Protein AF-A0AAV2ZBH6-F1 (afdb_monomer_lite)

pLDDT: mean 78.05, std 20.45, range [23.06, 97.88]

Structure (mmCIF, N/CA/C/O backbone):
data_AF-A0AAV2ZBH6-F1
#
_entry.id   AF-A0AAV2ZBH6-F1
#
loop_
_atom_site.group_PDB
_atom_site.id
_atom_site.type_symbol
_atom_site.label_atom_id
_atom_site.label_alt_id
_atom_site.label_comp_id
_atom_site.label_asym_id
_atom_site.label_entity_id
_atom_site.label_seq_id
_atom_site.pdbx_PDB_ins_code
_atom_site.Cartn_x
_atom_site.Cartn_y
_atom_site.Cartn_z
_atom_site.occupancy
_atom_site.B_iso_or_equiv
_atom_site.auth_seq_id
_atom_site.auth_comp_id
_atom_site.auth_asym_id
_atom_site.auth_atom_id
_atom_site.pdbx_PDB_model_num
ATOM 1 N N . MET A 1 1 ? -12.164 29.730 -24.643 1.00 36.19 1 MET A N 1
ATOM 2 C CA . MET A 1 1 ? -11.495 29.602 -25.957 1.00 36.19 1 MET A CA 1
ATOM 3 C C . MET A 1 1 ? -11.340 30.938 -26.692 1.00 36.19 1 MET A C 1
ATOM 5 O O . MET A 1 1 ? -10.222 31.228 -27.077 1.00 36.19 1 MET A O 1
ATOM 9 N N . GLY A 1 2 ? -12.369 31.792 -26.827 1.00 37.91 2 GLY A N 1
ATOM 10 C CA . GLY A 1 2 ? -12.273 33.037 -27.630 1.00 37.91 2 GLY A CA 1
ATOM 11 C C . GLY A 1 2 ? -11.307 34.142 -27.147 1.00 37.91 2 GLY A C 1
ATOM 12 O O . GLY A 1 2 ? -10.859 34.953 -27.950 1.00 37.91 2 GLY A O 1
ATOM 13 N N . VAL A 1 3 ? -10.930 34.180 -25.863 1.00 38.47 3 VAL A N 1
ATOM 14 C CA . VAL A 1 3 ? -9.926 35.147 -25.355 1.00 38.47 3 VAL A CA 1
ATOM 15 C C . VAL A 1 3 ? -8.500 34.724 -25.735 1.00 38.47 3 VAL A C 1
ATOM 17 O O . VAL A 1 3 ? -7.670 35.567 -26.056 1.00 38.47 3 VAL A O 1
ATOM 20 N N . TYR A 1 4 ? -8.241 33.414 -25.782 1.00 39.97 4 TYR A N 1
ATOM 21 C CA . TYR A 1 4 ? -6.927 32.846 -26.098 1.00 39.97 4 TYR A CA 1
ATOM 22 C C . TYR A 1 4 ? -6.543 33.105 -27.563 1.00 39.97 4 TYR A C 1
ATOM 24 O O . TYR A 1 4 ? -5.446 33.575 -27.839 1.00 39.97 4 TYR A O 1
ATOM 32 N N . SER A 1 5 ? -7.492 32.925 -28.490 1.00 42.28 5 SER A N 1
ATOM 33 C CA . SER A 1 5 ? -7.288 33.196 -29.921 1.00 42.28 5 SER A CA 1
ATOM 34 C C . SER A 1 5 ? -7.084 34.679 -30.238 1.00 42.28 5 SER A C 1
ATOM 36 O O . SER A 1 5 ? -6.461 35.016 -31.238 1.00 42.28 5 SER A O 1
ATOM 38 N N . THR A 1 6 ? -7.619 35.576 -29.406 1.00 42.56 6 THR A N 1
ATOM 39 C CA . THR A 1 6 ? -7.518 37.028 -29.619 1.00 42.56 6 THR A CA 1
ATOM 40 C C . THR A 1 6 ? -6.169 37.564 -29.134 1.00 42.56 6 THR A C 1
ATOM 42 O O . THR A 1 6 ? -5.569 38.396 -29.805 1.00 42.56 6 THR A O 1
ATOM 45 N N . VAL A 1 7 ? -5.651 37.037 -28.017 1.00 49.59 7 VAL A N 1
ATOM 46 C CA . VAL A 1 7 ? -4.303 37.361 -27.519 1.00 49.59 7 VAL A CA 1
ATOM 47 C C . VAL A 1 7 ? -3.223 36.752 -28.418 1.00 49.59 7 VAL A C 1
ATOM 49 O O . VAL A 1 7 ? -2.268 37.439 -28.761 1.00 49.59 7 VAL A O 1
ATOM 52 N N . GLU A 1 8 ? -3.397 35.508 -28.879 1.00 47.75 8 GLU A N 1
ATOM 53 C CA . GLU A 1 8 ? -2.467 34.874 -29.828 1.00 47.75 8 GLU A CA 1
ATOM 54 C C . GLU A 1 8 ? -2.401 35.641 -31.159 1.00 47.75 8 GLU A C 1
ATOM 56 O O . GLU A 1 8 ? -1.320 35.858 -31.704 1.00 47.75 8 GLU A O 1
ATOM 61 N N . ARG A 1 9 ? -3.550 36.120 -31.653 1.00 46.78 9 ARG A N 1
ATOM 62 C CA . ARG A 1 9 ? -3.625 36.965 -32.848 1.00 46.78 9 ARG A CA 1
ATOM 63 C C . ARG A 1 9 ? -2.953 38.322 -32.641 1.00 46.78 9 ARG A C 1
ATOM 65 O O . ARG A 1 9 ? -2.189 38.734 -33.502 1.00 46.78 9 ARG A O 1
ATOM 72 N N . PHE A 1 10 ? -3.169 38.963 -31.491 1.00 47.91 10 PHE A N 1
ATOM 73 C CA . PHE A 1 10 ? -2.508 40.222 -31.136 1.00 47.91 10 PHE A CA 1
ATOM 74 C C . PHE A 1 10 ? -0.980 40.069 -31.084 1.00 47.91 10 PHE A C 1
ATOM 76 O O . PHE A 1 10 ? -0.268 40.895 -31.639 1.00 47.91 10 PHE A O 1
ATOM 83 N N . PHE A 1 11 ? -0.455 38.987 -30.499 1.00 50.62 11 PHE A N 1
ATOM 84 C CA . PHE A 1 11 ? 0.991 38.738 -30.486 1.00 50.62 11 PHE A CA 1
ATOM 85 C C . PHE A 1 11 ? 1.555 38.357 -31.862 1.00 50.62 11 PHE A C 1
ATOM 87 O O . PHE A 1 11 ? 2.664 38.778 -32.175 1.00 50.62 11 PHE A O 1
ATOM 94 N N . ARG A 1 12 ? 0.811 37.630 -32.710 1.00 51.69 12 ARG A N 1
ATOM 95 C CA . ARG A 1 12 ? 1.224 37.377 -34.105 1.00 51.69 12 ARG A CA 1
ATOM 96 C C . ARG A 1 12 ? 1.258 38.652 -34.945 1.00 51.69 12 ARG A C 1
ATOM 98 O O . ARG A 1 12 ? 2.201 38.830 -35.703 1.00 51.69 12 ARG A O 1
ATOM 105 N N . GLU A 1 13 ? 0.259 39.522 -34.795 1.00 46.84 13 GLU A N 1
ATOM 106 C CA . GLU A 1 13 ? 0.155 40.790 -35.531 1.00 46.84 13 GLU A CA 1
ATOM 107 C C . GLU A 1 13 ? 1.166 41.842 -35.032 1.00 46.84 13 GLU A C 1
ATOM 109 O O . GLU A 1 13 ? 1.608 42.673 -35.816 1.00 46.84 13 GLU A O 1
ATOM 114 N N . VAL A 1 14 ? 1.573 41.800 -33.754 1.00 50.84 14 VAL A N 1
ATOM 115 C CA . VAL A 1 14 ? 2.570 42.729 -33.179 1.00 50.84 14 VAL A CA 1
ATOM 116 C C . VAL A 1 14 ? 4.020 42.266 -33.392 1.00 50.84 14 VAL A C 1
ATOM 118 O O . VAL A 1 14 ? 4.910 43.110 -33.457 1.00 50.84 14 VAL A O 1
ATOM 121 N N . LEU A 1 15 ? 4.281 40.954 -33.486 1.00 53.75 15 LEU A N 1
ATOM 122 C CA . LEU A 1 15 ? 5.643 40.394 -33.572 1.00 53.75 15 LEU A CA 1
ATOM 123 C C . LEU A 1 15 ? 6.028 39.838 -34.958 1.00 53.75 15 LEU A C 1
ATOM 125 O O . LEU A 1 15 ? 7.136 39.326 -35.096 1.00 53.75 15 LEU A O 1
ATOM 129 N N . ASP A 1 16 ? 5.138 39.916 -35.953 1.00 46.72 16 ASP A N 1
ATOM 130 C CA . ASP A 1 16 ? 5.386 39.549 -37.363 1.00 46.72 16 ASP A CA 1
ATOM 131 C C . ASP A 1 16 ? 6.047 38.157 -37.537 1.00 46.72 16 ASP A C 1
ATOM 133 O O . ASP A 1 16 ? 7.017 37.952 -38.267 1.00 46.72 16 ASP A O 1
ATOM 137 N N . LEU A 1 17 ? 5.566 37.168 -36.772 1.00 56.16 17 LEU A N 1
ATOM 138 C CA . LEU A 1 17 ? 6.201 35.851 -36.671 1.00 56.16 17 LEU A CA 1
ATOM 139 C C . LEU A 1 17 ? 5.738 34.920 -37.814 1.00 56.16 17 LEU A C 1
ATOM 141 O O . LEU A 1 17 ? 4.562 34.558 -37.886 1.00 56.16 17 LEU A O 1
ATOM 145 N N . GLU A 1 18 ? 6.676 34.482 -38.662 1.00 55.25 18 GLU A N 1
ATOM 146 C CA . GLU A 1 18 ? 6.493 33.402 -39.652 1.00 55.25 18 GLU A CA 1
ATOM 147 C C . GLU A 1 18 ? 5.924 32.098 -39.038 1.00 55.25 18 GLU A C 1
ATOM 149 O O . GLU A 1 18 ? 6.085 31.855 -37.834 1.00 55.25 18 GLU A O 1
ATOM 154 N N . PRO A 1 19 ? 5.278 31.223 -39.841 1.00 59.94 19 PRO A N 1
ATOM 155 C CA . PRO A 1 19 ? 4.745 29.947 -39.362 1.00 59.94 19 PRO A CA 1
ATOM 156 C C . PRO A 1 19 ? 5.819 29.078 -38.686 1.00 59.94 19 PRO A C 1
ATOM 158 O O . PRO A 1 19 ? 6.926 28.914 -39.191 1.00 59.94 19 PRO A O 1
ATOM 161 N N . ILE A 1 20 ? 5.475 28.510 -37.525 1.00 64.12 20 ILE A N 1
ATOM 162 C CA . ILE A 1 20 ? 6.378 27.682 -36.714 1.00 64.12 20 ILE A CA 1
ATOM 163 C C . ILE A 1 20 ? 6.613 26.345 -37.439 1.00 64.12 20 ILE A C 1
ATOM 165 O O . ILE A 1 20 ? 5.642 25.610 -37.629 1.00 64.12 20 ILE A O 1
ATOM 169 N N . PRO A 1 21 ? 7.858 25.991 -37.813 1.00 64.12 21 PRO A N 1
ATOM 170 C CA . PRO A 1 21 ? 8.150 24.675 -38.370 1.00 64.12 21 PRO A CA 1
ATOM 171 C C . PRO A 1 21 ? 7.940 23.600 -37.298 1.00 64.12 21 PRO A C 1
ATOM 173 O O . PRO A 1 21 ? 8.373 23.765 -36.155 1.00 64.12 21 PRO A O 1
ATOM 176 N N . GLU A 1 22 ? 7.267 22.504 -37.645 1.00 74.50 22 GLU A N 1
ATOM 177 C CA . GLU A 1 22 ? 7.182 21.343 -36.758 1.00 74.50 22 GLU A CA 1
ATOM 178 C C . GLU A 1 22 ? 8.499 20.556 -36.819 1.00 74.50 22 GLU A C 1
ATOM 180 O O . GLU A 1 22 ? 8.955 20.233 -37.918 1.00 74.50 22 GLU A O 1
ATOM 185 N N . PRO A 1 23 ? 9.137 20.256 -35.672 1.00 80.19 23 PRO A N 1
ATOM 186 C CA . PRO A 1 23 ? 10.395 19.528 -35.678 1.00 80.19 23 PRO A CA 1
ATOM 187 C C . PRO A 1 23 ? 10.175 18.065 -36.104 1.00 80.19 23 PRO A C 1
ATOM 189 O O . PRO A 1 23 ? 9.181 17.456 -35.693 1.00 80.19 23 PRO A O 1
ATOM 192 N N . PRO A 1 24 ? 11.101 17.472 -36.879 1.00 85.38 24 PRO A N 1
ATOM 193 C CA . PRO A 1 24 ? 11.043 16.058 -37.244 1.00 85.38 24 PRO A CA 1
ATOM 194 C C . PRO A 1 24 ? 11.138 15.176 -35.997 1.00 85.38 24 PRO A C 1
ATOM 196 O O . PRO A 1 24 ? 11.897 15.485 -35.085 1.00 85.38 24 PRO A O 1
ATOM 199 N N . ALA A 1 25 ? 10.396 14.066 -35.956 1.00 82.94 25 ALA A N 1
ATOM 200 C CA . ALA A 1 25 ? 10.454 13.133 -34.831 1.00 82.94 25 ALA A CA 1
ATOM 201 C C . ALA A 1 25 ? 11.878 12.559 -34.651 1.00 82.94 25 ALA A C 1
ATOM 203 O O . ALA A 1 25 ? 12.554 12.282 -35.646 1.00 82.94 25 ALA A O 1
ATOM 204 N N . PRO A 1 26 ? 12.342 12.343 -33.405 1.00 83.12 26 PRO A N 1
ATOM 205 C CA . PRO A 1 26 ? 13.657 11.765 -33.169 1.00 83.12 26 PRO A CA 1
ATOM 206 C C . PRO A 1 26 ? 13.703 10.334 -33.713 1.00 83.12 26 PRO A C 1
ATOM 208 O O . PRO A 1 26 ? 12.740 9.572 -33.594 1.00 83.12 26 PRO A O 1
ATOM 211 N N . ARG A 1 27 ? 14.840 9.952 -34.294 1.00 81.69 27 ARG A N 1
ATOM 212 C CA . ARG A 1 27 ? 15.027 8.626 -34.885 1.00 81.69 27 ARG A CA 1
ATOM 213 C C . ARG A 1 27 ? 14.963 7.542 -33.804 1.00 81.69 27 ARG A C 1
ATOM 215 O O . ARG A 1 27 ? 15.659 7.617 -32.796 1.00 81.69 27 ARG A O 1
ATOM 222 N N . SER A 1 28 ? 14.137 6.521 -34.027 1.00 69.88 28 SER A N 1
ATOM 223 C CA . SER A 1 28 ? 13.955 5.382 -33.112 1.00 69.88 28 SER A CA 1
ATOM 224 C C . SER A 1 28 ? 14.858 4.184 -33.429 1.00 69.88 28 SER A C 1
ATOM 226 O O . SER A 1 28 ? 15.067 3.319 -32.580 1.00 69.88 28 SER A O 1
ATOM 228 N N . GLU A 1 29 ? 15.387 4.116 -34.649 1.00 68.06 29 GLU A N 1
ATOM 229 C CA . GLU A 1 29 ? 16.247 3.029 -35.117 1.00 68.06 29 GLU A CA 1
ATOM 230 C C . GLU A 1 29 ? 17.671 3.165 -34.587 1.00 68.06 29 GLU A C 1
ATOM 232 O O . GLU A 1 29 ? 18.243 4.251 -34.603 1.00 68.06 29 GLU A O 1
ATOM 237 N N . TRP A 1 30 ? 18.275 2.050 -34.184 1.00 68.31 30 TRP A N 1
ATOM 238 C CA . TRP A 1 30 ? 19.674 2.027 -33.771 1.00 68.31 30 TRP A CA 1
ATOM 239 C C . TRP A 1 30 ? 20.560 1.766 -34.992 1.00 68.31 30 TRP A C 1
ATOM 241 O O . TRP A 1 30 ? 20.290 0.826 -35.742 1.00 68.31 30 TRP A O 1
ATOM 251 N N . PRO A 1 31 ? 21.634 2.542 -35.203 1.00 65.88 31 PRO A N 1
ATOM 252 C CA . PRO A 1 31 ? 22.606 2.208 -36.226 1.00 65.88 31 PRO A CA 1
ATOM 253 C C . PRO A 1 31 ? 23.286 0.891 -35.826 1.00 65.88 31 PRO A C 1
ATOM 255 O O . PRO A 1 31 ? 23.812 0.767 -34.719 1.00 65.88 31 PRO A O 1
ATOM 258 N N . MET A 1 32 ? 23.268 -0.105 -36.715 1.00 53.41 32 MET A N 1
ATOM 259 C CA . MET A 1 32 ? 24.117 -1.285 -36.559 1.00 53.41 32 MET A CA 1
ATOM 260 C C . MET A 1 32 ? 25.555 -0.874 -36.861 1.00 53.41 32 MET A C 1
ATOM 262 O O . MET A 1 32 ? 25.925 -0.725 -38.022 1.00 53.41 32 MET A O 1
ATOM 266 N N . TRP A 1 33 ? 26.367 -0.690 -35.823 1.00 65.12 33 TRP A N 1
ATOM 267 C CA . TRP A 1 33 ? 27.813 -0.604 -35.997 1.00 65.12 33 TRP A CA 1
ATOM 268 C C . TRP A 1 33 ? 28.332 -2.004 -36.301 1.00 65.12 33 TRP A C 1
ATOM 270 O O . TRP A 1 33 ? 28.203 -2.912 -35.475 1.00 65.12 33 TRP A O 1
ATOM 280 N N . SER A 1 34 ? 28.884 -2.201 -37.495 1.00 47.75 34 SER A N 1
ATOM 281 C CA . SER A 1 34 ? 29.532 -3.465 -37.821 1.00 47.75 34 SER A CA 1
ATOM 282 C C . SER A 1 34 ? 30.728 -3.671 -36.880 1.00 47.75 34 SER A C 1
ATOM 284 O O . SER A 1 34 ? 31.477 -2.741 -36.571 1.00 47.75 34 SER A O 1
ATOM 286 N N . SER A 1 35 ? 30.933 -4.904 -36.410 1.00 48.44 35 SER A N 1
ATOM 287 C CA . SER A 1 35 ? 32.112 -5.260 -35.605 1.00 48.44 35 SER A CA 1
ATOM 288 C C . SER A 1 35 ? 33.439 -5.102 -36.370 1.00 48.44 35 SER A C 1
ATOM 290 O O . SER A 1 35 ? 34.508 -5.230 -35.773 1.00 48.44 35 SER A O 1
ATOM 292 N N . GLU A 1 36 ? 33.372 -4.863 -37.684 1.00 44.06 36 GLU A N 1
ATOM 293 C CA . GLU A 1 36 ? 34.510 -4.626 -38.577 1.00 44.06 36 GLU A CA 1
ATOM 294 C C . GLU A 1 36 ? 34.889 -3.132 -38.648 1.00 44.06 36 GLU A C 1
ATOM 296 O O . GLU A 1 36 ? 36.063 -2.817 -38.457 1.00 44.06 36 GLU A O 1
ATOM 301 N N . GLU A 1 37 ? 33.936 -2.190 -38.739 1.00 45.94 37 GLU A N 1
ATOM 302 C CA . GLU A 1 37 ? 34.229 -0.735 -38.728 1.00 45.94 37 GLU A CA 1
ATOM 303 C C . GLU A 1 37 ? 34.844 -0.240 -37.407 1.00 45.94 37 GLU A C 1
ATOM 305 O O . GLU A 1 37 ? 35.621 0.715 -37.388 1.00 45.94 37 GLU A O 1
ATOM 310 N N . THR A 1 38 ? 34.539 -0.902 -36.287 1.00 47.75 38 THR A N 1
ATOM 311 C CA . THR A 1 38 ? 35.123 -0.586 -34.968 1.00 47.75 38 THR A CA 1
ATOM 312 C C . THR A 1 38 ? 36.532 -1.156 -34.774 1.00 47.75 38 THR A C 1
ATOM 314 O O . THR A 1 38 ? 37.208 -0.785 -33.815 1.00 47.75 38 THR A O 1
ATOM 317 N N . ARG A 1 39 ? 36.988 -2.058 -35.655 1.00 45.50 39 ARG A N 1
ATOM 318 C CA . ARG A 1 39 ? 38.323 -2.679 -35.598 1.00 45.50 39 ARG A CA 1
ATOM 319 C C . ARG A 1 39 ? 39.332 -2.040 -36.547 1.00 45.50 39 ARG A C 1
ATOM 321 O O . ARG A 1 39 ? 40.523 -2.095 -36.253 1.00 45.50 39 ARG A O 1
ATOM 328 N N . GLU A 1 40 ? 38.886 -1.443 -37.650 1.00 45.66 40 GLU A N 1
ATOM 329 C CA . GLU A 1 40 ? 39.791 -0.843 -38.641 1.00 45.66 40 GLU A CA 1
ATOM 330 C C . GLU A 1 40 ? 40.320 0.541 -38.228 1.00 45.66 40 GLU A C 1
ATOM 332 O O . GLU A 1 40 ? 41.472 0.863 -38.520 1.00 45.66 40 GLU A O 1
ATOM 337 N N . ASN A 1 41 ? 39.550 1.324 -37.461 1.00 50.19 41 ASN A N 1
ATOM 338 C CA . ASN A 1 41 ? 40.021 2.572 -36.856 1.00 50.19 41 ASN A CA 1
ATOM 339 C C . ASN A 1 41 ? 40.331 2.362 -35.368 1.00 50.19 41 ASN A C 1
ATOM 341 O O . ASN A 1 41 ? 39.440 2.342 -34.526 1.00 50.19 41 ASN A O 1
ATOM 345 N N . ASN A 1 42 ? 41.619 2.259 -35.032 1.00 57.47 42 ASN A N 1
ATOM 346 C CA . ASN A 1 42 ? 42.142 2.096 -33.663 1.00 57.47 42 ASN A CA 1
ATOM 347 C C . ASN A 1 42 ? 41.801 3.248 -32.675 1.00 57.47 42 ASN A C 1
ATOM 349 O O . ASN A 1 42 ? 42.297 3.244 -31.545 1.00 57.47 42 ASN A O 1
ATOM 353 N N . GLU A 1 43 ? 41.005 4.245 -33.079 1.00 73.00 43 GLU A N 1
ATOM 354 C CA . GLU A 1 43 ? 40.725 5.458 -32.308 1.00 73.00 43 GLU A CA 1
ATOM 355 C C . GLU A 1 43 ? 39.334 6.037 -32.644 1.00 73.00 43 GLU A C 1
ATOM 357 O O . GLU A 1 43 ? 39.049 6.364 -33.796 1.00 73.00 43 GLU A O 1
ATOM 362 N N . PHE A 1 44 ? 38.465 6.193 -31.637 1.00 86.25 44 PHE A N 1
ATOM 363 C CA . PHE A 1 44 ? 37.156 6.856 -31.760 1.00 86.25 44 PHE A CA 1
ATOM 364 C C . PHE A 1 44 ? 37.190 8.245 -31.111 1.00 86.25 44 PHE A C 1
ATOM 366 O O . PHE A 1 44 ? 37.712 8.383 -30.008 1.00 86.25 44 PHE A O 1
ATOM 373 N N . LYS A 1 45 ? 36.616 9.265 -31.761 1.00 90.62 45 LYS A N 1
ATOM 374 C CA . LYS A 1 45 ? 36.565 10.650 -31.259 1.00 90.62 45 LYS A CA 1
ATOM 375 C C . LYS A 1 45 ? 35.147 11.051 -30.873 1.00 90.62 45 LYS A C 1
ATOM 377 O O . LYS A 1 45 ? 34.220 10.849 -31.650 1.00 90.62 45 LYS A O 1
ATOM 382 N N . LEU A 1 46 ? 35.012 11.669 -29.705 1.00 94.44 46 LEU A N 1
ATOM 383 C CA . LEU A 1 46 ? 33.774 12.247 -29.199 1.00 94.44 46 LEU A CA 1
ATOM 384 C C . LEU A 1 46 ? 33.995 13.721 -28.850 1.00 94.44 46 LEU A C 1
ATOM 386 O O . LEU A 1 46 ? 34.661 14.033 -27.861 1.00 94.44 46 LEU A O 1
ATOM 390 N N . ARG A 1 47 ? 33.430 14.626 -29.648 1.00 96.94 47 ARG A N 1
ATOM 391 C CA . ARG A 1 47 ? 33.426 16.069 -29.404 1.00 96.94 47 ARG A CA 1
ATOM 392 C C . ARG A 1 47 ? 32.093 16.489 -28.808 1.00 96.94 47 ARG A C 1
ATOM 394 O O . ARG A 1 47 ? 31.034 16.310 -29.415 1.00 96.94 47 ARG A O 1
ATOM 401 N N . ILE A 1 48 ? 32.173 17.072 -27.620 1.00 97.88 48 ILE A N 1
ATOM 402 C CA . ILE A 1 48 ? 31.034 17.560 -26.848 1.00 97.88 48 ILE A CA 1
ATOM 403 C C . ILE A 1 48 ? 31.122 19.082 -26.773 1.00 97.88 48 ILE A C 1
ATOM 405 O O . ILE A 1 48 ? 32.183 19.618 -26.442 1.00 97.88 48 ILE A O 1
ATOM 409 N N . LEU A 1 49 ? 30.016 19.764 -27.063 1.00 97.50 49 LEU A N 1
ATOM 410 C CA . LEU A 1 49 ? 29.867 21.213 -26.933 1.00 97.50 49 LEU A CA 1
ATOM 411 C C . LEU A 1 49 ? 28.791 21.541 -25.892 1.00 97.50 49 LEU A C 1
ATOM 413 O O . LEU A 1 49 ? 27.681 21.017 -25.969 1.00 97.50 49 LEU A O 1
ATOM 417 N N . SER A 1 50 ? 29.111 22.434 -24.957 1.00 96.44 50 SER A N 1
ATOM 418 C CA . SER A 1 50 ? 28.141 23.101 -24.084 1.00 96.44 50 SER A CA 1
ATOM 419 C C . SER A 1 50 ? 28.008 24.554 -24.515 1.00 96.44 50 SER A C 1
ATOM 421 O O . SER A 1 50 ? 29.027 25.230 -24.674 1.00 96.44 50 SER A O 1
ATOM 423 N N . LEU A 1 51 ? 26.779 25.021 -24.720 1.00 94.25 51 LEU A N 1
ATOM 424 C CA . LEU A 1 51 ? 26.505 26.363 -25.224 1.00 94.25 51 LEU A CA 1
ATOM 425 C C . LEU A 1 51 ? 25.178 26.892 -24.662 1.00 94.25 51 LEU A C 1
ATOM 427 O O . LEU A 1 51 ? 24.120 26.315 -24.917 1.00 94.25 51 LEU A O 1
ATOM 431 N N . ASN A 1 52 ? 25.211 28.025 -23.964 1.00 91.25 52 ASN A N 1
ATOM 432 C CA . ASN A 1 52 ? 23.993 28.774 -23.670 1.00 91.25 52 ASN A CA 1
ATOM 433 C C . ASN A 1 52 ? 23.480 29.435 -24.965 1.00 91.25 52 ASN A C 1
ATOM 435 O O . ASN A 1 52 ? 24.260 29.858 -25.808 1.00 91.25 52 ASN A O 1
ATOM 439 N N . ALA A 1 53 ? 22.174 29.435 -25.206 1.00 86.94 53 ALA A N 1
ATOM 440 C CA . ALA A 1 53 ? 21.598 29.986 -26.432 1.00 86.94 53 ALA A CA 1
ATOM 441 C C . ALA A 1 53 ? 20.800 31.275 -26.196 1.00 86.94 53 ALA A C 1
ATOM 443 O O . ALA A 1 53 ? 20.444 31.951 -27.163 1.00 86.94 53 ALA A O 1
ATOM 444 N N . TRP A 1 54 ? 20.521 31.640 -24.941 1.00 85.62 54 TRP A N 1
ATOM 445 C CA . TRP A 1 54 ? 19.734 32.819 -24.563 1.00 85.62 54 TRP A CA 1
ATOM 446 C C . TRP A 1 54 ? 18.426 32.958 -25.367 1.00 85.62 54 TRP A C 1
ATOM 448 O O . TRP A 1 54 ? 18.163 33.973 -26.020 1.00 85.62 54 TRP A O 1
ATOM 458 N N . GLY A 1 55 ? 17.627 31.887 -25.393 1.00 77.12 55 GLY A N 1
ATOM 459 C CA . GLY A 1 55 ? 16.443 31.702 -26.242 1.00 77.12 55 GLY A CA 1
ATOM 460 C C . GLY A 1 55 ? 15.163 32.344 -25.697 1.00 77.12 55 GLY A C 1
ATOM 461 O O . GLY A 1 55 ? 14.103 31.708 -25.687 1.00 77.12 55 GLY A O 1
ATOM 462 N N . ILE A 1 56 ? 15.256 33.588 -25.218 1.00 76.25 56 ILE A N 1
ATOM 463 C CA . ILE A 1 56 ? 14.125 34.382 -24.713 1.00 76.25 56 ILE A CA 1
ATOM 464 C C . ILE A 1 56 ? 13.567 35.239 -25.867 1.00 76.25 56 ILE A C 1
ATOM 466 O O . ILE A 1 56 ? 14.353 35.907 -26.535 1.00 76.25 56 ILE A O 1
ATOM 470 N N . PRO A 1 57 ? 12.242 35.298 -26.118 1.00 68.56 57 PRO A N 1
ATOM 471 C CA . PRO A 1 57 ? 11.687 36.030 -27.269 1.00 68.56 57 PRO A CA 1
ATOM 472 C C . PRO A 1 57 ? 12.029 37.525 -27.326 1.00 68.56 57 PRO A C 1
ATOM 474 O O . PRO A 1 57 ? 12.091 38.107 -28.403 1.00 68.56 57 PRO A O 1
ATOM 477 N N . THR A 1 58 ? 12.255 38.159 -26.174 1.00 71.50 58 THR A N 1
ATOM 478 C CA . THR A 1 58 ? 12.655 39.571 -26.076 1.00 71.50 58 THR A CA 1
ATOM 479 C C . THR A 1 58 ? 14.165 39.784 -26.199 1.00 71.50 58 THR A C 1
ATOM 481 O O . THR A 1 58 ? 14.614 40.930 -26.173 1.00 71.50 58 THR A O 1
ATOM 484 N N . ALA A 1 59 ? 14.963 38.714 -26.281 1.00 79.81 59 ALA A N 1
ATOM 485 C CA . ALA A 1 59 ? 16.407 38.820 -26.425 1.00 79.81 59 ALA A CA 1
ATOM 486 C C . ALA A 1 59 ? 16.772 39.326 -27.834 1.00 79.81 59 ALA A C 1
ATOM 488 O O . ALA A 1 59 ? 16.158 38.909 -28.823 1.00 79.81 59 ALA A O 1
ATOM 489 N N . PRO A 1 60 ? 17.794 40.190 -27.962 1.00 82.12 60 PRO A N 1
ATOM 490 C CA . PRO A 1 60 ? 18.267 40.658 -29.257 1.00 82.12 60 PRO A CA 1
ATOM 491 C C . PRO A 1 60 ? 18.600 39.495 -30.199 1.00 82.12 60 PRO A C 1
ATOM 493 O O . PRO A 1 60 ? 19.325 38.565 -29.834 1.00 82.12 60 PRO A O 1
ATOM 496 N N . LYS A 1 61 ? 18.081 39.569 -31.432 1.00 85.31 61 LYS A N 1
ATOM 497 C CA . LYS A 1 61 ? 18.401 38.642 -32.532 1.00 85.31 61 LYS A CA 1
ATOM 498 C C . LYS A 1 61 ? 18.172 37.162 -32.201 1.00 85.31 61 LYS A C 1
ATOM 500 O O . LYS A 1 61 ? 18.862 36.293 -32.722 1.00 85.31 61 LYS A O 1
ATOM 505 N N . CYS A 1 62 ? 17.221 36.866 -31.312 1.00 84.38 62 CYS A N 1
ATOM 506 C CA . CYS A 1 62 ? 16.964 35.518 -30.800 1.00 84.38 62 CYS A CA 1
ATOM 507 C C . CYS A 1 62 ? 16.742 34.484 -31.921 1.00 84.38 62 CYS A C 1
ATOM 509 O O . CYS A 1 62 ? 17.417 33.455 -31.960 1.00 84.38 62 CYS A O 1
ATOM 511 N N . THR A 1 63 ? 15.871 34.791 -32.887 1.00 84.88 63 THR A N 1
ATOM 512 C CA . THR A 1 63 ? 15.567 33.886 -34.005 1.00 84.88 63 THR A CA 1
ATOM 513 C C . THR A 1 63 ? 16.730 33.752 -34.996 1.00 84.88 63 THR A C 1
ATOM 515 O O . THR A 1 63 ? 17.009 32.639 -35.432 1.00 84.88 63 THR A O 1
ATOM 518 N N . GLU A 1 64 ? 17.449 34.839 -35.309 1.00 86.88 64 GLU A N 1
ATOM 519 C CA . GLU A 1 64 ? 18.662 34.803 -36.153 1.00 86.88 64 GLU A CA 1
ATOM 520 C C . GLU A 1 64 ? 19.733 33.894 -35.526 1.00 86.88 64 GLU A C 1
ATOM 522 O O . GLU A 1 64 ? 20.260 33.001 -36.185 1.00 86.88 64 GLU A O 1
ATOM 527 N N . ARG A 1 65 ? 19.985 34.034 -34.215 1.00 89.00 65 ARG A N 1
ATOM 528 C CA . ARG A 1 65 ? 20.922 33.174 -33.469 1.00 89.00 65 ARG A CA 1
ATOM 529 C C . ARG A 1 65 ? 20.489 31.711 -33.480 1.00 89.00 65 ARG A C 1
ATOM 531 O O . ARG A 1 65 ? 21.304 30.839 -33.764 1.00 89.00 65 ARG A O 1
ATOM 538 N N . ALA A 1 66 ? 19.209 31.438 -33.224 1.00 88.12 66 ALA A N 1
ATOM 539 C CA . ALA A 1 66 ? 18.648 30.087 -33.282 1.00 88.12 66 ALA A CA 1
ATOM 540 C C . ALA A 1 66 ? 18.801 29.438 -34.670 1.00 88.12 66 ALA A C 1
ATOM 542 O O . ALA A 1 66 ? 19.089 28.246 -34.763 1.00 88.12 66 ALA A O 1
ATOM 543 N N . ALA A 1 67 ? 18.656 30.220 -35.742 1.00 86.12 67 ALA A N 1
ATOM 544 C CA . ALA A 1 67 ? 18.883 29.770 -37.111 1.00 86.12 67 ALA A CA 1
ATOM 545 C C . ALA A 1 67 ? 20.351 29.372 -37.361 1.00 86.12 67 ALA A C 1
ATOM 547 O O . ALA A 1 67 ? 20.610 28.364 -38.022 1.00 86.12 67 ALA A O 1
ATOM 548 N N . GLU A 1 68 ? 21.298 30.139 -36.826 1.00 90.19 68 GLU A N 1
ATOM 549 C CA . GLU A 1 68 ? 22.736 29.957 -37.065 1.00 90.19 68 GLU A CA 1
ATOM 550 C C . GLU A 1 68 ? 23.392 28.899 -36.165 1.00 90.19 68 GLU A C 1
ATOM 552 O O . GLU A 1 68 ? 24.466 28.389 -36.493 1.00 90.19 68 GLU A O 1
ATOM 557 N N . ILE A 1 69 ? 22.742 28.507 -35.061 1.00 90.56 69 ILE A N 1
ATOM 558 C CA . ILE A 1 69 ? 23.257 27.470 -34.152 1.00 90.56 69 ILE A CA 1
ATOM 559 C C . ILE A 1 69 ? 23.536 26.154 -34.892 1.00 90.56 69 ILE A C 1
ATOM 561 O O . ILE A 1 69 ? 24.563 25.542 -34.631 1.00 90.56 69 ILE A O 1
ATOM 565 N N . ALA A 1 70 ? 22.693 25.715 -35.831 1.00 83.50 70 ALA A N 1
ATOM 566 C CA . ALA A 1 70 ? 22.927 24.454 -36.545 1.00 83.50 70 ALA A CA 1
ATOM 567 C C . ALA A 1 70 ? 24.247 24.466 -37.343 1.00 83.50 70 ALA A C 1
ATOM 569 O O . ALA A 1 70 ? 25.071 23.567 -37.188 1.00 83.50 70 ALA A O 1
ATOM 570 N N . SER A 1 71 ? 24.500 25.529 -38.110 1.00 84.94 71 SER A N 1
ATOM 571 C CA . SER A 1 71 ? 25.752 25.718 -38.859 1.00 84.94 71 SER A CA 1
ATOM 572 C C . SER A 1 71 ? 26.973 25.771 -37.935 1.00 84.94 71 SER A C 1
ATOM 574 O O . SER A 1 71 ? 28.053 25.292 -38.269 1.00 84.94 71 SER A O 1
ATOM 576 N N . ALA A 1 72 ? 26.802 26.334 -36.738 1.00 88.56 72 ALA A N 1
ATOM 577 C CA . ALA A 1 72 ? 27.853 26.454 -35.737 1.00 88.56 72 ALA A CA 1
ATOM 578 C C . ALA A 1 72 ? 28.283 25.087 -35.155 1.00 88.56 72 ALA A C 1
ATOM 580 O O . ALA A 1 72 ? 29.451 24.894 -34.796 1.00 88.56 72 ALA A O 1
ATOM 581 N N . ILE A 1 73 ? 27.365 24.118 -35.083 1.00 94.00 73 ILE A N 1
ATOM 582 C CA . ILE A 1 73 ? 27.565 22.867 -34.338 1.00 94.00 73 ILE A CA 1
ATOM 583 C C . ILE A 1 73 ? 27.897 21.637 -35.193 1.00 94.00 73 ILE A C 1
ATOM 585 O O . ILE A 1 73 ? 28.072 20.547 -34.648 1.00 94.00 73 ILE A O 1
ATOM 589 N N . GLU A 1 74 ? 28.026 21.792 -36.511 1.00 91.81 74 GLU A N 1
ATOM 590 C CA . GLU A 1 74 ? 28.228 20.690 -37.468 1.00 91.81 74 GLU A CA 1
ATOM 591 C C . GLU A 1 74 ? 29.388 19.749 -37.097 1.00 91.81 74 GLU A C 1
ATOM 593 O O . GLU A 1 74 ? 29.276 18.526 -37.218 1.00 91.81 74 GLU A O 1
ATOM 598 N N . ASN A 1 75 ? 30.473 20.307 -36.555 1.00 92.50 75 ASN A N 1
ATOM 599 C CA . ASN A 1 75 ? 31.693 19.577 -36.203 1.00 92.50 75 ASN A CA 1
ATOM 600 C C . ASN A 1 75 ? 31.627 18.809 -34.870 1.00 92.50 75 ASN A C 1
ATOM 602 O O . ASN A 1 75 ? 32.632 18.230 -34.458 1.00 92.50 75 ASN A O 1
ATOM 606 N N . TYR A 1 76 ? 30.488 18.795 -34.178 1.00 96.12 76 TYR A N 1
ATOM 607 C CA . TYR A 1 76 ? 30.329 18.128 -32.883 1.00 96.12 76 TYR A CA 1
ATOM 608 C C . TYR A 1 76 ? 29.453 16.879 -32.994 1.00 96.12 76 TYR A C 1
ATOM 610 O O . TYR A 1 76 ? 28.648 16.738 -33.917 1.00 96.12 76 TYR A O 1
ATOM 618 N N . GLU A 1 77 ? 29.614 15.948 -32.054 1.00 95.69 77 GLU A N 1
ATOM 619 C CA . GLU A 1 77 ? 28.791 14.737 -31.983 1.00 95.69 77 GLU A CA 1
ATOM 620 C C . GLU A 1 77 ? 27.660 14.859 -30.963 1.00 95.69 77 GLU A C 1
ATOM 622 O O . GLU A 1 77 ? 26.580 14.301 -31.167 1.00 95.69 77 GLU A O 1
ATOM 627 N N . ILE A 1 78 ? 27.907 15.586 -29.872 1.00 97.38 78 ILE A N 1
ATOM 628 C CA . ILE A 1 78 ? 26.922 15.877 -28.833 1.00 97.38 78 ILE A CA 1
ATOM 629 C C . ILE A 1 78 ? 26.967 17.371 -28.546 1.00 97.38 78 ILE A C 1
ATOM 631 O O . ILE A 1 78 ? 28.026 17.920 -28.238 1.00 97.38 78 ILE A O 1
ATOM 635 N N . VAL A 1 79 ? 25.809 18.018 -28.607 1.00 97.56 79 VAL A N 1
ATOM 636 C CA . VAL A 1 79 ? 25.647 19.423 -28.248 1.00 97.56 79 VAL A CA 1
ATOM 637 C C . VAL A 1 79 ? 24.587 19.552 -27.176 1.00 97.56 79 VAL A C 1
ATOM 639 O O . VAL A 1 79 ? 23.498 18.987 -27.267 1.00 97.56 79 VAL A O 1
ATOM 642 N N . VAL A 1 80 ? 24.926 20.316 -26.151 1.00 96.75 80 VAL A N 1
ATOM 643 C CA . VAL A 1 80 ? 24.086 20.557 -24.995 1.00 96.75 80 VAL A CA 1
ATOM 644 C C . VAL A 1 80 ? 23.806 22.047 -24.910 1.00 96.75 80 VAL A C 1
ATOM 646 O O . VAL A 1 80 ? 24.726 22.846 -24.741 1.00 96.75 80 VAL A O 1
ATOM 649 N N . LEU A 1 81 ? 22.530 22.399 -25.038 1.00 94.94 81 LEU A N 1
ATOM 650 C CA . LEU A 1 81 ? 22.052 23.771 -25.096 1.00 94.94 81 LEU A CA 1
ATOM 651 C C . LEU A 1 81 ? 21.274 24.137 -23.833 1.00 94.94 81 LEU A C 1
ATOM 653 O O . LEU A 1 81 ? 20.394 23.385 -23.396 1.00 94.94 81 LEU A O 1
ATOM 657 N N . GLN A 1 82 ? 21.585 25.306 -23.274 1.00 93.50 82 GLN A N 1
ATOM 658 C CA . GLN A 1 82 ? 20.847 25.924 -22.171 1.00 93.50 82 GLN A CA 1
ATOM 659 C C . GLN A 1 82 ? 20.007 27.111 -22.674 1.00 93.50 82 GLN A C 1
ATOM 661 O O . GLN A 1 82 ? 20.262 27.672 -23.737 1.00 93.50 82 GLN A O 1
ATOM 666 N N . GLU A 1 83 ? 18.980 27.476 -21.904 1.00 89.25 83 GLU A N 1
ATOM 667 C CA . GLU A 1 83 ? 18.068 28.605 -22.168 1.00 89.25 83 GLU A CA 1
ATOM 668 C C . GLU A 1 83 ? 17.214 28.521 -23.441 1.00 89.25 83 GLU A C 1
ATOM 670 O O . GLU A 1 83 ? 16.783 29.528 -23.997 1.00 89.25 83 GLU A O 1
ATOM 675 N N . ILE A 1 84 ? 16.865 27.310 -23.877 1.00 88.50 84 ILE A N 1
ATOM 676 C CA . ILE A 1 84 ? 15.919 27.095 -24.982 1.00 88.50 84 ILE A CA 1
ATOM 677 C C . ILE A 1 84 ? 14.473 27.096 -24.456 1.00 88.50 84 ILE A C 1
ATOM 679 O O . ILE A 1 84 ? 13.868 26.047 -24.214 1.00 88.50 84 ILE A O 1
ATOM 683 N N . TRP A 1 85 ? 13.905 28.275 -24.196 1.00 79.94 85 TRP A N 1
ATOM 684 C CA . TRP A 1 85 ? 12.603 28.392 -23.508 1.00 79.94 85 TRP A CA 1
ATOM 685 C C . TRP A 1 85 ? 11.402 28.471 -24.442 1.00 79.94 85 TRP A C 1
ATOM 687 O O . TRP A 1 85 ? 10.306 28.040 -24.069 1.00 79.94 85 TRP A O 1
ATOM 697 N N . HIS A 1 86 ? 11.597 28.994 -25.649 1.00 78.38 86 HIS A N 1
ATOM 698 C CA . HIS A 1 86 ? 10.515 29.230 -26.592 1.00 78.38 86 HIS A CA 1
ATOM 699 C C . HIS A 1 86 ? 10.409 28.126 -27.658 1.00 78.38 86 HIS A C 1
ATOM 701 O O . HIS A 1 86 ? 11.407 27.619 -28.178 1.00 78.38 86 HIS A O 1
ATOM 707 N N . ARG A 1 87 ? 9.168 27.729 -27.987 1.00 78.94 87 ARG A N 1
ATOM 708 C CA . ARG A 1 87 ? 8.880 26.617 -28.913 1.00 78.94 87 ARG A CA 1
ATOM 709 C C . ARG A 1 87 ? 9.395 26.879 -30.330 1.00 78.94 87 ARG A C 1
ATOM 711 O O . ARG A 1 87 ? 9.831 25.927 -30.978 1.00 78.94 87 ARG A O 1
ATOM 718 N N . ARG A 1 88 ? 9.353 28.128 -30.810 1.00 80.25 88 ARG A N 1
ATOM 719 C CA . ARG A 1 88 ? 9.785 28.489 -32.171 1.00 80.25 88 ARG A CA 1
ATOM 720 C C . ARG A 1 88 ? 11.281 28.243 -32.361 1.00 80.25 88 ARG A C 1
ATOM 722 O O . ARG A 1 88 ? 11.651 27.443 -33.212 1.00 80.25 88 ARG A O 1
ATOM 729 N N . GLU A 1 89 ? 12.118 28.866 -31.537 1.00 84.44 89 GLU A N 1
ATOM 730 C CA . GLU A 1 89 ? 13.580 28.752 -31.591 1.00 84.44 89 GLU A CA 1
ATOM 731 C C . GLU A 1 89 ? 14.019 27.303 -31.385 1.00 84.44 89 GLU A C 1
ATOM 733 O O . GLU A 1 89 ? 14.847 26.798 -32.138 1.00 84.44 89 GLU A O 1
ATOM 738 N N . ARG A 1 90 ? 13.387 26.592 -30.440 1.00 88.44 90 ARG A N 1
ATOM 739 C CA . ARG A 1 90 ? 13.608 25.155 -30.239 1.00 88.44 90 ARG A CA 1
ATOM 740 C C . ARG A 1 90 ? 13.373 24.352 -31.518 1.00 88.44 90 ARG A C 1
ATOM 742 O O . ARG A 1 90 ? 14.208 23.533 -31.888 1.00 88.44 90 ARG A O 1
ATOM 749 N N . SER A 1 91 ? 12.233 24.564 -32.172 1.00 87.38 91 SER A N 1
ATOM 750 C CA . SER A 1 91 ? 11.853 23.797 -33.365 1.00 87.38 91 SER A CA 1
ATOM 751 C C . SER A 1 91 ? 12.747 24.135 -34.557 1.00 87.38 91 SER A C 1
ATOM 753 O O . SER A 1 91 ? 13.122 23.239 -35.310 1.00 87.38 91 SER A O 1
ATOM 755 N N . LEU A 1 92 ? 13.152 25.402 -34.687 1.00 87.75 92 LEU A N 1
ATOM 756 C CA . LEU A 1 92 ? 14.096 25.860 -35.705 1.00 87.75 92 LEU A CA 1
ATOM 757 C C . LEU A 1 92 ? 15.479 25.212 -35.537 1.00 87.75 92 LEU A C 1
ATOM 759 O O . LEU A 1 92 ? 16.012 24.670 -36.504 1.00 87.75 92 LEU A O 1
ATOM 763 N N . ILE A 1 93 ? 16.020 25.213 -34.311 1.00 91.25 93 ILE A N 1
ATOM 764 C CA . ILE A 1 93 ? 17.310 24.584 -33.988 1.00 91.25 93 ILE A CA 1
ATOM 765 C C . ILE A 1 93 ? 17.260 23.086 -34.290 1.00 91.25 93 ILE A C 1
ATOM 767 O O . ILE A 1 93 ? 18.147 22.579 -34.969 1.00 91.25 93 ILE A O 1
ATOM 771 N N . ILE A 1 94 ? 16.221 22.382 -33.824 1.00 93.25 94 ILE A N 1
ATOM 772 C CA . ILE A 1 94 ? 16.084 20.934 -34.041 1.00 93.25 94 ILE A CA 1
ATOM 773 C C . ILE A 1 94 ? 15.986 20.618 -35.532 1.00 93.25 94 ILE A C 1
ATOM 775 O O . ILE A 1 94 ? 16.690 19.731 -35.995 1.00 93.25 94 ILE A O 1
ATOM 779 N N . SER A 1 95 ? 15.157 21.349 -36.283 1.00 90.81 95 SER A N 1
ATOM 780 C CA . SER A 1 95 ? 14.950 21.077 -37.711 1.00 90.81 95 SER A CA 1
ATOM 781 C C . SER A 1 95 ? 16.251 21.225 -38.500 1.00 90.81 95 SER A C 1
ATOM 783 O O . SER A 1 95 ? 16.641 20.304 -39.207 1.00 90.81 95 SER A O 1
ATOM 785 N N . ARG A 1 96 ? 16.988 22.327 -38.303 1.00 90.62 96 ARG A N 1
ATOM 786 C CA . ARG A 1 96 ? 18.270 22.537 -38.993 1.00 90.62 96 ARG A CA 1
ATOM 787 C C . ARG A 1 96 ? 19.377 21.597 -38.499 1.00 90.62 96 ARG A C 1
ATOM 789 O O . ARG A 1 96 ? 20.222 21.185 -39.284 1.00 90.62 96 ARG A O 1
ATOM 796 N N . ALA A 1 97 ? 19.394 21.249 -37.210 1.00 93.56 97 ALA A N 1
ATOM 797 C CA . ALA A 1 97 ? 20.355 20.284 -36.670 1.00 93.56 97 ALA A CA 1
ATOM 798 C C . ALA A 1 97 ? 20.096 18.861 -37.197 1.00 93.56 97 ALA A C 1
ATOM 800 O O . ALA A 1 97 ? 21.036 18.084 -37.383 1.00 93.56 97 ALA A O 1
ATOM 801 N N . TYR A 1 98 ? 18.832 18.523 -37.459 1.00 93.06 98 TYR A N 1
ATOM 802 C CA . TYR A 1 98 ? 18.448 17.248 -38.051 1.00 93.06 98 TYR A CA 1
ATOM 803 C C . TYR A 1 98 ? 19.054 17.086 -39.453 1.00 93.06 98 TYR A C 1
ATOM 805 O O . TYR A 1 98 ? 19.631 16.038 -39.734 1.00 93.06 98 TYR A O 1
ATOM 813 N N . ASP A 1 99 ? 19.035 18.143 -40.275 1.00 90.44 99 ASP A N 1
ATOM 814 C CA . ASP A 1 99 ? 19.586 18.142 -41.643 1.00 90.44 99 ASP A CA 1
ATOM 815 C C . ASP A 1 99 ? 21.098 17.843 -41.701 1.00 90.44 99 ASP A C 1
ATOM 817 O O . ASP A 1 99 ? 21.593 17.303 -42.690 1.00 90.44 99 ASP A O 1
ATOM 821 N N . ILE A 1 100 ? 21.835 18.138 -40.626 1.00 92.25 100 ILE A N 1
ATOM 822 C CA . ILE A 1 100 ? 23.284 17.888 -40.493 1.00 92.25 100 ILE A CA 1
ATOM 823 C C . ILE A 1 100 ? 23.610 16.644 -39.638 1.00 92.25 100 ILE A C 1
ATOM 825 O O . ILE A 1 100 ? 24.755 16.434 -39.223 1.00 92.25 100 ILE A O 1
ATOM 829 N N . GLY A 1 101 ? 22.611 15.796 -39.361 1.00 90.44 101 GLY A N 1
ATOM 830 C CA . GLY A 1 101 ? 22.791 14.457 -38.792 1.00 90.44 101 GLY A CA 1
ATOM 831 C C . GLY A 1 101 ? 22.499 14.294 -37.296 1.00 90.44 101 GLY A C 1
ATOM 832 O O . GLY A 1 101 ? 22.696 13.196 -36.766 1.00 90.44 101 GLY A O 1
ATOM 833 N N . PHE A 1 102 ? 22.013 15.324 -36.590 1.00 94.38 102 PHE A N 1
ATOM 834 C CA . PHE A 1 102 ? 21.555 15.195 -35.195 1.00 94.38 102 PHE A CA 1
ATOM 835 C C . PHE A 1 102 ? 20.152 14.579 -35.125 1.00 94.38 102 PHE A C 1
ATOM 837 O O . PHE A 1 102 ? 19.169 15.225 -34.767 1.00 94.38 102 PHE A O 1
ATOM 844 N N . HIS A 1 103 ? 20.056 13.298 -35.469 1.00 93.75 103 HIS A N 1
ATOM 845 C CA . HIS A 1 103 ? 18.778 12.586 -35.523 1.00 93.75 103 HIS A CA 1
ATOM 846 C C . HIS A 1 103 ? 18.229 12.177 -34.149 1.00 93.75 103 HIS A C 1
ATOM 848 O O . HIS A 1 103 ? 17.075 11.757 -34.053 1.00 93.75 103 HIS A O 1
ATOM 854 N N . TYR A 1 104 ? 19.031 12.283 -33.086 1.00 94.12 104 TYR A N 1
ATOM 855 C CA . TYR A 1 104 ? 18.600 12.015 -31.718 1.00 94.12 104 TYR A CA 1
ATOM 856 C C . TYR A 1 104 ? 18.650 13.305 -30.921 1.00 94.12 104 TYR A C 1
ATOM 858 O O . TYR A 1 104 ? 19.674 13.980 -30.863 1.00 94.12 104 TYR A O 1
ATOM 866 N N . TYR A 1 105 ? 17.550 13.650 -30.270 1.00 94.81 105 TYR A N 1
ATOM 867 C CA . TYR A 1 105 ? 17.505 14.828 -29.425 1.00 94.81 105 TYR A CA 1
ATOM 868 C C . TYR A 1 105 ? 16.532 14.628 -28.272 1.00 94.81 105 TYR A C 1
ATOM 870 O O . TYR A 1 105 ? 15.632 13.787 -28.326 1.00 94.81 105 TYR A O 1
ATOM 878 N N . HIS A 1 106 ? 16.711 15.415 -27.218 1.00 93.94 106 HIS A N 1
ATOM 879 C CA . HIS A 1 106 ? 15.776 15.449 -26.109 1.00 93.94 106 HIS A CA 1
ATOM 880 C C . HIS A 1 106 ? 15.645 16.861 -25.553 1.00 93.94 106 HIS A C 1
ATOM 882 O O . HIS A 1 106 ? 16.643 17.504 -25.225 1.00 93.94 106 HIS A O 1
ATOM 888 N N . TYR A 1 107 ? 14.402 17.320 -25.420 1.00 91.31 107 TYR A N 1
ATOM 889 C CA . TYR A 1 107 ? 14.064 18.530 -24.686 1.00 91.31 107 TYR A CA 1
ATOM 890 C C . TYR A 1 107 ? 13.418 18.148 -23.361 1.00 91.31 107 TYR A C 1
ATOM 892 O O . TYR A 1 107 ? 12.428 17.417 -23.335 1.00 91.31 107 TYR A O 1
ATOM 900 N N . PHE A 1 108 ? 13.960 18.656 -22.261 1.00 88.44 108 PHE A N 1
ATOM 901 C CA . PHE A 1 108 ? 13.424 18.357 -20.942 1.00 88.44 108 PHE A CA 1
ATOM 902 C C . PHE A 1 108 ? 12.193 19.229 -20.667 1.00 88.44 108 PHE A C 1
ATOM 904 O O . PHE A 1 108 ? 12.283 20.454 -20.546 1.00 88.44 108 PHE A O 1
ATOM 911 N N . HIS A 1 109 ? 11.023 18.603 -20.576 1.00 80.25 109 HIS A N 1
ATOM 912 C CA . HIS A 1 109 ? 9.775 19.298 -20.261 1.00 80.25 109 HIS A CA 1
ATOM 913 C C . HIS A 1 109 ? 9.613 19.498 -18.743 1.00 80.25 109 HIS A C 1
ATOM 915 O O . HIS A 1 109 ? 10.012 18.627 -17.967 1.00 80.25 109 HIS A O 1
ATOM 921 N N . PRO A 1 110 ? 9.031 20.627 -18.291 1.00 64.44 110 PRO A N 1
ATOM 922 C CA . PRO A 1 110 ? 8.802 20.862 -16.871 1.00 64.44 110 PRO A CA 1
ATOM 923 C C . PRO A 1 110 ? 7.729 19.900 -16.339 1.00 64.44 110 PRO A C 1
ATOM 925 O O . PRO A 1 110 ? 6.763 19.585 -17.031 1.00 64.44 110 PRO A O 1
ATOM 928 N N . ALA A 1 111 ? 7.863 19.471 -15.082 1.00 49.75 111 ALA A N 1
ATOM 929 C CA . ALA A 1 111 ? 6.869 18.614 -14.426 1.00 49.75 111 ALA A CA 1
ATOM 930 C C . ALA A 1 111 ? 5.543 19.343 -14.107 1.00 49.75 111 ALA A C 1
ATOM 932 O O . ALA A 1 111 ? 4.519 18.695 -13.897 1.00 49.75 111 ALA A O 1
ATOM 933 N N . VAL A 1 112 ? 5.557 20.684 -14.062 1.00 50.44 112 VAL A N 1
ATOM 934 C CA . VAL A 1 112 ? 4.399 21.549 -13.779 1.00 50.44 112 VAL A CA 1
ATOM 935 C C . VAL A 1 112 ? 4.471 22.766 -14.708 1.00 50.44 112 VAL A C 1
ATOM 937 O O . VAL A 1 112 ? 5.479 23.469 -14.707 1.00 50.44 112 VAL A O 1
ATOM 940 N N . GLY A 1 113 ? 3.440 23.001 -15.525 1.00 45.34 113 GLY A N 1
ATOM 941 C CA . GLY A 1 113 ? 3.380 24.156 -16.431 1.00 45.34 113 GLY A CA 1
ATOM 942 C C . GLY A 1 113 ? 2.999 25.446 -15.697 1.00 45.34 113 GLY A C 1
ATOM 943 O O . GLY A 1 113 ? 2.109 25.428 -14.845 1.00 45.34 113 GLY A O 1
ATOM 944 N N . PHE A 1 114 ? 3.647 26.567 -16.025 1.00 49.00 114 PHE A N 1
ATOM 945 C CA . PHE A 1 114 ? 3.301 27.887 -15.488 1.00 49.00 114 PHE A CA 1
ATOM 946 C C . PHE A 1 114 ? 2.401 28.638 -16.491 1.00 49.00 114 PHE A C 1
ATOM 948 O O . PHE A 1 114 ? 2.808 28.841 -17.634 1.00 49.00 114 PHE A O 1
ATOM 955 N N . PRO A 1 115 ? 1.173 29.049 -16.122 1.00 45.84 115 PRO A N 1
ATOM 956 C CA . PRO A 1 115 ? 0.204 29.589 -17.071 1.00 45.84 115 PRO A CA 1
ATOM 957 C C . PRO A 1 115 ? 0.455 31.082 -17.328 1.00 45.84 115 PRO A C 1
ATOM 959 O O . PRO A 1 115 ? -0.236 31.943 -16.787 1.00 45.84 115 PRO A O 1
ATOM 962 N N . LEU A 1 116 ? 1.441 31.410 -18.164 1.00 50.53 116 LEU A N 1
ATOM 963 C CA . LEU A 1 116 ? 1.528 32.738 -18.781 1.00 50.53 116 LEU A CA 1
ATOM 964 C C . LEU A 1 116 ? 0.667 32.783 -20.059 1.00 50.53 116 LEU A C 1
ATOM 966 O O . LEU A 1 116 ? 0.492 31.758 -20.720 1.00 50.53 116 LEU A O 1
ATOM 970 N N . PRO A 1 117 ? 0.146 33.956 -20.467 1.00 44.59 117 PRO A N 1
ATOM 971 C CA . PRO A 1 117 ? -0.703 34.111 -21.657 1.00 44.59 117 PRO A CA 1
ATOM 972 C C . PRO A 1 117 ? 0.052 33.941 -22.994 1.00 44.59 117 PRO A C 1
ATOM 974 O O . PRO A 1 117 ? -0.454 34.334 -24.039 1.00 44.59 117 PRO A O 1
ATOM 977 N N . MET A 1 118 ? 1.247 33.342 -22.967 1.00 48.31 118 MET A N 1
ATOM 978 C CA . MET A 1 118 ? 2.139 33.126 -24.111 1.00 48.31 118 MET A CA 1
ATOM 979 C C . MET A 1 118 ? 2.009 31.715 -24.719 1.00 48.31 118 MET A C 1
ATOM 981 O O . MET A 1 118 ? 2.839 31.316 -25.531 1.00 48.31 118 MET A O 1
ATOM 985 N N . GLY A 1 119 ? 0.982 30.952 -24.332 1.00 48.25 119 GLY A N 1
ATOM 986 C CA . GLY A 1 119 ? 0.688 29.613 -24.851 1.00 48.25 119 GLY A CA 1
ATOM 987 C C . GLY A 1 119 ? 1.119 28.465 -23.922 1.00 48.25 119 GLY A C 1
ATOM 988 O O . GLY A 1 119 ? 2.003 28.645 -23.086 1.00 48.25 119 GLY A O 1
ATOM 989 N N . PRO A 1 120 ? 0.502 27.275 -24.059 1.00 44.97 120 PRO A N 1
ATOM 990 C CA . PRO A 1 120 ? 0.720 26.120 -23.176 1.00 44.97 120 PRO A CA 1
ATOM 991 C C . PRO A 1 120 ? 2.123 25.489 -23.269 1.00 44.97 120 PRO A C 1
ATOM 993 O O . PRO A 1 120 ? 2.490 24.723 -22.383 1.00 44.97 120 PRO A O 1
ATOM 996 N N . ASP A 1 121 ? 2.911 25.836 -24.295 1.00 50.78 121 ASP A N 1
ATOM 997 C CA . ASP A 1 121 ? 4.260 25.298 -24.544 1.00 50.78 121 ASP A CA 1
ATOM 998 C C . ASP A 1 121 ? 5.395 26.311 -24.286 1.00 50.78 121 ASP A C 1
ATOM 1000 O O . ASP A 1 121 ? 6.552 26.052 -24.642 1.00 50.78 121 ASP A O 1
ATOM 1004 N N . SER A 1 122 ? 5.072 27.476 -23.717 1.00 52.44 122 SER A N 1
ATOM 1005 C CA . SER A 1 122 ? 6.017 28.570 -23.472 1.00 52.44 122 SER A CA 1
ATOM 1006 C C . SER A 1 122 ? 6.533 28.513 -22.031 1.00 52.44 122 SER A C 1
ATOM 1008 O O . SER A 1 122 ? 5.728 28.559 -21.105 1.00 52.44 122 SER A O 1
ATOM 1010 N N . PHE A 1 123 ? 7.866 28.457 -21.865 1.00 60.81 123 PHE A N 1
ATOM 1011 C CA . PHE A 1 123 ? 8.629 28.257 -20.612 1.00 60.81 123 PHE A CA 1
ATOM 1012 C C . PHE A 1 123 ? 8.725 26.794 -20.127 1.00 60.81 123 PHE A C 1
ATOM 1014 O O . PHE A 1 123 ? 7.970 26.338 -19.270 1.00 60.81 123 PHE A O 1
ATOM 1021 N N . GLY A 1 124 ? 9.698 26.056 -20.684 1.00 66.88 124 GLY A N 1
ATOM 1022 C CA . GLY A 1 124 ? 10.174 24.762 -20.171 1.00 66.88 124 GLY A CA 1
ATOM 1023 C C . GLY A 1 124 ? 11.520 24.861 -19.439 1.00 66.88 124 GLY A C 1
ATOM 1024 O O . GLY A 1 124 ? 11.990 25.959 -19.168 1.00 66.88 124 GLY A O 1
ATOM 1025 N N . THR A 1 125 ? 12.176 23.725 -19.163 1.00 82.81 125 THR A N 1
ATOM 1026 C CA . THR A 1 125 ? 13.456 23.680 -18.407 1.00 82.81 125 THR A CA 1
ATOM 1027 C C . THR A 1 125 ? 14.610 24.434 -19.086 1.00 82.81 125 THR A C 1
ATOM 1029 O O . THR A 1 125 ? 15.637 24.727 -18.475 1.00 82.81 125 THR A O 1
ATOM 1032 N N . GLY A 1 126 ? 14.473 24.700 -20.389 1.00 86.50 126 GLY A N 1
ATOM 1033 C CA . GLY A 1 126 ? 15.505 25.310 -21.220 1.00 86.50 126 GLY A CA 1
ATOM 1034 C C . GLY A 1 126 ? 16.648 24.400 -21.624 1.00 86.50 126 GLY A C 1
ATOM 1035 O O . GLY A 1 126 ? 17.540 24.871 -22.319 1.00 86.50 126 GLY A O 1
ATOM 1036 N N . LEU A 1 127 ? 16.618 23.127 -21.234 1.00 92.19 127 LEU A N 1
ATOM 1037 C CA . LEU A 1 127 ? 17.657 22.165 -21.571 1.00 92.19 127 LEU A CA 1
ATOM 1038 C C . LEU A 1 127 ? 17.273 21.387 -22.833 1.00 92.19 127 LEU A C 1
ATOM 1040 O O . LEU A 1 127 ? 16.282 20.650 -22.846 1.00 92.19 127 LEU A O 1
ATOM 1044 N N . LEU A 1 128 ? 18.080 21.536 -23.882 1.00 93.81 128 LEU A N 1
ATOM 1045 C CA . LEU A 1 128 ? 17.979 20.782 -25.130 1.00 93.81 128 LEU A CA 1
ATOM 1046 C C . LEU A 1 128 ? 19.297 20.048 -25.380 1.00 93.81 128 LEU A C 1
ATOM 1048 O O . LEU A 1 128 ? 20.361 20.657 -25.377 1.00 93.81 128 LEU A O 1
ATOM 1052 N N . VAL A 1 129 ? 19.225 18.744 -25.630 1.00 96.62 129 VAL A N 1
ATOM 1053 C CA . VAL A 1 129 ? 20.383 17.939 -26.030 1.00 96.62 129 VAL A CA 1
ATOM 1054 C C . VAL A 1 129 ? 20.190 17.452 -27.451 1.00 96.62 129 VAL A C 1
ATOM 1056 O O . VAL A 1 129 ? 19.147 16.885 -27.768 1.00 96.62 129 VAL A O 1
ATOM 1059 N N . LEU A 1 130 ? 21.209 17.655 -28.280 1.00 96.88 130 LEU A N 1
ATOM 1060 C CA . LEU A 1 130 ? 21.316 17.173 -29.650 1.00 96.88 130 LEU A CA 1
ATOM 1061 C C . LEU A 1 130 ? 22.445 16.142 -29.699 1.00 96.88 130 LEU A C 1
ATOM 1063 O O . LEU A 1 130 ? 23.552 16.395 -29.226 1.00 96.88 130 LEU A O 1
ATOM 1067 N N . SER A 1 131 ? 22.177 14.972 -30.264 1.00 95.75 131 SER A N 1
ATOM 1068 C CA . SER A 1 131 ? 23.130 13.871 -30.357 1.00 95.75 131 SER A CA 1
ATOM 1069 C C . SER A 1 131 ? 23.083 13.218 -31.738 1.00 95.75 131 SER A C 1
ATOM 1071 O O . SER A 1 131 ? 22.018 12.900 -32.268 1.00 95.75 131 SER A O 1
ATOM 1073 N N . LYS A 1 132 ? 24.259 12.958 -32.314 1.00 94.38 132 LYS A N 1
ATOM 1074 C CA . LYS A 1 132 ? 24.401 12.079 -33.488 1.00 94.38 132 LYS A CA 1
ATOM 1075 C C . LYS A 1 132 ? 24.287 10.592 -33.111 1.00 94.38 132 LYS A C 1
ATOM 1077 O O . LYS A 1 132 ? 24.175 9.733 -33.981 1.00 94.38 132 LYS A O 1
ATOM 1082 N N . PHE A 1 133 ? 24.277 10.289 -31.810 1.00 93.06 133 PHE A N 1
ATOM 1083 C CA . PHE A 1 133 ? 24.215 8.941 -31.245 1.00 93.06 133 PHE A CA 1
ATOM 1084 C C . PHE A 1 133 ? 22.903 8.659 -30.491 1.00 93.06 133 PHE A C 1
ATOM 1086 O O . PHE A 1 133 ? 22.349 9.582 -29.882 1.00 93.06 133 PHE A O 1
ATOM 1093 N N . PRO A 1 134 ? 22.436 7.395 -30.451 1.00 91.62 134 PRO A N 1
ATOM 1094 C CA . PRO A 1 134 ? 21.209 7.022 -29.751 1.00 91.62 134 PRO A CA 1
ATOM 1095 C C . PRO A 1 134 ? 21.210 7.371 -28.258 1.00 91.62 134 PRO A C 1
ATOM 1097 O O . PRO A 1 134 ? 22.188 7.141 -27.539 1.00 91.62 134 PRO A O 1
ATOM 1100 N N . LEU A 1 135 ? 20.064 7.867 -27.784 1.00 91.94 135 LEU A N 1
ATOM 1101 C CA . LEU A 1 135 ? 19.790 8.145 -26.374 1.00 91.94 135 LEU A CA 1
ATOM 1102 C C . LEU A 1 135 ? 19.045 6.944 -25.767 1.00 91.94 135 LEU A C 1
ATOM 1104 O O . LEU A 1 135 ? 17.875 6.721 -26.060 1.00 91.94 135 LEU A O 1
ATOM 1108 N N . VAL A 1 136 ? 19.723 6.152 -24.934 1.00 85.94 136 VAL A N 1
ATOM 1109 C CA . VAL A 1 136 ? 19.197 4.885 -24.378 1.00 85.94 136 VAL A CA 1
ATOM 1110 C C . VAL A 1 136 ? 18.246 5.124 -23.215 1.00 85.94 136 VAL A C 1
ATOM 1112 O O . VAL A 1 136 ? 17.270 4.406 -23.015 1.00 85.94 136 VAL A O 1
ATOM 1115 N N . ASN A 1 137 ? 18.578 6.104 -22.384 1.00 86.00 137 ASN A N 1
ATOM 1116 C CA . ASN A 1 137 ? 17.821 6.430 -21.191 1.00 86.00 137 ASN A CA 1
ATOM 1117 C C . ASN A 1 137 ? 17.929 7.927 -20.948 1.00 86.00 137 ASN A C 1
ATOM 1119 O O . ASN A 1 137 ? 19.020 8.484 -21.070 1.00 86.00 137 ASN A O 1
ATOM 1123 N N . VAL A 1 138 ? 16.808 8.548 -20.599 1.00 89.31 138 VAL A N 1
ATOM 1124 C CA . VAL A 1 138 ? 16.745 9.957 -20.243 1.00 89.31 138 VAL A CA 1
ATOM 1125 C C . VAL A 1 138 ? 15.987 10.105 -18.929 1.00 89.31 138 VAL A C 1
ATOM 1127 O O . VAL A 1 138 ? 14.924 9.518 -18.742 1.00 89.31 138 VAL A O 1
ATOM 1130 N N . THR A 1 139 ? 16.549 10.859 -17.991 1.00 88.50 139 THR A N 1
ATOM 1131 C CA . THR A 1 139 ? 15.958 11.138 -16.678 1.00 88.50 139 THR A CA 1
ATOM 1132 C C . THR A 1 139 ? 16.140 12.612 -16.349 1.00 88.50 139 THR A C 1
ATOM 1134 O O . THR A 1 139 ? 17.177 13.189 -16.661 1.00 88.50 139 THR A O 1
ATOM 1137 N N . TYR A 1 140 ? 15.150 13.214 -15.696 1.00 91.25 140 TYR A N 1
ATOM 1138 C CA . TYR A 1 140 ? 15.205 14.604 -15.258 1.00 91.25 140 TYR A CA 1
ATOM 1139 C C . TYR A 1 140 ? 14.989 14.718 -13.750 1.00 91.25 140 TYR A C 1
ATOM 1141 O O . TYR A 1 140 ? 14.132 14.030 -13.193 1.00 91.25 140 TYR A O 1
ATOM 1149 N N . HIS A 1 141 ? 15.747 15.598 -13.103 1.00 89.44 141 HIS A N 1
ATOM 1150 C CA . HIS A 1 141 ? 15.637 15.907 -11.683 1.00 89.44 141 HIS A CA 1
ATOM 1151 C C . HIS A 1 141 ? 15.587 17.427 -11.488 1.00 89.44 141 HIS A C 1
ATOM 1153 O O . HIS A 1 141 ? 16.586 18.107 -11.696 1.00 89.44 141 HIS A O 1
ATOM 1159 N N . SER A 1 142 ? 14.433 17.968 -11.098 1.00 88.62 142 SER A N 1
ATOM 1160 C CA . SER A 1 142 ? 14.285 19.391 -10.756 1.00 88.62 142 SER A CA 1
ATOM 1161 C C . SER A 1 142 ? 14.956 19.699 -9.420 1.00 88.62 142 SER A C 1
ATOM 1163 O O . SER A 1 142 ? 14.784 18.929 -8.476 1.00 88.62 142 SER A O 1
ATOM 1165 N N . PHE A 1 143 ? 15.649 20.833 -9.313 1.00 89.75 143 PHE A N 1
ATOM 1166 C CA . PHE A 1 143 ? 16.239 21.251 -8.041 1.00 89.75 143 PHE A CA 1
ATOM 1167 C C . PHE A 1 143 ? 15.174 21.615 -7.003 1.00 89.75 143 PHE A C 1
ATOM 1169 O O . PHE A 1 143 ? 14.148 22.210 -7.335 1.00 89.75 143 PHE A O 1
ATOM 1176 N N . SER A 1 144 ? 15.455 21.320 -5.733 1.00 85.50 144 SER A N 1
ATOM 1177 C CA . SER A 1 144 ? 14.544 21.615 -4.619 1.00 85.50 144 SER A CA 1
ATOM 1178 C C . SER A 1 144 ? 14.367 23.122 -4.393 1.00 85.50 144 SER A C 1
ATOM 1180 O O . SER A 1 144 ? 13.279 23.591 -4.061 1.00 85.50 144 SER A O 1
ATOM 1182 N N . LEU A 1 145 ? 15.434 23.898 -4.608 1.00 85.44 145 LEU A N 1
ATOM 1183 C CA . LEU A 1 145 ? 15.424 25.360 -4.561 1.00 85.44 145 LEU A CA 1
ATOM 1184 C C . LEU A 1 145 ? 15.434 25.944 -5.982 1.00 85.44 145 LEU A C 1
ATOM 1186 O O . LEU A 1 145 ? 16.488 26.122 -6.599 1.00 85.44 145 LEU A O 1
ATOM 1190 N N . SER A 1 146 ? 14.242 26.259 -6.488 1.00 74.38 146 SER A N 1
ATOM 1191 C CA . SER A 1 146 ? 14.039 27.110 -7.668 1.00 74.38 146 SER A CA 1
ATOM 1192 C C . SER A 1 146 ? 14.316 28.586 -7.334 1.00 74.38 146 SER A C 1
ATOM 1194 O O . SER A 1 146 ? 14.348 28.950 -6.159 1.00 74.38 146 SER A O 1
ATOM 1196 N N . GLY A 1 147 ? 14.505 29.449 -8.341 1.00 74.88 147 GLY A N 1
ATOM 1197 C CA . GLY A 1 147 ? 14.738 30.889 -8.138 1.00 74.88 147 GLY A CA 1
ATOM 1198 C C . GLY A 1 147 ? 13.648 31.576 -7.304 1.00 74.88 147 GLY A C 1
ATOM 1199 O O . GLY A 1 147 ? 12.614 30.983 -6.995 1.00 74.88 147 GLY A O 1
ATOM 1200 N N . ARG A 1 148 ? 13.841 32.841 -6.915 1.00 78.75 148 ARG A N 1
ATOM 1201 C CA . ARG A 1 148 ? 12.900 33.491 -5.989 1.00 78.75 148 ARG A CA 1
ATOM 1202 C C . ARG A 1 148 ? 11.581 33.833 -6.684 1.00 78.75 148 ARG A C 1
ATOM 1204 O O . ARG A 1 148 ? 11.589 34.614 -7.633 1.00 78.75 148 ARG A O 1
ATOM 1211 N N . PRO A 1 149 ? 10.426 33.371 -6.175 1.00 70.62 149 PRO A N 1
ATOM 1212 C CA . PRO A 1 149 ? 9.137 33.577 -6.847 1.00 70.62 149 PRO A CA 1
ATOM 1213 C C . PRO A 1 149 ? 8.708 35.042 -6.975 1.00 70.62 149 PRO A C 1
ATOM 1215 O O . PRO A 1 149 ? 7.950 35.401 -7.869 1.00 70.62 149 PRO A O 1
ATOM 1218 N N . TYR A 1 150 ? 9.192 35.899 -6.074 1.00 69.81 150 TYR A N 1
ATOM 1219 C CA . TYR A 1 150 ? 8.946 37.342 -6.092 1.00 69.81 150 TYR A CA 1
ATOM 1220 C C . TYR A 1 150 ? 9.841 38.096 -7.083 1.00 69.81 150 TYR A C 1
ATOM 1222 O O . TYR A 1 150 ? 9.538 39.232 -7.443 1.00 69.81 150 TYR A O 1
ATOM 1230 N N . ALA A 1 151 ? 10.931 37.488 -7.548 1.00 72.94 151 ALA A N 1
ATOM 1231 C CA . ALA A 1 151 ? 11.837 38.081 -8.517 1.00 72.94 151 ALA A CA 1
ATOM 1232 C C . ALA A 1 151 ? 11.451 37.658 -9.943 1.00 72.94 151 ALA A C 1
ATOM 1234 O O . ALA A 1 151 ? 12.252 37.124 -10.697 1.00 72.94 151 ALA A O 1
ATOM 1235 N N . LEU A 1 152 ? 10.192 37.899 -10.329 1.00 67.44 152 LEU A N 1
ATOM 1236 C CA . LEU A 1 152 ? 9.660 37.486 -11.639 1.00 67.44 152 LEU A CA 1
ATOM 1237 C C . LEU A 1 152 ? 10.467 38.043 -12.826 1.00 67.44 152 LEU A C 1
ATOM 1239 O O . LEU A 1 152 ? 10.542 37.396 -13.864 1.00 67.44 152 LEU A O 1
ATOM 1243 N N . HIS A 1 153 ? 11.092 39.213 -12.658 1.00 69.06 153 HIS A N 1
ATOM 1244 C CA . HIS A 1 153 ? 11.972 39.835 -13.653 1.00 69.06 153 HIS A CA 1
ATOM 1245 C C . HIS A 1 153 ? 13.280 39.060 -13.889 1.00 69.06 153 HIS A C 1
ATOM 1247 O O . HIS A 1 153 ? 13.905 39.247 -14.926 1.00 69.06 153 HIS A O 1
ATOM 1253 N N . GLU A 1 154 ? 13.679 38.193 -12.955 1.00 75.75 154 GLU A N 1
ATOM 1254 C CA . GLU A 1 154 ? 14.836 37.302 -13.085 1.00 75.75 154 GLU A CA 1
ATOM 1255 C C . GLU A 1 154 ? 14.465 35.988 -13.803 1.00 75.75 154 GLU A C 1
ATOM 1257 O O . GLU A 1 154 ? 15.351 35.247 -14.202 1.00 75.75 154 GLU A O 1
ATOM 1262 N N . ALA A 1 155 ? 13.167 35.681 -13.981 1.00 71.00 155 ALA A N 1
ATOM 1263 C CA . ALA A 1 155 ? 12.603 34.505 -14.678 1.00 71.00 155 ALA A CA 1
ATOM 1264 C C . ALA A 1 155 ? 13.045 33.102 -14.181 1.00 71.00 155 ALA A C 1
ATOM 1266 O O . ALA A 1 155 ? 12.434 32.090 -14.529 1.00 71.00 155 ALA A O 1
ATOM 1267 N N . ASP A 1 156 ? 14.028 33.033 -13.291 1.00 77.12 156 ASP A N 1
ATOM 1268 C CA . ASP A 1 156 ? 14.689 31.831 -12.781 1.00 77.12 156 ASP A CA 1
ATOM 1269 C C . ASP A 1 156 ? 13.783 30.915 -11.939 1.00 77.12 156 ASP A C 1
ATOM 1271 O O . ASP A 1 156 ? 14.005 29.705 -11.847 1.00 77.12 156 ASP A O 1
ATOM 1275 N N . PHE A 1 157 ? 12.735 31.475 -11.326 1.00 75.75 157 PHE A N 1
ATOM 1276 C CA . PHE A 1 157 ? 11.697 30.685 -10.660 1.00 75.75 157 PHE A CA 1
ATOM 1277 C C . PHE A 1 157 ? 10.835 29.908 -11.664 1.00 75.75 157 PHE A C 1
ATOM 1279 O O . PHE A 1 157 ? 10.480 28.757 -11.423 1.00 75.75 157 PHE A O 1
ATOM 1286 N N . VAL A 1 158 ? 10.518 30.530 -12.803 1.00 72.31 158 VAL A N 1
ATOM 1287 C CA . VAL A 1 158 ? 9.631 29.967 -13.834 1.00 72.31 158 VAL A CA 1
ATOM 1288 C C . VAL A 1 158 ? 10.369 28.937 -14.692 1.00 72.31 158 VAL A C 1
ATOM 1290 O O . VAL A 1 158 ? 9.757 27.989 -15.174 1.00 72.31 158 VAL A O 1
ATOM 1293 N N . ALA A 1 159 ? 11.689 29.080 -14.831 1.00 72.88 159 ALA A N 1
ATOM 1294 C CA . ALA A 1 159 ? 12.527 28.209 -15.651 1.00 72.88 159 ALA A CA 1
ATOM 1295 C C . ALA A 1 159 ? 12.603 26.747 -15.167 1.00 72.88 159 ALA A C 1
ATOM 1297 O O . ALA A 1 159 ? 13.037 25.900 -15.938 1.00 72.88 159 ALA A O 1
ATOM 1298 N N . ASN A 1 160 ? 12.197 26.435 -13.924 1.00 77.81 160 ASN A N 1
ATOM 1299 C CA . ASN A 1 160 ? 12.250 25.085 -13.335 1.00 77.81 160 ASN A CA 1
ATOM 1300 C C . ASN A 1 160 ? 13.587 24.378 -13.635 1.00 77.81 160 ASN A C 1
ATOM 1302 O O . ASN A 1 160 ? 13.637 23.388 -14.360 1.00 77.81 160 ASN A O 1
ATOM 1306 N N . LYS A 1 161 ? 14.684 24.967 -13.146 1.00 87.31 161 LYS A N 1
ATOM 1307 C CA . LYS A 1 161 ? 16.052 24.486 -13.374 1.00 87.31 161 LYS A CA 1
ATOM 1308 C C . LYS A 1 161 ? 16.291 23.122 -12.714 1.00 87.31 161 LYS A C 1
ATOM 1310 O O . LYS A 1 161 ? 15.726 22.808 -11.665 1.00 87.31 161 LYS A O 1
ATOM 1315 N N . GLY A 1 162 ? 17.168 22.320 -13.313 1.00 91.19 162 GLY A N 1
ATOM 1316 C CA . GLY A 1 162 ? 17.419 20.954 -12.858 1.00 91.19 162 GLY A CA 1
ATOM 1317 C C . GLY A 1 162 ? 18.520 20.243 -13.633 1.00 91.19 162 GLY A C 1
ATOM 1318 O O . GLY A 1 162 ? 19.276 20.859 -14.384 1.00 91.19 162 GLY A O 1
ATOM 1319 N N . ILE A 1 163 ? 18.573 18.929 -13.442 1.00 94.19 163 ILE A N 1
ATOM 1320 C CA . ILE A 1 163 ? 19.597 18.021 -13.945 1.00 94.19 163 ILE A CA 1
ATOM 1321 C C . ILE A 1 163 ? 18.960 17.074 -14.960 1.00 94.19 163 ILE A C 1
ATOM 1323 O O . ILE A 1 163 ? 18.049 16.316 -14.627 1.00 94.19 163 ILE A O 1
ATOM 1327 N N . GLY A 1 164 ? 19.463 17.078 -16.189 1.00 94.50 164 GLY A N 1
ATOM 1328 C CA . GLY A 1 164 ? 19.175 16.060 -17.191 1.00 94.50 164 GLY A CA 1
ATOM 1329 C C . GLY A 1 164 ? 20.264 14.991 -17.205 1.00 94.50 164 GLY A C 1
ATOM 1330 O O . GLY A 1 164 ? 21.427 15.314 -17.407 1.00 94.50 164 GLY A O 1
ATOM 1331 N N . LEU A 1 165 ? 19.910 13.721 -17.022 1.00 95.94 165 LEU A N 1
ATOM 1332 C CA . LEU A 1 165 ? 20.787 12.576 -17.279 1.00 95.94 165 LEU A CA 1
ATOM 1333 C C . LEU A 1 165 ? 20.375 11.925 -18.592 1.00 95.94 165 LEU A C 1
ATOM 1335 O O . LEU A 1 165 ? 19.226 11.511 -18.737 1.00 95.94 165 LEU A O 1
ATOM 1339 N N . LEU A 1 166 ? 21.325 11.774 -19.509 1.00 95.56 166 LEU A N 1
ATOM 1340 C CA . LEU A 1 166 ? 21.176 11.011 -20.737 1.00 95.56 166 LEU A CA 1
ATOM 1341 C C . LEU A 1 166 ? 22.253 9.932 -20.793 1.00 95.56 166 LEU A C 1
ATOM 1343 O O . LEU A 1 166 ? 23.436 10.214 -20.618 1.00 95.56 166 LEU A O 1
ATOM 1347 N N . ARG A 1 167 ? 21.859 8.690 -21.074 1.00 94.00 167 ARG A N 1
ATOM 1348 C CA . ARG A 1 167 ? 22.809 7.628 -21.423 1.00 94.00 167 ARG A CA 1
ATOM 1349 C C . ARG A 1 167 ? 22.948 7.563 -22.928 1.00 94.00 167 ARG A C 1
ATOM 1351 O O . ARG A 1 167 ? 22.013 7.144 -23.612 1.00 94.00 167 ARG A O 1
ATOM 1358 N N . VAL A 1 168 ? 24.102 7.985 -23.426 1.00 93.19 168 VAL A N 1
ATOM 1359 C CA . VAL A 1 168 ? 24.388 8.039 -24.858 1.00 93.19 168 VAL A CA 1
ATOM 1360 C C . VAL A 1 168 ? 25.145 6.781 -25.259 1.00 93.19 168 VAL A C 1
ATOM 1362 O O . VAL A 1 168 ? 26.194 6.469 -24.692 1.00 93.19 168 VAL A O 1
ATOM 1365 N N . GLN A 1 169 ? 24.610 6.038 -26.226 1.00 90.62 169 GLN A N 1
ATOM 1366 C CA . GLN A 1 169 ? 25.269 4.850 -26.759 1.00 90.62 169 GLN A CA 1
ATOM 1367 C C . GLN A 1 169 ? 26.228 5.254 -27.880 1.00 90.62 169 GLN A C 1
ATOM 1369 O O . GLN A 1 169 ? 25.790 5.559 -28.984 1.00 90.62 169 GLN A O 1
ATOM 1374 N N . THR A 1 170 ? 27.534 5.216 -27.617 1.00 88.56 170 THR A N 1
ATOM 1375 C CA . THR A 1 170 ? 28.563 5.458 -28.641 1.00 88.56 170 THR A CA 1
ATOM 1376 C C . THR A 1 170 ? 29.149 4.133 -29.153 1.00 88.56 170 THR A C 1
ATOM 1378 O O . THR A 1 170 ? 29.029 3.110 -28.465 1.00 88.56 170 THR A O 1
ATOM 1381 N N . PRO A 1 171 ? 29.849 4.133 -30.304 1.00 83.38 171 PRO A N 1
ATOM 1382 C CA . PRO A 1 171 ? 30.642 2.985 -30.758 1.00 83.38 171 PRO A CA 1
ATOM 1383 C C . PRO A 1 171 ? 31.692 2.508 -29.738 1.00 83.38 171 PRO A C 1
ATOM 1385 O O . PRO A 1 171 ? 32.035 1.331 -29.704 1.00 83.38 171 PRO A O 1
ATOM 1388 N N . ALA A 1 172 ? 32.178 3.408 -28.877 1.00 79.56 172 ALA A N 1
ATOM 1389 C CA . ALA A 1 172 ? 33.164 3.130 -27.831 1.00 79.56 172 ALA A CA 1
ATOM 1390 C C . ALA A 1 172 ? 32.542 2.718 -26.476 1.00 79.56 172 ALA A C 1
ATOM 1392 O O . ALA A 1 172 ? 33.253 2.554 -25.482 1.00 79.56 172 ALA A O 1
ATOM 1393 N N . GLY A 1 173 ? 31.217 2.546 -26.417 1.00 82.75 173 GLY A N 1
ATOM 1394 C CA . GLY A 1 173 ? 30.474 2.184 -25.210 1.00 82.75 173 GLY A CA 1
ATOM 1395 C C . GLY A 1 173 ? 29.534 3.285 -24.715 1.00 82.75 173 GLY A C 1
ATOM 1396 O O . GLY A 1 173 ? 29.349 4.321 -25.356 1.00 82.75 173 GLY A O 1
ATOM 1397 N N . GLN A 1 174 ? 28.898 3.036 -23.570 1.00 88.94 174 GLN A N 1
ATOM 1398 C CA . GLN A 1 174 ? 27.950 3.980 -22.974 1.00 88.94 174 GLN A CA 1
ATOM 1399 C C . GLN A 1 174 ? 28.664 5.121 -22.251 1.00 88.94 174 GLN A C 1
ATOM 1401 O O . GLN A 1 174 ? 29.641 4.902 -21.531 1.00 88.94 174 GLN A O 1
ATOM 1406 N N . VAL A 1 175 ? 28.135 6.328 -22.447 1.00 93.19 175 VAL A N 1
ATOM 1407 C CA . VAL A 1 175 ? 28.569 7.556 -21.780 1.00 93.19 175 VAL A CA 1
ATOM 1408 C C . VAL A 1 175 ? 27.399 8.102 -20.973 1.00 93.19 175 VAL A C 1
ATOM 1410 O O . VAL A 1 175 ? 26.309 8.302 -21.515 1.00 93.19 175 VAL A O 1
ATOM 1413 N N . ASP A 1 176 ? 27.627 8.347 -19.683 1.00 96.25 176 ASP A N 1
ATOM 1414 C CA . ASP A 1 176 ? 26.656 9.051 -18.846 1.00 96.25 176 ASP A CA 1
ATOM 1415 C C . ASP A 1 176 ? 26.865 10.558 -19.028 1.00 96.25 176 ASP A C 1
ATOM 1417 O O . ASP A 1 176 ? 27.872 11.115 -18.591 1.00 96.25 176 ASP A O 1
ATOM 1421 N N . LEU A 1 177 ? 25.918 11.211 -19.699 1.00 97.38 177 LEU A N 1
ATOM 1422 C CA . LEU A 1 177 ? 25.917 12.645 -19.954 1.00 97.38 177 LEU A CA 1
ATOM 1423 C C . LEU A 1 177 ? 24.953 13.335 -18.988 1.00 97.38 177 LEU A C 1
ATOM 1425 O O . LEU A 1 177 ? 23.738 13.162 -19.072 1.00 97.38 177 LEU A O 1
ATOM 1429 N N . PHE A 1 178 ? 25.500 14.141 -18.089 1.00 97.50 178 PHE A N 1
ATOM 1430 C CA . PHE A 1 178 ? 24.751 15.012 -17.199 1.00 97.50 178 PHE A CA 1
ATOM 1431 C C . PHE A 1 178 ? 24.757 16.431 -17.755 1.00 97.50 178 PHE A C 1
ATOM 1433 O O . PHE A 1 178 ? 25.805 16.977 -18.101 1.00 97.50 178 PHE A O 1
ATOM 1440 N N . VAL A 1 179 ? 23.578 17.029 -17.807 1.00 96.44 179 VAL A N 1
ATOM 1441 C CA . VAL A 1 179 ? 23.337 18.377 -18.304 1.00 96.44 179 VAL A CA 1
ATOM 1442 C C . VAL A 1 179 ? 22.673 19.179 -17.205 1.00 96.44 179 VAL A C 1
ATOM 1444 O O . VAL A 1 179 ? 21.695 18.721 -16.617 1.00 96.44 179 VAL A O 1
ATOM 1447 N N . THR A 1 180 ? 23.175 20.375 -16.928 1.00 95.50 180 THR A N 1
ATOM 1448 C CA . THR A 1 180 ? 22.602 21.244 -15.898 1.00 95.50 180 THR A CA 1
ATOM 1449 C C . THR A 1 180 ? 22.576 22.699 -16.343 1.00 95.50 180 THR A C 1
ATOM 1451 O O . THR A 1 180 ? 23.343 23.122 -17.203 1.00 95.50 180 THR A O 1
ATOM 1454 N N . HIS A 1 181 ? 21.690 23.471 -15.730 1.00 92.56 181 HIS A N 1
ATOM 1455 C CA . HIS A 1 181 ? 21.706 24.925 -15.783 1.00 92.56 181 HIS A CA 1
ATOM 1456 C C . HIS A 1 181 ? 21.395 25.427 -14.374 1.00 92.56 181 HIS A C 1
ATOM 1458 O O . HIS A 1 181 ? 20.279 25.244 -13.888 1.00 92.56 181 HIS A O 1
ATOM 1464 N N . LEU A 1 182 ? 22.390 25.989 -13.686 1.00 93.12 182 LEU A N 1
ATOM 1465 C CA . LEU A 1 182 ? 22.216 26.534 -12.336 1.00 93.12 182 LEU A CA 1
ATOM 1466 C C . LEU A 1 182 ? 21.607 27.936 -12.395 1.00 93.12 182 LEU A C 1
ATOM 1468 O O . LEU A 1 182 ? 21.613 28.571 -13.447 1.00 93.12 182 LEU A O 1
ATOM 1472 N N . LEU A 1 183 ? 21.044 28.421 -11.285 1.00 90.75 183 LEU A N 1
ATOM 1473 C CA . LEU A 1 183 ? 20.474 29.780 -11.212 1.00 90.75 183 LEU A CA 1
ATOM 1474 C C . LEU A 1 183 ? 21.472 30.840 -11.679 1.00 90.75 183 LEU A C 1
ATOM 1476 O O . LEU A 1 183 ? 22.672 30.633 -11.565 1.00 90.75 183 LEU A O 1
ATOM 1480 N N . ALA A 1 184 ? 21.000 31.968 -12.193 1.00 86.88 184 ALA A N 1
ATOM 1481 C CA . ALA A 1 184 ? 21.900 33.030 -12.612 1.00 86.88 184 ALA A CA 1
ATOM 1482 C C . ALA A 1 184 ? 22.546 33.735 -11.403 1.00 86.88 184 ALA A C 1
ATOM 1484 O O . ALA A 1 184 ? 22.076 33.682 -10.257 1.00 86.88 184 ALA A O 1
ATOM 1485 N N . ASN A 1 185 ? 23.690 34.373 -11.648 1.00 84.69 185 ASN A N 1
ATOM 1486 C CA . ASN A 1 185 ? 24.396 35.164 -10.647 1.00 84.69 185 ASN A CA 1
ATOM 1487 C C . ASN A 1 185 ? 23.845 36.594 -10.622 1.00 84.69 185 ASN A C 1
ATOM 1489 O O . ASN A 1 185 ? 24.245 37.435 -11.427 1.00 84.69 185 ASN A O 1
ATOM 1493 N N . TYR A 1 186 ? 22.941 36.864 -9.678 1.00 81.69 186 TYR A N 1
ATOM 1494 C CA . TYR A 1 186 ? 22.380 38.198 -9.471 1.00 81.69 186 TYR A CA 1
ATOM 1495 C C . TYR A 1 186 ? 22.958 38.864 -8.223 1.00 81.69 186 TYR A C 1
ATOM 1497 O O . TYR A 1 186 ? 22.699 38.451 -7.085 1.00 81.69 186 TYR A O 1
ATOM 1505 N N . ASN A 1 187 ? 23.687 39.960 -8.427 1.00 79.12 187 ASN A N 1
ATOM 1506 C CA . ASN A 1 187 ? 23.989 40.924 -7.374 1.00 79.12 187 ASN A CA 1
ATOM 1507 C C . ASN A 1 187 ? 22.828 41.928 -7.187 1.00 79.12 187 ASN A C 1
ATOM 1509 O O . ASN A 1 187 ? 21.763 41.830 -7.795 1.00 79.12 187 ASN A O 1
ATOM 1513 N N . HIS A 1 188 ? 23.026 42.933 -6.332 1.00 66.31 188 HIS A N 1
ATOM 1514 C CA . HIS A 1 188 ? 22.035 43.984 -6.061 1.00 66.31 188 HIS A CA 1
ATOM 1515 C C . HIS A 1 188 ? 21.668 44.863 -7.275 1.00 66.31 188 HIS A C 1
ATOM 1517 O O . HIS A 1 188 ? 20.655 45.556 -7.214 1.00 66.31 188 HIS A O 1
ATOM 1523 N N . LEU A 1 189 ? 22.460 44.827 -8.350 1.00 64.56 189 LEU A N 1
ATOM 1524 C CA . LEU A 1 189 ? 22.243 45.533 -9.618 1.00 64.56 189 LEU A CA 1
ATOM 1525 C C . LEU A 1 189 ? 21.686 44.612 -10.719 1.00 64.56 189 LEU A C 1
ATOM 1527 O O . LEU A 1 189 ? 21.573 45.045 -11.863 1.00 64.56 189 LEU A O 1
ATOM 1531 N N . GLY A 1 190 ? 21.378 43.347 -10.404 1.00 62.97 190 GLY A N 1
ATOM 1532 C CA . GLY A 1 190 ? 20.908 42.363 -11.384 1.00 62.97 190 GLY A CA 1
ATOM 1533 C C . GLY A 1 190 ? 21.993 41.895 -12.359 1.00 62.97 190 GLY A C 1
ATOM 1534 O O . GLY A 1 190 ? 21.671 41.438 -13.451 1.00 62.97 190 GLY A O 1
ATOM 1535 N N . LYS A 1 191 ? 23.274 42.025 -11.989 1.00 65.00 191 LYS A N 1
ATOM 1536 C CA . LYS A 1 191 ? 24.423 41.595 -12.801 1.00 65.00 191 LYS A CA 1
ATOM 1537 C C . LYS A 1 191 ? 25.313 40.609 -12.026 1.00 65.00 191 LYS A C 1
ATOM 1539 O O . LYS A 1 191 ? 25.292 40.630 -10.795 1.00 65.00 191 LYS A O 1
ATOM 1544 N N . PRO A 1 192 ? 26.139 39.792 -12.697 1.00 71.50 192 PRO A N 1
ATOM 1545 C CA . PRO A 1 192 ? 27.150 38.986 -12.014 1.00 71.50 192 PRO A CA 1
ATOM 1546 C C . PRO A 1 192 ? 28.186 39.867 -11.296 1.00 71.50 192 PRO A C 1
ATOM 1548 O O . PRO A 1 192 ? 28.667 40.851 -11.860 1.00 71.50 192 PRO A O 1
ATOM 1551 N N . GLY A 1 193 ? 28.539 39.535 -10.048 1.00 69.69 193 GLY A N 1
ATOM 1552 C CA . GLY A 1 193 ? 29.567 40.265 -9.291 1.00 69.69 193 GLY A CA 1
ATOM 1553 C C . GLY A 1 193 ? 29.492 40.099 -7.764 1.00 69.69 193 GLY A C 1
ATOM 1554 O O . GLY A 1 193 ? 28.758 39.241 -7.270 1.00 69.69 193 GLY A O 1
ATOM 1555 N N . PRO A 1 194 ? 30.237 40.917 -6.992 1.00 67.94 194 PRO A N 1
ATOM 1556 C CA . PRO A 1 194 ? 30.232 40.887 -5.531 1.00 67.94 194 PRO A CA 1
ATOM 1557 C C . PRO A 1 194 ? 28.830 41.077 -4.933 1.00 67.94 194 PRO A C 1
ATOM 1559 O O . PRO A 1 194 ? 28.059 41.938 -5.362 1.00 67.94 194 PRO A O 1
ATOM 1562 N N . GLY A 1 195 ? 28.508 40.293 -3.899 1.00 72.06 195 GLY A N 1
ATOM 1563 C CA . GLY A 1 195 ? 27.199 40.342 -3.234 1.00 72.06 195 GLY A CA 1
ATOM 1564 C C . GLY A 1 195 ? 26.109 39.511 -3.920 1.00 72.06 195 GLY A C 1
ATOM 1565 O O . GLY A 1 195 ? 24.930 39.851 -3.812 1.00 72.06 195 GLY A O 1
ATOM 1566 N N . ASP A 1 196 ? 26.506 38.451 -4.624 1.00 80.62 196 ASP A N 1
ATOM 1567 C CA . ASP A 1 196 ? 25.622 37.453 -5.223 1.00 80.62 196 ASP A CA 1
ATOM 1568 C C . ASP A 1 196 ? 24.582 36.919 -4.229 1.00 80.62 196 ASP A C 1
ATOM 1570 O O . ASP A 1 196 ? 24.896 36.276 -3.223 1.00 80.62 196 ASP A O 1
ATOM 1574 N N . ARG A 1 197 ? 23.311 37.181 -4.536 1.00 80.94 197 ARG A N 1
ATOM 1575 C CA . ARG A 1 197 ? 22.189 36.855 -3.657 1.00 80.94 197 ARG A CA 1
ATOM 1576 C C . ARG A 1 197 ? 21.708 35.414 -3.801 1.00 80.94 197 ARG A C 1
ATOM 1578 O O . ARG A 1 197 ? 20.876 34.994 -2.990 1.00 80.94 197 ARG A O 1
ATOM 1585 N N . TYR A 1 198 ? 22.177 34.694 -4.818 1.00 87.31 198 TYR A N 1
ATOM 1586 C CA . TYR A 1 198 ? 21.777 33.322 -5.128 1.00 87.31 198 TYR A CA 1
ATOM 1587 C C . TYR A 1 198 ? 22.854 32.293 -4.815 1.00 87.31 198 TYR A C 1
ATOM 1589 O O . TYR A 1 198 ? 22.605 31.105 -5.008 1.00 87.31 198 TYR A O 1
ATOM 1597 N N . LEU A 1 199 ? 23.991 32.701 -4.243 1.00 88.44 199 LEU A N 1
ATOM 1598 C CA . LEU A 1 199 ? 25.072 31.785 -3.892 1.00 88.44 199 LEU A CA 1
ATOM 1599 C C . LEU A 1 199 ? 24.575 30.589 -3.070 1.00 88.44 199 LEU A C 1
ATOM 1601 O O . LEU A 1 199 ? 24.835 29.455 -3.443 1.00 88.44 199 LEU A O 1
ATOM 1605 N N . SER A 1 200 ? 23.793 30.807 -2.006 1.00 90.31 200 SER A N 1
ATOM 1606 C CA . SER A 1 200 ? 23.239 29.700 -1.208 1.00 90.31 200 SER A CA 1
ATOM 1607 C C . SER A 1 200 ? 22.297 28.792 -2.003 1.00 90.31 200 SER A C 1
ATOM 1609 O O . SER A 1 200 ? 22.287 27.585 -1.767 1.00 90.31 200 SER A O 1
ATOM 1611 N N . HIS A 1 201 ? 21.541 29.329 -2.966 1.00 91.31 201 HIS A N 1
ATOM 1612 C CA . HIS A 1 201 ? 20.705 28.508 -3.846 1.00 91.31 201 HIS A CA 1
ATOM 1613 C C . HIS A 1 201 ? 21.580 27.679 -4.792 1.00 91.31 201 HIS A C 1
ATOM 1615 O O . HIS A 1 201 ? 21.403 26.471 -4.866 1.00 91.31 201 HIS A O 1
ATOM 1621 N N . ARG A 1 202 ? 22.588 28.275 -5.440 1.00 92.19 202 ARG A N 1
ATOM 1622 C CA . ARG A 1 202 ? 23.494 27.542 -6.343 1.00 92.19 202 ARG A CA 1
ATOM 1623 C C . ARG A 1 202 ? 24.360 26.524 -5.615 1.00 92.19 202 ARG A C 1
ATOM 1625 O O . ARG A 1 202 ? 24.570 25.438 -6.137 1.00 92.19 202 ARG A O 1
ATOM 1632 N N . THR A 1 203 ? 24.793 26.814 -4.389 1.00 91.69 203 THR A N 1
ATOM 1633 C CA . THR A 1 203 ? 25.452 25.841 -3.503 1.00 91.69 203 THR A CA 1
ATOM 1634 C C . THR A 1 203 ? 24.543 24.637 -3.243 1.00 91.69 203 THR A C 1
ATOM 1636 O O . THR A 1 203 ? 25.005 23.500 -3.302 1.00 91.69 203 THR A O 1
ATOM 1639 N N . SER A 1 204 ? 23.250 24.876 -3.000 1.00 91.94 204 SER A N 1
ATOM 1640 C CA . SER A 1 204 ? 22.248 23.815 -2.824 1.00 91.94 204 SER A CA 1
ATOM 1641 C C . SER A 1 204 ? 22.107 22.968 -4.087 1.00 91.94 204 SER A C 1
ATOM 1643 O O . SER A 1 204 ? 22.243 21.751 -4.031 1.00 91.94 204 SER A O 1
ATOM 1645 N N . GLN A 1 205 ? 21.937 23.625 -5.238 1.00 94.06 205 GLN A N 1
ATOM 1646 C CA . GLN A 1 205 ? 21.792 22.966 -6.535 1.00 94.06 205 GLN A CA 1
ATOM 1647 C C . GLN A 1 205 ? 23.041 22.161 -6.917 1.00 94.06 205 GLN A C 1
ATOM 1649 O O . GLN A 1 205 ? 22.932 21.038 -7.397 1.00 94.06 205 GLN A O 1
ATOM 1654 N N . ALA A 1 206 ? 24.238 22.685 -6.649 1.00 93.12 206 ALA A N 1
ATOM 1655 C CA . ALA A 1 206 ? 25.491 21.964 -6.856 1.00 93.12 206 ALA A CA 1
ATOM 1656 C C . ALA A 1 206 ? 25.629 20.743 -5.937 1.00 93.12 206 ALA A C 1
ATOM 1658 O O . ALA A 1 206 ? 26.147 19.711 -6.364 1.00 93.12 206 ALA A O 1
ATOM 1659 N N . TYR A 1 207 ? 25.157 20.837 -4.691 1.00 92.50 207 TYR A N 1
ATOM 1660 C CA . TYR A 1 207 ? 25.145 19.710 -3.760 1.00 92.50 207 TYR A CA 1
ATOM 1661 C C . TYR A 1 207 ? 24.155 18.621 -4.191 1.00 92.50 207 TYR A C 1
ATOM 1663 O O . TYR A 1 207 ? 24.530 17.450 -4.246 1.00 92.50 207 TYR A O 1
ATOM 1671 N N . GLU A 1 208 ? 22.934 19.002 -4.575 1.00 93.25 208 GLU A N 1
ATOM 1672 C CA . GLU A 1 208 ? 21.936 18.091 -5.152 1.00 93.25 208 GLU A CA 1
ATOM 1673 C C . GLU A 1 208 ? 22.465 17.433 -6.440 1.00 93.25 208 GLU A C 1
ATOM 1675 O O . GLU A 1 208 ? 22.364 16.216 -6.600 1.00 93.25 208 GLU A O 1
ATOM 1680 N N . LEU A 1 209 ? 23.125 18.201 -7.317 1.00 94.75 209 LEU A N 1
ATOM 1681 C CA . LEU A 1 209 ? 23.788 17.692 -8.521 1.00 94.75 209 LEU A CA 1
ATOM 1682 C C . LEU A 1 209 ? 24.861 16.653 -8.193 1.00 94.75 209 LEU A C 1
ATOM 1684 O O . LEU A 1 209 ? 24.877 15.578 -8.794 1.00 94.75 209 LEU A O 1
ATOM 1688 N N . ALA A 1 210 ? 25.721 16.928 -7.214 1.00 92.19 210 ALA A N 1
ATOM 1689 C CA . ALA A 1 210 ? 26.759 15.992 -6.804 1.00 92.19 210 ALA A CA 1
ATOM 1690 C C . ALA A 1 210 ? 26.180 14.686 -6.228 1.00 92.19 210 ALA A C 1
ATOM 1692 O O . ALA A 1 210 ? 26.624 13.590 -6.579 1.00 92.19 210 ALA A O 1
ATOM 1693 N N . GLN A 1 211 ? 25.150 14.781 -5.381 1.00 90.56 211 GLN A N 1
ATOM 1694 C CA . GLN A 1 211 ? 24.445 13.605 -4.867 1.00 90.56 211 GLN A CA 1
ATOM 1695 C C . GLN A 1 211 ? 23.804 12.792 -5.996 1.00 90.56 211 GLN A C 1
ATOM 1697 O O . GLN A 1 211 ? 23.906 11.563 -6.015 1.00 90.56 211 GLN A O 1
ATOM 1702 N N . PHE A 1 212 ? 23.168 13.471 -6.951 1.00 93.31 212 PHE A N 1
ATOM 1703 C CA . PHE A 1 212 ? 22.514 12.831 -8.081 1.00 93.31 212 PHE A CA 1
ATOM 1704 C C . PHE A 1 212 ? 23.516 12.090 -8.973 1.00 93.31 212 PHE A C 1
ATOM 1706 O O . PHE A 1 212 ? 23.284 10.924 -9.296 1.00 93.31 212 PHE A O 1
ATOM 1713 N N . ILE A 1 213 ? 24.655 12.708 -9.306 1.00 92.31 213 ILE A N 1
ATOM 1714 C CA . ILE A 1 213 ? 25.731 12.070 -10.082 1.00 92.31 213 ILE A CA 1
ATOM 1715 C C . ILE A 1 213 ? 26.237 10.817 -9.363 1.00 92.31 213 ILE A C 1
ATOM 1717 O O . ILE A 1 213 ? 26.253 9.737 -9.955 1.00 92.31 213 ILE A O 1
ATOM 1721 N N . ASN A 1 214 ? 26.588 10.929 -8.079 1.00 87.44 214 ASN A N 1
ATOM 1722 C CA . ASN A 1 214 ? 27.115 9.802 -7.305 1.00 87.44 214 ASN A CA 1
ATOM 1723 C C . ASN A 1 214 ? 26.113 8.643 -7.179 1.00 87.44 214 ASN A C 1
ATOM 1725 O O . ASN A 1 214 ? 26.518 7.484 -7.150 1.00 87.44 214 ASN A O 1
ATOM 1729 N N . ALA A 1 215 ? 24.812 8.935 -7.131 1.00 84.00 215 ALA A N 1
ATOM 1730 C CA . ALA A 1 215 ? 23.775 7.914 -7.013 1.00 84.00 215 ALA A CA 1
ATOM 1731 C C . ALA A 1 215 ? 23.385 7.254 -8.351 1.00 84.00 215 ALA A C 1
ATOM 1733 O O . ALA A 1 215 ? 22.824 6.156 -8.347 1.00 84.00 215 ALA A O 1
ATOM 1734 N N . THR A 1 216 ? 23.623 7.914 -9.491 1.00 89.06 216 THR A N 1
ATOM 1735 C CA . THR A 1 216 ? 23.066 7.492 -10.794 1.00 89.06 216 THR A CA 1
ATOM 1736 C C . THR A 1 216 ? 24.097 7.153 -11.865 1.00 89.06 216 THR A C 1
ATOM 1738 O O . THR A 1 216 ? 23.737 6.458 -12.824 1.00 89.06 216 THR A O 1
ATOM 1741 N N . SER A 1 217 ? 25.348 7.595 -11.704 1.00 85.81 217 SER A N 1
ATOM 1742 C CA . SER A 1 217 ? 26.452 7.276 -12.609 1.00 85.81 217 SER A CA 1
ATOM 1743 C C . SER A 1 217 ? 26.762 5.775 -12.572 1.00 85.81 217 SER A C 1
ATOM 1745 O O . SER A 1 217 ? 26.981 5.191 -11.511 1.00 85.81 217 SER A O 1
ATOM 1747 N N . LYS A 1 218 ? 26.723 5.131 -13.739 1.00 80.06 218 LYS A N 1
ATOM 1748 C CA . LYS A 1 218 ? 26.958 3.691 -13.946 1.00 80.06 218 LYS A CA 1
ATOM 1749 C C . LYS A 1 218 ? 27.997 3.415 -15.029 1.00 80.06 218 LYS A C 1
ATOM 1751 O O . LYS A 1 218 ? 28.552 2.318 -15.063 1.00 80.06 218 LYS A O 1
ATOM 1756 N N . SER A 1 219 ? 28.230 4.370 -15.923 1.00 80.50 219 SER A N 1
ATOM 1757 C CA . SER A 1 219 ? 29.167 4.235 -17.032 1.00 80.50 219 SER A CA 1
ATOM 1758 C C . SER A 1 219 ? 30.606 4.489 -16.577 1.00 80.50 219 SER A C 1
ATOM 1760 O O . SER A 1 219 ? 30.872 5.269 -15.666 1.00 80.50 219 SER A O 1
ATOM 1762 N N . ASN A 1 220 ? 31.569 3.856 -17.252 1.00 81.44 220 ASN A N 1
ATOM 1763 C CA . ASN A 1 220 ? 32.997 4.088 -16.992 1.00 81.44 220 ASN A CA 1
ATOM 1764 C C . ASN A 1 220 ? 33.468 5.485 -17.416 1.00 81.44 220 ASN A C 1
ATOM 1766 O O . ASN A 1 220 ? 34.580 5.880 -17.070 1.00 81.44 220 ASN A O 1
ATOM 1770 N N . PHE A 1 221 ? 32.648 6.200 -18.184 1.00 90.75 221 PHE A N 1
ATOM 1771 C CA . PHE A 1 221 ? 32.886 7.565 -18.605 1.00 90.75 221 PHE A CA 1
ATOM 1772 C C . PHE A 1 221 ? 31.637 8.397 -18.324 1.00 90.75 221 PHE A C 1
ATOM 1774 O O . PHE A 1 221 ? 30.562 8.125 -18.866 1.00 90.75 221 PHE A O 1
ATOM 1781 N N . ALA A 1 222 ? 31.793 9.381 -17.443 1.00 93.38 222 ALA A N 1
ATOM 1782 C CA . ALA A 1 222 ? 30.755 10.335 -17.089 1.00 93.38 222 ALA A CA 1
ATOM 1783 C C . ALA A 1 222 ? 31.212 11.743 -17.469 1.00 93.38 222 ALA A C 1
ATOM 1785 O O . ALA A 1 222 ? 32.350 12.125 -17.181 1.00 93.38 222 ALA A O 1
ATOM 1786 N N . VAL A 1 223 ? 30.318 12.506 -18.090 1.00 96.38 223 VAL A N 1
ATOM 1787 C CA . VAL A 1 223 ? 30.537 13.895 -18.492 1.00 96.38 223 VAL A CA 1
ATOM 1788 C C . VAL A 1 223 ? 29.425 14.743 -17.896 1.00 96.38 223 VAL A C 1
ATOM 1790 O O . VAL A 1 223 ? 28.255 14.414 -18.045 1.00 96.38 223 VAL A O 1
ATOM 1793 N N . VAL A 1 224 ? 29.780 15.831 -17.222 1.00 97.31 224 VAL A N 1
ATOM 1794 C CA . VAL A 1 224 ? 28.845 16.805 -16.657 1.00 97.31 224 VAL A CA 1
ATOM 1795 C C . VAL A 1 224 ? 29.082 18.131 -17.351 1.00 97.31 224 VAL A C 1
ATOM 1797 O O . VAL A 1 224 ? 30.192 18.651 -17.315 1.00 97.31 224 VAL A O 1
ATOM 1800 N N . CYS A 1 225 ? 28.062 18.674 -17.994 1.00 95.19 225 CYS A N 1
ATOM 1801 C CA . CYS A 1 225 ? 28.194 19.876 -18.799 1.00 95.19 225 CYS A CA 1
ATOM 1802 C C . CYS A 1 225 ? 27.022 20.833 -18.613 1.00 95.19 225 CYS A C 1
ATOM 1804 O O . CYS A 1 225 ? 25.927 20.436 -18.210 1.00 95.19 225 CYS A O 1
ATOM 1806 N N . GLY A 1 226 ? 27.277 22.107 -18.884 1.00 94.62 226 GLY A N 1
ATOM 1807 C CA . GLY A 1 226 ? 26.265 23.148 -18.844 1.00 94.62 226 GLY A CA 1
ATOM 1808 C C . GLY A 1 226 ? 26.750 24.443 -18.221 1.00 94.62 226 GLY A C 1
ATOM 1809 O O . GLY A 1 226 ? 27.942 24.624 -17.955 1.00 94.62 226 GLY A O 1
ATOM 1810 N N . ASP A 1 227 ? 25.783 25.317 -17.973 1.00 93.25 227 ASP A N 1
ATOM 1811 C CA . ASP A 1 227 ? 25.988 26.641 -17.406 1.00 93.25 227 ASP A CA 1
ATOM 1812 C C . ASP A 1 227 ? 25.830 26.592 -15.878 1.00 93.25 227 ASP A C 1
ATOM 1814 O O . ASP A 1 227 ? 24.745 26.353 -15.332 1.00 93.25 227 ASP A O 1
ATOM 1818 N N . PHE A 1 228 ? 26.943 26.786 -15.174 1.00 93.06 228 PHE A N 1
ATOM 1819 C CA . PHE A 1 228 ? 26.992 26.801 -13.714 1.00 93.06 228 PHE A CA 1
ATOM 1820 C C . PHE A 1 228 ? 26.793 28.202 -13.132 1.00 93.06 228 PHE A C 1
ATOM 1822 O O . PHE A 1 228 ? 26.689 28.337 -11.904 1.00 93.06 228 PHE A O 1
ATOM 1829 N N . ASN A 1 229 ? 26.767 29.243 -13.974 1.00 91.00 229 ASN A N 1
ATOM 1830 C CA . ASN A 1 229 ? 26.598 30.637 -13.570 1.00 91.00 229 ASN A CA 1
ATOM 1831 C C . ASN A 1 229 ? 27.554 31.060 -12.435 1.00 91.00 229 ASN A C 1
ATOM 1833 O O . ASN A 1 229 ? 27.217 31.859 -11.556 1.00 91.00 229 ASN A O 1
ATOM 1837 N N . SER A 1 230 ? 28.742 30.450 -12.380 1.00 89.50 230 SER A N 1
ATOM 1838 C CA . SER A 1 230 ? 29.682 30.594 -11.266 1.00 89.50 230 SER A CA 1
ATOM 1839 C C . SER A 1 230 ? 31.133 30.408 -11.736 1.00 89.50 230 SER A C 1
ATOM 1841 O O . SER A 1 230 ? 31.368 29.565 -12.601 1.00 89.50 230 SER A O 1
ATOM 1843 N N . PRO A 1 231 ? 32.108 31.146 -11.164 1.00 88.00 231 PRO A N 1
ATOM 1844 C CA . PRO A 1 231 ? 33.510 31.066 -11.573 1.00 88.00 231 PRO A CA 1
ATOM 1845 C C . PRO A 1 231 ? 34.180 29.759 -11.119 1.00 88.00 231 PRO A C 1
ATOM 1847 O O . PRO A 1 231 ? 33.683 29.049 -10.240 1.00 88.00 231 PRO A O 1
ATOM 1850 N N . SER A 1 232 ? 35.334 29.444 -11.704 1.00 83.06 232 SER A N 1
ATOM 1851 C CA . SER A 1 232 ? 35.983 28.129 -11.593 1.00 83.06 232 SER A CA 1
ATOM 1852 C C . SER A 1 232 ? 36.559 27.833 -10.204 1.00 83.06 232 SER A C 1
ATOM 1854 O O . SER A 1 232 ? 36.778 26.671 -9.844 1.00 83.06 232 SER A O 1
ATOM 1856 N N . ASP A 1 233 ? 36.784 28.869 -9.401 1.00 81.50 233 ASP A N 1
ATOM 1857 C CA . ASP A 1 233 ? 37.364 28.828 -8.060 1.00 81.50 233 ASP A CA 1
ATOM 1858 C C . ASP A 1 233 ? 36.315 28.911 -6.935 1.00 81.50 233 ASP A C 1
ATOM 1860 O O . ASP A 1 233 ? 36.661 28.870 -5.753 1.00 81.50 233 ASP A O 1
ATOM 1864 N N . CYS A 1 234 ? 35.021 28.968 -7.269 1.00 85.44 234 CYS A N 1
ATOM 1865 C CA . CYS A 1 234 ? 33.966 29.090 -6.266 1.00 85.44 234 CYS A CA 1
ATOM 1866 C C . CYS A 1 234 ? 33.553 27.753 -5.622 1.00 85.44 234 CYS A C 1
ATOM 1868 O O . CYS A 1 234 ? 33.814 26.655 -6.125 1.00 85.44 234 CYS A O 1
ATOM 1870 N N . LEU A 1 235 ? 32.812 27.860 -4.511 1.00 87.06 235 LEU A N 1
ATOM 1871 C CA . LEU A 1 235 ? 32.248 26.718 -3.787 1.00 87.06 235 LEU A CA 1
ATOM 1872 C C . LEU A 1 235 ? 31.356 25.830 -4.677 1.00 87.06 235 LEU A C 1
ATOM 1874 O O . LEU A 1 235 ? 31.427 24.611 -4.570 1.00 87.06 235 LEU A O 1
ATOM 1878 N N . VAL A 1 236 ? 30.569 26.413 -5.589 1.00 90.12 236 VAL A N 1
ATOM 1879 C CA . VAL A 1 236 ? 29.637 25.691 -6.482 1.00 90.12 236 VAL A CA 1
ATOM 1880 C C . VAL A 1 236 ? 30.377 24.657 -7.348 1.00 90.12 236 VAL A C 1
ATOM 1882 O O . VAL A 1 236 ? 29.979 23.490 -7.412 1.00 90.12 236 VAL A O 1
ATOM 1885 N N . LEU A 1 237 ? 31.497 25.053 -7.963 1.00 88.88 237 LEU A N 1
ATOM 1886 C CA . LEU A 1 237 ? 32.321 24.156 -8.783 1.00 88.88 237 LEU A CA 1
ATOM 1887 C C . LEU A 1 237 ? 33.193 23.222 -7.936 1.00 88.88 237 LEU A C 1
ATOM 1889 O O . LEU A 1 237 ? 33.496 22.107 -8.359 1.00 88.88 237 LEU A O 1
ATOM 1893 N N . ARG A 1 238 ? 33.613 23.643 -6.739 1.00 87.94 238 ARG A N 1
ATOM 1894 C CA . ARG A 1 238 ? 34.323 22.759 -5.799 1.00 87.94 238 ARG A CA 1
ATOM 1895 C C . ARG A 1 238 ? 33.440 21.606 -5.333 1.00 87.94 238 ARG A C 1
ATOM 1897 O O . ARG A 1 238 ? 33.895 20.476 -5.367 1.00 87.94 238 ARG A O 1
ATOM 1904 N N . ILE A 1 239 ? 32.170 21.844 -5.002 1.00 88.12 239 ILE A N 1
ATOM 1905 C CA . ILE A 1 239 ? 31.243 20.776 -4.583 1.00 88.12 239 ILE A CA 1
ATOM 1906 C C . ILE A 1 239 ? 31.136 19.694 -5.655 1.00 88.12 239 ILE A C 1
ATOM 1908 O O . ILE A 1 239 ? 31.326 18.515 -5.374 1.00 88.12 239 ILE A O 1
ATOM 1912 N N . THR A 1 240 ? 30.854 20.090 -6.893 1.00 85.88 240 THR A N 1
ATOM 1913 C CA . THR A 1 240 ? 30.653 19.133 -7.987 1.00 85.88 240 THR A CA 1
ATOM 1914 C C . THR A 1 240 ? 31.936 18.408 -8.374 1.00 85.88 240 THR A C 1
ATOM 1916 O O . THR A 1 240 ? 31.885 17.209 -8.641 1.00 85.88 240 THR A O 1
ATOM 1919 N N . ARG A 1 241 ? 33.097 19.072 -8.331 1.00 85.94 241 ARG A N 1
ATOM 1920 C CA . ARG A 1 241 ? 34.392 18.422 -8.581 1.00 85.94 241 ARG A CA 1
ATOM 1921 C C . ARG A 1 241 ? 34.847 17.536 -7.432 1.00 85.94 241 ARG A C 1
ATOM 1923 O O . ARG A 1 241 ? 35.125 16.368 -7.669 1.00 85.94 241 ARG A O 1
ATOM 1930 N N . ASP A 1 242 ? 34.888 18.048 -6.209 1.00 82.25 242 ASP A N 1
ATOM 1931 C CA . ASP A 1 242 ? 35.516 17.377 -5.070 1.00 82.25 242 ASP A CA 1
ATOM 1932 C C . ASP A 1 242 ? 34.655 16.203 -4.575 1.00 82.25 242 ASP A C 1
ATOM 1934 O O . ASP A 1 242 ? 35.171 15.105 -4.369 1.00 82.25 242 ASP A O 1
ATOM 1938 N N . VAL A 1 243 ? 33.328 16.382 -4.475 1.00 81.12 243 VAL A N 1
ATOM 1939 C CA . VAL A 1 243 ? 32.406 15.334 -3.985 1.00 81.12 243 VAL A CA 1
ATOM 1940 C C . VAL A 1 243 ? 32.239 14.191 -4.994 1.00 81.12 243 VAL A C 1
ATOM 1942 O O . VAL A 1 243 ? 32.052 13.040 -4.596 1.00 81.12 243 VAL A O 1
ATOM 1945 N N . CYS A 1 244 ? 32.304 14.477 -6.299 1.00 82.00 244 CYS A N 1
ATOM 1946 C CA . CYS A 1 244 ? 32.173 13.457 -7.352 1.00 82.00 244 CYS A CA 1
ATOM 1947 C C . CYS A 1 244 ? 33.522 12.986 -7.920 1.00 82.00 244 CYS A C 1
ATOM 1949 O O . CYS A 1 244 ? 33.566 12.009 -8.679 1.00 82.00 244 CYS A O 1
ATOM 1951 N N . GLN A 1 245 ? 34.622 13.649 -7.551 1.00 82.00 245 GLN A N 1
ATOM 1952 C CA . GLN A 1 245 ? 35.961 13.480 -8.127 1.00 82.00 245 GLN A CA 1
ATOM 1953 C C . GLN A 1 245 ? 35.968 13.703 -9.651 1.00 82.00 245 GLN A C 1
ATOM 1955 O O . GLN A 1 245 ? 36.498 12.887 -10.408 1.00 82.00 245 GLN A O 1
ATOM 1960 N N . LEU A 1 246 ? 35.322 14.778 -10.111 1.00 86.69 246 LEU A N 1
ATOM 1961 C CA . LEU A 1 246 ? 35.322 15.180 -11.521 1.00 86.69 246 LEU A CA 1
ATOM 1962 C C . LEU A 1 246 ? 36.523 16.084 -11.823 1.00 86.69 246 LEU A C 1
ATOM 1964 O O . LEU A 1 246 ? 36.886 16.951 -11.028 1.00 86.69 246 LEU A O 1
ATOM 1968 N N . ARG A 1 247 ? 37.095 15.921 -13.015 1.00 88.88 247 ARG A N 1
ATOM 1969 C CA . ARG A 1 247 ? 38.117 16.806 -13.585 1.00 88.88 247 ARG A CA 1
ATOM 1970 C C . ARG A 1 247 ? 37.473 17.859 -14.476 1.00 88.88 247 ARG A C 1
ATOM 1972 O O . ARG A 1 247 ? 36.396 17.628 -15.014 1.00 88.88 247 ARG A O 1
ATOM 1979 N N . ASP A 1 248 ? 38.138 18.994 -14.649 1.00 90.88 248 ASP A N 1
ATOM 1980 C CA . ASP A 1 248 ? 37.700 20.077 -15.533 1.00 90.88 248 ASP A CA 1
ATOM 1981 C C . ASP A 1 248 ? 38.480 20.008 -16.851 1.00 90.88 248 ASP A C 1
ATOM 1983 O O . ASP A 1 248 ? 39.700 20.165 -16.868 1.00 90.88 248 ASP A O 1
ATOM 1987 N N . ALA A 1 249 ? 37.772 19.752 -17.955 1.00 91.88 249 ALA A N 1
ATOM 1988 C CA . ALA A 1 249 ? 38.393 19.531 -19.256 1.00 91.88 249 ALA A CA 1
ATOM 1989 C C . ALA A 1 249 ? 39.178 20.752 -19.760 1.00 91.88 249 ALA A C 1
ATOM 1991 O O . ALA A 1 249 ? 40.206 20.600 -20.417 1.00 91.88 249 ALA A O 1
ATOM 1992 N N . PHE A 1 250 ? 38.737 21.968 -19.442 1.00 92.12 250 PHE A N 1
ATOM 1993 C CA . PHE A 1 250 ? 39.408 23.159 -19.948 1.00 92.12 250 PHE A CA 1
ATOM 1994 C C . PHE A 1 250 ? 40.744 23.396 -19.236 1.00 92.12 250 PHE A C 1
ATOM 1996 O O . PHE A 1 250 ? 41.765 23.582 -19.899 1.00 92.12 250 PHE A O 1
ATOM 2003 N N . THR A 1 251 ? 40.753 23.349 -17.898 1.00 88.19 251 THR A N 1
ATOM 2004 C CA . THR A 1 251 ? 41.968 23.575 -17.091 1.00 88.19 251 THR A CA 1
ATOM 2005 C C . THR A 1 251 ? 42.969 22.429 -17.191 1.00 88.19 251 THR A C 1
ATOM 2007 O O . THR A 1 251 ? 44.156 22.636 -16.965 1.00 88.19 251 THR A O 1
ATOM 2010 N N . ASP A 1 252 ? 42.525 21.236 -17.592 1.00 85.00 252 ASP A N 1
ATOM 2011 C CA . ASP A 1 252 ? 43.422 20.130 -17.933 1.00 85.00 252 ASP A CA 1
ATOM 2012 C C . ASP A 1 252 ? 44.227 20.382 -19.228 1.00 85.00 252 ASP A C 1
ATOM 2014 O O . ASP A 1 252 ? 45.278 19.768 -19.409 1.00 85.00 252 ASP A O 1
ATOM 2018 N N . MET A 1 253 ? 43.759 21.266 -20.123 1.00 85.94 253 MET A N 1
ATOM 2019 C CA . MET A 1 253 ? 44.371 21.519 -21.441 1.00 85.94 253 MET A CA 1
ATOM 2020 C C . MET A 1 253 ? 44.940 22.932 -21.616 1.00 85.94 253 MET A C 1
ATOM 2022 O O . MET A 1 253 ? 45.630 23.190 -22.601 1.00 85.94 253 MET A O 1
ATOM 2026 N N . ASN A 1 254 ? 44.649 23.856 -20.698 1.00 85.25 254 ASN A N 1
ATOM 2027 C CA . ASN A 1 254 ? 44.984 25.273 -20.828 1.00 85.25 254 ASN A CA 1
ATOM 2028 C C . ASN A 1 254 ? 45.567 25.826 -19.520 1.00 85.25 254 ASN A C 1
ATOM 2030 O O . ASN A 1 254 ? 45.221 25.382 -18.430 1.00 85.25 254 ASN A O 1
ATOM 2034 N N . SER A 1 255 ? 46.443 26.827 -19.631 1.00 77.25 255 SER A N 1
ATOM 2035 C CA . SER A 1 255 ? 47.083 27.498 -18.487 1.00 77.25 255 SER A CA 1
ATOM 2036 C C . SER A 1 255 ? 46.310 28.713 -17.956 1.00 77.25 255 SER A C 1
ATOM 2038 O O . SER A 1 255 ? 46.627 29.212 -16.878 1.00 77.25 255 SER A O 1
ATOM 2040 N N . SER A 1 256 ? 45.318 29.202 -18.705 1.00 83.62 256 SER A N 1
ATOM 2041 C CA . SER A 1 256 ? 44.388 30.264 -18.300 1.00 83.62 256 SER A CA 1
ATOM 2042 C C . SER A 1 256 ? 43.021 29.675 -17.925 1.00 83.62 256 SER A C 1
ATOM 2044 O O . SER A 1 256 ? 42.827 28.470 -18.045 1.00 83.62 256 SER A O 1
ATOM 2046 N N . ASP A 1 257 ? 42.074 30.502 -17.462 1.00 79.62 257 ASP A N 1
ATOM 2047 C CA . ASP A 1 257 ? 40.736 30.044 -17.035 1.00 79.62 257 ASP A CA 1
ATOM 2048 C C . ASP A 1 257 ? 39.649 30.153 -18.122 1.00 79.62 257 ASP A C 1
ATOM 2050 O O . ASP A 1 257 ? 38.513 29.773 -17.881 1.00 79.62 257 ASP A O 1
ATOM 2054 N N . GLY A 1 258 ? 39.974 30.652 -19.322 1.00 84.25 258 GLY A N 1
ATOM 2055 C CA . GLY A 1 258 ? 39.059 30.607 -20.473 1.00 84.25 258 GLY A CA 1
ATOM 2056 C C . GLY A 1 258 ? 37.730 31.326 -20.264 1.00 84.25 258 GLY A C 1
ATOM 2057 O O . GLY A 1 258 ? 36.687 30.689 -20.168 1.00 84.25 258 GLY A O 1
ATOM 2058 N N . LEU A 1 259 ? 37.764 32.655 -20.213 1.00 89.81 259 LEU A N 1
ATOM 2059 C CA . LEU A 1 259 ? 36.591 33.486 -19.935 1.00 89.81 259 LEU A CA 1
ATOM 2060 C C . LEU A 1 259 ? 35.475 33.272 -20.972 1.00 89.81 259 LEU A C 1
ATOM 2062 O O . LEU A 1 259 ? 35.727 33.375 -22.177 1.00 89.81 259 LEU A O 1
ATOM 2066 N N . THR A 1 260 ? 34.253 33.025 -20.492 1.00 90.19 260 THR A N 1
ATOM 2067 C CA . THR A 1 260 ? 33.056 32.876 -21.335 1.00 90.19 260 THR A CA 1
ATOM 2068 C C . THR A 1 260 ? 32.102 34.062 -21.233 1.00 90.19 260 THR A C 1
ATOM 2070 O O . THR A 1 260 ? 31.454 34.410 -22.217 1.00 90.19 260 THR A O 1
ATOM 2073 N N . PHE A 1 261 ? 32.080 34.744 -20.088 1.00 89.44 261 PHE A N 1
ATOM 2074 C CA . PHE A 1 261 ? 31.211 35.882 -19.802 1.00 89.44 261 PHE A CA 1
ATOM 2075 C C . PHE A 1 261 ? 31.995 37.199 -19.670 1.00 89.44 261 PHE A C 1
ATOM 2077 O O . PHE A 1 261 ? 33.103 37.219 -19.126 1.00 89.44 261 PHE A O 1
ATOM 2084 N N . ALA A 1 262 ? 31.378 38.305 -20.109 1.00 85.19 262 ALA A N 1
ATOM 2085 C CA . ALA A 1 262 ? 31.898 39.678 -20.055 1.00 85.19 262 ALA A CA 1
ATOM 2086 C C . ALA A 1 262 ? 33.273 39.854 -20.724 1.00 85.19 262 ALA A C 1
ATOM 2088 O O . ALA A 1 262 ? 34.152 40.550 -20.217 1.00 85.19 262 ALA A O 1
ATOM 2089 N N . THR A 1 263 ? 33.456 39.219 -21.880 1.00 85.44 263 THR A N 1
ATOM 2090 C CA . THR A 1 263 ? 34.654 39.380 -22.706 1.00 85.44 263 THR A CA 1
ATOM 2091 C C . THR A 1 263 ? 34.498 40.560 -23.672 1.00 85.44 263 THR A C 1
ATOM 2093 O O . THR A 1 263 ? 33.394 40.860 -24.120 1.00 85.44 263 THR A O 1
ATOM 2096 N N . GLU A 1 264 ? 35.602 41.229 -24.024 1.00 83.19 264 GLU A N 1
ATOM 2097 C CA . GLU A 1 264 ? 35.586 42.419 -24.903 1.00 83.19 264 GLU A CA 1
ATOM 2098 C C . GLU A 1 264 ? 34.969 42.154 -26.287 1.00 83.19 264 GLU A C 1
ATOM 2100 O O . GLU A 1 264 ? 34.435 43.054 -26.931 1.00 83.19 264 GLU A O 1
ATOM 2105 N N . ASP A 1 265 ? 35.031 40.905 -26.742 1.00 85.94 265 ASP A N 1
ATOM 2106 C CA . ASP A 1 265 ? 34.536 40.442 -28.031 1.00 85.94 265 ASP A CA 1
ATOM 2107 C C . ASP A 1 265 ? 33.081 39.939 -28.008 1.00 85.94 265 ASP A C 1
ATOM 2109 O O . ASP A 1 265 ? 32.554 39.580 -29.063 1.00 85.94 265 ASP A O 1
ATOM 2113 N N . ASN A 1 266 ? 32.400 39.938 -26.854 1.00 86.88 266 ASN A N 1
ATOM 2114 C CA . ASN A 1 266 ? 30.978 39.607 -26.759 1.00 86.88 266 ASN A CA 1
ATOM 2115 C C . ASN A 1 266 ? 30.129 40.871 -26.526 1.00 86.88 266 ASN A C 1
ATOM 2117 O O . ASN A 1 266 ? 30.214 41.525 -25.490 1.00 86.88 266 ASN A O 1
ATOM 2121 N N . LYS A 1 267 ? 29.269 41.203 -27.497 1.00 84.00 267 LYS A N 1
ATOM 2122 C CA . LYS A 1 267 ? 28.409 42.401 -27.467 1.00 84.00 267 LYS A CA 1
ATOM 2123 C C . LYS A 1 267 ? 27.165 42.276 -26.573 1.00 84.00 267 LYS A C 1
ATOM 2125 O O . LYS A 1 267 ? 26.463 43.266 -26.399 1.00 84.00 267 LYS A O 1
ATOM 2130 N N . PHE A 1 268 ? 26.842 41.088 -26.065 1.00 84.06 268 PHE A N 1
ATOM 2131 C CA . PHE A 1 268 ? 25.648 40.861 -25.240 1.00 84.06 268 PHE A CA 1
ATOM 2132 C C . PHE A 1 268 ? 25.966 40.843 -23.744 1.00 84.06 268 PHE A C 1
ATOM 2134 O O . PHE A 1 268 ? 25.162 41.317 -22.941 1.00 84.06 268 PHE A O 1
ATOM 2141 N N . SER A 1 269 ? 27.155 40.376 -23.363 1.00 77.31 269 SER A N 1
ATOM 2142 C CA . SER A 1 269 ? 27.627 40.422 -21.979 1.00 77.31 269 SER A CA 1
ATOM 2143 C C . SER A 1 269 ? 28.542 41.628 -21.734 1.00 77.31 269 SER A C 1
ATOM 2145 O O . SER A 1 269 ? 29.667 41.664 -22.227 1.00 77.31 269 SER A O 1
ATOM 2147 N N . HIS A 1 270 ? 28.106 42.584 -20.909 1.00 65.88 270 HIS A N 1
ATOM 2148 C CA . HIS A 1 270 ? 28.936 43.701 -20.435 1.00 65.88 270 HIS A CA 1
ATOM 2149 C C . HIS A 1 270 ? 29.041 43.679 -18.901 1.00 65.88 270 HIS A C 1
ATOM 2151 O O . HIS A 1 270 ? 28.024 43.801 -18.210 1.00 65.88 270 HIS A O 1
ATOM 2157 N N . GLY A 1 271 ? 30.255 43.560 -18.351 1.00 63.72 271 GLY A N 1
ATOM 2158 C CA . GLY A 1 271 ? 30.466 43.505 -16.901 1.00 63.72 271 GLY A CA 1
ATOM 2159 C C . GLY A 1 271 ? 31.912 43.748 -16.465 1.00 63.72 271 GLY A C 1
ATOM 2160 O O . GLY A 1 271 ? 32.847 43.476 -17.206 1.00 63.72 271 GLY A O 1
ATOM 2161 N N . GLU A 1 272 ? 32.087 44.241 -15.237 1.00 68.69 272 GLU A N 1
ATOM 2162 C CA . GLU A 1 272 ? 33.397 44.539 -14.621 1.00 68.69 272 GLU A CA 1
ATOM 2163 C C . GLU A 1 272 ? 34.110 43.284 -14.073 1.00 68.69 272 GLU A C 1
ATOM 2165 O O . GLU A 1 272 ? 35.228 43.358 -13.563 1.00 68.69 272 GLU A O 1
ATOM 2170 N N . HIS A 1 273 ? 33.460 42.118 -14.156 1.00 79.56 273 HIS A N 1
ATOM 2171 C CA . HIS A 1 273 ? 33.903 40.864 -13.545 1.00 79.56 273 HIS A CA 1
ATOM 2172 C C . HIS A 1 273 ? 33.812 39.701 -14.545 1.00 79.56 273 HIS A C 1
ATOM 2174 O O . HIS A 1 273 ? 32.881 38.894 -14.459 1.00 79.56 273 HIS A O 1
ATOM 2180 N N . PRO A 1 274 ? 34.739 39.614 -15.514 1.00 85.56 274 PRO A N 1
ATOM 2181 C CA . PRO A 1 274 ? 34.761 38.511 -16.464 1.00 85.56 274 PRO A CA 1
ATOM 2182 C C . PRO A 1 274 ? 35.030 37.179 -15.761 1.00 85.56 274 PRO A C 1
ATOM 2184 O O . PRO A 1 274 ? 35.851 37.100 -14.846 1.00 85.56 274 PRO A O 1
ATOM 2187 N N . MET A 1 275 ? 34.343 36.122 -16.197 1.00 88.31 275 MET A N 1
ATOM 2188 C CA . MET A 1 275 ? 34.494 34.778 -15.631 1.00 88.31 275 MET A CA 1
ATOM 2189 C C . MET A 1 275 ? 34.125 33.687 -16.638 1.00 88.31 275 MET A C 1
ATOM 2191 O O . MET A 1 275 ? 33.499 33.955 -17.663 1.00 88.31 275 MET A O 1
ATOM 2195 N N . ARG A 1 276 ? 34.504 32.444 -16.337 1.00 90.94 276 ARG A N 1
ATOM 2196 C CA . ARG A 1 276 ? 33.987 31.252 -17.016 1.00 90.94 276 ARG A CA 1
ATOM 2197 C C . ARG A 1 276 ? 32.738 30.756 -16.291 1.00 90.94 276 ARG A C 1
ATOM 2199 O O . ARG A 1 276 ? 32.785 30.534 -15.083 1.00 90.94 276 ARG A O 1
ATOM 2206 N N . MET A 1 277 ? 31.633 30.619 -17.012 1.00 90.44 277 MET A N 1
ATOM 2207 C CA . MET A 1 277 ? 30.350 30.122 -16.494 1.00 90.44 277 MET A CA 1
ATOM 2208 C C . MET A 1 277 ? 30.021 28.713 -17.004 1.00 90.44 277 MET A C 1
ATOM 2210 O O . MET A 1 277 ? 29.355 27.949 -16.303 1.00 90.44 277 MET A O 1
ATOM 2214 N N . ASP A 1 278 ? 30.567 28.344 -18.161 1.00 93.31 278 ASP A N 1
ATOM 2215 C CA . ASP A 1 278 ? 30.324 27.076 -18.840 1.00 93.31 278 ASP A CA 1
ATOM 2216 C C . ASP A 1 278 ? 31.438 26.077 -18.570 1.00 93.31 278 ASP A C 1
ATOM 2218 O O . ASP A 1 278 ? 32.633 26.380 -18.670 1.00 93.31 278 ASP A O 1
ATOM 2222 N N . TYR A 1 279 ? 31.038 24.846 -18.264 1.00 95.19 279 TYR A N 1
ATOM 2223 C CA . TYR A 1 279 ? 31.975 23.791 -17.908 1.00 95.19 279 TYR A CA 1
ATOM 2224 C C . TYR A 1 279 ? 31.650 22.494 -18.633 1.00 95.19 279 TYR A C 1
ATOM 2226 O O . TYR A 1 279 ? 30.490 22.138 -18.825 1.00 95.19 279 TYR A O 1
ATOM 2234 N N . ILE A 1 280 ? 32.707 21.756 -18.976 1.00 96.69 280 ILE A N 1
ATOM 2235 C CA . ILE A 1 280 ? 32.649 20.323 -19.258 1.00 96.69 280 ILE A CA 1
ATOM 2236 C C . ILE A 1 280 ? 33.555 19.649 -18.234 1.00 96.69 280 ILE A C 1
ATOM 2238 O O . ILE A 1 280 ? 34.784 19.729 -18.299 1.00 96.69 280 ILE A O 1
ATOM 2242 N N . LEU A 1 281 ? 32.926 19.011 -17.257 1.00 95.44 281 LEU A N 1
ATOM 2243 C CA . LEU A 1 281 ? 33.579 18.202 -16.246 1.00 95.44 281 LEU A CA 1
ATOM 2244 C C . LEU A 1 281 ? 33.490 16.732 -16.645 1.00 95.44 281 LEU A C 1
ATOM 2246 O O . LEU A 1 281 ? 32.521 16.313 -17.275 1.00 95.44 281 LEU A O 1
ATOM 2250 N N . TYR A 1 282 ? 34.478 15.927 -16.277 1.00 94.12 282 TYR A N 1
ATOM 2251 C CA . TYR A 1 282 ? 34.497 14.524 -16.671 1.00 94.12 282 TYR A CA 1
ATOM 2252 C C . TYR A 1 282 ? 35.163 13.616 -15.642 1.00 94.12 282 TYR A C 1
ATOM 2254 O O . TYR A 1 282 ? 35.992 14.043 -14.836 1.00 94.12 282 TYR A O 1
ATOM 2262 N N . LYS A 1 283 ? 34.806 12.333 -15.690 1.00 89.94 283 LYS A N 1
ATOM 2263 C CA . LYS A 1 283 ? 35.434 11.268 -14.907 1.00 89.94 283 LYS A CA 1
ATOM 2264 C C . LYS A 1 283 ? 35.531 9.998 -15.732 1.00 89.94 283 LYS A C 1
ATOM 2266 O O . LYS A 1 283 ? 34.558 9.574 -16.351 1.00 89.94 283 LYS A O 1
ATOM 2271 N N . VAL A 1 284 ? 36.717 9.394 -15.706 1.00 85.50 284 VAL A N 1
ATOM 2272 C CA . VAL A 1 284 ? 37.014 8.112 -16.351 1.00 85.50 284 VAL A CA 1
ATOM 2273 C C . VAL A 1 284 ? 37.422 7.122 -15.262 1.00 85.50 284 VAL A C 1
ATOM 2275 O O . VAL A 1 284 ? 38.357 7.383 -14.507 1.00 85.50 284 VAL A O 1
ATOM 2278 N N . SER A 1 285 ? 36.712 6.000 -15.151 1.00 76.56 285 SER A N 1
ATOM 2279 C CA . SER A 1 285 ? 36.996 4.950 -14.164 1.00 76.56 285 SER A CA 1
ATOM 2280 C C . SER A 1 285 ? 38.359 4.291 -14.409 1.00 76.56 285 SER A C 1
ATOM 2282 O O . SER A 1 285 ? 38.761 4.090 -15.557 1.00 76.56 285 SER A O 1
ATOM 2284 N N . LYS A 1 286 ? 39.063 3.904 -13.332 1.00 63.56 286 LYS A N 1
ATOM 2285 C CA . LYS A 1 286 ? 40.374 3.234 -13.416 1.00 63.56 286 LYS A CA 1
ATOM 2286 C C . LYS A 1 286 ? 40.249 1.909 -14.181 1.00 63.56 286 LYS A C 1
ATOM 2288 O O . LYS A 1 286 ? 39.587 0.981 -13.724 1.00 63.56 286 LYS A O 1
ATOM 2293 N N . GLN A 1 287 ? 40.908 1.822 -15.334 1.00 59.75 287 GLN A N 1
ATOM 2294 C CA . GLN A 1 287 ? 41.046 0.603 -16.137 1.00 59.75 287 GLN A CA 1
ATOM 2295 C C . GLN A 1 287 ? 42.525 0.196 -16.226 1.00 59.75 287 GLN A C 1
ATOM 2297 O O . GLN A 1 287 ? 43.418 1.005 -15.973 1.00 59.75 287 GLN A O 1
ATOM 2302 N N . SER A 1 288 ? 42.791 -1.073 -16.549 1.00 55.91 288 SER A N 1
ATOM 2303 C CA . SER A 1 288 ? 44.156 -1.603 -16.680 1.00 55.91 288 SER A CA 1
ATOM 2304 C C . SER A 1 288 ? 44.977 -0.782 -17.682 1.00 55.91 288 SER A C 1
ATOM 2306 O O . SER A 1 288 ? 44.465 -0.357 -18.713 1.00 55.91 288 SER A O 1
ATOM 2308 N N . SER A 1 289 ? 46.278 -0.612 -17.433 1.00 56.56 289 SER A N 1
ATOM 2309 C CA . SER A 1 289 ? 47.186 0.162 -18.298 1.00 56.56 289 SER A CA 1
ATOM 2310 C C . SER A 1 289 ? 47.303 -0.357 -19.740 1.00 56.56 289 SER A C 1
ATOM 2312 O O . SER A 1 289 ? 47.904 0.312 -20.578 1.00 56.56 289 SER A O 1
ATOM 2314 N N . LYS A 1 290 ? 46.749 -1.542 -20.031 1.00 55.12 290 LYS A N 1
ATOM 2315 C CA . LYS A 1 290 ? 46.765 -2.199 -21.345 1.00 55.12 290 LYS A CA 1
ATOM 2316 C C . LYS A 1 290 ? 45.432 -2.141 -22.108 1.00 55.12 290 LYS A C 1
ATOM 2318 O O . LYS A 1 290 ? 45.406 -2.570 -23.256 1.00 55.12 290 LYS A O 1
ATOM 2323 N N . SER A 1 291 ? 44.338 -1.660 -21.509 1.00 62.62 291 SER A N 1
ATOM 2324 C CA . SER A 1 291 ? 43.026 -1.559 -22.176 1.00 62.62 291 SER A CA 1
ATOM 2325 C C . SER A 1 291 ? 42.806 -0.182 -22.820 1.00 62.62 291 SER A C 1
ATOM 2327 O O . SER A 1 291 ? 43.296 0.812 -22.278 1.00 62.62 291 SER A O 1
ATOM 2329 N N . PRO A 1 292 ? 42.070 -0.095 -23.948 1.00 68.19 292 PRO A N 1
ATOM 2330 C CA . PRO A 1 292 ? 41.686 1.189 -24.529 1.00 68.19 292 PRO A CA 1
ATOM 2331 C C . PRO A 1 292 ? 40.854 1.991 -23.524 1.00 68.19 292 PRO A C 1
ATOM 2333 O O . PRO A 1 292 ? 39.958 1.440 -22.887 1.00 68.19 292 PRO A O 1
ATOM 2336 N N . ARG A 1 293 ? 41.164 3.282 -23.368 1.00 78.62 293 ARG A N 1
ATOM 2337 C CA . ARG A 1 293 ? 40.485 4.180 -22.419 1.00 78.62 293 ARG A CA 1
ATOM 2338 C C . ARG A 1 293 ? 40.173 5.522 -23.060 1.00 78.62 293 ARG A C 1
ATOM 2340 O O . ARG A 1 293 ? 40.848 5.928 -24.004 1.00 78.62 293 ARG A O 1
ATOM 2347 N N . TRP A 1 294 ? 39.202 6.221 -22.484 1.00 86.06 294 TRP A N 1
ATOM 2348 C CA . TRP A 1 294 ? 38.900 7.608 -22.822 1.00 86.06 294 TRP A CA 1
ATOM 2349 C C . TRP A 1 294 ? 40.014 8.544 -22.354 1.00 86.06 294 TRP A C 1
ATOM 2351 O O . TRP A 1 294 ? 40.502 8.433 -21.223 1.00 86.06 294 TRP A O 1
ATOM 2361 N N . GLN A 1 295 ? 40.418 9.461 -23.227 1.00 85.25 295 GLN A N 1
ATOM 2362 C CA . GLN A 1 295 ? 41.444 10.465 -22.969 1.00 85.25 295 GLN A CA 1
ATOM 2363 C C . GLN A 1 295 ? 41.000 11.803 -23.537 1.00 85.25 295 GLN A C 1
ATOM 2365 O O . GLN A 1 295 ? 40.550 11.887 -24.675 1.00 85.25 295 GLN A O 1
ATOM 2370 N N . LEU A 1 296 ? 41.142 12.853 -22.739 1.00 88.69 296 LEU A N 1
ATOM 2371 C CA . LEU A 1 296 ? 40.932 14.217 -23.195 1.00 88.69 296 LEU A CA 1
ATOM 2372 C C . LEU A 1 296 ? 42.097 14.634 -24.103 1.00 88.69 296 LEU A C 1
ATOM 2374 O O . LEU A 1 296 ? 43.248 14.588 -23.670 1.00 88.69 296 LEU A O 1
ATOM 2378 N N . THR A 1 297 ? 41.803 15.043 -25.338 1.00 89.06 297 THR A N 1
ATOM 2379 C CA . THR A 1 297 ? 42.814 15.471 -26.327 1.00 89.06 297 THR A CA 1
ATOM 2380 C C . THR A 1 297 ? 42.771 16.955 -26.634 1.00 89.06 297 THR A C 1
ATOM 2382 O O . THR A 1 297 ? 43.788 17.530 -27.023 1.00 89.06 297 THR A O 1
ATOM 2385 N N . LYS A 1 298 ? 41.607 17.589 -26.481 1.00 91.62 298 LYS A N 1
ATOM 2386 C CA . LYS A 1 298 ? 41.424 19.014 -26.757 1.00 91.62 298 LYS A CA 1
ATOM 2387 C C . LYS A 1 298 ? 40.298 19.572 -25.901 1.00 91.62 298 LYS A C 1
ATOM 2389 O O . LYS A 1 298 ? 39.269 18.929 -25.750 1.00 91.62 298 LYS A O 1
ATOM 2394 N N . SER A 1 299 ? 40.451 20.788 -25.395 1.00 94.25 299 SER A N 1
ATOM 2395 C CA . SER A 1 299 ? 39.346 21.571 -24.844 1.00 94.25 299 SER A CA 1
ATOM 2396 C C . SER A 1 299 ? 39.666 23.051 -24.975 1.00 94.25 299 SER A C 1
ATOM 2398 O O . SER A 1 299 ? 40.824 23.441 -24.813 1.00 94.25 299 SER A O 1
ATOM 2400 N N . ASN A 1 300 ? 38.674 23.867 -25.331 1.00 95.12 300 ASN A N 1
ATOM 2401 C CA . ASN A 1 300 ? 38.827 25.316 -25.400 1.00 95.12 300 ASN A CA 1
ATOM 2402 C C . ASN A 1 300 ? 37.462 26.026 -25.286 1.00 95.12 300 ASN A C 1
ATOM 2404 O O . ASN A 1 300 ? 36.411 25.384 -25.371 1.00 95.12 300 ASN A O 1
ATOM 2408 N N . VAL A 1 301 ? 37.491 27.351 -25.130 1.00 93.81 301 VAL A N 1
ATOM 2409 C CA . VAL A 1 301 ? 36.319 28.224 -25.246 1.00 93.81 301 VAL A CA 1
ATOM 2410 C C . VAL A 1 301 ? 35.825 28.185 -26.689 1.00 93.81 301 VAL A C 1
ATOM 2412 O O . VAL A 1 301 ? 36.605 28.282 -27.640 1.00 93.81 301 VAL A O 1
ATOM 2415 N N . TYR A 1 302 ? 34.519 28.038 -26.847 1.00 94.25 302 TYR A N 1
ATOM 2416 C CA . TYR A 1 302 ? 33.840 28.010 -28.126 1.00 94.25 302 TYR A CA 1
ATOM 2417 C C . TYR A 1 302 ? 33.272 29.395 -28.451 1.00 94.25 302 TYR A C 1
ATOM 2419 O O . TYR A 1 302 ? 32.258 29.820 -27.894 1.00 94.25 302 TYR A O 1
ATOM 2427 N N . LYS A 1 303 ? 33.941 30.101 -29.369 1.00 92.44 303 LYS A N 1
ATOM 2428 C CA . LYS A 1 303 ? 33.532 31.425 -29.850 1.00 92.44 303 LYS A CA 1
ATOM 2429 C C . LYS A 1 303 ? 33.065 31.334 -31.294 1.00 92.44 303 LYS A C 1
ATOM 2431 O O . LYS A 1 303 ? 33.870 31.050 -32.176 1.00 92.44 303 LYS A O 1
ATOM 2436 N N . GLN A 1 304 ? 31.791 31.624 -31.525 1.00 90.81 304 GLN A N 1
ATOM 2437 C CA . GLN A 1 304 ? 31.206 31.660 -32.859 1.00 90.81 304 GLN A CA 1
ATOM 2438 C C . GLN A 1 304 ? 30.375 32.928 -33.035 1.00 90.81 304 GLN A C 1
ATOM 2440 O O . GLN A 1 304 ? 29.726 33.401 -32.098 1.00 90.81 304 GLN A O 1
ATOM 2445 N N . PHE A 1 305 ? 30.403 33.462 -34.253 1.00 91.62 305 PHE A N 1
ATOM 2446 C CA . PHE A 1 305 ? 29.709 34.681 -34.642 1.00 91.62 305 PHE A CA 1
ATOM 2447 C C . PHE A 1 305 ? 28.895 34.435 -35.906 1.00 91.62 305 PHE A C 1
ATOM 2449 O O . PHE A 1 305 ? 29.318 33.672 -36.774 1.00 91.62 305 PHE A O 1
ATOM 2456 N N . PHE A 1 306 ? 27.777 35.137 -36.023 1.00 89.00 306 PHE A N 1
ATOM 2457 C CA . PHE A 1 306 ? 27.028 35.271 -37.262 1.00 89.00 306 PHE A CA 1
ATOM 2458 C C . PHE A 1 306 ? 27.055 36.728 -37.729 1.00 89.00 306 PHE A C 1
ATOM 2460 O O . PHE A 1 306 ? 27.330 37.644 -36.946 1.00 89.00 306 PHE A O 1
ATOM 2467 N N . THR A 1 307 ? 26.824 36.928 -39.021 1.00 88.94 307 THR A N 1
ATOM 2468 C CA . THR A 1 307 ? 26.748 38.256 -39.634 1.00 88.94 307 THR A CA 1
ATOM 2469 C C . THR A 1 307 ? 25.294 38.519 -39.981 1.00 88.94 307 THR A C 1
ATOM 2471 O O . THR A 1 307 ? 24.658 37.654 -40.576 1.00 88.94 307 THR A O 1
ATOM 2474 N N . ASP A 1 308 ? 24.770 39.674 -39.591 1.00 83.69 308 ASP A N 1
ATOM 2475 C CA . ASP A 1 308 ? 23.402 40.051 -39.938 1.00 83.69 308 ASP A CA 1
ATOM 2476 C C . ASP A 1 308 ? 23.287 40.613 -41.361 1.00 83.69 308 ASP A C 1
ATOM 2478 O O . ASP A 1 308 ? 24.288 40.837 -42.048 1.00 83.69 308 ASP A O 1
ATOM 2482 N N . ASP A 1 309 ? 22.059 40.910 -41.784 1.00 79.94 309 ASP A N 1
ATOM 2483 C CA . ASP A 1 309 ? 21.768 41.477 -43.109 1.00 79.94 309 ASP A CA 1
ATOM 2484 C C . ASP A 1 309 ? 22.431 42.848 -43.355 1.00 79.94 309 ASP A C 1
ATOM 2486 O O . ASP A 1 309 ? 22.511 43.315 -44.491 1.00 79.94 309 ASP A O 1
ATOM 2490 N N . LYS A 1 310 ? 22.923 43.510 -42.298 1.00 83.38 310 LYS A N 1
ATOM 2491 C CA . LYS A 1 310 ? 23.636 44.794 -42.354 1.00 83.38 310 LYS A CA 1
ATOM 2492 C C . LYS A 1 310 ? 25.159 44.624 -42.368 1.00 83.38 310 LYS A C 1
ATOM 2494 O O . LYS A 1 310 ? 25.876 45.624 -42.405 1.00 83.38 310 LYS A O 1
ATOM 2499 N N . GLY A 1 311 ? 25.667 43.391 -42.367 1.00 84.44 311 GLY A N 1
ATOM 2500 C CA . GLY A 1 311 ? 27.100 43.094 -42.358 1.00 84.44 311 GLY A CA 1
ATOM 2501 C C . GLY A 1 311 ? 27.753 43.194 -40.975 1.00 84.44 311 GLY A C 1
ATOM 2502 O O . GLY A 1 311 ? 28.978 43.094 -40.865 1.00 84.44 311 GLY A O 1
ATOM 2503 N N . GLU A 1 312 ? 26.977 43.387 -39.907 1.00 87.56 312 GLU A N 1
ATOM 2504 C CA . GLU A 1 312 ? 27.488 43.468 -38.545 1.00 87.56 312 GLU A CA 1
ATOM 2505 C C . GLU A 1 312 ? 27.634 42.074 -37.922 1.00 87.56 312 GLU A C 1
ATOM 2507 O O . GLU A 1 312 ? 26.723 41.246 -37.955 1.00 87.56 312 GLU A O 1
ATOM 2512 N N . LYS A 1 313 ? 28.789 41.820 -37.291 1.00 89.81 313 LYS A N 1
ATOM 2513 C CA . LYS A 1 313 ? 29.052 40.565 -36.573 1.00 89.81 313 LYS A CA 1
ATOM 2514 C C . LYS A 1 313 ? 28.479 40.589 -35.157 1.00 89.81 313 LYS A C 1
ATOM 2516 O O . LYS A 1 313 ? 28.753 41.524 -34.390 1.00 89.81 313 LYS A O 1
ATOM 2521 N N . PHE A 1 314 ? 27.765 39.523 -34.806 1.00 89.56 314 PHE A N 1
ATOM 2522 C CA . PHE A 1 314 ? 27.196 39.265 -33.484 1.00 89.56 314 PHE A CA 1
ATOM 2523 C C . PHE A 1 314 ? 27.568 37.857 -33.001 1.00 89.56 314 PHE A C 1
ATOM 2525 O O . PHE A 1 314 ? 27.631 36.935 -33.814 1.00 89.56 314 PHE A O 1
ATOM 2532 N N . PRO A 1 315 ? 27.847 37.665 -31.701 1.00 91.00 315 PRO A N 1
ATOM 2533 C CA . PRO A 1 315 ? 28.091 36.332 -31.157 1.00 91.00 315 PRO A CA 1
ATOM 2534 C C . PRO A 1 315 ? 26.804 35.495 -31.196 1.00 91.00 315 PRO A C 1
ATOM 2536 O O . PRO A 1 315 ? 25.702 36.038 -31.148 1.00 91.00 315 PRO A O 1
ATOM 2539 N N . ILE A 1 316 ? 26.916 34.167 -31.284 1.00 89.88 316 ILE A N 1
ATOM 2540 C CA . ILE A 1 316 ? 25.722 33.294 -31.299 1.00 89.88 316 ILE A CA 1
ATOM 2541 C C . ILE A 1 316 ? 25.089 33.125 -29.907 1.00 89.88 316 ILE A C 1
ATOM 2543 O O . ILE A 1 316 ? 23.918 32.766 -29.794 1.00 89.88 316 ILE A O 1
ATOM 2547 N N . SER A 1 317 ? 25.847 33.421 -28.851 1.00 89.94 317 SER A N 1
ATOM 2548 C CA . SER A 1 317 ? 25.448 33.292 -27.450 1.00 89.94 317 SER A CA 1
ATOM 2549 C C . SER A 1 317 ? 25.735 34.576 -26.671 1.00 89.94 317 SER A C 1
ATOM 2551 O O . SER A 1 317 ? 26.640 35.338 -27.026 1.00 89.94 317 SER A O 1
ATOM 2553 N N . ASP A 1 318 ? 24.968 34.808 -25.609 1.00 84.81 318 ASP A N 1
ATOM 2554 C CA . ASP A 1 318 ? 25.185 35.893 -24.656 1.00 84.81 318 ASP A CA 1
ATOM 2555 C C . ASP A 1 318 ? 26.436 35.688 -23.795 1.00 84.81 318 ASP A C 1
ATOM 2557 O O . ASP A 1 318 ? 27.069 36.664 -23.399 1.00 84.81 318 ASP A O 1
ATOM 2561 N N . HIS A 1 319 ? 26.872 34.443 -23.623 1.00 88.00 319 HIS A N 1
ATOM 2562 C CA . HIS A 1 319 ? 28.201 34.084 -23.130 1.00 88.00 319 HIS A CA 1
ATOM 2563 C C . HIS A 1 319 ? 28.769 32.864 -23.875 1.00 88.00 319 HIS A C 1
ATOM 2565 O O . HIS A 1 319 ? 28.044 32.012 -24.379 1.00 88.00 319 HIS A O 1
ATOM 2571 N N . PHE A 1 320 ? 30.080 32.824 -24.099 1.00 92.00 320 PHE A N 1
ATOM 2572 C CA . PHE A 1 320 ? 30.679 31.834 -25.000 1.00 92.00 320 PHE A CA 1
ATOM 2573 C C . PHE A 1 320 ? 30.614 30.402 -24.452 1.00 92.00 320 PHE A C 1
ATOM 2575 O O . PHE A 1 320 ? 30.772 30.168 -23.269 1.00 92.00 320 PHE A O 1
ATOM 2582 N N . GLY A 1 321 ? 30.456 29.406 -25.321 1.00 92.62 321 GLY A N 1
ATOM 2583 C CA . GLY A 1 321 ? 30.414 28.013 -24.876 1.00 92.62 321 GLY A CA 1
ATOM 2584 C C . GLY A 1 321 ? 31.793 27.454 -24.511 1.00 92.62 321 GLY A C 1
ATOM 2585 O O . GLY A 1 321 ? 32.830 28.108 -24.649 1.00 92.62 321 GLY A O 1
ATOM 2586 N N . VAL A 1 322 ? 31.830 26.173 -24.155 1.00 95.81 322 VAL A N 1
ATOM 2587 C CA . VAL A 1 322 ? 33.069 25.387 -24.038 1.00 95.81 322 VAL A CA 1
ATOM 2588 C C . VAL A 1 322 ? 32.912 24.061 -24.762 1.00 95.81 322 VAL A C 1
ATOM 2590 O O . VAL A 1 322 ? 31.835 23.463 -24.759 1.00 95.81 322 VAL A O 1
ATOM 2593 N N . PHE A 1 323 ? 33.995 23.572 -25.363 1.00 97.19 323 PHE A N 1
ATOM 2594 C CA . PHE A 1 323 ? 34.008 22.245 -25.968 1.00 97.19 323 PHE A CA 1
ATOM 2595 C C . PHE A 1 323 ? 35.142 21.376 -25.435 1.00 97.19 323 PHE A C 1
ATOM 2597 O O . PHE A 1 323 ? 36.179 21.870 -24.980 1.00 97.19 323 PHE A O 1
ATOM 2604 N N . ALA A 1 324 ? 34.948 20.064 -25.531 1.00 96.88 324 ALA A N 1
ATOM 2605 C CA . ALA A 1 324 ? 35.952 19.058 -25.219 1.00 96.88 324 ALA A CA 1
ATOM 2606 C C . ALA A 1 324 ? 35.928 17.934 -26.263 1.00 96.88 324 ALA A C 1
ATOM 2608 O O . ALA A 1 324 ? 34.863 17.496 -26.694 1.00 96.88 324 ALA A O 1
ATOM 2609 N N . GLU A 1 325 ? 37.110 17.474 -26.667 1.00 96.00 325 GLU A N 1
ATOM 2610 C CA . GLU A 1 325 ? 37.320 16.297 -27.506 1.00 96.00 325 GLU A CA 1
ATOM 2611 C C . GLU A 1 325 ? 37.928 15.179 -26.663 1.00 96.00 325 GLU A C 1
ATOM 2613 O O . GLU A 1 325 ? 38.978 15.353 -26.036 1.00 96.00 325 GLU A O 1
ATOM 2618 N N . PHE A 1 326 ? 37.272 14.023 -26.689 1.00 92.88 326 PHE A N 1
ATOM 2619 C CA . PHE A 1 326 ? 37.744 12.801 -26.062 1.00 92.88 326 PHE A CA 1
ATOM 2620 C C . PHE A 1 326 ? 38.048 11.749 -27.124 1.00 92.88 326 PHE A C 1
ATOM 2622 O O . PHE A 1 326 ? 37.242 11.513 -28.021 1.00 92.88 326 PHE A O 1
ATOM 2629 N N . THR A 1 327 ? 39.193 11.086 -27.002 1.00 89.81 327 THR A N 1
ATOM 2630 C CA . THR A 1 327 ? 39.574 9.939 -27.830 1.00 89.81 327 THR A CA 1
ATOM 2631 C C . THR A 1 327 ? 39.473 8.651 -27.028 1.00 89.81 327 THR A C 1
ATOM 2633 O O . THR A 1 327 ? 39.842 8.607 -25.855 1.00 89.81 327 THR A O 1
ATOM 2636 N N . PHE A 1 328 ? 38.968 7.592 -27.649 1.00 86.31 328 PHE A N 1
ATOM 2637 C CA . PHE A 1 328 ? 38.944 6.245 -27.097 1.00 86.31 328 PHE A CA 1
ATOM 2638 C C . PHE A 1 328 ? 39.873 5.347 -27.915 1.00 86.31 328 PHE A C 1
ATOM 2640 O O . PHE A 1 328 ? 39.632 5.135 -29.102 1.00 86.31 328 PHE A O 1
ATOM 2647 N N . GLY A 1 329 ? 40.934 4.831 -27.287 1.00 78.31 329 GLY A N 1
ATOM 2648 C CA . GLY A 1 329 ? 41.936 3.988 -27.947 1.00 78.31 329 GLY A CA 1
ATOM 2649 C C . GLY A 1 329 ? 43.094 3.579 -27.028 1.00 78.31 329 GLY A C 1
ATOM 2650 O O . GLY A 1 329 ? 43.126 3.927 -25.843 1.00 78.31 329 GLY A O 1
ATOM 2651 N N . THR A 1 330 ? 44.049 2.809 -27.561 1.00 65.81 330 THR A N 1
ATOM 2652 C CA . THR A 1 330 ? 45.272 2.375 -26.855 1.00 65.81 330 THR A CA 1
ATOM 2653 C C . THR A 1 330 ? 46.440 3.320 -27.150 1.00 65.81 330 THR A C 1
ATOM 2655 O O . THR A 1 330 ? 46.919 3.368 -28.283 1.00 65.81 330 THR A O 1
ATOM 2658 N N . THR A 1 331 ? 46.950 4.053 -26.157 1.00 54.75 331 THR A N 1
ATOM 2659 C CA . THR A 1 331 ? 48.072 4.987 -26.366 1.00 54.75 331 THR A CA 1
ATOM 2660 C C . THR A 1 331 ? 49.455 4.331 -26.272 1.00 54.75 331 THR A C 1
ATOM 2662 O O . THR A 1 331 ? 49.750 3.560 -25.359 1.00 54.75 331 THR A O 1
ATOM 2665 N N . ARG A 1 332 ? 50.360 4.735 -27.182 1.00 50.31 332 ARG A N 1
ATOM 2666 C CA . ARG A 1 332 ? 51.824 4.658 -27.008 1.00 50.31 332 ARG A CA 1
ATOM 2667 C C . ARG A 1 332 ? 52.282 5.863 -26.174 1.00 50.31 332 ARG A C 1
ATOM 2669 O O . ARG A 1 332 ? 52.050 7.001 -26.569 1.00 50.31 332 ARG A O 1
ATOM 2676 N N . ARG A 1 333 ? 52.941 5.617 -25.036 1.00 47.28 333 ARG A N 1
ATOM 2677 C CA . ARG A 1 333 ? 53.515 6.657 -24.157 1.00 47.28 333 ARG A CA 1
ATOM 2678 C C . ARG A 1 333 ? 54.558 7.492 -24.922 1.00 47.28 333 ARG A C 1
ATOM 2680 O O . ARG A 1 333 ? 55.485 6.908 -25.480 1.00 47.28 333 ARG A O 1
ATOM 2687 N N . ARG A 1 334 ? 54.459 8.830 -24.916 1.00 40.69 334 ARG A N 1
ATOM 2688 C CA . ARG A 1 334 ? 55.596 9.707 -25.268 1.00 40.69 334 ARG A CA 1
ATOM 2689 C C . ARG A 1 334 ? 56.426 9.990 -24.002 1.00 40.69 334 ARG A C 1
ATOM 2691 O O . ARG A 1 334 ? 55.821 10.317 -22.979 1.00 40.69 334 ARG A O 1
ATOM 2698 N N . PRO A 1 335 ? 57.766 9.867 -24.030 1.00 36.72 335 PRO A N 1
ATOM 2699 C CA . PRO A 1 335 ? 58.626 10.336 -22.941 1.00 36.72 335 PRO A CA 1
ATOM 2700 C C . PRO A 1 335 ? 58.605 11.870 -22.889 1.00 36.72 335 PRO A C 1
ATOM 2702 O O . PRO A 1 335 ? 58.627 12.504 -23.944 1.00 36.72 335 PRO A O 1
ATOM 2705 N N . CYS A 1 336 ? 58.564 12.478 -21.699 1.00 45.09 336 CYS A N 1
ATOM 2706 C CA . CYS A 1 336 ? 58.774 13.920 -21.584 1.00 45.09 336 CYS A CA 1
ATOM 2707 C C . CYS A 1 336 ? 60.281 14.221 -21.596 1.00 45.09 336 CYS A C 1
ATOM 2709 O O . CYS A 1 336 ? 61.002 13.877 -20.662 1.00 45.09 336 CYS A O 1
ATOM 2711 N N . GLU A 1 337 ? 60.759 14.874 -22.648 1.00 37.06 337 GLU A N 1
ATOM 2712 C CA . GLU A 1 337 ? 62.028 15.594 -22.622 1.00 37.06 337 GLU A CA 1
ATOM 2713 C C . GLU A 1 337 ? 61.720 17.091 -22.474 1.00 37.06 337 GLU A C 1
ATOM 2715 O O . GLU A 1 337 ? 60.970 17.647 -23.269 1.00 37.06 337 GLU A O 1
ATOM 2720 N N . GLN A 1 338 ? 62.335 17.709 -21.456 1.00 37.81 338 GLN A N 1
ATOM 2721 C CA . GLN A 1 338 ? 62.559 19.154 -21.265 1.00 37.81 338 GLN A CA 1
ATOM 2722 C C . GLN A 1 338 ? 61.390 20.044 -20.787 1.00 37.81 338 GLN A C 1
ATOM 2724 O O . GLN A 1 338 ? 60.400 20.240 -21.481 1.00 37.81 338 GLN A O 1
ATOM 2729 N N . ALA A 1 339 ? 61.578 20.684 -19.621 1.00 31.50 339 ALA A N 1
ATOM 2730 C CA . ALA A 1 339 ? 61.815 22.138 -19.518 1.00 31.50 339 ALA A CA 1
ATOM 2731 C C . ALA A 1 339 ? 61.900 22.582 -18.037 1.00 31.50 339 ALA A C 1
ATOM 2733 O O . ALA A 1 339 ? 60.942 23.085 -17.457 1.00 31.50 339 ALA A O 1
ATOM 2734 N N . PHE A 1 340 ? 63.075 22.405 -17.425 1.00 37.56 340 PHE A N 1
ATOM 2735 C CA . PHE A 1 340 ? 63.531 23.295 -16.354 1.00 37.56 340 PHE A CA 1
ATOM 2736 C C . PHE A 1 340 ? 64.130 24.534 -17.035 1.00 37.56 340 PHE A C 1
ATOM 2738 O O . PHE A 1 340 ? 65.062 24.395 -17.825 1.00 37.56 340 PHE A O 1
ATOM 2745 N N . GLY A 1 341 ? 63.597 25.722 -16.754 1.00 28.69 341 GLY A N 1
ATOM 2746 C CA . GLY A 1 341 ? 64.126 26.994 -17.246 1.00 28.69 341 GLY A CA 1
ATOM 2747 C C . GLY A 1 341 ? 63.633 28.160 -16.390 1.00 28.69 341 GLY A C 1
ATOM 2748 O O . GLY A 1 341 ? 62.434 28.315 -16.179 1.00 28.69 341 GLY A O 1
ATOM 2749 N N . GLU A 1 342 ? 64.574 28.930 -15.853 1.00 37.91 342 GLU A N 1
ATOM 2750 C CA . GLU A 1 342 ? 64.385 30.094 -14.983 1.00 37.91 342 GLU A CA 1
ATOM 2751 C C . GLU A 1 342 ? 63.734 31.290 -15.708 1.00 37.91 342 GLU A C 1
ATOM 2753 O O . GLU A 1 342 ? 64.198 31.663 -16.780 1.00 37.91 342 GLU A O 1
ATOM 2758 N N . ALA A 1 343 ? 62.711 31.909 -15.094 1.00 28.08 343 ALA A N 1
ATOM 2759 C CA . ALA A 1 343 ? 62.242 33.315 -15.198 1.00 28.08 343 ALA A CA 1
ATOM 2760 C C . ALA A 1 343 ? 60.754 33.351 -14.768 1.00 28.08 343 ALA A C 1
ATOM 2762 O O . ALA A 1 343 ? 60.024 32.416 -15.058 1.00 28.08 343 ALA A O 1
ATOM 2763 N N . SER A 1 344 ? 60.167 34.327 -14.076 1.00 28.45 344 SER A N 1
ATOM 2764 C CA . SER A 1 344 ? 60.529 35.681 -13.655 1.00 28.45 344 SER A CA 1
ATOM 2765 C C . SER A 1 344 ? 59.579 36.093 -12.514 1.00 28.45 344 SER A C 1
ATOM 2767 O O . SER A 1 344 ? 58.463 35.589 -12.399 1.00 28.45 344 SER A O 1
ATOM 2769 N N . LYS A 1 345 ? 60.017 37.020 -11.657 1.00 32.50 345 LYS A N 1
ATOM 2770 C CA . LYS A 1 345 ? 59.250 37.574 -10.530 1.00 32.50 345 LYS A CA 1
ATOM 2771 C C . LYS A 1 345 ? 58.039 38.394 -11.006 1.00 32.50 345 LYS A C 1
ATOM 2773 O O . LYS A 1 345 ? 58.179 39.591 -11.216 1.00 32.50 345 LYS A O 1
ATOM 2778 N N . GLU A 1 346 ? 56.855 37.797 -11.057 1.00 30.75 346 GLU A N 1
ATOM 2779 C CA . GLU A 1 346 ? 55.575 38.516 -10.973 1.00 30.75 346 GLU A CA 1
ATOM 2780 C C . GLU A 1 346 ? 54.610 37.765 -10.047 1.00 30.75 346 GLU A C 1
ATOM 2782 O O . GLU A 1 346 ? 54.656 36.541 -9.929 1.00 30.75 346 GLU A O 1
ATOM 2787 N N . LYS A 1 347 ? 53.780 38.512 -9.308 1.00 32.97 347 LYS A N 1
ATOM 2788 C CA . LYS A 1 347 ? 52.846 37.974 -8.308 1.00 32.97 347 LYS A CA 1
ATOM 2789 C C . LYS A 1 347 ? 51.792 37.091 -8.990 1.00 32.97 347 LYS A C 1
ATOM 2791 O O . LYS A 1 347 ? 50.796 37.596 -9.494 1.00 32.97 347 LYS A O 1
ATOM 2796 N N . MET A 1 348 ? 52.009 35.779 -8.976 1.00 27.27 348 MET A N 1
ATOM 2797 C CA . MET A 1 348 ? 51.057 34.783 -9.473 1.00 27.27 348 MET A CA 1
ATOM 2798 C C . MET A 1 348 ? 49.894 34.565 -8.492 1.00 27.27 348 MET A C 1
ATOM 2800 O O . MET A 1 348 ? 50.079 34.557 -7.273 1.00 27.27 348 MET A O 1
ATOM 2804 N N . SER A 1 349 ? 48.696 34.344 -9.039 1.00 31.02 349 SER A N 1
ATOM 2805 C CA . SER A 1 349 ? 47.497 33.916 -8.312 1.00 31.02 349 SER A CA 1
ATOM 2806 C C . SER A 1 349 ? 47.619 32.455 -7.818 1.00 31.02 349 SER A C 1
ATOM 2808 O O . SER A 1 349 ? 48.471 31.701 -8.312 1.00 31.02 349 SER A O 1
ATOM 2810 N N . PRO A 1 350 ? 46.777 32.008 -6.859 1.00 31.34 350 PRO A N 1
ATOM 2811 C CA . PRO A 1 350 ? 46.900 30.694 -6.209 1.00 31.34 350 PRO A CA 1
ATOM 2812 C C . PRO A 1 350 ? 46.723 29.480 -7.143 1.00 31.34 350 PRO A C 1
ATOM 2814 O O . PRO A 1 350 ? 46.991 28.353 -6.735 1.00 31.34 350 PRO A O 1
ATOM 2817 N N . LEU A 1 351 ? 46.298 29.694 -8.392 1.00 39.97 351 LEU A N 1
ATOM 2818 C CA . LEU A 1 351 ? 45.982 28.657 -9.383 1.00 39.97 351 LEU A CA 1
ATOM 2819 C C . LEU A 1 351 ? 47.209 28.082 -10.123 1.00 39.97 351 LEU A C 1
ATOM 2821 O O . LEU A 1 351 ? 47.067 27.173 -10.932 1.00 39.97 351 LEU A O 1
ATOM 2825 N N . SER A 1 352 ? 48.424 28.559 -9.843 1.00 33.06 352 SER A N 1
ATOM 2826 C CA . SER A 1 352 ? 49.617 28.267 -10.659 1.00 33.06 352 SER A CA 1
ATOM 2827 C C . SER A 1 352 ? 50.507 27.091 -10.213 1.00 33.06 352 SER A C 1
ATOM 2829 O O . SER A 1 352 ? 51.569 26.873 -10.792 1.00 33.06 352 SER A O 1
ATOM 2831 N N . LYS A 1 353 ? 50.105 26.271 -9.233 1.00 36.34 353 LYS A N 1
ATOM 2832 C CA . LYS A 1 353 ? 50.915 25.122 -8.759 1.00 36.34 353 LYS A CA 1
ATOM 2833 C C . LYS A 1 353 ? 50.597 23.778 -9.440 1.00 36.34 353 LYS A C 1
ATOM 2835 O O . LYS A 1 353 ? 50.528 22.753 -8.766 1.00 36.34 353 LYS A O 1
ATOM 2840 N N . ARG A 1 354 ? 50.424 23.734 -10.765 1.00 44.59 354 ARG A N 1
ATOM 2841 C CA . ARG A 1 354 ? 50.357 22.458 -11.514 1.00 44.59 354 ARG A CA 1
ATOM 2842 C C . ARG A 1 354 ? 51.360 22.450 -12.666 1.00 44.59 354 ARG A C 1
ATOM 2844 O O . ARG A 1 354 ? 51.112 22.987 -13.737 1.00 44.59 354 ARG A O 1
ATOM 2851 N N . ALA A 1 355 ? 52.513 21.834 -12.419 1.00 38.38 355 ALA A N 1
ATOM 2852 C CA . ALA A 1 355 ? 53.600 21.671 -13.377 1.00 38.38 355 ALA A CA 1
ATOM 2853 C C . ALA A 1 355 ? 53.443 20.363 -14.182 1.00 38.38 355 ALA A C 1
ATOM 2855 O O . ALA A 1 355 ? 54.152 19.399 -13.928 1.00 38.38 355 ALA A O 1
ATOM 2856 N N . CYS A 1 356 ? 52.485 20.305 -15.114 1.00 38.19 356 CYS A N 1
ATOM 2857 C CA . CYS A 1 356 ? 52.472 19.379 -16.263 1.00 38.19 356 CYS A CA 1
ATOM 2858 C C . CYS A 1 356 ? 51.310 19.773 -17.193 1.00 38.19 356 CYS A C 1
ATOM 2860 O O . CYS A 1 356 ? 50.154 19.617 -16.819 1.00 38.19 356 CYS A O 1
ATOM 2862 N N . GLN A 1 357 ? 51.599 20.307 -18.385 1.00 41.91 357 GLN A N 1
ATOM 2863 C CA . GLN A 1 357 ? 50.585 20.863 -19.302 1.00 41.91 357 GLN A CA 1
ATOM 2864 C C . GLN A 1 357 ? 49.970 19.842 -20.285 1.00 41.91 357 GLN A C 1
ATOM 2866 O O . GLN A 1 357 ? 49.272 20.243 -21.209 1.00 41.91 357 GLN A O 1
ATOM 2871 N N . THR A 1 358 ? 50.215 18.531 -20.143 1.00 40.72 358 THR A N 1
ATOM 2872 C CA . THR A 1 358 ? 49.610 17.519 -21.037 1.00 40.72 358 THR A CA 1
ATOM 2873 C C . THR A 1 358 ? 49.267 16.208 -20.318 1.00 40.72 358 THR A C 1
ATOM 2875 O O . THR A 1 358 ? 50.090 15.618 -19.620 1.00 40.72 358 THR A O 1
ATOM 2878 N N . THR A 1 359 ? 48.052 15.700 -20.550 1.00 43.62 359 THR A N 1
ATOM 2879 C CA . THR A 1 359 ? 47.504 14.412 -20.066 1.00 43.62 359 THR A CA 1
ATOM 2880 C C . THR A 1 359 ? 48.117 13.171 -20.737 1.00 43.62 359 THR A C 1
ATOM 2882 O O . THR A 1 359 ? 47.682 12.051 -20.484 1.00 43.62 359 THR A O 1
ATOM 2885 N N . THR A 1 360 ? 49.139 13.332 -21.582 1.00 41.97 360 THR A N 1
ATOM 2886 C CA . THR A 1 360 ? 49.737 12.238 -22.370 1.00 41.97 360 THR A CA 1
ATOM 2887 C C . THR A 1 360 ? 51.032 11.665 -21.782 1.00 41.97 360 THR A C 1
ATOM 2889 O O . THR A 1 360 ? 51.613 10.746 -22.365 1.00 41.97 360 THR A O 1
ATOM 2892 N N . CYS A 1 361 ? 51.520 12.193 -20.653 1.00 43.31 361 CYS A N 1
ATOM 2893 C CA . CYS A 1 361 ? 52.750 11.727 -20.006 1.00 43.31 361 CYS A CA 1
ATOM 2894 C C . CYS A 1 361 ? 52.462 10.693 -18.903 1.00 43.31 361 CYS A C 1
ATOM 2896 O O . CYS A 1 361 ? 51.626 10.919 -18.031 1.00 43.31 361 CYS A O 1
ATOM 2898 N N . ALA A 1 362 ? 53.220 9.589 -18.887 1.00 41.19 362 ALA A N 1
ATOM 2899 C CA . ALA A 1 362 ? 53.119 8.539 -17.865 1.00 41.19 362 ALA A CA 1
ATOM 2900 C C . ALA A 1 362 ? 53.383 9.043 -16.430 1.00 41.19 362 ALA A C 1
ATOM 2902 O O . ALA A 1 362 ? 52.879 8.450 -15.484 1.00 41.19 362 ALA A O 1
ATOM 2903 N N . HIS A 1 363 ? 54.119 10.147 -16.278 1.00 38.84 363 HIS A N 1
ATOM 2904 C CA . HIS A 1 363 ? 54.388 10.787 -14.989 1.00 38.84 363 HIS A CA 1
ATOM 2905 C C . HIS A 1 363 ? 53.170 11.550 -14.436 1.00 38.84 363 HIS A C 1
ATOM 2907 O O . HIS A 1 363 ? 53.021 11.677 -13.228 1.00 38.84 363 HIS A O 1
ATOM 2913 N N . CYS A 1 364 ? 52.264 12.020 -15.303 1.00 44.00 364 CYS A N 1
ATOM 2914 C CA . CYS A 1 364 ? 51.113 12.834 -14.897 1.00 44.00 364 CYS A CA 1
ATOM 2915 C C . CYS A 1 364 ? 49.871 11.975 -14.557 1.00 44.00 364 CYS A C 1
ATOM 2917 O O . CYS A 1 364 ? 48.995 12.444 -13.840 1.00 44.00 364 CYS A O 1
ATOM 2919 N N . ASP A 1 365 ? 49.840 10.698 -14.972 1.00 42.22 365 ASP A N 1
ATOM 2920 C CA . ASP A 1 365 ? 48.903 9.673 -14.459 1.00 42.22 365 ASP A CA 1
ATOM 2921 C C . ASP A 1 365 ? 49.337 9.140 -13.064 1.00 42.22 365 ASP A C 1
ATOM 2923 O O . ASP A 1 365 ? 48.500 8.657 -12.307 1.00 42.22 365 ASP A O 1
ATOM 2927 N N . GLU A 1 366 ? 50.626 9.251 -12.698 1.00 38.91 366 GLU A N 1
ATOM 2928 C CA . GLU A 1 366 ? 51.136 9.008 -11.327 1.00 38.91 366 GLU A CA 1
ATOM 2929 C C . GLU A 1 366 ? 51.007 10.241 -10.414 1.00 38.91 366 GLU A C 1
ATOM 2931 O O . GLU A 1 366 ? 51.079 10.121 -9.192 1.00 38.91 366 GLU A O 1
ATOM 2936 N N . LEU A 1 367 ? 50.751 11.412 -11.005 1.00 38.72 367 LEU A N 1
ATOM 2937 C CA . LEU A 1 367 ? 50.347 12.645 -10.331 1.00 38.72 367 LEU A CA 1
ATOM 2938 C C . LEU A 1 367 ? 48.811 12.801 -10.353 1.00 38.72 367 LEU A C 1
ATOM 2940 O O . LEU A 1 367 ? 48.290 13.899 -10.567 1.00 38.72 367 LEU A O 1
ATOM 2944 N N . GLU A 1 368 ? 48.064 11.732 -10.031 1.00 42.91 368 GLU A N 1
ATOM 2945 C CA . GLU A 1 368 ? 46.915 11.959 -9.138 1.00 42.91 368 GLU A CA 1
ATOM 2946 C C . GLU A 1 368 ? 47.458 12.790 -7.962 1.00 42.91 368 GLU A C 1
ATOM 2948 O O . GLU A 1 368 ? 48.606 12.562 -7.555 1.00 42.91 368 GLU A O 1
ATOM 2953 N N . PRO A 1 369 ? 46.721 13.788 -7.437 1.00 39.19 369 PRO A N 1
ATOM 2954 C CA . PRO A 1 369 ? 47.176 14.450 -6.227 1.00 39.19 369 PRO A CA 1
ATOM 2955 C C . PRO A 1 369 ? 47.556 13.336 -5.254 1.00 39.19 369 PRO A C 1
ATOM 2957 O O . PRO A 1 369 ? 46.768 12.414 -5.038 1.00 39.19 369 PRO A O 1
ATOM 2960 N N . GLN A 1 370 ? 48.777 13.374 -4.717 1.00 37.75 370 GLN A N 1
ATOM 2961 C CA . GLN A 1 370 ? 49.205 12.468 -3.650 1.00 37.75 370 GLN A CA 1
ATOM 2962 C C . GLN A 1 370 ? 48.419 12.751 -2.358 1.00 37.75 370 GLN A C 1
ATOM 2964 O O . GLN A 1 370 ? 48.944 12.659 -1.257 1.00 37.75 370 GLN A O 1
ATOM 2969 N N . THR A 1 371 ? 47.148 13.119 -2.479 1.00 42.44 371 THR A N 1
ATOM 2970 C CA . THR A 1 371 ? 46.197 13.142 -1.407 1.00 42.44 371 THR A CA 1
ATOM 2971 C C . THR A 1 371 ? 45.829 11.694 -1.159 1.00 42.44 371 THR A C 1
ATOM 2973 O O . THR A 1 371 ? 45.094 11.043 -1.906 1.00 42.44 371 THR A O 1
ATOM 2976 N N . THR A 1 372 ? 46.404 11.156 -0.089 1.00 43.31 372 THR A N 1
ATOM 2977 C CA . THR A 1 372 ? 45.974 9.884 0.487 1.00 43.31 372 THR A CA 1
ATOM 2978 C C . THR A 1 372 ? 44.434 9.837 0.563 1.00 43.31 372 THR A C 1
ATOM 2980 O O . THR A 1 372 ? 43.785 10.885 0.653 1.00 43.31 372 THR A O 1
ATOM 2983 N N . PRO A 1 373 ? 43.789 8.654 0.571 1.00 54.84 373 PRO A N 1
ATOM 2984 C CA . PRO A 1 373 ? 42.339 8.554 0.779 1.00 54.84 373 PRO A CA 1
ATOM 2985 C C . PRO A 1 373 ? 41.849 9.379 1.984 1.00 54.84 373 PRO A C 1
ATOM 2987 O O . PRO A 1 373 ? 40.742 9.914 1.960 1.00 54.84 373 PRO A O 1
ATOM 2990 N N . ALA A 1 374 ? 42.709 9.550 2.995 1.00 50.62 374 ALA A N 1
ATOM 2991 C CA . ALA A 1 374 ? 42.495 10.431 4.133 1.00 50.62 374 ALA A CA 1
ATOM 2992 C C . ALA A 1 374 ? 42.405 11.920 3.742 1.00 50.62 374 ALA A C 1
ATOM 2994 O O . ALA A 1 374 ? 41.453 12.579 4.141 1.00 50.62 374 ALA A O 1
ATOM 2995 N N . GLU A 1 375 ? 43.313 12.454 2.924 1.00 51.12 375 GLU A N 1
ATOM 2996 C CA . GLU A 1 375 ? 43.276 13.855 2.470 1.00 51.12 375 GLU A CA 1
ATOM 2997 C C . GLU A 1 375 ? 42.086 14.158 1.544 1.00 51.12 375 GLU A C 1
ATOM 2999 O O . GLU A 1 375 ? 41.452 15.203 1.682 1.00 51.12 375 GLU A O 1
ATOM 3004 N N . ASN A 1 376 ? 41.699 13.227 0.663 1.00 58.47 376 ASN A N 1
ATOM 3005 C CA . ASN A 1 376 ? 40.477 13.378 -0.144 1.00 58.47 376 ASN A CA 1
ATOM 3006 C C . ASN A 1 376 ? 39.216 13.377 0.729 1.00 58.47 376 ASN A C 1
ATOM 3008 O O . ASN A 1 376 ? 38.286 14.146 0.483 1.00 58.47 376 ASN A O 1
ATOM 3012 N N . THR A 1 377 ? 39.207 12.559 1.782 1.00 61.00 377 THR A N 1
ATOM 3013 C CA . THR A 1 377 ? 38.128 12.545 2.776 1.00 61.00 377 THR A CA 1
ATOM 3014 C C . THR A 1 377 ? 38.088 13.861 3.558 1.00 61.00 377 THR A C 1
ATOM 3016 O O . THR A 1 377 ? 37.013 14.427 3.736 1.00 61.00 377 THR A O 1
ATOM 3019 N N . VAL A 1 378 ? 39.244 14.407 3.953 1.00 64.88 378 VAL A N 1
ATOM 3020 C CA . VAL A 1 378 ? 39.351 15.704 4.645 1.00 64.88 378 VAL A CA 1
ATOM 3021 C C . VAL A 1 378 ? 38.850 16.851 3.766 1.00 64.88 378 VAL A C 1
ATOM 3023 O O . VAL A 1 378 ? 38.037 17.649 4.229 1.00 64.88 378 VAL A O 1
ATOM 3026 N N . ASN A 1 379 ? 39.249 16.904 2.493 1.00 63.91 379 ASN A N 1
ATOM 3027 C CA . ASN A 1 379 ? 38.787 17.931 1.553 1.00 63.91 379 ASN A CA 1
ATOM 3028 C C . ASN A 1 379 ? 37.274 17.833 1.297 1.00 63.91 379 ASN A C 1
ATOM 3030 O O . ASN A 1 379 ? 36.585 18.854 1.273 1.00 63.91 379 ASN A O 1
ATOM 3034 N N . CYS A 1 380 ? 36.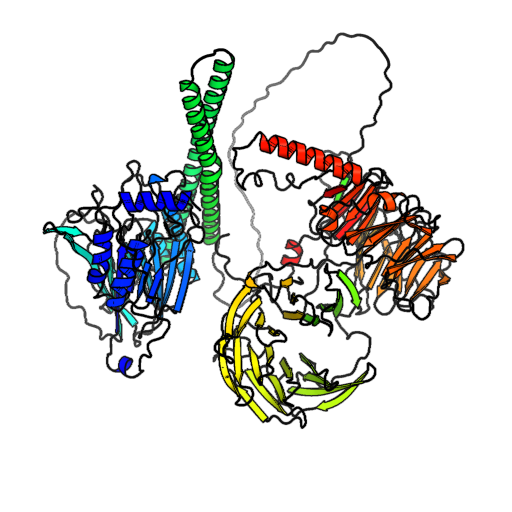727 16.616 1.185 1.00 68.38 380 CYS A N 1
ATOM 3035 C CA . CYS A 1 380 ? 35.280 16.407 1.081 1.00 68.38 380 CYS A CA 1
ATOM 3036 C C . CYS A 1 380 ? 34.545 16.882 2.342 1.00 68.38 380 CYS A C 1
ATOM 3038 O O . CYS A 1 380 ? 33.522 17.555 2.238 1.00 68.38 380 CYS A O 1
ATOM 3040 N N . ILE A 1 381 ? 35.066 16.582 3.536 1.00 75.69 381 ILE A N 1
ATOM 3041 C CA . ILE A 1 381 ? 34.467 17.014 4.808 1.00 75.69 381 ILE A CA 1
ATOM 3042 C C . ILE A 1 381 ? 34.491 18.543 4.931 1.00 75.69 381 ILE A C 1
ATOM 3044 O O . ILE A 1 381 ? 33.461 19.134 5.258 1.00 75.69 381 ILE A O 1
ATOM 3048 N N . GLN A 1 382 ? 35.614 19.189 4.602 1.00 78.44 382 GLN A N 1
ATOM 3049 C CA . GLN A 1 382 ? 35.730 20.652 4.583 1.00 78.44 382 GLN A CA 1
ATOM 3050 C C . GLN A 1 382 ? 34.756 21.285 3.579 1.00 78.44 382 GLN A C 1
ATOM 3052 O O . GLN A 1 382 ? 34.057 22.244 3.905 1.00 78.44 382 GLN A O 1
ATOM 3057 N N . CYS A 1 383 ? 34.626 20.708 2.382 1.00 79.62 383 CYS A N 1
ATOM 3058 C CA . CYS A 1 383 ? 33.651 21.163 1.393 1.00 79.62 383 CYS A CA 1
ATOM 3059 C C . CYS A 1 383 ? 32.208 21.046 1.926 1.00 79.62 383 CYS A C 1
ATOM 3061 O O . CYS A 1 383 ? 31.425 21.991 1.823 1.00 79.62 383 CYS A O 1
ATOM 3063 N N . LEU A 1 384 ? 31.861 19.939 2.596 1.00 83.12 384 LEU A N 1
ATOM 3064 C CA . LEU A 1 384 ? 30.551 19.750 3.240 1.00 83.12 384 LEU A CA 1
ATOM 3065 C C . LEU A 1 384 ? 30.322 20.697 4.438 1.00 83.12 384 LEU A C 1
ATOM 3067 O O . LEU A 1 384 ? 29.179 21.013 4.781 1.00 83.12 384 LEU A O 1
ATOM 3071 N N . GLU A 1 385 ? 31.378 21.160 5.107 1.00 85.75 385 GLU A N 1
ATOM 3072 C CA . GLU A 1 385 ? 31.326 22.236 6.109 1.00 85.75 385 GLU A CA 1
ATOM 3073 C C . GLU A 1 385 ? 30.975 23.586 5.508 1.00 85.75 385 GLU A C 1
ATOM 3075 O O . GLU A 1 385 ? 30.053 24.244 6.003 1.00 85.75 385 GLU A O 1
ATOM 3080 N N . GLU A 1 386 ? 31.622 23.952 4.409 1.00 87.25 386 GLU A N 1
ATOM 3081 C CA . GLU A 1 386 ? 31.301 25.168 3.666 1.00 87.25 386 GLU A CA 1
ATOM 3082 C C . GLU A 1 386 ? 29.867 25.131 3.105 1.00 87.25 386 GLU A C 1
ATOM 3084 O O . GLU A 1 386 ? 29.130 26.112 3.254 1.00 87.25 386 GLU A O 1
ATOM 3089 N N . VAL A 1 387 ? 29.422 23.984 2.566 1.00 88.62 387 VAL A N 1
ATOM 3090 C CA . VAL A 1 387 ? 28.030 23.761 2.119 1.00 88.62 387 VAL A CA 1
ATOM 3091 C C . VAL A 1 387 ? 27.057 24.014 3.265 1.00 88.62 387 VAL A C 1
ATOM 3093 O O . VAL A 1 387 ? 26.145 24.831 3.141 1.00 88.62 387 VAL A O 1
ATOM 3096 N N . GLN A 1 388 ? 27.266 23.365 4.415 1.00 89.19 388 GLN A N 1
ATOM 3097 C CA . GLN A 1 388 ? 26.366 23.511 5.558 1.00 89.19 388 GLN A CA 1
ATOM 3098 C C . GLN A 1 388 ? 26.294 24.967 6.040 1.00 89.19 388 GLN A C 1
ATOM 3100 O O . GLN A 1 388 ? 25.207 25.458 6.353 1.00 89.19 388 GLN A O 1
ATOM 3105 N N . LYS A 1 389 ? 27.428 25.674 6.073 1.00 90.38 389 LYS A N 1
ATOM 3106 C CA . LYS A 1 389 ? 27.479 27.092 6.450 1.00 90.38 389 LYS A CA 1
ATOM 3107 C C . LYS A 1 389 ? 26.690 27.964 5.468 1.00 90.38 389 LYS A C 1
ATOM 3109 O O . LYS A 1 389 ? 25.923 28.824 5.899 1.00 90.38 389 LYS A O 1
ATOM 3114 N N . SER A 1 390 ? 26.836 27.718 4.166 1.00 90.06 390 SER A N 1
ATOM 3115 C CA . SER A 1 390 ? 26.111 28.442 3.116 1.00 90.06 390 SER A CA 1
ATOM 3116 C C . SER A 1 390 ? 24.595 28.197 3.175 1.00 90.06 390 SER A C 1
ATOM 3118 O O . SER A 1 390 ? 23.826 29.153 3.046 1.00 90.06 390 SER A O 1
ATOM 3120 N N . LEU A 1 391 ? 24.155 26.963 3.456 1.00 90.88 391 LEU A N 1
ATOM 3121 C CA . LEU A 1 391 ? 22.736 26.617 3.631 1.00 90.88 391 LEU A CA 1
ATOM 3122 C C . LEU A 1 391 ? 22.119 27.298 4.861 1.00 90.88 391 LEU A C 1
ATOM 3124 O O . LEU A 1 391 ? 21.020 27.845 4.786 1.00 90.88 391 LEU A O 1
ATOM 3128 N N . LEU A 1 392 ? 22.833 27.309 5.992 1.00 90.12 392 LEU A N 1
ATOM 3129 C CA . LEU A 1 392 ? 22.373 27.978 7.214 1.00 90.12 392 LEU A CA 1
ATOM 3130 C C . LEU A 1 392 ? 22.266 29.496 7.029 1.00 90.12 392 LEU A C 1
ATOM 3132 O O . LEU A 1 392 ? 21.287 30.094 7.476 1.00 90.12 392 LEU A O 1
ATOM 3136 N N . SER A 1 393 ? 23.235 30.100 6.336 1.00 90.88 393 SER A N 1
ATOM 3137 C CA . SER A 1 393 ? 23.200 31.523 5.990 1.00 90.88 393 SER A CA 1
ATOM 3138 C C . SER A 1 393 ? 22.031 31.854 5.055 1.00 90.88 393 SER A C 1
ATOM 3140 O O . SER A 1 393 ? 21.323 32.825 5.309 1.00 90.88 393 SER A O 1
ATOM 3142 N N . GLY A 1 394 ? 21.774 31.024 4.037 1.00 88.06 394 GLY A N 1
ATOM 3143 C CA . GLY A 1 394 ? 20.632 31.193 3.129 1.00 88.06 394 GLY A CA 1
ATOM 3144 C C . GLY A 1 394 ? 19.288 31.092 3.853 1.00 88.06 394 GLY A C 1
ATOM 3145 O O . GLY A 1 394 ? 18.401 31.918 3.642 1.00 88.06 394 GLY A O 1
ATOM 3146 N N . ARG A 1 395 ? 19.166 30.146 4.794 1.00 90.38 395 ARG A N 1
ATOM 3147 C CA . ARG A 1 395 ? 17.983 30.026 5.657 1.00 90.38 395 ARG A CA 1
ATOM 3148 C C . ARG A 1 395 ? 17.748 31.289 6.484 1.00 90.38 395 ARG A C 1
ATOM 3150 O O . ARG A 1 395 ? 16.606 31.723 6.615 1.00 90.38 395 ARG A O 1
ATOM 3157 N N . GLN A 1 396 ? 18.804 31.855 7.066 1.00 89.56 396 GLN A N 1
ATOM 3158 C CA . GLN A 1 396 ? 18.694 33.062 7.883 1.00 89.56 396 GLN A CA 1
ATOM 3159 C C . GLN A 1 396 ? 18.260 34.274 7.045 1.00 89.56 396 GLN A C 1
ATOM 3161 O O . GLN A 1 396 ? 17.319 34.960 7.438 1.00 89.56 396 GLN A O 1
ATOM 3166 N N . ASP A 1 397 ? 18.860 34.479 5.869 1.00 86.50 397 ASP A N 1
ATOM 3167 C CA . ASP A 1 397 ? 18.466 35.545 4.932 1.00 86.50 397 ASP A CA 1
ATOM 3168 C C . ASP A 1 397 ? 16.989 35.408 4.514 1.00 86.50 397 ASP A C 1
ATOM 3170 O O . ASP A 1 397 ? 16.227 36.376 4.562 1.00 86.50 397 ASP A O 1
ATOM 3174 N N . ALA A 1 398 ? 16.531 34.190 4.202 1.00 85.06 398 ALA A N 1
ATOM 3175 C CA . ALA A 1 398 ? 15.126 33.934 3.885 1.00 85.06 398 ALA A CA 1
ATOM 3176 C C . ALA A 1 398 ? 14.189 34.255 5.071 1.00 85.06 398 ALA A C 1
ATOM 3178 O O . ALA A 1 398 ? 13.147 34.890 4.889 1.00 85.06 398 ALA A O 1
ATOM 3179 N N . MET A 1 399 ? 14.567 33.895 6.304 1.00 85.38 399 MET A N 1
ATOM 3180 C CA . MET A 1 399 ? 13.784 34.211 7.508 1.00 85.38 399 MET A CA 1
ATOM 3181 C C . MET A 1 399 ? 13.712 35.718 7.791 1.00 85.38 399 MET A C 1
ATOM 3183 O O . MET A 1 399 ? 12.636 36.235 8.105 1.00 85.38 399 MET A O 1
ATOM 3187 N N . GLU A 1 400 ? 14.829 36.435 7.661 1.00 85.88 400 GLU A N 1
ATOM 3188 C CA . GLU A 1 400 ? 14.888 37.887 7.858 1.00 85.88 400 GLU A CA 1
ATOM 3189 C C . GLU A 1 400 ? 14.024 38.621 6.825 1.00 85.88 400 GLU A C 1
ATOM 3191 O O . GLU A 1 400 ? 13.239 39.508 7.178 1.00 85.88 400 GLU A O 1
ATOM 3196 N N . ARG A 1 401 ? 14.067 38.191 5.559 1.00 79.31 401 ARG A N 1
ATOM 3197 C CA . ARG A 1 401 ? 13.205 38.734 4.499 1.00 79.31 401 ARG A CA 1
ATOM 3198 C C . ARG A 1 401 ? 11.738 38.435 4.732 1.00 79.31 401 ARG A C 1
ATOM 3200 O O . ARG A 1 401 ? 10.918 39.338 4.570 1.00 79.31 401 ARG A O 1
ATOM 3207 N N . ARG A 1 402 ? 11.397 37.215 5.162 1.00 82.69 402 ARG A N 1
ATOM 3208 C CA . ARG A 1 402 ? 10.023 36.857 5.541 1.00 82.69 402 ARG A CA 1
ATOM 3209 C C . ARG A 1 402 ? 9.493 37.818 6.598 1.00 82.69 402 ARG A C 1
ATOM 3211 O O . ARG A 1 402 ? 8.402 38.360 6.446 1.00 82.69 402 ARG A O 1
ATOM 3218 N N . ALA A 1 403 ? 10.280 38.066 7.645 1.00 81.44 403 ALA A N 1
ATOM 3219 C CA . ALA A 1 403 ? 9.912 38.998 8.704 1.00 81.44 403 ALA A CA 1
ATOM 3220 C C . ALA A 1 403 ? 9.773 40.438 8.180 1.00 81.44 403 ALA A C 1
ATOM 3222 O O . ALA A 1 403 ? 8.816 41.129 8.531 1.00 81.44 403 ALA A O 1
ATOM 3223 N N . GLY A 1 404 ? 10.686 40.884 7.312 1.00 80.25 404 GLY A N 1
ATOM 3224 C CA . GLY A 1 404 ? 10.636 42.205 6.683 1.00 80.25 404 GLY A CA 1
ATOM 3225 C C . GLY A 1 404 ? 9.399 42.416 5.803 1.00 80.25 404 GLY A C 1
ATOM 3226 O O . GLY A 1 404 ? 8.719 43.435 5.932 1.00 80.25 404 GLY A O 1
ATOM 3227 N N . HIS A 1 405 ? 9.063 41.454 4.941 1.00 76.12 405 HIS A N 1
ATOM 3228 C CA . HIS A 1 405 ? 7.879 41.541 4.086 1.00 76.12 405 HIS A CA 1
ATOM 3229 C C . HIS A 1 405 ? 6.569 41.390 4.874 1.00 76.12 405 HIS A C 1
ATOM 3231 O O . HIS A 1 405 ? 5.651 42.174 4.647 1.00 76.12 405 HIS A O 1
ATOM 3237 N N . LEU A 1 406 ? 6.499 40.514 5.887 1.00 79.69 406 LEU A N 1
ATOM 3238 C CA . LEU A 1 406 ? 5.332 40.439 6.780 1.00 79.69 406 LEU A CA 1
ATOM 3239 C C . LEU A 1 406 ? 5.096 41.758 7.529 1.00 79.69 406 LEU A C 1
ATOM 3241 O O . LEU A 1 406 ? 3.955 42.201 7.635 1.00 79.69 406 LEU A O 1
ATOM 3245 N N . ARG A 1 407 ? 6.160 42.427 8.002 1.00 80.62 407 ARG A N 1
ATOM 3246 C CA . ARG A 1 407 ? 6.051 43.758 8.628 1.00 80.62 407 ARG A CA 1
ATOM 3247 C C . ARG A 1 407 ? 5.523 44.804 7.645 1.00 80.62 407 ARG A C 1
ATOM 3249 O O . ARG A 1 407 ? 4.607 45.543 7.993 1.00 80.62 407 ARG A O 1
ATOM 3256 N N . ARG A 1 408 ? 6.054 44.855 6.418 1.00 78.00 408 ARG A N 1
ATOM 3257 C CA . ARG A 1 408 ? 5.582 45.787 5.372 1.00 78.00 408 ARG A CA 1
ATOM 3258 C C . ARG A 1 408 ? 4.141 45.511 4.948 1.00 78.00 408 ARG A C 1
ATOM 3260 O O . ARG A 1 408 ? 3.373 46.457 4.786 1.00 78.00 408 ARG A O 1
ATOM 3267 N N . SER A 1 409 ? 3.761 44.241 4.826 1.00 75.75 409 SER A N 1
ATOM 3268 C CA . SER A 1 409 ? 2.392 43.819 4.520 1.00 75.75 409 SER A CA 1
ATOM 3269 C C . SER A 1 409 ? 1.428 44.210 5.646 1.00 75.75 409 SER A C 1
ATOM 3271 O O . SER A 1 409 ? 0.391 44.804 5.370 1.00 75.75 409 SER A O 1
ATOM 3273 N N . ALA A 1 410 ? 1.806 44.010 6.915 1.00 79.50 410 ALA A N 1
ATOM 3274 C CA . ALA A 1 410 ? 1.008 44.442 8.064 1.00 79.50 410 ALA A CA 1
ATOM 3275 C C . ALA A 1 410 ? 0.831 45.970 8.116 1.00 79.50 410 ALA A C 1
ATOM 3277 O O . ALA A 1 410 ? -0.279 46.451 8.333 1.00 79.50 410 ALA A O 1
ATOM 3278 N N . ILE A 1 411 ? 1.897 46.740 7.858 1.00 81.06 411 ILE A N 1
ATOM 3279 C CA . ILE A 1 411 ? 1.828 48.209 7.773 1.00 81.06 411 ILE A CA 1
ATOM 3280 C C . ILE A 1 411 ? 0.921 48.642 6.613 1.00 81.06 411 ILE A C 1
ATOM 3282 O O . ILE A 1 411 ? 0.065 49.503 6.799 1.00 81.06 411 ILE A O 1
ATOM 3286 N N . SER A 1 412 ? 1.058 48.021 5.438 1.00 75.06 412 SER A N 1
ATOM 3287 C CA . SER A 1 412 ? 0.232 48.324 4.258 1.00 75.06 412 SER A CA 1
ATOM 3288 C C . SER A 1 412 ? -1.241 47.989 4.499 1.00 75.06 412 SER A C 1
ATOM 3290 O O . SER A 1 412 ? -2.119 48.773 4.150 1.00 75.06 412 SER A O 1
ATOM 3292 N N . PHE A 1 413 ? -1.524 46.868 5.166 1.00 78.19 413 PHE A N 1
ATOM 3293 C CA . PHE A 1 413 ? -2.874 46.473 5.558 1.00 78.19 413 PHE A CA 1
ATOM 3294 C C . PHE A 1 413 ? -3.491 47.458 6.561 1.00 78.19 413 PHE A C 1
ATOM 3296 O O . PHE A 1 413 ? -4.628 47.889 6.375 1.00 78.19 413 PHE A O 1
ATOM 3303 N N . LEU A 1 414 ? -2.736 47.876 7.584 1.00 80.88 414 LEU A N 1
ATOM 3304 C CA . LEU A 1 414 ? -3.179 48.893 8.544 1.00 80.88 414 LEU A CA 1
ATOM 3305 C C . LEU A 1 414 ? -3.405 50.254 7.874 1.00 80.88 414 LEU A C 1
ATOM 3307 O O . LEU A 1 414 ? -4.368 50.936 8.212 1.00 80.88 414 LEU A O 1
ATOM 3311 N N . ALA A 1 415 ? -2.576 50.633 6.898 1.00 72.69 415 ALA A N 1
ATOM 3312 C CA . ALA A 1 415 ? -2.750 51.859 6.122 1.00 72.69 415 ALA A CA 1
ATOM 3313 C C . ALA A 1 415 ? -4.006 51.814 5.233 1.00 72.69 415 ALA A C 1
ATOM 3315 O O . ALA A 1 415 ? -4.743 52.800 5.167 1.00 72.69 415 ALA A O 1
ATOM 3316 N N . VAL A 1 416 ? -4.299 50.671 4.598 1.00 72.94 416 VAL A N 1
ATOM 3317 C CA . VAL A 1 416 ? -5.547 50.452 3.843 1.00 72.94 416 VAL A CA 1
ATOM 3318 C C . VAL A 1 416 ? -6.759 50.492 4.777 1.00 72.94 416 VAL A C 1
ATOM 3320 O O . VAL A 1 416 ? -7.740 51.159 4.459 1.00 72.94 416 VAL A O 1
ATOM 3323 N N . LEU A 1 417 ? -6.684 49.855 5.951 1.00 76.12 417 LEU A N 1
ATOM 3324 C CA . LEU A 1 417 ? -7.756 49.859 6.951 1.00 76.12 417 LEU A CA 1
ATOM 3325 C C . LEU A 1 417 ? -8.014 51.271 7.499 1.00 76.12 417 LEU A C 1
ATOM 3327 O O . LEU A 1 417 ? -9.161 51.706 7.555 1.00 76.12 417 LEU A O 1
ATOM 3331 N N . ALA A 1 418 ? -6.958 52.014 7.837 1.00 73.25 418 ALA A N 1
ATOM 3332 C CA . ALA A 1 418 ? -7.057 53.403 8.278 1.00 73.25 418 ALA A CA 1
ATOM 3333 C C . ALA A 1 418 ? -7.637 54.308 7.178 1.00 73.25 418 ALA A C 1
ATOM 3335 O O . ALA A 1 418 ? -8.490 55.144 7.465 1.00 73.25 418 ALA A O 1
ATOM 3336 N N . SER A 1 419 ? -7.247 54.099 5.915 1.00 66.69 419 SER A N 1
ATOM 3337 C CA . SER A 1 419 ? -7.796 54.832 4.763 1.00 66.69 419 SER A CA 1
ATOM 3338 C C . SER A 1 419 ? -9.270 54.497 4.505 1.00 66.69 419 SER A C 1
ATOM 3340 O O . SER A 1 419 ? -10.049 55.379 4.146 1.00 66.69 419 SER A O 1
ATOM 3342 N N . LEU A 1 420 ? -9.677 53.240 4.720 1.00 69.38 420 LEU A N 1
ATOM 3343 C CA . LEU A 1 420 ? -11.069 52.795 4.624 1.00 69.38 420 LEU A CA 1
ATOM 3344 C C . LEU A 1 420 ? -11.932 53.432 5.726 1.00 69.38 420 LEU A C 1
ATOM 3346 O O . LEU A 1 420 ? -13.023 53.923 5.441 1.00 69.38 420 LEU A O 1
ATOM 3350 N N . VAL A 1 421 ? -11.426 53.479 6.963 1.00 72.75 421 VAL A N 1
ATOM 3351 C CA . VAL A 1 421 ? -12.096 54.112 8.113 1.00 72.75 421 VAL A CA 1
ATOM 3352 C C . VAL A 1 421 ? -12.197 55.629 7.935 1.00 72.75 421 VAL A C 1
ATOM 3354 O O . VAL A 1 421 ? -13.273 56.190 8.121 1.00 72.75 421 VAL A O 1
ATOM 3357 N N . LEU A 1 422 ? -11.119 56.294 7.504 1.00 65.25 422 LEU A N 1
ATOM 3358 C CA . LEU A 1 422 ? -11.101 57.740 7.251 1.00 65.25 422 LEU A CA 1
ATOM 3359 C C . LEU A 1 422 ? -12.098 58.150 6.156 1.00 65.25 422 LEU A C 1
ATOM 3361 O O . LEU A 1 422 ? -12.673 59.232 6.213 1.00 65.25 422 LEU A O 1
ATOM 3365 N N . ARG A 1 423 ? -12.349 57.269 5.183 1.00 62.44 423 ARG A N 1
ATOM 3366 C CA . ARG A 1 423 ? -13.311 57.517 4.107 1.00 62.44 423 ARG A CA 1
ATOM 3367 C C . ARG A 1 423 ? -14.754 57.173 4.468 1.00 62.44 423 ARG A C 1
ATOM 3369 O O . ARG A 1 423 ? -15.657 57.862 4.009 1.00 62.44 423 ARG A O 1
ATOM 3376 N N . LEU A 1 424 ? -14.993 56.169 5.318 1.00 65.50 424 LEU A N 1
ATOM 3377 C CA . LEU A 1 424 ? -16.318 55.971 5.932 1.00 65.50 424 LEU A CA 1
ATOM 3378 C C . LEU A 1 424 ? -16.774 57.222 6.705 1.00 65.50 424 LEU A C 1
ATOM 3380 O O . LEU A 1 424 ? -17.970 57.419 6.892 1.00 65.50 424 LEU A O 1
ATOM 3384 N N . LEU A 1 425 ? -15.824 58.072 7.106 1.00 66.00 425 LEU A N 1
ATOM 3385 C CA . LEU A 1 425 ? -16.067 59.350 7.766 1.00 66.00 425 LEU A CA 1
ATOM 3386 C C . LEU A 1 425 ? -16.156 60.553 6.799 1.00 66.00 425 LEU A C 1
ATOM 3388 O O . LEU A 1 425 ? -16.664 61.592 7.208 1.00 66.00 425 LEU A O 1
ATOM 3392 N N . LEU A 1 426 ? -15.684 60.450 5.545 1.00 63.91 426 LEU A N 1
ATOM 3393 C CA . LEU A 1 426 ? -15.548 61.571 4.596 1.00 63.91 426 LEU A CA 1
ATOM 3394 C C . LEU A 1 426 ? -15.781 61.104 3.130 1.00 63.91 426 LEU A C 1
ATOM 3396 O O . LEU A 1 426 ? -14.904 60.497 2.513 1.00 63.91 426 LEU A O 1
ATOM 3400 N N . LEU A 1 427 ? -16.956 61.383 2.548 1.00 50.84 427 LEU A N 1
ATOM 3401 C CA . LEU A 1 427 ? -17.245 61.269 1.094 1.00 50.84 427 LEU A CA 1
ATOM 3402 C C . LEU A 1 427 ? -16.719 62.553 0.391 1.00 50.84 427 LEU A C 1
ATOM 3404 O O . LEU A 1 427 ? -16.733 63.599 1.024 1.00 50.84 427 LEU A O 1
ATOM 3408 N N . GLU A 1 428 ? -16.176 62.632 -0.837 1.00 56.78 428 GLU A N 1
ATOM 3409 C CA . GLU A 1 428 ? -16.512 62.066 -2.156 1.00 56.78 428 GLU A CA 1
ATOM 3410 C C . GLU A 1 428 ? -15.273 62.117 -3.105 1.00 56.78 428 GLU A C 1
ATOM 3412 O O . GLU A 1 428 ? -14.576 63.126 -3.149 1.00 56.78 428 GLU A O 1
ATOM 3417 N N . SER A 1 429 ? -14.981 61.060 -3.885 1.00 63.12 429 SER A N 1
ATOM 3418 C CA . SER A 1 429 ? -14.313 61.111 -5.221 1.00 63.12 429 SER A CA 1
ATOM 3419 C C . SER A 1 429 ? -13.970 59.701 -5.739 1.00 63.12 429 SER A C 1
ATOM 3421 O O . SER A 1 429 ? -13.615 58.809 -4.965 1.00 63.12 429 SER A O 1
ATOM 3423 N N . ASN A 1 430 ? -14.055 59.479 -7.059 1.00 63.91 430 ASN A N 1
ATOM 3424 C CA . ASN A 1 430 ? -13.854 58.162 -7.692 1.00 63.91 430 ASN A CA 1
ATOM 3425 C C . ASN A 1 430 ? -12.378 57.744 -7.852 1.00 63.91 430 ASN A C 1
ATOM 3427 O O . ASN A 1 430 ? -12.086 56.549 -7.866 1.00 63.91 430 ASN A O 1
ATOM 3431 N N . LEU A 1 431 ? -11.436 58.694 -7.895 1.00 63.31 431 LEU A N 1
ATOM 3432 C CA . LEU A 1 431 ? -9.999 58.410 -8.056 1.00 63.31 431 LEU A CA 1
ATOM 3433 C C . LEU A 1 431 ? -9.417 57.631 -6.856 1.00 63.31 431 LEU A C 1
ATOM 3435 O O . LEU A 1 431 ? -8.516 56.809 -7.004 1.00 63.31 431 LEU A O 1
ATOM 3439 N N . PHE A 1 432 ? -9.988 57.831 -5.665 1.00 65.38 432 PHE A N 1
ATOM 3440 C CA . PHE A 1 432 ? -9.538 57.187 -4.431 1.00 65.38 432 PHE A CA 1
ATOM 3441 C C . PHE A 1 432 ? -9.923 55.698 -4.347 1.00 65.38 432 PHE A C 1
ATOM 3443 O O . PHE A 1 432 ? -9.214 54.922 -3.713 1.00 65.38 432 PHE A O 1
ATOM 3450 N N . TRP A 1 433 ? -10.997 55.255 -5.023 1.00 65.75 433 TRP A N 1
ATOM 3451 C CA . TRP A 1 433 ? -11.328 53.820 -5.115 1.00 65.75 433 TRP A CA 1
ATOM 3452 C C . TRP A 1 433 ? -10.290 53.048 -5.929 1.00 65.75 433 TRP A C 1
ATOM 3454 O O . TRP A 1 433 ? -9.946 51.929 -5.557 1.00 65.75 433 TRP A O 1
ATOM 3464 N N . VAL A 1 434 ? -9.754 53.658 -6.991 1.00 70.31 434 VAL A N 1
ATOM 3465 C CA . VAL A 1 434 ? -8.662 53.070 -7.779 1.00 70.31 434 VAL A CA 1
ATOM 3466 C C . VAL A 1 434 ? -7.406 52.950 -6.916 1.00 70.31 434 VAL A C 1
ATOM 3468 O O . VAL A 1 434 ? -6.790 51.889 -6.887 1.00 70.31 434 VAL A O 1
ATOM 3471 N N . LEU A 1 435 ? -7.074 53.985 -6.136 1.00 68.50 435 LEU A N 1
ATOM 3472 C CA . LEU A 1 435 ? -5.926 53.953 -5.228 1.00 68.50 435 LEU A CA 1
ATOM 3473 C C . LEU A 1 435 ? -6.085 52.905 -4.110 1.00 68.50 435 LEU A C 1
ATOM 3475 O O . LEU A 1 435 ? -5.154 52.141 -3.872 1.00 68.50 435 LEU A O 1
ATOM 3479 N N . ILE A 1 436 ? -7.258 52.802 -3.468 1.00 71.50 436 ILE A N 1
ATOM 3480 C CA . ILE A 1 436 ? -7.537 51.750 -2.470 1.00 71.50 436 ILE A CA 1
ATOM 3481 C C . ILE A 1 436 ? -7.423 50.362 -3.102 1.00 71.50 436 ILE A C 1
ATOM 3483 O O . ILE A 1 436 ? -6.825 49.475 -2.497 1.00 71.50 436 ILE A O 1
ATOM 3487 N N . LEU A 1 437 ? -7.976 50.157 -4.301 1.00 72.94 437 LEU A N 1
ATOM 3488 C CA . LEU A 1 437 ? -7.906 48.872 -4.992 1.00 72.94 437 LEU A CA 1
ATOM 3489 C C . LEU A 1 437 ? -6.452 48.489 -5.293 1.00 72.94 437 LEU A C 1
ATOM 3491 O O . LEU A 1 437 ? -6.056 47.363 -5.003 1.00 72.94 437 LEU A O 1
ATOM 3495 N N . VAL A 1 438 ? -5.644 49.430 -5.794 1.00 74.81 438 VAL A N 1
ATOM 3496 C CA . VAL A 1 438 ? -4.212 49.221 -6.062 1.00 74.81 438 VAL A CA 1
ATOM 3497 C C . VAL A 1 438 ? -3.446 48.915 -4.772 1.00 74.81 438 VAL A C 1
ATOM 3499 O O . VAL A 1 438 ? -2.680 47.954 -4.739 1.00 74.81 438 VAL A O 1
ATOM 3502 N N . LEU A 1 439 ? -3.683 49.662 -3.688 1.00 72.25 439 LEU A N 1
ATOM 3503 C CA . LEU A 1 439 ? -3.028 49.428 -2.394 1.00 72.25 439 LEU A CA 1
ATOM 3504 C C . LEU A 1 439 ? -3.452 48.096 -1.754 1.00 72.25 439 LEU A C 1
ATOM 3506 O O . LEU A 1 439 ? -2.621 47.403 -1.170 1.00 72.25 439 LEU A O 1
ATOM 3510 N N . THR A 1 440 ? -4.719 47.703 -1.900 1.00 72.81 440 THR A N 1
ATOM 3511 C CA . THR A 1 440 ? -5.234 46.416 -1.404 1.00 72.81 440 THR A CA 1
ATOM 3512 C C . THR A 1 440 ? -4.640 45.258 -2.198 1.00 72.81 440 THR A C 1
ATOM 3514 O O . THR A 1 440 ? -4.170 44.288 -1.609 1.00 72.81 440 THR A O 1
ATOM 3517 N N . LEU A 1 441 ? -4.597 45.374 -3.529 1.00 75.56 441 LEU A N 1
ATOM 3518 C CA . LEU A 1 441 ? -3.982 44.375 -4.400 1.00 75.56 441 LEU A CA 1
ATOM 3519 C C . LEU A 1 441 ? -2.486 44.226 -4.090 1.00 75.56 441 LEU A C 1
ATOM 3521 O O . LEU A 1 441 ? -1.994 43.105 -3.984 1.00 75.56 441 LEU A O 1
ATOM 3525 N N . HIS A 1 442 ? -1.782 45.341 -3.872 1.00 77.19 442 HIS A N 1
ATOM 3526 C CA . HIS A 1 442 ? -0.378 45.340 -3.466 1.00 77.19 442 HIS A CA 1
ATOM 3527 C C . HIS A 1 442 ? -0.172 44.665 -2.099 1.00 77.19 442 HIS A C 1
ATOM 3529 O O . HIS A 1 442 ? 0.702 43.812 -1.973 1.00 77.19 442 HIS A O 1
ATOM 3535 N N . ALA A 1 443 ? -1.006 44.964 -1.095 1.00 72.38 443 ALA A N 1
ATOM 3536 C CA . ALA A 1 443 ? -0.913 44.346 0.232 1.00 72.38 443 ALA A CA 1
ATOM 3537 C C . ALA A 1 443 ? -1.188 42.830 0.211 1.00 72.38 443 ALA A C 1
ATOM 3539 O O . ALA A 1 443 ? -0.493 42.071 0.891 1.00 72.38 443 ALA A O 1
ATOM 3540 N N . VAL A 1 444 ? -2.169 42.384 -0.586 1.00 75.62 444 VAL A N 1
ATOM 3541 C CA . VAL A 1 444 ? -2.480 40.959 -0.794 1.00 75.62 444 VAL A CA 1
ATOM 3542 C C . VAL A 1 444 ? -1.334 40.255 -1.516 1.00 75.62 444 VAL A C 1
ATOM 3544 O O . VAL A 1 444 ? -0.934 39.167 -1.104 1.00 75.62 444 VAL A O 1
ATOM 3547 N N . LEU A 1 445 ? -0.766 40.880 -2.551 1.00 74.00 445 LEU A N 1
ATOM 3548 C CA . LEU A 1 445 ? 0.379 40.330 -3.269 1.00 74.00 445 LEU A CA 1
ATOM 3549 C C . LEU A 1 445 ? 1.592 40.187 -2.337 1.00 74.00 445 LEU A C 1
ATOM 3551 O O . LEU A 1 445 ? 2.163 39.106 -2.248 1.00 74.00 445 LEU A O 1
ATOM 3555 N N . GLU A 1 446 ? 1.929 41.225 -1.566 1.00 72.06 446 GLU A N 1
ATOM 3556 C CA . GLU A 1 446 ? 2.999 41.184 -0.557 1.00 72.06 446 GLU A CA 1
ATOM 3557 C C . GLU A 1 446 ? 2.767 40.092 0.503 1.00 72.06 446 GLU A C 1
ATOM 3559 O O . GLU A 1 446 ? 3.711 39.409 0.911 1.00 72.06 446 GLU A O 1
ATOM 3564 N N . TYR A 1 447 ? 1.518 39.871 0.927 1.00 76.06 447 TYR A N 1
ATOM 3565 C CA . TYR A 1 447 ? 1.175 38.797 1.863 1.00 76.06 447 TYR A CA 1
ATOM 3566 C C . TYR A 1 447 ? 1.395 37.405 1.254 1.00 76.06 447 TYR A C 1
ATOM 3568 O O . TYR A 1 447 ? 2.062 36.572 1.869 1.00 76.06 447 TYR A O 1
ATOM 3576 N N . ILE A 1 448 ? 0.898 37.165 0.034 1.00 73.62 448 ILE A N 1
ATOM 3577 C CA . ILE A 1 448 ? 1.078 35.897 -0.695 1.00 73.62 448 ILE A CA 1
ATOM 3578 C C . ILE A 1 448 ? 2.570 35.602 -0.884 1.00 73.62 448 ILE A C 1
ATOM 3580 O O . ILE A 1 448 ? 3.019 34.486 -0.601 1.00 73.62 448 ILE A O 1
ATOM 3584 N N . LEU A 1 449 ? 3.349 36.611 -1.293 1.00 69.56 449 LEU A N 1
ATOM 3585 C CA . LEU A 1 449 ? 4.797 36.492 -1.455 1.00 69.56 449 LEU A CA 1
ATOM 3586 C C . LEU A 1 449 ? 5.484 36.109 -0.135 1.00 69.56 449 LEU A C 1
ATOM 3588 O O . LEU A 1 449 ? 6.272 35.163 -0.098 1.00 69.56 449 LEU A O 1
ATOM 3592 N N . SER A 1 450 ? 5.144 36.792 0.961 1.00 68.50 450 SER A N 1
ATOM 3593 C CA . SER A 1 450 ? 5.736 36.556 2.285 1.00 68.50 450 SER A CA 1
ATOM 3594 C C . SER A 1 450 ? 5.380 35.197 2.880 1.00 68.50 450 SER A C 1
ATOM 3596 O O . SER A 1 450 ? 6.217 34.540 3.501 1.00 68.50 450 SER A O 1
ATOM 3598 N N . PHE A 1 451 ? 4.109 34.807 2.775 1.00 73.06 451 PHE A N 1
ATOM 3599 C CA . PHE A 1 451 ? 3.581 33.670 3.515 1.00 73.06 451 PHE A CA 1
ATOM 3600 C C . PHE A 1 451 ? 3.829 32.352 2.791 1.00 73.06 451 PHE A C 1
ATOM 3602 O O . PHE A 1 451 ? 4.209 31.384 3.445 1.00 73.06 451 PHE A O 1
ATOM 3609 N N . TYR A 1 452 ? 3.685 32.304 1.465 1.00 73.00 452 TYR A N 1
ATOM 3610 C CA . TYR A 1 452 ? 3.852 31.055 0.723 1.00 73.00 452 TYR A CA 1
ATOM 3611 C C . TYR A 1 452 ? 5.270 30.879 0.202 1.00 73.00 452 TYR A C 1
ATOM 3613 O O . TYR A 1 452 ? 5.941 29.911 0.558 1.00 73.00 452 TYR A O 1
ATOM 3621 N N . PHE A 1 453 ? 5.760 31.827 -0.588 1.00 71.56 453 PHE A N 1
ATOM 3622 C CA . PHE A 1 453 ? 7.003 31.635 -1.328 1.00 71.56 453 PHE A CA 1
ATOM 3623 C C . PHE A 1 453 ? 8.246 31.657 -0.437 1.00 71.56 453 PHE A C 1
ATOM 3625 O O . PHE A 1 453 ? 9.061 30.740 -0.508 1.00 71.56 453 PHE A O 1
ATOM 3632 N N . VAL A 1 454 ? 8.356 32.624 0.477 1.00 76.62 454 VAL A N 1
ATOM 3633 C CA . VAL A 1 454 ? 9.519 32.689 1.383 1.00 76.62 454 VAL A CA 1
ATOM 3634 C C . VAL A 1 454 ? 9.488 31.569 2.439 1.00 76.62 454 VAL A C 1
ATOM 3636 O O . VAL A 1 454 ? 10.532 31.103 2.895 1.00 76.62 454 VAL A O 1
ATOM 3639 N N . THR A 1 455 ? 8.303 31.071 2.815 1.00 79.44 455 THR A N 1
ATOM 3640 C CA . THR A 1 455 ? 8.181 29.917 3.727 1.00 79.44 455 THR A CA 1
ATOM 3641 C C . THR A 1 455 ? 8.641 28.620 3.057 1.00 79.44 455 THR A C 1
ATOM 3643 O O . THR A 1 455 ? 9.342 27.832 3.692 1.00 79.44 455 THR A O 1
ATOM 3646 N N . LEU A 1 456 ? 8.301 28.412 1.780 1.00 79.38 456 LEU A N 1
ATOM 3647 C CA . LEU A 1 456 ? 8.798 27.280 0.988 1.00 79.38 456 LEU A CA 1
ATOM 3648 C C . LEU A 1 456 ? 10.323 27.341 0.816 1.00 79.38 456 LEU A C 1
ATOM 3650 O O . LEU A 1 456 ? 10.996 26.329 1.017 1.00 79.38 456 LEU A O 1
ATOM 3654 N N . GLU A 1 457 ? 10.870 28.530 0.544 1.00 83.94 457 GLU A N 1
ATOM 3655 C CA . GLU A 1 457 ? 12.319 28.787 0.487 1.00 83.94 457 GLU A CA 1
ATOM 3656 C C . GLU A 1 457 ? 12.993 28.391 1.823 1.00 83.94 457 GLU A C 1
ATOM 3658 O O . GLU A 1 457 ? 13.923 27.584 1.842 1.00 83.94 457 GLU A O 1
ATOM 3663 N N . CYS A 1 458 ? 12.458 28.839 2.970 1.00 83.44 458 CYS A N 1
ATOM 3664 C CA . CYS A 1 458 ? 12.971 28.478 4.304 1.00 83.44 458 CYS A CA 1
ATOM 3665 C C . CYS A 1 458 ? 12.909 26.968 4.605 1.00 83.44 458 CYS A C 1
ATOM 3667 O O . CYS A 1 458 ? 13.824 26.418 5.232 1.00 83.44 458 CYS A O 1
ATOM 3669 N N . SER A 1 459 ? 11.816 26.306 4.209 1.00 83.94 459 SER A N 1
ATOM 3670 C CA . SER A 1 459 ? 11.622 24.866 4.418 1.00 83.94 459 SER A CA 1
ATOM 3671 C C . SER A 1 459 ? 12.659 24.060 3.642 1.00 83.94 459 SER A C 1
ATOM 3673 O O . SER A 1 459 ? 13.326 23.204 4.220 1.00 83.94 459 SER A O 1
ATOM 3675 N N . SER A 1 460 ? 12.854 24.400 2.369 1.00 84.06 460 SER A N 1
ATOM 3676 C CA . SER A 1 460 ? 13.779 23.702 1.470 1.00 84.06 460 SER A CA 1
ATOM 3677 C C . SER A 1 460 ? 15.231 23.832 1.947 1.00 84.06 460 SER A C 1
ATOM 3679 O O . SER A 1 460 ? 15.948 22.837 2.037 1.00 84.06 460 SER A O 1
ATOM 3681 N N . PHE A 1 461 ? 15.649 25.027 2.396 1.00 88.44 461 PHE A N 1
ATOM 3682 C CA . PHE A 1 461 ? 16.961 25.206 3.038 1.00 88.44 461 PHE A CA 1
ATOM 3683 C C . PHE A 1 461 ? 17.138 24.354 4.305 1.00 88.44 461 PHE A C 1
ATOM 3685 O O . PHE A 1 461 ? 18.242 23.889 4.597 1.00 88.44 461 PHE A O 1
ATOM 3692 N N . THR A 1 462 ? 16.071 24.155 5.083 1.00 85.31 462 THR A N 1
ATOM 3693 C CA . THR A 1 462 ? 16.124 23.362 6.320 1.00 85.31 462 THR A CA 1
ATOM 3694 C C . THR A 1 462 ? 16.285 21.872 6.025 1.00 85.31 462 THR A C 1
ATOM 3696 O O . THR A 1 462 ? 17.099 21.210 6.668 1.00 85.31 462 THR A O 1
ATOM 3699 N N . GLU A 1 463 ? 15.548 21.357 5.043 1.00 83.94 463 GLU A N 1
ATOM 3700 C CA . GLU A 1 463 ? 15.620 19.962 4.599 1.00 83.94 463 GLU A CA 1
ATOM 3701 C C . GLU A 1 463 ? 17.023 19.608 4.090 1.00 83.94 463 GLU A C 1
ATOM 3703 O O . GLU A 1 463 ? 17.665 18.698 4.621 1.00 83.94 463 GLU A O 1
ATOM 3708 N N . LEU A 1 464 ? 17.560 20.418 3.173 1.00 83.75 464 LEU A N 1
ATOM 3709 C CA . LEU A 1 464 ? 18.910 20.243 2.632 1.00 83.75 464 LEU A CA 1
ATOM 3710 C C . LEU A 1 464 ? 19.987 20.326 3.722 1.00 83.75 464 LEU A C 1
ATOM 3712 O O . LEU A 1 464 ? 20.904 19.508 3.760 1.00 83.75 464 LEU A O 1
ATOM 3716 N N . SER A 1 465 ? 19.855 21.262 4.670 1.00 86.31 465 SER A N 1
ATOM 3717 C CA . SER A 1 465 ? 20.798 21.382 5.792 1.00 86.31 465 SER A CA 1
ATOM 3718 C C . SER A 1 465 ? 20.822 20.124 6.670 1.00 86.31 465 SER A C 1
ATOM 3720 O O . SER A 1 465 ? 21.894 19.683 7.102 1.00 86.31 465 SER A O 1
ATOM 3722 N N . ASN A 1 466 ? 19.657 19.510 6.903 1.00 81.56 466 ASN A N 1
ATOM 3723 C CA . ASN A 1 466 ? 19.551 18.259 7.651 1.00 81.56 466 ASN A CA 1
ATOM 3724 C C . ASN A 1 466 ? 20.185 17.087 6.887 1.00 81.56 466 ASN A C 1
ATOM 3726 O O . ASN A 1 466 ? 20.916 16.296 7.486 1.00 81.56 466 ASN A O 1
ATOM 3730 N N . GLN A 1 467 ? 19.978 17.004 5.570 1.00 80.56 467 GLN A N 1
ATOM 3731 C CA . GLN A 1 467 ? 20.612 15.988 4.722 1.00 80.56 467 GLN A CA 1
ATOM 3732 C C . GLN A 1 467 ? 22.147 16.108 4.741 1.00 80.56 467 GLN A C 1
ATOM 3734 O O . GLN A 1 467 ? 22.845 15.111 4.963 1.00 80.56 467 GLN A O 1
ATOM 3739 N N . THR A 1 468 ? 22.699 17.322 4.612 1.00 80.94 468 THR A N 1
ATOM 3740 C CA . THR A 1 468 ? 24.153 17.548 4.707 1.00 80.94 468 THR A CA 1
ATOM 3741 C C . THR A 1 468 ? 24.699 17.154 6.082 1.00 80.94 468 THR A C 1
ATOM 3743 O O . THR A 1 468 ? 25.761 16.537 6.174 1.00 80.94 468 THR A O 1
ATOM 3746 N N . ARG A 1 469 ? 23.967 17.451 7.167 1.00 76.31 469 ARG A N 1
ATOM 3747 C CA . ARG A 1 469 ? 24.360 17.077 8.537 1.00 76.31 469 ARG A CA 1
ATOM 3748 C C . ARG A 1 469 ? 24.415 15.561 8.733 1.00 76.31 469 ARG A C 1
ATOM 3750 O O . ARG A 1 469 ? 25.370 15.074 9.331 1.00 76.31 469 ARG A O 1
ATOM 3757 N N . ASN A 1 470 ? 23.433 14.828 8.213 1.00 70.25 470 ASN A N 1
ATOM 3758 C CA . ASN A 1 470 ? 23.400 13.366 8.300 1.00 70.25 470 ASN A CA 1
ATOM 3759 C C . ASN A 1 470 ? 24.554 12.729 7.514 1.00 70.25 470 ASN A C 1
ATOM 3761 O O . ASN A 1 470 ? 25.166 11.775 7.984 1.00 70.25 470 ASN A O 1
ATOM 3765 N N . THR A 1 471 ? 24.911 13.310 6.365 1.00 67.25 471 THR A N 1
ATOM 3766 C CA . THR A 1 471 ? 26.033 12.845 5.533 1.00 67.25 471 THR A CA 1
ATOM 3767 C C . THR A 1 471 ? 27.383 12.962 6.261 1.00 67.25 471 THR A C 1
ATOM 3769 O O . THR A 1 471 ? 28.247 12.110 6.090 1.00 67.25 471 THR A O 1
ATOM 3772 N N . LYS A 1 472 ? 27.558 13.964 7.139 1.00 62.09 472 LYS A N 1
ATOM 3773 C CA . LYS A 1 472 ? 28.761 14.115 7.986 1.00 62.09 472 LYS A CA 1
ATOM 3774 C C . LYS A 1 472 ? 28.862 13.102 9.127 1.00 62.09 472 LYS A C 1
ATOM 3776 O O . LYS A 1 472 ? 29.956 12.851 9.618 1.00 62.09 472 LYS A O 1
ATOM 3781 N N . GLN A 1 473 ? 27.731 12.572 9.594 1.00 49.91 473 GLN A N 1
ATOM 3782 C CA . GLN A 1 473 ? 27.665 11.684 10.760 1.00 49.91 473 GLN A CA 1
ATOM 3783 C C . GLN A 1 473 ? 27.870 10.203 10.422 1.00 49.91 473 GLN A C 1
ATOM 3785 O O . GLN A 1 473 ? 27.733 9.361 11.305 1.00 49.91 473 GLN A O 1
ATOM 3790 N N . ALA A 1 474 ? 28.225 9.873 9.181 1.00 41.03 474 ALA A N 1
ATOM 3791 C CA . ALA A 1 474 ? 28.616 8.524 8.803 1.00 41.03 474 ALA A CA 1
ATOM 3792 C C . ALA A 1 474 ? 30.148 8.353 8.869 1.00 41.03 474 ALA A C 1
ATOM 3794 O O . ALA A 1 474 ? 30.832 8.748 7.925 1.00 41.03 474 ALA A O 1
ATOM 3795 N N . PRO A 1 475 ? 30.713 7.734 9.928 1.00 37.16 475 PRO A N 1
ATOM 3796 C CA . PRO A 1 475 ? 32.044 7.156 9.847 1.00 37.16 475 PRO A CA 1
ATOM 3797 C C . PRO A 1 475 ? 31.999 5.620 9.922 1.00 37.16 475 PRO A C 1
ATOM 3799 O O . PRO A 1 475 ? 31.327 5.036 10.769 1.00 37.16 475 PRO A O 1
ATOM 3802 N N . ALA A 1 476 ? 32.789 4.994 9.048 1.00 34.31 476 ALA A N 1
ATOM 3803 C CA . ALA A 1 476 ? 33.425 3.688 9.230 1.00 34.31 476 ALA A CA 1
ATOM 3804 C C . ALA A 1 476 ? 32.523 2.508 9.654 1.00 34.31 476 ALA A C 1
ATOM 3806 O O . ALA A 1 476 ? 32.513 2.083 10.810 1.00 34.31 476 ALA A O 1
ATOM 3807 N N . ARG A 1 477 ? 31.867 1.870 8.682 1.00 34.16 477 ARG A N 1
ATOM 3808 C CA . ARG A 1 477 ? 31.665 0.417 8.733 1.00 34.16 477 ARG A CA 1
ATOM 3809 C C . ARG A 1 477 ? 32.237 -0.199 7.465 1.00 34.16 477 ARG A C 1
ATOM 3811 O O . ARG A 1 477 ? 32.034 0.337 6.383 1.00 34.16 477 ARG A O 1
ATOM 3818 N N . ASP A 1 478 ? 32.940 -1.302 7.689 1.00 32.34 478 ASP A N 1
ATOM 3819 C CA . ASP A 1 478 ? 33.533 -2.234 6.730 1.00 32.34 478 ASP A CA 1
ATOM 3820 C C . ASP A 1 478 ? 34.962 -1.908 6.270 1.00 32.34 478 ASP A C 1
ATOM 3822 O O . ASP A 1 478 ? 35.201 -1.372 5.192 1.00 32.34 478 ASP A O 1
ATOM 3826 N N . ASN A 1 479 ? 35.935 -2.287 7.109 1.00 30.39 479 ASN A N 1
ATOM 3827 C CA . ASN A 1 479 ? 36.905 -3.322 6.735 1.00 30.39 479 ASN A CA 1
ATOM 3828 C C . ASN A 1 479 ? 37.607 -3.922 7.974 1.00 30.39 479 ASN A C 1
ATOM 3830 O O . ASN A 1 479 ? 37.986 -3.203 8.893 1.00 30.39 479 ASN A O 1
ATOM 3834 N N . ASP A 1 480 ? 37.771 -5.247 7.920 1.00 29.73 480 ASP A N 1
ATOM 3835 C CA . ASP A 1 480 ? 38.679 -6.131 8.673 1.00 29.73 480 ASP A CA 1
ATOM 3836 C C . ASP A 1 480 ? 38.126 -6.992 9.830 1.00 29.73 480 ASP A C 1
ATOM 3838 O O . ASP A 1 480 ? 37.955 -6.604 10.983 1.00 29.73 480 ASP A O 1
ATOM 3842 N N . THR A 1 481 ? 37.937 -8.265 9.474 1.00 34.59 481 THR A N 1
ATOM 3843 C CA . THR A 1 481 ? 37.896 -9.468 10.310 1.00 34.59 481 THR A CA 1
ATOM 3844 C C . THR A 1 481 ? 39.293 -9.853 10.827 1.00 34.59 481 THR A C 1
ATOM 3846 O O . THR A 1 481 ? 40.160 -10.090 9.992 1.00 34.59 481 THR A O 1
ATOM 3849 N N . ALA A 1 482 ? 39.489 -10.048 12.145 1.00 29.84 482 ALA A N 1
ATOM 3850 C CA . ALA A 1 482 ? 40.290 -11.146 12.741 1.00 29.84 482 ALA A CA 1
ATOM 3851 C C . ALA A 1 482 ? 40.415 -11.073 14.288 1.00 29.84 482 ALA A C 1
ATOM 3853 O O . ALA A 1 482 ? 40.901 -10.100 14.841 1.00 29.84 482 ALA A O 1
ATOM 3854 N N . MET A 1 483 ? 40.026 -12.181 14.935 1.00 28.86 483 MET A N 1
ATOM 3855 C CA . MET A 1 483 ? 40.580 -12.858 16.131 1.00 28.86 483 MET A CA 1
ATOM 3856 C C . MET A 1 483 ? 40.963 -12.145 17.462 1.00 28.86 483 MET 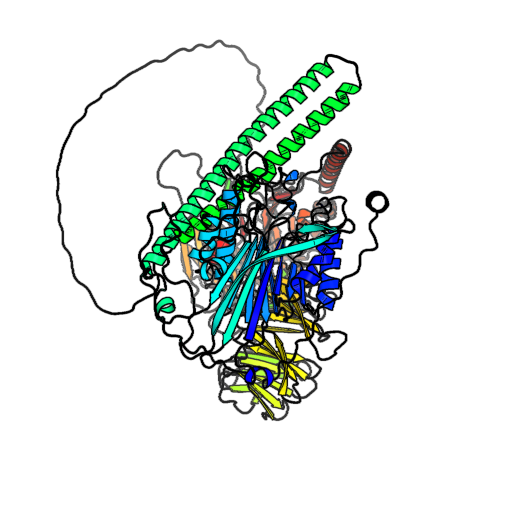A C 1
ATOM 3858 O O . MET A 1 483 ? 41.783 -11.244 17.518 1.00 28.86 483 MET A O 1
ATOM 3862 N N . ALA A 1 484 ? 40.531 -12.832 18.541 1.00 27.77 484 ALA A N 1
ATOM 3863 C CA . ALA A 1 484 ? 41.214 -13.113 19.826 1.00 27.77 484 ALA A CA 1
ATOM 3864 C C . ALA A 1 484 ? 41.035 -12.183 21.060 1.00 27.77 484 ALA A C 1
ATOM 3866 O O . ALA A 1 484 ? 41.780 -11.240 21.255 1.00 27.77 484 ALA A O 1
ATOM 3867 N N . ARG A 1 485 ? 40.102 -12.603 21.946 1.00 25.00 485 ARG A N 1
ATOM 3868 C CA . ARG A 1 485 ? 40.214 -12.948 23.401 1.00 25.00 485 ARG A CA 1
ATOM 3869 C C . ARG A 1 485 ? 40.867 -11.986 24.453 1.00 25.00 485 ARG A C 1
ATOM 3871 O O . ARG A 1 485 ? 41.581 -11.064 24.102 1.00 25.00 485 ARG A O 1
ATOM 3878 N N . PRO A 1 486 ? 40.561 -12.175 25.768 1.00 51.25 486 PRO A N 1
ATOM 3879 C CA . PRO A 1 486 ? 40.287 -11.101 26.742 1.00 51.25 486 PRO A CA 1
ATOM 3880 C C . PRO A 1 486 ? 41.353 -10.919 27.847 1.00 51.25 486 PRO A C 1
ATOM 3882 O O . PRO A 1 486 ? 42.086 -11.862 28.123 1.00 51.25 486 PRO A O 1
ATOM 3885 N N . ALA A 1 487 ? 41.348 -9.775 28.558 1.00 25.81 487 ALA A N 1
ATOM 3886 C CA . ALA A 1 487 ? 41.876 -9.593 29.931 1.00 25.81 487 ALA A CA 1
ATOM 3887 C C . ALA A 1 487 ? 41.497 -8.182 30.475 1.00 25.81 487 ALA A C 1
ATOM 3889 O O . ALA A 1 487 ? 41.642 -7.200 29.758 1.00 25.81 487 ALA A O 1
ATOM 3890 N N . THR A 1 488 ? 40.763 -8.062 31.592 1.00 26.50 488 THR A N 1
ATOM 3891 C CA . THR A 1 488 ? 41.200 -7.758 32.987 1.00 26.50 488 THR A CA 1
ATOM 3892 C C . THR A 1 488 ? 41.161 -6.278 33.416 1.00 26.50 488 THR A C 1
ATOM 3894 O O . THR A 1 488 ? 41.872 -5.435 32.888 1.00 26.50 488 THR A O 1
ATOM 3897 N N . THR A 1 489 ? 40.328 -6.034 34.437 1.00 29.16 489 THR A N 1
ATOM 3898 C CA . THR A 1 489 ? 40.442 -5.121 35.602 1.00 29.16 489 THR A CA 1
ATOM 3899 C C . THR A 1 489 ? 41.663 -4.194 35.734 1.00 29.16 489 THR A C 1
ATOM 3901 O O . THR A 1 489 ? 42.775 -4.702 35.701 1.00 29.16 489 THR A O 1
ATOM 3904 N N . THR A 1 490 ? 41.449 -2.922 36.130 1.00 27.89 490 THR A N 1
ATOM 3905 C CA . THR A 1 490 ? 41.891 -2.358 37.438 1.00 27.89 490 THR A CA 1
ATOM 3906 C C . THR A 1 490 ? 41.441 -0.903 37.687 1.00 27.89 490 THR A C 1
ATOM 3908 O O . THR A 1 490 ? 41.318 -0.101 36.770 1.00 27.89 490 THR A O 1
ATOM 3911 N N . ASN A 1 491 ? 41.234 -0.628 38.980 1.00 27.55 491 ASN A N 1
ATOM 3912 C CA . ASN A 1 491 ? 40.936 0.610 39.715 1.00 27.55 491 ASN A CA 1
ATOM 3913 C C . ASN A 1 491 ? 41.838 1.833 39.436 1.00 27.55 491 ASN A C 1
ATOM 3915 O O . ASN A 1 491 ? 42.991 1.673 39.049 1.00 27.55 491 ASN A O 1
ATOM 3919 N N . GLY A 1 492 ? 41.386 3.025 39.861 1.00 26.27 492 GLY A N 1
ATOM 3920 C CA . GLY A 1 492 ? 42.292 4.117 40.252 1.00 26.27 492 GLY A CA 1
ATOM 3921 C C . GLY A 1 492 ? 41.623 5.478 40.468 1.00 26.27 492 GLY A C 1
ATOM 3922 O O . GLY A 1 492 ? 41.115 6.069 39.527 1.00 26.27 492 GLY A O 1
ATOM 3923 N N . ALA A 1 493 ? 41.633 5.958 41.712 1.00 26.52 493 ALA A N 1
ATOM 3924 C CA . ALA A 1 493 ? 40.969 7.156 42.225 1.00 26.52 493 ALA A CA 1
ATOM 3925 C C . ALA A 1 493 ? 41.866 8.418 42.286 1.00 26.52 493 ALA A C 1
ATOM 3927 O O . ALA A 1 493 ? 43.084 8.317 42.160 1.00 26.52 493 ALA A O 1
ATOM 3928 N N . ASN A 1 494 ? 41.222 9.539 42.666 1.00 27.39 494 ASN A N 1
ATOM 3929 C CA . ASN A 1 494 ? 41.740 10.789 43.269 1.00 27.39 494 ASN A CA 1
ATOM 3930 C C . ASN A 1 494 ? 42.475 11.790 42.355 1.00 27.39 494 ASN A C 1
ATOM 3932 O O . ASN A 1 494 ? 43.156 11.397 41.424 1.00 27.39 494 ASN A O 1
ATOM 3936 N N . ALA A 1 495 ? 42.530 13.103 42.606 1.00 26.81 495 ALA A N 1
ATOM 3937 C CA . ALA A 1 495 ? 41.806 14.121 43.392 1.00 26.81 495 ALA A CA 1
ATOM 3938 C C . ALA A 1 495 ? 42.682 15.397 43.299 1.00 26.81 495 ALA A C 1
ATOM 3940 O O . ALA A 1 495 ? 43.897 15.260 43.402 1.00 26.81 495 ALA A O 1
ATOM 3941 N N . ALA A 1 496 ? 42.105 16.599 43.155 1.00 26.23 496 ALA A N 1
ATOM 3942 C CA . ALA A 1 496 ? 42.625 17.901 43.649 1.00 26.23 496 ALA A CA 1
ATOM 3943 C C . ALA A 1 496 ? 41.695 19.035 43.149 1.00 26.23 496 ALA A C 1
ATOM 3945 O O . ALA A 1 496 ? 41.503 19.178 41.947 1.00 26.23 496 ALA A O 1
ATOM 3946 N N . PHE A 1 497 ? 40.894 19.696 43.997 1.00 25.39 497 PHE A N 1
ATOM 3947 C CA . PHE A 1 497 ? 41.208 20.898 44.802 1.00 25.39 497 PHE A CA 1
ATOM 3948 C C . PHE A 1 497 ? 41.778 22.086 44.000 1.00 25.39 497 PHE A C 1
ATOM 3950 O O . PHE A 1 497 ? 42.945 22.055 43.628 1.00 25.39 497 PHE A O 1
ATOM 3957 N N . ASN A 1 498 ? 41.008 23.171 43.809 1.00 26.17 498 ASN A N 1
ATOM 3958 C CA . ASN A 1 498 ? 40.985 24.358 44.692 1.00 26.17 498 ASN A CA 1
ATOM 3959 C C . ASN A 1 498 ? 40.099 25.500 44.128 1.00 26.17 498 ASN A C 1
ATOM 3961 O O . ASN A 1 498 ? 40.090 25.723 42.922 1.00 26.17 498 ASN A O 1
ATOM 3965 N N . GLY A 1 499 ? 39.484 26.298 45.019 1.00 26.31 499 GLY A N 1
ATOM 3966 C CA . GLY A 1 499 ? 39.416 27.762 44.829 1.00 26.31 499 GLY A CA 1
ATOM 3967 C C . GLY A 1 499 ? 38.056 28.480 44.726 1.00 26.31 499 GLY A C 1
ATOM 3968 O O . GLY A 1 499 ? 37.679 28.893 43.642 1.00 26.31 499 GLY A O 1
ATOM 3969 N N . ASN A 1 500 ? 37.407 28.705 45.879 1.00 25.89 500 ASN A N 1
ATOM 3970 C CA . ASN A 1 500 ? 36.734 29.933 46.372 1.00 25.89 500 ASN A CA 1
ATOM 3971 C C . ASN A 1 500 ? 35.954 30.916 45.461 1.00 25.89 500 ASN A C 1
ATOM 3973 O O . ASN A 1 500 ? 36.488 31.474 44.509 1.00 25.89 500 ASN A O 1
ATOM 3977 N N . GLY A 1 501 ? 34.791 31.362 45.975 1.00 26.31 501 GLY A N 1
ATOM 3978 C CA . GLY A 1 501 ? 34.235 32.697 45.691 1.00 26.31 501 GLY A CA 1
ATOM 3979 C C . GLY A 1 501 ? 32.786 32.929 46.151 1.00 26.31 501 GLY A C 1
ATOM 3980 O O . GLY A 1 501 ? 31.857 32.647 45.410 1.00 26.31 501 GLY A O 1
ATOM 3981 N N . ASN A 1 502 ? 32.614 33.464 47.365 1.00 25.78 502 ASN A N 1
ATOM 3982 C CA . ASN A 1 502 ? 31.360 33.897 48.012 1.00 25.78 502 ASN A CA 1
ATOM 3983 C C . ASN A 1 502 ? 30.516 34.921 47.220 1.00 25.78 502 ASN A C 1
ATOM 3985 O O . ASN A 1 502 ? 31.064 35.757 46.507 1.00 25.78 502 ASN A O 1
ATOM 3989 N N . GLY A 1 503 ? 29.208 34.986 47.517 1.00 27.11 503 GLY A N 1
ATOM 3990 C CA . GLY A 1 503 ? 28.373 36.152 47.193 1.00 27.11 503 GLY A CA 1
ATOM 3991 C C . GLY A 1 503 ? 26.891 36.016 47.557 1.00 27.11 503 GLY A C 1
ATOM 3992 O O . GLY A 1 503 ? 26.075 35.632 46.732 1.00 27.11 503 GLY A O 1
ATOM 3993 N N . SER A 1 504 ? 26.553 36.353 48.800 1.00 26.11 504 SER A N 1
ATOM 3994 C CA . SER A 1 504 ? 25.209 36.471 49.384 1.00 26.11 504 SER A CA 1
ATOM 3995 C C . SER A 1 504 ? 24.321 37.556 48.752 1.00 26.11 504 SER A C 1
ATOM 3997 O O . SER A 1 504 ? 24.824 38.614 48.383 1.00 26.11 504 SER A O 1
ATOM 3999 N N . GLY A 1 505 ? 22.994 37.381 48.811 1.00 27.09 505 GLY A N 1
ATOM 4000 C CA . GLY A 1 505 ? 22.030 38.467 48.593 1.00 27.09 505 GLY A CA 1
ATOM 4001 C C . GLY A 1 505 ? 20.583 38.082 48.914 1.00 27.09 505 GLY A C 1
ATOM 4002 O O . GLY A 1 505 ? 19.839 37.675 48.031 1.00 27.09 505 GLY A O 1
ATOM 4003 N N . ASN A 1 506 ? 20.190 38.223 50.184 1.00 25.56 506 ASN A N 1
ATOM 4004 C CA . ASN A 1 506 ? 18.794 38.224 50.637 1.00 25.56 506 ASN A CA 1
ATOM 4005 C C . ASN A 1 506 ? 18.106 39.552 50.267 1.00 25.56 506 ASN A C 1
ATOM 4007 O O . ASN A 1 506 ? 18.706 40.615 50.406 1.00 25.56 506 ASN A O 1
ATOM 4011 N N . GLY A 1 507 ? 16.815 39.498 49.931 1.00 26.06 507 GLY A N 1
ATOM 4012 C CA . GLY A 1 507 ? 15.937 40.665 49.807 1.00 26.06 507 GLY A CA 1
ATOM 4013 C C . GLY A 1 507 ? 14.471 40.255 49.950 1.00 26.06 507 GLY A C 1
ATOM 4014 O O . GLY A 1 507 ? 13.910 39.621 49.065 1.00 26.06 507 GLY A O 1
ATOM 4015 N N . ALA A 1 508 ? 13.888 40.565 51.105 1.00 25.56 508 ALA A N 1
ATOM 4016 C CA . ALA A 1 508 ? 12.591 40.107 51.589 1.00 25.56 508 ALA A CA 1
ATOM 4017 C C . ALA A 1 508 ? 11.431 41.086 51.317 1.00 25.56 508 ALA A C 1
ATOM 4019 O O . ALA A 1 508 ? 11.639 42.294 51.293 1.00 25.56 508 ALA A O 1
ATOM 4020 N N . ALA A 1 509 ? 10.215 40.512 51.339 1.00 26.47 509 ALA A N 1
ATOM 4021 C CA . ALA A 1 509 ? 8.936 41.090 51.803 1.00 26.47 509 ALA A CA 1
ATOM 4022 C C . ALA A 1 509 ? 8.333 42.257 50.972 1.00 26.47 509 ALA A C 1
ATOM 4024 O O . ALA A 1 509 ? 9.027 42.963 50.268 1.00 26.47 509 ALA A O 1
ATOM 4025 N N . SER A 1 510 ? 7.034 42.577 50.971 1.00 23.95 510 SER A N 1
ATOM 4026 C CA . SER A 1 510 ? 5.852 42.198 51.756 1.00 23.95 510 SER A CA 1
ATOM 4027 C C . SER A 1 510 ? 4.620 42.728 50.967 1.00 23.95 510 SER A C 1
ATOM 4029 O O . SER A 1 510 ? 4.710 43.794 50.372 1.00 23.95 510 SER A O 1
ATOM 4031 N N . LYS A 1 511 ? 3.531 41.970 50.774 1.00 25.30 511 LYS A N 1
ATOM 4032 C CA . LYS A 1 511 ? 2.283 41.925 51.578 1.00 25.30 511 LYS A CA 1
ATOM 4033 C C . LYS A 1 511 ? 1.335 43.155 51.540 1.00 25.30 511 LYS A C 1
ATOM 4035 O O . LYS A 1 511 ? 1.698 44.240 51.970 1.00 25.30 511 LYS A O 1
ATOM 4040 N N . LYS A 1 512 ? 0.047 42.809 51.311 1.00 24.25 512 LYS A N 1
ATOM 4041 C CA . LYS A 1 512 ? -1.242 43.458 51.700 1.00 24.25 512 LYS A CA 1
ATOM 4042 C C . LYS A 1 512 ? -1.703 44.615 50.794 1.00 24.25 512 LYS A C 1
ATOM 4044 O O . LYS A 1 512 ? -0.897 45.441 50.416 1.00 24.25 512 LYS A O 1
ATOM 4049 N N . ARG A 1 513 ? -2.984 44.741 50.406 1.00 23.06 513 ARG A N 1
ATOM 4050 C CA . ARG A 1 513 ? -4.242 44.838 51.202 1.00 23.06 513 ARG A CA 1
ATOM 4051 C C . ARG A 1 513 ? -5.429 44.757 50.190 1.00 23.06 513 ARG A C 1
ATOM 4053 O O . ARG A 1 513 ? -5.291 45.343 49.128 1.00 23.06 513 ARG A O 1
ATOM 4060 N N . LYS A 1 514 ? -6.473 43.911 50.304 1.00 23.66 514 LYS A N 1
ATOM 4061 C CA . LYS A 1 514 ? -7.699 43.952 51.160 1.00 23.66 514 LYS A CA 1
ATOM 4062 C C . LYS A 1 514 ? -8.461 45.292 51.003 1.00 23.66 514 LYS A C 1
ATOM 4064 O O . LYS A 1 514 ? -7.839 46.317 51.248 1.00 23.66 514 LYS A O 1
ATOM 4069 N N . VAL A 1 515 ? -9.736 45.373 50.585 1.00 25.73 515 VAL A N 1
ATOM 4070 C CA . VAL A 1 515 ? -11.009 45.130 51.332 1.00 25.73 515 VAL A CA 1
ATOM 4071 C C . VAL A 1 515 ? -12.162 45.566 50.377 1.00 25.73 515 VAL A C 1
ATOM 4073 O O . VAL A 1 515 ? -12.031 46.631 49.787 1.00 25.73 515 VAL A O 1
ATOM 4076 N N . SER A 1 516 ? -13.067 44.680 49.927 1.00 25.98 516 SER A N 1
ATOM 4077 C CA . SER A 1 516 ? -14.505 44.487 50.285 1.00 25.98 516 SER A CA 1
ATOM 4078 C C . SER A 1 516 ? -15.442 45.708 50.294 1.00 25.98 516 SER A C 1
ATOM 4080 O O . SER A 1 516 ? -15.135 46.667 50.987 1.00 25.98 516 SER A O 1
ATOM 4082 N N . THR A 1 517 ? -16.640 45.559 49.706 1.00 25.39 517 THR A N 1
ATOM 4083 C CA . THR A 1 517 ? -17.948 45.893 50.324 1.00 25.39 517 THR A CA 1
ATOM 4084 C C . THR A 1 517 ? -19.099 45.173 49.603 1.00 25.39 517 THR A C 1
ATOM 4086 O O . THR A 1 517 ? -19.028 44.929 48.400 1.00 25.39 517 THR A O 1
ATOM 4089 N N . ASP A 1 518 ? -20.098 44.824 50.410 1.00 25.72 518 ASP A N 1
ATOM 4090 C CA . ASP A 1 518 ? -21.265 43.947 50.247 1.00 25.72 518 ASP A CA 1
ATOM 4091 C C . ASP A 1 518 ? -22.425 44.491 49.375 1.00 25.72 518 ASP A C 1
ATOM 4093 O O . ASP A 1 518 ? -22.516 45.695 49.164 1.00 25.72 518 ASP A O 1
ATOM 4097 N N . GLU A 1 519 ? -23.334 43.613 48.901 1.00 27.52 519 GLU A N 1
ATOM 4098 C CA . GLU A 1 519 ? -24.723 43.455 49.419 1.00 27.52 519 GLU A CA 1
ATOM 4099 C C . GLU A 1 519 ? -25.691 42.650 48.496 1.00 27.52 519 GLU A C 1
ATOM 4101 O O . GLU A 1 519 ? -25.794 42.879 47.296 1.00 27.52 519 GLU A O 1
ATOM 4106 N N . ALA A 1 520 ? -26.428 41.733 49.149 1.00 26.00 520 ALA A N 1
ATOM 4107 C CA . ALA A 1 520 ? -27.841 41.317 48.996 1.00 26.00 520 ALA A CA 1
ATOM 4108 C C . ALA A 1 520 ? -28.432 40.641 47.717 1.00 26.00 520 ALA A C 1
ATOM 4110 O O . ALA A 1 520 ? -28.827 41.275 46.749 1.00 26.00 520 ALA A O 1
ATOM 4111 N N . ALA A 1 521 ? -28.650 39.321 47.857 1.00 27.75 521 ALA A N 1
ATOM 4112 C CA . ALA A 1 521 ? -29.897 38.539 47.686 1.00 27.75 521 ALA A CA 1
ATOM 4113 C C . ALA A 1 521 ? -30.863 38.751 46.486 1.00 27.75 521 ALA A C 1
ATOM 4115 O O . ALA A 1 521 ? -31.641 39.695 46.460 1.00 27.75 521 ALA A O 1
ATOM 4116 N N . HIS A 1 522 ? -30.997 37.712 45.642 1.00 26.77 522 HIS A N 1
ATOM 4117 C CA . HIS A 1 522 ? -32.273 37.016 45.378 1.00 26.77 522 HIS A CA 1
ATOM 4118 C C . HIS A 1 522 ? -32.034 35.651 44.700 1.00 26.77 522 HIS A C 1
ATOM 4120 O O . HIS A 1 522 ? -31.166 35.498 43.845 1.00 26.77 522 HIS A O 1
ATOM 4126 N N . ALA A 1 523 ? -32.797 34.645 45.131 1.00 28.47 523 ALA A N 1
ATOM 4127 C CA . ALA A 1 523 ? -32.673 33.248 44.737 1.00 28.47 523 ALA A CA 1
ATOM 4128 C C . ALA A 1 523 ? -33.124 32.989 43.288 1.00 28.47 523 ALA A C 1
ATOM 4130 O O . ALA A 1 523 ? -34.270 33.254 42.931 1.00 28.47 523 ALA A O 1
ATOM 4131 N N . VAL A 1 524 ? -32.241 32.373 42.501 1.00 25.41 524 VAL A N 1
ATOM 4132 C CA . VAL A 1 524 ? -32.571 31.629 41.281 1.00 25.41 524 VAL A CA 1
ATOM 4133 C C . VAL A 1 524 ? -31.932 30.251 41.429 1.00 25.41 524 VAL A C 1
ATOM 4135 O O . VAL A 1 524 ? -30.741 30.134 41.706 1.00 25.41 524 VAL A O 1
ATOM 4138 N N . VAL A 1 525 ? -32.751 29.210 41.301 1.00 27.44 525 VAL A N 1
ATOM 4139 C CA . VAL A 1 525 ? -32.334 27.803 41.242 1.00 27.44 525 VAL A CA 1
ATOM 4140 C C . VAL A 1 525 ? -31.233 27.655 40.178 1.00 27.44 525 VAL A C 1
ATOM 4142 O O . VAL A 1 525 ? -31.493 28.022 39.030 1.00 27.44 525 VAL A O 1
ATOM 4145 N N . PRO A 1 526 ? -30.025 27.135 40.482 1.00 27.19 526 PRO A N 1
ATOM 4146 C CA . PRO A 1 526 ? -29.032 26.911 39.445 1.00 27.19 526 PRO A CA 1
ATOM 4147 C C . PRO A 1 526 ? -29.449 25.689 38.626 1.00 27.19 526 PRO A C 1
ATOM 4149 O O . PRO A 1 526 ? -29.352 24.546 39.071 1.00 27.19 526 PRO A O 1
ATOM 4152 N N . ALA A 1 527 ? -29.933 25.956 37.418 1.00 26.95 527 ALA A N 1
ATOM 4153 C CA . ALA A 1 527 ? -29.955 24.987 36.341 1.00 26.95 527 ALA A CA 1
ATOM 4154 C C . ALA A 1 527 ? -28.517 24.667 35.891 1.00 26.95 527 ALA A C 1
ATOM 4156 O O . ALA A 1 527 ? -27.657 25.546 35.860 1.00 26.95 527 ALA A O 1
ATOM 4157 N N . ALA A 1 528 ? -28.338 23.413 35.472 1.00 29.77 528 ALA A N 1
ATOM 4158 C CA . ALA A 1 528 ? -27.187 22.834 34.780 1.00 29.77 528 ALA A CA 1
ATOM 4159 C C . ALA A 1 528 ? -25.928 22.573 35.630 1.00 29.77 528 ALA A C 1
ATOM 4161 O O . ALA A 1 528 ? -24.989 23.365 35.697 1.00 29.77 528 ALA A O 1
ATOM 4162 N N . ALA A 1 529 ? -25.885 21.359 36.189 1.00 29.28 529 ALA A N 1
ATOM 4163 C CA . ALA A 1 529 ? -24.640 20.655 36.457 1.00 29.28 529 ALA A CA 1
ATOM 4164 C C . ALA A 1 529 ? -23.782 20.641 35.178 1.00 29.28 529 ALA A C 1
ATOM 4166 O O . ALA A 1 529 ? -24.251 20.251 34.108 1.00 29.28 529 ALA A O 1
ATOM 4167 N N . ALA A 1 530 ? -22.537 21.098 35.288 1.00 29.72 530 ALA A N 1
ATOM 4168 C CA . ALA A 1 530 ? -21.557 21.011 34.217 1.00 29.72 530 ALA A CA 1
ATOM 4169 C C . ALA A 1 530 ? -21.380 19.538 33.810 1.00 29.72 530 ALA A C 1
ATOM 4171 O O . ALA A 1 530 ? -21.005 18.713 34.642 1.00 29.72 530 ALA A O 1
ATOM 4172 N N . ALA A 1 531 ? -21.666 19.208 32.547 1.00 39.16 531 ALA A N 1
ATOM 4173 C CA . ALA A 1 531 ? -21.404 17.885 31.992 1.00 39.16 531 ALA A CA 1
ATOM 4174 C C . ALA A 1 531 ? -19.917 17.544 32.181 1.00 39.16 531 ALA A C 1
ATOM 4176 O O . ALA A 1 531 ? -19.039 18.284 31.727 1.00 39.16 531 ALA A O 1
ATOM 4177 N N . ALA A 1 532 ? -19.634 16.455 32.897 1.00 49.66 532 ALA A N 1
ATOM 4178 C CA . ALA A 1 532 ? -18.278 15.968 33.100 1.00 49.66 532 ALA A CA 1
ATOM 4179 C C . ALA A 1 532 ? -17.644 15.630 31.739 1.00 49.66 532 ALA A C 1
ATOM 4181 O O . ALA A 1 532 ? -18.274 15.019 30.879 1.00 49.66 532 ALA A O 1
ATOM 4182 N N . ALA A 1 533 ? -16.404 16.062 31.513 1.00 66.25 533 ALA A N 1
ATOM 4183 C CA . ALA A 1 533 ? -15.707 15.808 30.258 1.00 66.25 533 ALA A CA 1
ATOM 4184 C C . ALA A 1 533 ? -15.400 14.305 30.094 1.00 66.25 533 ALA A C 1
ATOM 4186 O O . ALA A 1 533 ? -14.807 13.701 30.988 1.00 66.25 533 ALA A O 1
ATOM 4187 N N . LEU A 1 534 ? -15.755 13.723 28.941 1.00 82.00 534 LEU A N 1
ATOM 4188 C CA . LEU A 1 534 ? -15.454 12.330 28.584 1.00 82.00 534 LEU A CA 1
ATOM 4189 C C . LEU A 1 534 ? -13.932 12.086 28.570 1.00 82.00 534 LEU A C 1
ATOM 4191 O O . LEU A 1 534 ? -13.207 12.683 27.769 1.00 82.00 534 LEU A O 1
ATOM 4195 N N . HIS A 1 535 ? -13.443 11.190 29.429 1.00 85.12 535 HIS A N 1
ATOM 4196 C CA . HIS A 1 535 ? -12.039 10.791 29.487 1.00 85.12 535 HIS A CA 1
ATOM 4197 C C . HIS A 1 535 ? -11.754 9.665 28.486 1.00 85.12 535 HIS A C 1
ATOM 4199 O O . HIS A 1 535 ? -12.448 8.652 28.478 1.00 85.12 535 HIS A O 1
ATOM 4205 N N . VAL A 1 536 ? -10.726 9.815 27.642 1.00 87.94 536 VAL A N 1
ATOM 4206 C CA . VAL A 1 536 ? -10.391 8.822 26.605 1.00 87.94 536 VAL A CA 1
ATOM 4207 C C . VAL A 1 536 ? -9.052 8.141 26.899 1.00 87.94 536 VAL A C 1
ATOM 4209 O O . VAL A 1 536 ? -7.990 8.750 26.756 1.00 87.94 536 VAL A O 1
ATOM 4212 N N . HIS A 1 537 ? -9.089 6.847 27.218 1.00 87.75 537 HIS A N 1
ATOM 4213 C CA . HIS A 1 537 ? -7.916 5.980 27.314 1.00 87.75 537 HIS A CA 1
ATOM 4214 C C . HIS A 1 537 ? -7.438 5.577 25.915 1.00 87.75 537 HIS A C 1
ATOM 4216 O O . HIS A 1 537 ? -7.965 4.654 25.292 1.00 87.75 537 HIS A O 1
ATOM 4222 N N . ARG A 1 538 ? -6.411 6.265 25.407 1.00 88.94 538 ARG A N 1
ATOM 4223 C CA . ARG A 1 538 ? -5.800 5.964 24.103 1.00 88.94 538 ARG A CA 1
ATOM 4224 C C . ARG A 1 538 ? -4.728 4.874 24.233 1.00 88.94 538 ARG A C 1
ATOM 4226 O O . ARG A 1 538 ? -3.555 5.159 24.474 1.00 88.94 538 ARG A O 1
ATOM 4233 N N . CYS A 1 539 ? -5.114 3.616 24.044 1.00 88.31 539 CYS A N 1
ATOM 4234 C CA . CYS A 1 539 ? -4.248 2.452 24.222 1.00 88.31 539 CYS A CA 1
ATOM 4235 C C . CYS A 1 539 ? -3.459 2.122 22.940 1.00 88.31 539 CYS A C 1
ATOM 4237 O O . CYS A 1 539 ? -4.029 1.701 21.938 1.00 88.31 539 CYS A O 1
ATOM 4239 N N . ARG A 1 540 ? -2.125 2.270 22.986 1.00 86.81 540 ARG A N 1
ATOM 4240 C CA . ARG A 1 540 ? -1.182 1.959 21.879 1.00 86.81 540 ARG A CA 1
ATOM 4241 C C . ARG A 1 540 ? -0.138 0.891 22.226 1.00 86.81 540 ARG A C 1
ATOM 4243 O O . ARG A 1 540 ? 0.823 0.695 21.474 1.00 86.81 540 ARG A O 1
ATOM 4250 N N . PHE A 1 541 ? -0.265 0.283 23.401 1.00 83.25 541 PHE A N 1
ATOM 4251 C CA . PHE A 1 541 ? 0.627 -0.770 23.896 1.00 83.25 541 PHE A CA 1
ATOM 4252 C C . PHE A 1 541 ? 0.246 -2.154 23.359 1.00 83.25 541 PHE A C 1
ATOM 4254 O O . PHE A 1 541 ? 1.023 -3.085 23.503 1.00 83.25 541 PHE A O 1
ATOM 4261 N N . ILE A 1 542 ? -0.928 -2.290 22.730 1.00 82.25 542 ILE A N 1
ATOM 4262 C CA . ILE A 1 542 ? -1.374 -3.562 22.166 1.00 82.25 542 ILE A CA 1
ATOM 4263 C C . ILE A 1 542 ? -0.562 -3.888 20.918 1.00 82.25 542 ILE A C 1
ATOM 4265 O O . ILE A 1 542 ? -0.575 -3.163 19.919 1.00 82.25 542 ILE A O 1
ATOM 4269 N N . GLU A 1 543 ? 0.126 -5.016 20.999 1.00 75.38 543 GLU A N 1
ATOM 4270 C CA . GLU A 1 543 ? 1.039 -5.508 19.985 1.00 75.38 543 GLU A CA 1
ATOM 4271 C C . GLU A 1 543 ? 0.344 -6.514 19.075 1.00 75.38 543 GLU A C 1
ATOM 4273 O O . GLU A 1 543 ? 0.516 -7.725 19.198 1.00 75.38 543 GLU A O 1
ATOM 4278 N N . TRP A 1 544 ? -0.476 -6.006 18.162 1.00 80.62 544 TRP A N 1
ATOM 4279 C CA . TRP A 1 544 ? -1.067 -6.839 17.125 1.00 80.62 544 TRP A CA 1
ATOM 4280 C C . TRP A 1 544 ? -0.222 -6.788 15.848 1.00 80.62 544 TRP A C 1
ATOM 4282 O O . TRP A 1 544 ? 0.111 -5.698 15.377 1.00 80.62 544 TRP A O 1
ATOM 4292 N N . MET A 1 545 ? 0.113 -7.957 15.295 1.00 81.12 545 MET A N 1
ATOM 4293 C CA . MET A 1 545 ? 0.889 -8.094 14.062 1.00 81.12 545 MET A CA 1
ATOM 4294 C C . MET A 1 545 ? 0.088 -8.876 13.014 1.00 81.12 545 MET A C 1
ATOM 4296 O O . MET A 1 545 ? -0.282 -10.020 13.278 1.00 81.12 545 MET A O 1
ATOM 4300 N N . PRO A 1 546 ? -0.188 -8.281 11.840 1.00 84.62 546 PRO A N 1
ATOM 4301 C CA . PRO A 1 546 ? -0.687 -9.027 10.696 1.00 84.62 546 PRO A CA 1
ATOM 4302 C C . PRO A 1 546 ? 0.404 -9.942 10.136 1.00 84.62 546 PRO A C 1
ATOM 4304 O O . PRO A 1 546 ? 1.596 -9.697 10.317 1.00 84.62 546 PRO A O 1
ATOM 4307 N N . GLU A 1 547 ? -0.020 -10.949 9.382 1.00 89.38 547 GLU A N 1
ATOM 4308 C CA . GLU A 1 547 ? 0.871 -11.924 8.757 1.00 89.38 547 GLU A CA 1
ATOM 4309 C C . GLU A 1 547 ? 1.031 -11.671 7.255 1.00 89.38 547 GLU A C 1
ATOM 4311 O O . GLU A 1 547 ? 0.127 -11.155 6.577 1.00 89.38 547 GLU A O 1
ATOM 4316 N N . ALA A 1 548 ? 2.203 -12.042 6.732 1.00 92.12 548 ALA A N 1
ATOM 4317 C CA . ALA A 1 548 ? 2.542 -11.886 5.321 1.00 92.12 548 ALA A CA 1
ATOM 4318 C C . ALA A 1 548 ? 1.558 -12.649 4.427 1.00 92.12 548 ALA A C 1
ATOM 4320 O O . ALA A 1 548 ? 1.080 -13.724 4.781 1.00 92.12 548 ALA A O 1
ATOM 4321 N N . ILE A 1 549 ? 1.279 -12.104 3.248 1.00 94.69 549 ILE A N 1
ATOM 4322 C CA . ILE A 1 549 ? 0.465 -12.779 2.235 1.00 94.69 549 ILE A CA 1
ATOM 4323 C C . ILE A 1 549 ? 1.399 -13.644 1.391 1.00 94.69 549 ILE A C 1
ATOM 4325 O O . ILE A 1 549 ? 2.445 -13.174 0.933 1.00 94.69 549 ILE A O 1
ATOM 4329 N N . HIS A 1 550 ? 1.048 -14.915 1.214 1.00 92.19 550 HIS A N 1
ATOM 4330 C CA . HIS A 1 550 ? 1.851 -15.867 0.441 1.00 92.19 550 HIS A CA 1
ATOM 4331 C C . HIS A 1 550 ? 1.219 -16.227 -0.893 1.00 92.19 550 HIS A C 1
ATOM 4333 O O . HIS A 1 550 ? 1.925 -16.274 -1.893 1.00 92.19 550 HIS A O 1
ATOM 4339 N N . ALA A 1 551 ? -0.093 -16.435 -0.916 1.00 92.88 551 ALA A N 1
ATOM 4340 C CA . ALA A 1 551 ? -0.821 -16.787 -2.123 1.00 92.88 551 ALA A CA 1
ATOM 4341 C C . ALA A 1 551 ? -2.203 -16.141 -2.112 1.00 92.88 551 ALA A C 1
ATOM 4343 O O . ALA A 1 551 ? -2.772 -15.865 -1.052 1.00 92.88 551 ALA A O 1
ATOM 4344 N N . MET A 1 552 ? -2.732 -15.900 -3.305 1.00 95.69 552 MET A N 1
ATOM 4345 C CA . MET A 1 552 ? -4.075 -15.379 -3.506 1.00 95.69 552 MET A CA 1
ATOM 4346 C C . MET A 1 552 ? -4.686 -16.007 -4.751 1.00 95.69 552 MET A C 1
ATOM 4348 O O . MET A 1 552 ? -3.969 -16.311 -5.700 1.00 95.69 552 MET A O 1
ATOM 4352 N N . GLY A 1 553 ? -6.005 -16.158 -4.762 1.00 93.56 553 GLY A N 1
ATOM 4353 C CA . GLY A 1 553 ? -6.726 -16.674 -5.919 1.00 93.56 553 GLY A CA 1
ATOM 4354 C C . GLY A 1 553 ? -8.177 -16.227 -5.904 1.00 93.56 553 GLY A C 1
ATOM 4355 O O . GLY A 1 553 ? -8.825 -16.238 -4.857 1.00 93.56 553 GLY A O 1
ATOM 4356 N N . PHE A 1 554 ? -8.677 -15.811 -7.063 1.00 92.81 554 PHE A N 1
ATOM 4357 C CA . PHE A 1 554 ? -10.103 -15.575 -7.247 1.00 92.81 554 PHE A CA 1
ATOM 4358 C C . PHE A 1 554 ? -10.828 -16.892 -7.513 1.00 92.81 554 PHE A C 1
ATOM 4360 O O . PHE A 1 554 ? -10.275 -17.805 -8.128 1.00 92.81 554 PHE A O 1
ATOM 4367 N N . ASN A 1 555 ? -12.085 -16.979 -7.088 1.00 89.62 555 ASN A N 1
ATOM 4368 C CA . ASN A 1 555 ? -12.975 -18.033 -7.560 1.00 89.62 555 ASN A CA 1
ATOM 4369 C C . ASN A 1 555 ? -13.322 -17.836 -9.052 1.00 89.62 555 ASN A C 1
ATOM 4371 O O . ASN A 1 555 ? -13.069 -16.784 -9.641 1.00 89.62 555 ASN A O 1
ATOM 4375 N N . ALA A 1 556 ? -13.952 -18.839 -9.669 1.00 83.56 556 ALA A N 1
ATOM 4376 C CA . ALA A 1 556 ? -14.292 -18.798 -11.095 1.00 83.56 556 ALA A CA 1
ATOM 4377 C C . ALA A 1 556 ? -15.219 -17.625 -11.482 1.00 83.56 556 ALA A C 1
ATOM 4379 O O . ALA A 1 556 ? -15.114 -17.103 -12.591 1.00 83.56 556 ALA A O 1
ATOM 4380 N N . ALA A 1 557 ? -16.100 -17.193 -10.571 1.00 84.81 557 ALA A N 1
ATOM 4381 C CA . ALA A 1 557 ? -16.990 -16.047 -10.774 1.00 84.81 557 ALA A CA 1
ATOM 4382 C C . ALA A 1 557 ? -16.286 -14.686 -10.605 1.00 84.81 557 ALA A C 1
ATOM 4384 O O . ALA A 1 557 ? -16.824 -13.664 -11.028 1.00 84.81 557 ALA A O 1
ATOM 4385 N N . GLY A 1 558 ? -15.085 -14.654 -10.020 1.00 86.38 558 GLY A N 1
ATOM 4386 C CA . GLY A 1 558 ? -14.306 -13.437 -9.800 1.00 86.38 558 GLY A CA 1
ATOM 4387 C C . GLY A 1 558 ? -14.866 -12.493 -8.731 1.00 86.38 558 GLY A C 1
ATOM 4388 O O . GLY A 1 558 ? -14.384 -11.364 -8.625 1.00 86.38 558 GLY A O 1
ATOM 4389 N N . ASP A 1 559 ? -15.862 -12.931 -7.961 1.00 86.56 559 ASP A N 1
ATOM 4390 C CA . ASP A 1 559 ? -16.535 -12.171 -6.902 1.00 86.56 559 ASP A CA 1
ATOM 4391 C C . ASP A 1 559 ? -15.987 -12.496 -5.503 1.00 86.56 559 ASP A C 1
ATOM 4393 O O . ASP A 1 559 ? -16.276 -11.779 -4.547 1.00 86.56 559 ASP A O 1
ATOM 4397 N N . GLN A 1 560 ? -15.169 -13.546 -5.364 1.00 91.19 560 GLN A N 1
ATOM 4398 C CA . GLN A 1 560 ? -14.526 -13.909 -4.103 1.00 91.19 560 GLN A CA 1
ATOM 4399 C C . GLN A 1 560 ? -13.024 -14.101 -4.268 1.00 91.19 560 GLN A C 1
ATOM 4401 O O . GLN A 1 560 ? -12.567 -14.764 -5.198 1.00 91.19 560 GLN A O 1
ATOM 4406 N N . LEU A 1 561 ? -12.263 -13.551 -3.324 1.00 94.06 561 LEU A N 1
ATOM 4407 C CA . LEU A 1 561 ? -10.813 -13.666 -3.245 1.00 94.06 561 LEU A CA 1
ATOM 4408 C C . LEU A 1 561 ? -10.426 -14.479 -2.006 1.00 94.06 561 LEU A C 1
ATOM 4410 O O . LEU A 1 561 ? -10.730 -14.087 -0.879 1.00 94.06 561 LEU A O 1
ATOM 4414 N N . ALA A 1 562 ? -9.707 -15.577 -2.216 1.00 94.50 562 ALA A N 1
ATOM 4415 C CA . ALA A 1 562 ? -9.031 -16.312 -1.157 1.00 94.50 562 ALA A CA 1
ATOM 4416 C C . ALA A 1 562 ? -7.622 -15.737 -0.943 1.00 94.50 562 ALA A C 1
ATOM 4418 O O . ALA A 1 562 ? -6.887 -15.526 -1.909 1.00 94.50 562 ALA A O 1
ATOM 4419 N N . VAL A 1 563 ? -7.240 -15.485 0.312 1.00 94.56 563 VAL A N 1
ATOM 4420 C CA . VAL A 1 563 ? -5.933 -14.926 0.695 1.00 94.56 563 VAL A CA 1
ATOM 4421 C C . VAL A 1 563 ? -5.298 -15.807 1.765 1.00 94.56 563 VAL A C 1
ATOM 4423 O O . VAL A 1 563 ? -5.824 -15.925 2.871 1.00 94.56 563 VAL A O 1
ATOM 4426 N N . ALA A 1 564 ? -4.156 -16.413 1.442 1.00 92.12 564 ALA A N 1
ATOM 4427 C CA . ALA A 1 564 ? -3.401 -17.270 2.352 1.00 92.12 564 ALA A CA 1
ATOM 4428 C C . ALA A 1 564 ? -2.317 -16.471 3.092 1.00 92.12 564 ALA A C 1
ATOM 4430 O O . ALA A 1 564 ? -1.471 -15.813 2.468 1.00 92.12 564 ALA A O 1
ATOM 4431 N N . ARG A 1 565 ? -2.342 -16.543 4.425 1.00 91.00 565 ARG A N 1
ATOM 4432 C CA . ARG A 1 565 ? -1.440 -15.826 5.338 1.00 91.00 565 ARG A CA 1
ATOM 4433 C C . ARG A 1 565 ? -0.296 -16.716 5.841 1.00 91.00 565 ARG A C 1
ATOM 4435 O O . ARG A 1 565 ? -0.408 -17.938 5.868 1.00 91.00 565 ARG A O 1
ATOM 4442 N N . GLY A 1 566 ? 0.794 -16.095 6.296 1.00 87.31 566 GLY A N 1
ATOM 4443 C CA . GLY A 1 566 ? 1.994 -16.780 6.802 1.00 87.31 566 GLY A CA 1
ATOM 4444 C C . GLY A 1 566 ? 1.790 -17.641 8.054 1.00 87.31 566 GLY A C 1
ATOM 4445 O O . GLY A 1 566 ? 2.524 -18.603 8.257 1.00 87.31 566 GLY A O 1
ATOM 4446 N N . ASN A 1 567 ? 0.757 -17.368 8.855 1.00 84.81 567 ASN A N 1
ATOM 4447 C CA . ASN A 1 567 ? 0.357 -18.207 9.993 1.00 84.81 567 ASN A CA 1
ATOM 4448 C C . ASN A 1 567 ? -0.537 -19.403 9.603 1.00 84.81 567 ASN A C 1
ATOM 4450 O O . ASN A 1 567 ? -1.002 -20.126 10.487 1.00 84.81 567 ASN A O 1
ATOM 4454 N N . GLY A 1 568 ? -0.810 -19.593 8.309 1.00 84.50 568 GLY A N 1
ATOM 4455 C CA . GLY A 1 568 ? -1.678 -20.644 7.782 1.00 84.50 568 GLY A CA 1
ATOM 4456 C C . GLY A 1 568 ? -3.164 -20.282 7.716 1.00 84.50 568 GLY A C 1
ATOM 4457 O O . GLY A 1 568 ? -3.950 -21.112 7.265 1.00 84.50 568 GLY A O 1
ATOM 4458 N N . ASP A 1 569 ? -3.570 -19.083 8.146 1.00 86.56 569 ASP A N 1
ATOM 4459 C CA . ASP A 1 569 ? -4.963 -18.650 8.016 1.00 86.56 569 ASP A CA 1
ATOM 4460 C C . ASP A 1 569 ? -5.338 -18.422 6.547 1.00 86.56 569 ASP A C 1
ATOM 4462 O O . ASP A 1 569 ? -4.560 -17.870 5.760 1.00 86.56 569 ASP A O 1
ATOM 4466 N N . LEU A 1 570 ? -6.567 -18.806 6.197 1.00 89.56 570 LEU A N 1
ATOM 4467 C CA . LEU A 1 570 ? -7.160 -18.534 4.892 1.00 89.56 570 LEU A CA 1
ATOM 4468 C C . LEU A 1 570 ? -8.326 -17.558 5.045 1.00 89.56 570 LEU A C 1
ATOM 4470 O O . LEU A 1 570 ? -9.360 -17.880 5.630 1.00 89.56 570 LEU A O 1
ATOM 4474 N N . GLU A 1 571 ? -8.161 -16.358 4.507 1.00 91.38 571 GLU A N 1
ATOM 4475 C CA . GLU A 1 571 ? -9.185 -15.319 4.490 1.00 91.38 571 GLU A CA 1
ATOM 4476 C C . GLU A 1 571 ? -10.009 -15.400 3.203 1.00 91.38 571 GLU A C 1
ATOM 4478 O O . GLU A 1 571 ? -9.442 -15.423 2.111 1.00 91.38 571 GLU A O 1
ATOM 4483 N N . ILE A 1 572 ? -11.339 -15.383 3.322 1.00 91.12 572 ILE A N 1
ATOM 4484 C CA . ILE A 1 572 ? -12.255 -15.326 2.177 1.00 91.12 572 ILE A CA 1
ATOM 4485 C C . ILE A 1 572 ? -12.911 -13.948 2.122 1.00 91.12 572 ILE A C 1
ATOM 4487 O O . ILE A 1 572 ? -13.699 -13.571 2.995 1.00 91.12 572 ILE A O 1
ATOM 4491 N N . TRP A 1 573 ? -12.583 -13.198 1.079 1.00 91.31 573 TRP A N 1
ATOM 4492 C CA . TRP A 1 573 ? -13.048 -11.839 0.831 1.00 91.31 573 TRP A CA 1
ATOM 4493 C C . TRP A 1 573 ? -14.103 -11.819 -0.270 1.00 91.31 573 TRP A C 1
ATOM 4495 O O . TRP A 1 573 ? -13.927 -12.471 -1.292 1.00 91.31 573 TRP A O 1
ATOM 4505 N N . SER A 1 574 ? -15.165 -11.034 -0.093 1.00 87.31 574 SER A N 1
ATOM 4506 C CA . SER A 1 574 ? -16.090 -10.695 -1.181 1.00 87.31 574 SER A CA 1
ATOM 4507 C C . SER A 1 574 ? -15.624 -9.421 -1.878 1.00 87.31 574 SER A C 1
ATOM 4509 O O . SER A 1 574 ? -15.241 -8.441 -1.224 1.00 87.31 574 SER A O 1
ATOM 4511 N N . VAL A 1 575 ? -15.718 -9.425 -3.202 1.00 83.88 575 VAL A N 1
ATOM 4512 C CA . VAL A 1 575 ? -15.297 -8.357 -4.111 1.00 83.88 575 VAL A CA 1
ATOM 4513 C C . VAL A 1 575 ? -16.532 -7.810 -4.829 1.00 83.88 575 VAL A C 1
ATOM 4515 O O . VAL A 1 575 ? -16.663 -7.864 -6.046 1.00 83.88 575 VAL A O 1
ATOM 4518 N N . ASP A 1 576 ? -17.471 -7.299 -4.029 1.00 73.06 576 ASP A N 1
ATOM 4519 C CA . ASP A 1 576 ? -18.690 -6.629 -4.497 1.00 73.06 576 ASP A CA 1
ATOM 4520 C C . ASP A 1 576 ? -18.472 -5.101 -4.581 1.00 73.06 576 ASP A C 1
ATOM 4522 O O . ASP A 1 576 ? -17.379 -4.619 -4.881 1.00 73.06 576 ASP A O 1
ATOM 4526 N N . ARG A 1 577 ? -19.496 -4.288 -4.266 1.00 68.25 577 ARG A N 1
ATOM 4527 C CA . ARG A 1 577 ? -19.375 -2.814 -4.207 1.00 68.25 577 ARG A CA 1
ATOM 4528 C C . ARG A 1 577 ? -18.329 -2.339 -3.191 1.00 68.25 577 ARG A C 1
ATOM 4530 O O . ARG A 1 577 ? -17.696 -1.309 -3.410 1.00 68.25 577 ARG A O 1
ATOM 4537 N N . LYS A 1 578 ? -18.175 -3.062 -2.077 1.00 80.12 578 LYS A N 1
ATOM 4538 C CA . LYS A 1 578 ? -17.167 -2.818 -1.037 1.00 80.12 578 LYS A CA 1
ATOM 4539 C C . LYS A 1 578 ? -16.525 -4.136 -0.614 1.00 80.12 578 LYS A C 1
ATOM 4541 O O . LYS A 1 578 ? -17.217 -5.115 -0.334 1.00 80.12 578 LYS A O 1
ATOM 4546 N N . TRP A 1 579 ? -15.200 -4.111 -0.513 1.00 85.88 579 TRP A N 1
ATOM 4547 C CA . TRP A 1 579 ? -14.393 -5.210 0.008 1.00 85.88 579 TRP A CA 1
ATOM 4548 C C . TRP A 1 579 ? -14.812 -5.552 1.429 1.00 85.88 579 TRP A C 1
ATOM 4550 O O . TRP A 1 579 ? -14.769 -4.678 2.292 1.00 85.88 579 TRP A O 1
ATOM 4560 N N . HIS A 1 580 ? -15.179 -6.802 1.689 1.00 86.19 580 HIS A N 1
ATOM 4561 C CA . HIS A 1 580 ? -15.454 -7.267 3.045 1.00 86.19 580 HIS A CA 1
ATOM 4562 C C . HIS A 1 580 ? -14.977 -8.700 3.251 1.00 86.19 580 HIS A C 1
ATOM 4564 O O . HIS A 1 580 ? -15.066 -9.538 2.355 1.00 86.19 580 HIS A O 1
ATOM 4570 N N . LEU A 1 581 ? -14.467 -8.972 4.449 1.00 87.25 581 LEU A N 1
ATOM 4571 C CA . LEU A 1 581 ? -14.055 -10.305 4.858 1.00 87.25 581 LEU A CA 1
ATOM 4572 C C . LEU A 1 581 ? -15.295 -11.100 5.285 1.00 87.25 581 LEU A C 1
ATOM 4574 O O . LEU A 1 581 ? -15.943 -10.723 6.260 1.00 87.25 581 LEU A O 1
ATOM 4578 N N . LYS A 1 582 ? -15.615 -12.190 4.581 1.00 83.56 582 LYS A N 1
ATOM 4579 C CA . LYS A 1 582 ? -16.769 -13.046 4.904 1.00 83.56 582 LYS A CA 1
ATOM 4580 C C . LYS A 1 582 ? -16.456 -13.940 6.097 1.00 83.56 582 LYS A C 1
ATOM 4582 O O . LYS A 1 582 ? -17.215 -13.989 7.059 1.00 83.56 582 LYS A O 1
ATOM 4587 N N . TYR A 1 583 ? -15.324 -14.637 6.048 1.00 81.62 583 TYR A N 1
ATOM 4588 C CA . TYR A 1 583 ? -14.834 -15.472 7.141 1.00 81.62 583 TYR A CA 1
ATOM 4589 C C . TYR A 1 583 ? -13.344 -15.792 6.967 1.00 81.62 583 TYR A C 1
ATOM 4591 O O . TYR A 1 583 ? -12.738 -15.517 5.933 1.00 81.62 583 TYR A O 1
ATOM 4599 N N . VAL A 1 584 ? -12.759 -16.358 8.021 1.00 85.44 584 VAL A N 1
ATOM 4600 C CA . VAL A 1 584 ? -11.377 -16.847 8.072 1.00 85.44 584 VAL A CA 1
ATOM 4601 C C . VAL A 1 584 ? -11.425 -18.301 8.501 1.00 85.44 584 VAL A C 1
ATOM 4603 O O . VAL A 1 584 ? -12.056 -18.627 9.511 1.00 85.44 584 VAL A O 1
ATOM 4606 N N . ILE A 1 585 ? -10.767 -19.161 7.743 1.00 84.75 585 ILE A N 1
ATOM 4607 C CA . ILE A 1 585 ? -10.514 -20.540 8.137 1.00 84.75 585 ILE A CA 1
ATOM 4608 C C . ILE A 1 585 ? -9.201 -20.517 8.915 1.00 84.75 585 ILE A C 1
ATOM 4610 O O . ILE A 1 585 ? -8.150 -20.210 8.352 1.00 84.75 585 ILE A O 1
ATOM 4614 N N . SER A 1 586 ? -9.286 -20.748 10.226 1.00 83.25 586 SER A N 1
ATOM 4615 C CA . SER A 1 586 ? -8.129 -20.679 11.118 1.00 83.25 586 SER A CA 1
ATOM 4616 C C . SER A 1 586 ? -7.182 -21.845 10.851 1.00 83.25 586 SER A C 1
ATOM 4618 O O . SER A 1 586 ? -7.579 -23.008 10.927 1.00 83.25 586 SER A O 1
ATOM 4620 N N . GLY A 1 587 ? -5.935 -21.518 10.532 1.00 79.69 587 GLY A N 1
ATOM 4621 C CA . GLY A 1 587 ? -4.903 -22.486 10.197 1.00 79.69 587 GLY A CA 1
ATOM 4622 C C . GLY A 1 587 ? -4.031 -22.893 11.379 1.00 79.69 587 GLY A C 1
ATOM 4623 O O . GLY A 1 587 ? -4.396 -22.788 12.553 1.00 79.69 587 GLY A O 1
ATOM 4624 N N . SER A 1 588 ? -2.841 -23.380 11.041 1.00 77.56 588 SER A N 1
ATOM 4625 C CA . SER A 1 588 ? -1.777 -23.717 11.976 1.00 77.56 588 SER A CA 1
ATOM 4626 C C . SER A 1 588 ? -0.431 -23.393 11.341 1.00 77.56 588 SER A C 1
ATOM 4628 O O . SER A 1 588 ? -0.173 -23.776 10.202 1.00 77.56 588 SER A O 1
ATOM 4630 N N . ALA A 1 589 ? 0.478 -22.795 12.113 1.00 65.62 589 ALA A N 1
ATOM 4631 C CA . ALA A 1 589 ? 1.853 -22.567 11.668 1.00 65.62 589 ALA A CA 1
ATOM 4632 C C . ALA A 1 589 ? 2.648 -23.872 11.431 1.00 65.62 589 ALA A C 1
ATOM 4634 O O . ALA A 1 589 ? 3.706 -23.840 10.809 1.00 65.62 589 ALA A O 1
ATOM 4635 N N . LYS A 1 590 ? 2.177 -25.021 11.949 1.00 65.88 590 LYS A N 1
ATOM 4636 C CA . LYS A 1 590 ? 2.879 -26.319 11.880 1.00 65.88 590 LYS A CA 1
ATOM 4637 C C . LYS A 1 590 ? 2.174 -27.380 11.025 1.00 65.88 590 LYS A C 1
ATOM 4639 O O . LYS A 1 590 ? 2.742 -28.453 10.845 1.00 65.88 590 LYS A O 1
ATOM 4644 N N . SER A 1 591 ? 0.945 -27.156 10.555 1.00 55.34 591 SER A N 1
ATOM 4645 C CA . SER A 1 591 ? 0.131 -28.217 9.943 1.00 55.34 591 SER A CA 1
ATOM 4646 C C . SER A 1 591 ? -0.918 -27.691 8.961 1.00 55.34 591 SER A C 1
ATOM 4648 O O . SER A 1 591 ? -1.482 -26.620 9.156 1.00 55.34 591 SER A O 1
ATOM 4650 N N . LYS A 1 592 ? -1.203 -28.518 7.944 1.00 50.56 592 LYS A N 1
ATOM 4651 C CA . LYS A 1 592 ? -2.190 -28.341 6.867 1.00 50.56 592 LYS A CA 1
ATOM 4652 C C . LYS A 1 592 ? -3.587 -27.960 7.395 1.00 50.56 592 LYS A C 1
ATOM 4654 O O . LYS A 1 592 ? -3.967 -28.363 8.497 1.00 50.56 592 LYS A O 1
ATOM 4659 N N . ILE A 1 593 ? -4.343 -27.227 6.570 1.00 49.62 593 ILE A N 1
ATOM 4660 C CA . ILE A 1 593 ? -5.789 -26.989 6.729 1.00 49.62 593 ILE A CA 1
ATOM 4661 C C . ILE A 1 593 ? -6.485 -28.349 6.928 1.00 49.62 593 ILE A C 1
ATOM 4663 O O . ILE A 1 593 ? -6.117 -29.336 6.294 1.00 49.62 593 ILE A O 1
ATOM 4667 N N . SER A 1 594 ? -7.433 -28.421 7.861 1.00 49.88 594 SER A N 1
ATOM 4668 C CA . SER A 1 594 ? -7.924 -29.665 8.471 1.00 49.88 594 SER A CA 1
ATOM 4669 C C . SER A 1 594 ? -8.834 -30.547 7.600 1.00 49.88 594 SER A C 1
ATOM 4671 O O . SER A 1 594 ? -9.179 -31.638 8.049 1.00 49.88 594 SER A O 1
ATOM 4673 N N . ALA A 1 595 ? -9.212 -30.130 6.387 1.00 52.16 595 ALA A N 1
ATOM 4674 C CA . ALA A 1 595 ? -10.139 -30.862 5.515 1.00 52.16 595 ALA A CA 1
ATOM 4675 C C . ALA A 1 595 ? -9.454 -31.351 4.220 1.00 52.16 595 ALA A C 1
ATOM 4677 O O . ALA A 1 595 ? -8.661 -30.617 3.635 1.00 52.16 595 ALA A O 1
ATOM 4678 N N . HIS A 1 596 ? -9.760 -32.586 3.794 1.00 62.41 596 HIS A N 1
ATOM 4679 C CA . HIS A 1 596 ? -9.298 -33.236 2.548 1.00 62.41 596 HIS A CA 1
ATOM 4680 C C . HIS A 1 596 ? -7.770 -33.233 2.329 1.00 62.41 596 HIS A C 1
ATOM 4682 O O . HIS A 1 596 ? -7.243 -32.804 1.301 1.00 62.41 596 HIS A O 1
ATOM 4688 N N . VAL A 1 597 ? -7.024 -33.738 3.317 1.00 71.19 597 VAL A N 1
ATOM 4689 C CA . VAL A 1 597 ? -5.560 -33.846 3.239 1.00 71.19 597 VAL A CA 1
ATOM 4690 C C . VAL A 1 597 ? -5.151 -35.067 2.417 1.00 71.19 597 VAL A C 1
ATOM 4692 O O . VAL A 1 597 ? -5.275 -36.198 2.875 1.00 71.19 597 VAL A O 1
ATOM 4695 N N . THR A 1 598 ? -4.569 -34.823 1.244 1.00 80.25 598 THR A N 1
ATOM 4696 C CA . THR A 1 598 ? -3.898 -35.851 0.435 1.00 80.25 598 THR A CA 1
ATOM 4697 C C . THR A 1 598 ? -2.392 -35.605 0.433 1.00 80.25 598 THR A C 1
ATOM 4699 O O . THR A 1 598 ? -1.931 -34.463 0.333 1.00 80.25 598 THR A O 1
ATOM 4702 N N . ASP A 1 599 ? -1.599 -36.663 0.591 1.00 81.06 599 ASP A N 1
ATOM 4703 C CA . ASP A 1 599 ? -0.145 -36.553 0.524 1.00 81.06 599 ASP A CA 1
ATOM 4704 C C . ASP A 1 599 ? 0.347 -36.476 -0.918 1.00 81.06 599 ASP A C 1
ATOM 4706 O O . ASP A 1 599 ? -0.185 -37.107 -1.831 1.00 81.06 599 ASP A O 1
ATOM 4710 N N . SER A 1 600 ? 1.422 -35.713 -1.121 1.00 81.75 600 SER A N 1
ATOM 4711 C CA . SER A 1 600 ? 2.034 -35.569 -2.440 1.00 81.75 600 SER A CA 1
ATOM 4712 C C . SER A 1 600 ? 2.647 -36.876 -2.948 1.00 81.75 600 SER A C 1
ATOM 4714 O O . SER A 1 600 ? 3.022 -36.939 -4.112 1.00 81.75 600 SER A O 1
ATOM 4716 N N . ASN A 1 601 ? 2.792 -37.913 -2.110 1.00 78.12 601 ASN A N 1
ATOM 4717 C CA . ASN A 1 601 ? 3.555 -39.128 -2.418 1.00 78.12 601 ASN A CA 1
ATOM 4718 C C . ASN A 1 601 ? 4.977 -38.783 -2.928 1.00 78.12 601 ASN A C 1
ATOM 4720 O O . ASN A 1 601 ? 5.467 -39.324 -3.930 1.00 78.12 601 ASN A O 1
ATOM 4724 N N . GLY A 1 602 ? 5.618 -37.797 -2.285 1.00 77.00 602 GLY A N 1
ATOM 4725 C CA . GLY A 1 602 ? 6.870 -37.185 -2.729 1.00 77.00 602 GLY A CA 1
ATOM 4726 C C . GLY A 1 602 ? 7.488 -36.183 -1.760 1.00 77.00 602 GLY A C 1
ATOM 4727 O O . GLY A 1 602 ? 7.091 -36.098 -0.601 1.00 77.00 602 GLY A O 1
ATOM 4728 N N . GLY A 1 603 ? 8.461 -35.413 -2.260 1.00 82.44 603 GLY A N 1
ATOM 4729 C CA . GLY A 1 603 ? 9.038 -34.283 -1.525 1.00 82.44 603 GLY A CA 1
ATOM 4730 C C . GLY A 1 603 ? 8.051 -33.119 -1.302 1.00 82.44 603 GLY A C 1
ATOM 4731 O O . GLY A 1 603 ? 6.936 -33.138 -1.842 1.00 82.44 603 GLY A O 1
ATOM 4732 N N . PRO A 1 604 ? 8.456 -32.090 -0.530 1.00 89.56 604 PRO A N 1
ATOM 4733 C CA . PRO A 1 604 ? 7.661 -30.885 -0.298 1.00 89.56 604 PRO A CA 1
ATOM 4734 C C . PRO A 1 604 ? 7.173 -30.231 -1.594 1.00 89.56 604 PRO A C 1
ATOM 4736 O O . PRO A 1 604 ? 7.888 -30.201 -2.598 1.00 89.56 604 PRO A O 1
ATOM 4739 N N . ILE A 1 605 ? 5.946 -29.714 -1.561 1.00 91.31 605 ILE A N 1
ATOM 4740 C CA . ILE A 1 605 ? 5.309 -29.015 -2.681 1.00 91.31 605 ILE A CA 1
ATOM 4741 C C . ILE A 1 605 ? 5.776 -27.558 -2.689 1.00 91.31 605 ILE A C 1
ATOM 4743 O O . ILE A 1 605 ? 5.717 -26.896 -1.656 1.00 91.31 605 ILE A O 1
ATOM 4747 N N . TRP A 1 606 ? 6.190 -27.063 -3.854 1.00 91.94 606 TRP A N 1
ATOM 4748 C CA . TRP A 1 606 ? 6.644 -25.680 -4.044 1.00 91.94 606 TRP A CA 1
ATOM 4749 C C . TRP A 1 606 ? 5.703 -24.854 -4.919 1.00 91.94 606 TRP A C 1
ATOM 4751 O O . TRP A 1 606 ? 5.541 -23.660 -4.694 1.00 91.94 606 TRP A O 1
ATOM 4761 N N . CYS A 1 607 ? 5.056 -25.492 -5.890 1.00 93.12 607 CYS A N 1
ATOM 4762 C CA . CYS A 1 607 ? 4.107 -24.849 -6.790 1.00 93.12 607 CYS A CA 1
ATOM 4763 C C . CYS A 1 607 ? 2.998 -25.822 -7.184 1.00 93.12 607 CYS A C 1
ATOM 4765 O O . CYS A 1 607 ? 3.153 -27.045 -7.108 1.00 93.12 607 CYS A O 1
ATOM 4767 N N . MET A 1 608 ? 1.869 -25.269 -7.604 1.00 93.25 608 MET A N 1
ATOM 4768 C CA . MET A 1 608 ? 0.715 -26.028 -8.060 1.00 93.25 608 MET A CA 1
ATOM 4769 C C . MET A 1 608 ? -0.033 -25.232 -9.121 1.00 93.25 608 MET A C 1
ATOM 4771 O O . MET A 1 608 ? -0.034 -24.008 -9.060 1.00 93.25 608 MET A O 1
ATOM 4775 N N . GLU A 1 609 ? -0.660 -25.934 -10.057 1.00 92.12 609 GLU A N 1
ATOM 4776 C CA . GLU A 1 609 ? -1.434 -25.334 -11.142 1.00 92.12 609 GLU A CA 1
ATOM 4777 C C . GLU A 1 609 ? -2.656 -26.209 -11.436 1.00 92.12 609 GLU A C 1
ATOM 4779 O O . GLU A 1 609 ? -2.534 -27.429 -11.600 1.00 92.12 609 GLU A O 1
ATOM 4784 N N . ILE A 1 610 ? -3.841 -25.601 -11.486 1.00 89.31 610 ILE A N 1
ATOM 4785 C CA . ILE A 1 610 ? -5.107 -26.308 -11.700 1.00 89.31 610 ILE A CA 1
ATOM 4786 C C . ILE A 1 610 ? -5.532 -26.248 -13.168 1.00 89.31 610 ILE A C 1
ATOM 4788 O O . ILE A 1 610 ? -5.508 -25.197 -13.801 1.00 89.31 610 ILE A O 1
ATOM 4792 N N . ASN A 1 611 ? -5.981 -27.378 -13.705 1.00 87.94 611 ASN A N 1
ATOM 4793 C CA . ASN A 1 611 ? -6.657 -27.458 -14.990 1.00 87.94 611 ASN A CA 1
ATOM 4794 C C . ASN A 1 611 ? -8.117 -27.859 -14.763 1.00 87.94 611 ASN A C 1
ATOM 4796 O O . ASN A 1 611 ? -8.447 -29.045 -14.695 1.00 87.94 611 ASN A O 1
ATOM 4800 N N . ASN A 1 612 ? -8.987 -26.850 -14.676 1.00 82.00 612 ASN A N 1
ATOM 4801 C CA . ASN A 1 612 ? -10.419 -27.041 -14.441 1.00 82.00 612 ASN A CA 1
ATOM 4802 C C . ASN A 1 612 ? -11.103 -27.845 -15.554 1.00 82.00 612 ASN A C 1
ATOM 4804 O O . ASN A 1 612 ? -12.016 -28.607 -15.272 1.00 82.00 612 ASN A O 1
ATOM 4808 N N . ALA A 1 613 ? -10.660 -27.717 -16.810 1.00 81.31 613 ALA A N 1
ATOM 4809 C CA . ALA A 1 613 ? -11.278 -28.427 -17.932 1.00 81.31 613 ALA A CA 1
ATOM 4810 C C . ALA A 1 613 ? -11.018 -29.943 -17.897 1.00 81.31 613 ALA A C 1
ATOM 4812 O O . ALA A 1 613 ? -11.806 -30.715 -18.433 1.00 81.31 613 ALA A O 1
ATOM 4813 N N . ALA A 1 614 ? -9.907 -30.361 -17.287 1.00 81.06 614 ALA A N 1
ATOM 4814 C CA . ALA A 1 614 ? -9.517 -31.763 -17.158 1.00 81.06 614 ALA A CA 1
ATOM 4815 C C . ALA A 1 614 ? -9.685 -32.307 -15.728 1.00 81.06 614 ALA A C 1
ATOM 4817 O O . ALA A 1 614 ? -9.158 -33.387 -15.445 1.00 81.06 614 ALA A O 1
ATOM 4818 N N . GLU A 1 615 ? -10.318 -31.535 -14.833 1.00 87.06 615 GLU A N 1
ATOM 4819 C CA . GLU A 1 615 ? -10.484 -31.841 -13.401 1.00 87.06 615 GLU A CA 1
ATOM 4820 C C . GLU A 1 615 ? -9.193 -32.383 -12.767 1.00 87.06 615 GLU A C 1
ATOM 4822 O O . GLU A 1 615 ? -9.156 -33.401 -12.074 1.00 87.06 615 GLU A O 1
ATOM 4827 N N . SER A 1 616 ? -8.073 -31.739 -13.110 1.00 89.62 616 SER A N 1
ATOM 4828 C CA . SER A 1 616 ? -6.735 -32.203 -12.759 1.00 89.62 616 SER A CA 1
ATOM 4829 C C . SER A 1 616 ? -5.907 -31.087 -12.130 1.00 89.62 616 SER A C 1
ATOM 4831 O O . SER A 1 616 ? -5.947 -29.940 -12.564 1.00 89.62 616 SER A O 1
ATOM 4833 N N . LEU A 1 617 ? -5.104 -31.441 -11.132 1.00 91.88 617 LEU A N 1
ATOM 4834 C CA . LEU A 1 617 ? -4.184 -30.566 -10.416 1.00 91.88 617 LEU A CA 1
ATOM 4835 C C . LEU A 1 617 ? -2.749 -31.045 -10.642 1.00 91.88 617 LEU A C 1
ATOM 4837 O O . LEU A 1 617 ? -2.414 -32.189 -10.332 1.00 91.88 617 LEU A O 1
ATOM 4841 N N . ALA A 1 618 ? -1.896 -30.172 -11.168 1.00 93.25 618 ALA A N 1
ATOM 4842 C CA . ALA A 1 618 ? -0.464 -30.411 -11.267 1.00 93.25 618 ALA A CA 1
ATOM 4843 C C . ALA A 1 618 ? 0.257 -29.834 -10.050 1.00 93.25 618 ALA A C 1
ATOM 4845 O O . ALA A 1 618 ? -0.038 -28.728 -9.606 1.00 93.25 618 ALA A O 1
ATOM 4846 N N . VAL A 1 619 ? 1.226 -30.579 -9.527 1.00 94.56 619 VAL A N 1
ATOM 4847 C CA . VAL A 1 619 ? 1.973 -30.223 -8.322 1.00 94.56 619 VAL A CA 1
ATOM 4848 C C . VAL A 1 619 ? 3.463 -30.431 -8.563 1.00 94.56 619 VAL A C 1
ATOM 4850 O O . VAL A 1 619 ? 3.886 -31.527 -8.934 1.00 94.56 619 VAL A O 1
ATOM 4853 N N . GLY A 1 620 ? 4.256 -29.380 -8.360 1.00 94.25 620 GLY A N 1
ATOM 4854 C CA . GLY A 1 620 ? 5.708 -29.382 -8.513 1.00 94.25 620 GLY A CA 1
ATOM 4855 C C . GLY A 1 620 ? 6.392 -29.548 -7.162 1.00 94.25 620 GLY A C 1
ATOM 4856 O O . GLY A 1 620 ? 6.103 -28.818 -6.210 1.00 94.25 620 GLY A O 1
ATOM 4857 N N . CYS A 1 621 ? 7.291 -30.526 -7.075 1.00 93.06 621 CYS A N 1
ATOM 4858 C CA . CYS A 1 621 ? 7.927 -30.919 -5.823 1.00 93.06 621 CYS A CA 1
ATOM 4859 C C . CYS A 1 621 ? 9.431 -30.603 -5.791 1.00 93.06 621 CYS A C 1
ATOM 4861 O O . CYS A 1 621 ? 10.102 -30.469 -6.819 1.00 93.06 621 CYS A O 1
ATOM 4863 N N . GLU A 1 622 ? 9.983 -30.551 -4.578 1.00 93.31 622 GLU A N 1
ATOM 4864 C CA . GLU A 1 622 ? 11.420 -30.362 -4.332 1.00 93.31 622 GLU A CA 1
ATOM 4865 C C . GLU A 1 622 ? 12.290 -31.496 -4.901 1.00 93.31 622 GLU A C 1
ATOM 4867 O O . GLU A 1 622 ? 13.427 -31.265 -5.297 1.00 93.31 622 GLU A O 1
ATOM 4872 N N . ASP A 1 623 ? 11.735 -32.705 -5.027 1.00 91.75 623 ASP A N 1
ATOM 4873 C CA . ASP A 1 623 ? 12.397 -33.877 -5.623 1.00 91.75 623 ASP A CA 1
ATOM 4874 C C . ASP A 1 623 ? 12.507 -33.828 -7.164 1.00 91.75 623 ASP A C 1
ATOM 4876 O O . ASP A 1 623 ? 12.930 -34.794 -7.814 1.00 91.75 623 ASP A O 1
ATOM 4880 N N . GLY A 1 624 ? 12.094 -32.713 -7.766 1.00 91.38 624 GLY A N 1
ATOM 4881 C CA . GLY A 1 624 ? 12.159 -32.482 -9.201 1.00 91.38 624 GLY A CA 1
ATOM 4882 C C . GLY A 1 624 ? 11.126 -33.240 -10.018 1.00 91.38 624 GLY A C 1
ATOM 4883 O O . GLY A 1 624 ? 11.305 -33.401 -11.224 1.00 91.38 624 GLY A O 1
ATOM 4884 N N . ARG A 1 625 ? 10.062 -33.751 -9.392 1.00 92.88 625 ARG A N 1
ATOM 4885 C CA . ARG A 1 625 ? 8.954 -34.405 -10.097 1.00 92.88 625 ARG A CA 1
ATOM 4886 C C . ARG A 1 625 ? 7.716 -33.522 -10.111 1.00 92.88 625 ARG A C 1
ATOM 4888 O O . ARG A 1 625 ? 7.392 -32.865 -9.123 1.00 92.88 625 ARG A O 1
ATOM 4895 N N . ILE A 1 626 ? 6.988 -33.596 -11.222 1.00 94.31 626 ILE A N 1
ATOM 4896 C CA . ILE A 1 626 ? 5.615 -33.099 -11.320 1.00 94.31 626 ILE A CA 1
ATOM 4897 C C . ILE A 1 626 ? 4.674 -34.264 -11.060 1.00 94.31 626 ILE A C 1
ATOM 4899 O O . ILE A 1 626 ? 4.878 -35.363 -11.579 1.00 94.31 626 ILE A O 1
ATOM 4903 N N . ARG A 1 627 ? 3.641 -34.041 -10.259 1.00 92.19 627 ARG A N 1
ATOM 4904 C CA . ARG A 1 627 ? 2.615 -35.035 -9.953 1.00 92.19 627 ARG A CA 1
ATOM 4905 C C . ARG A 1 627 ? 1.253 -34.490 -10.331 1.00 92.19 627 ARG A C 1
ATOM 4907 O O . ARG A 1 627 ? 0.966 -33.328 -10.074 1.00 92.19 627 ARG A O 1
ATOM 4914 N N . ILE A 1 628 ? 0.446 -35.333 -10.960 1.00 92.06 628 ILE A N 1
ATOM 4915 C CA . ILE A 1 628 ? -0.908 -35.003 -11.386 1.00 92.06 628 ILE A CA 1
ATOM 4916 C C . ILE A 1 628 ? -1.886 -35.725 -10.470 1.00 92.06 628 ILE A C 1
ATOM 4918 O O . ILE A 1 628 ? -1.826 -36.952 -10.341 1.00 92.06 628 ILE A O 1
ATOM 4922 N N . PHE A 1 629 ? -2.791 -34.959 -9.883 1.00 91.12 629 PHE A N 1
ATOM 4923 C CA . PHE A 1 629 ? -3.946 -35.430 -9.134 1.00 91.12 629 PHE A CA 1
ATOM 4924 C C . PHE A 1 629 ? -5.204 -35.162 -9.960 1.00 91.12 629 PHE A C 1
ATOM 4926 O O . PHE A 1 629 ? -5.251 -34.165 -10.673 1.00 91.12 629 PHE A O 1
ATOM 4933 N N . SER A 1 630 ? -6.198 -36.039 -9.905 1.00 89.56 630 SER A N 1
ATOM 4934 C CA . SER A 1 630 ? -7.567 -35.714 -10.314 1.00 89.56 630 SER A CA 1
ATOM 4935 C C . SER A 1 630 ? -8.372 -35.334 -9.083 1.00 89.56 630 SER A C 1
ATOM 4937 O O . SER A 1 630 ? -8.092 -35.846 -8.000 1.00 89.56 630 SER A O 1
ATOM 4939 N N . PHE A 1 631 ? -9.350 -34.453 -9.236 1.00 86.38 631 PHE A N 1
ATOM 4940 C CA . PHE A 1 631 ? -10.301 -34.163 -8.170 1.00 86.38 631 PHE A CA 1
ATOM 4941 C C . PHE A 1 631 ? -11.710 -34.541 -8.614 1.00 86.38 631 PHE A C 1
ATOM 4943 O O . PHE A 1 631 ? -12.164 -34.102 -9.663 1.00 86.38 631 PHE A O 1
ATOM 4950 N N . GLU A 1 632 ? -12.378 -35.371 -7.818 1.00 81.75 632 GLU A N 1
ATOM 4951 C CA . GLU A 1 632 ? -13.764 -35.801 -8.021 1.00 81.75 632 GLU A CA 1
ATOM 4952 C C . GLU A 1 632 ? -14.445 -35.848 -6.645 1.00 81.75 632 GLU A C 1
ATOM 4954 O O . GLU A 1 632 ? -13.828 -36.288 -5.679 1.00 81.75 632 GLU A O 1
ATOM 4959 N N . HIS A 1 633 ? -15.708 -35.419 -6.547 1.00 71.94 633 HIS A N 1
ATOM 4960 C CA . HIS A 1 633 ? -16.497 -35.469 -5.301 1.00 71.94 633 HIS A CA 1
ATOM 4961 C C . HIS A 1 633 ? -15.786 -34.863 -4.067 1.00 71.94 633 HIS A C 1
ATOM 4963 O O . HIS A 1 633 ? -15.806 -35.452 -2.992 1.00 71.94 633 HIS A O 1
ATOM 4969 N N . ASP A 1 634 ? -15.154 -33.696 -4.232 1.00 72.00 634 ASP A N 1
ATOM 4970 C CA . ASP A 1 634 ? -14.388 -32.967 -3.201 1.00 72.00 634 ASP A CA 1
ATOM 4971 C C . ASP A 1 634 ? -13.118 -33.670 -2.667 1.00 72.00 634 ASP A C 1
ATOM 4973 O O . ASP A 1 634 ? -12.440 -33.134 -1.789 1.00 72.00 634 ASP A O 1
ATOM 4977 N N . ASP A 1 635 ? -12.720 -34.809 -3.246 1.00 79.69 635 ASP A N 1
ATOM 4978 C CA . ASP A 1 635 ? -11.498 -35.539 -2.894 1.00 79.69 635 ASP A CA 1
ATOM 4979 C C . ASP A 1 635 ? -10.433 -35.486 -4.002 1.00 79.69 635 ASP A C 1
ATOM 4981 O O . ASP A 1 635 ? -10.724 -35.333 -5.189 1.00 79.69 635 ASP A O 1
ATOM 4985 N N . LEU A 1 636 ? -9.161 -35.624 -3.606 1.00 85.44 636 LEU A N 1
ATOM 4986 C CA . LEU A 1 636 ? -8.000 -35.629 -4.500 1.00 85.44 636 LEU A CA 1
ATOM 4987 C C . LEU A 1 636 ? -7.438 -37.046 -4.660 1.00 85.44 636 LEU A C 1
ATOM 4989 O O . LEU A 1 636 ? -7.009 -37.681 -3.699 1.00 85.44 636 LEU A O 1
ATOM 4993 N N . TYR A 1 637 ? -7.333 -37.510 -5.901 1.00 87.06 637 TYR A N 1
ATOM 4994 C CA . TYR A 1 637 ? -6.801 -38.825 -6.249 1.00 87.06 637 TYR A CA 1
ATOM 4995 C C . TYR A 1 637 ? -5.485 -38.690 -7.009 1.00 87.06 637 TYR A C 1
ATOM 4997 O O . TYR A 1 637 ? -5.400 -38.017 -8.036 1.00 87.06 637 TYR A O 1
ATOM 5005 N N . PHE A 1 638 ? -4.430 -39.352 -6.531 1.00 89.75 638 PHE A N 1
ATOM 5006 C CA . PHE A 1 638 ? -3.159 -39.391 -7.253 1.00 89.75 638 PHE A CA 1
ATOM 5007 C C . PHE A 1 638 ? -3.319 -40.149 -8.576 1.00 89.75 638 PHE A C 1
ATOM 5009 O O . PHE A 1 638 ? -3.716 -41.313 -8.588 1.00 89.75 638 PHE A O 1
ATOM 5016 N N . ARG A 1 639 ? -2.956 -39.503 -9.688 1.00 88.56 639 ARG A N 1
ATOM 5017 C CA . ARG A 1 639 ? -3.119 -40.060 -11.035 1.00 88.56 639 ARG A CA 1
ATOM 5018 C C . ARG A 1 639 ? -1.806 -40.582 -11.607 1.00 88.56 639 ARG A C 1
ATOM 5020 O O . ARG A 1 639 ? -1.726 -41.730 -12.032 1.00 88.56 639 ARG A O 1
ATOM 5027 N N . LYS A 1 640 ? -0.773 -39.734 -11.660 1.00 89.00 640 LYS A N 1
ATOM 5028 C CA . LYS A 1 640 ? 0.552 -40.089 -12.207 1.00 89.00 640 LYS A CA 1
ATOM 5029 C C . LYS A 1 640 ? 1.643 -39.110 -11.782 1.00 89.00 640 LYS A C 1
ATOM 5031 O O . LYS A 1 640 ? 1.369 -37.951 -11.487 1.00 89.00 640 LYS A O 1
ATOM 5036 N N . GLY A 1 641 ? 2.894 -39.564 -11.827 1.00 90.56 641 GLY A N 1
ATOM 5037 C CA . GLY A 1 641 ? 4.089 -38.733 -11.664 1.00 90.56 641 GLY A CA 1
ATOM 5038 C C . GLY A 1 641 ? 4.908 -38.671 -12.951 1.00 90.56 641 GLY A C 1
ATOM 5039 O O . GLY A 1 641 ? 4.965 -39.643 -13.701 1.00 90.56 641 GLY A O 1
ATOM 5040 N N . PHE A 1 642 ? 5.528 -37.526 -13.213 1.00 93.19 642 PHE A N 1
ATOM 5041 C CA . PHE A 1 642 ? 6.413 -37.321 -14.357 1.00 93.19 642 PHE A CA 1
ATOM 5042 C C . PHE A 1 642 ? 7.836 -37.764 -14.014 1.00 93.19 642 PHE A C 1
ATOM 5044 O O . PHE A 1 642 ? 8.180 -38.003 -12.850 1.00 93.19 642 PHE A O 1
ATOM 5051 N N . VAL A 1 643 ? 8.676 -37.878 -15.043 1.00 90.06 643 VAL A N 1
ATOM 5052 C CA . VAL A 1 643 ? 10.104 -38.170 -14.867 1.00 90.06 643 VAL A CA 1
ATOM 5053 C C . VAL A 1 643 ? 10.759 -37.038 -14.067 1.00 90.06 643 VAL A C 1
ATOM 5055 O O . VAL A 1 643 ? 10.409 -35.875 -14.236 1.00 90.06 643 VAL A O 1
ATOM 5058 N N . THR A 1 644 ? 11.699 -37.372 -13.180 1.00 90.31 644 THR A N 1
ATOM 5059 C CA . THR A 1 644 ? 12.414 -36.357 -12.390 1.00 90.31 644 THR A CA 1
ATOM 5060 C C . THR A 1 644 ? 13.360 -35.535 -13.264 1.00 90.31 644 THR A C 1
ATOM 5062 O O . THR A 1 644 ? 14.044 -36.075 -14.134 1.00 90.31 644 THR A O 1
ATOM 5065 N N . THR A 1 645 ? 13.428 -34.232 -13.005 1.00 89.12 645 THR A N 1
ATOM 5066 C CA . THR A 1 645 ? 14.458 -33.331 -13.543 1.00 89.12 645 THR A CA 1
ATOM 5067 C C . THR A 1 645 ? 15.749 -33.359 -12.721 1.00 89.12 645 THR A C 1
ATOM 5069 O O . THR A 1 645 ? 16.765 -32.829 -13.161 1.00 89.12 645 THR A O 1
ATOM 5072 N N . GLY A 1 646 ? 15.724 -33.954 -11.520 1.00 88.69 646 GLY A N 1
ATOM 5073 C CA . GLY A 1 646 ? 16.823 -33.928 -10.550 1.00 88.69 646 GLY A CA 1
ATOM 5074 C C . GLY A 1 646 ? 17.025 -32.577 -9.849 1.00 88.69 646 GLY A C 1
ATOM 5075 O O . GLY A 1 646 ? 17.974 -32.429 -9.079 1.00 88.69 646 GLY A O 1
ATOM 5076 N N . ARG A 1 647 ? 16.159 -31.591 -10.110 1.00 91.12 647 ARG A N 1
ATOM 5077 C CA . ARG A 1 647 ? 16.212 -30.233 -9.551 1.00 91.12 647 ARG A CA 1
ATOM 5078 C C . ARG A 1 647 ? 14.840 -29.817 -9.060 1.00 91.12 647 ARG A C 1
ATOM 5080 O O . ARG A 1 647 ? 13.849 -30.139 -9.705 1.00 91.12 647 ARG A O 1
ATOM 5087 N N . ARG A 1 648 ? 14.781 -29.059 -7.969 1.00 93.75 648 ARG A N 1
ATOM 5088 C CA . ARG A 1 648 ? 13.521 -28.545 -7.420 1.00 93.75 648 ARG A CA 1
ATOM 5089 C C . ARG A 1 648 ? 12.727 -27.766 -8.471 1.00 93.75 648 ARG A C 1
ATOM 5091 O O . ARG A 1 648 ? 13.281 -26.907 -9.160 1.00 93.75 648 ARG A O 1
ATOM 5098 N N . ILE A 1 649 ? 11.428 -28.054 -8.544 1.00 95.44 649 ILE A N 1
ATOM 5099 C CA . ILE A 1 649 ? 10.475 -27.332 -9.392 1.00 95.44 649 ILE A CA 1
ATOM 5100 C C . ILE A 1 649 ? 9.884 -26.179 -8.587 1.00 95.44 649 ILE A C 1
ATOM 5102 O O . ILE A 1 649 ? 9.255 -26.408 -7.559 1.00 95.44 649 ILE A O 1
ATOM 5106 N N . VAL A 1 650 ? 10.100 -24.953 -9.054 1.00 95.38 650 VAL A N 1
ATOM 5107 C CA . VAL A 1 650 ? 9.743 -23.718 -8.339 1.00 95.38 650 VAL A CA 1
ATOM 5108 C C . VAL A 1 650 ? 8.469 -23.088 -8.900 1.00 95.38 650 VAL A C 1
ATOM 5110 O O . VAL A 1 650 ? 7.696 -22.509 -8.146 1.00 95.38 650 VAL A O 1
ATOM 5113 N N . SER A 1 651 ? 8.218 -23.242 -10.200 1.00 96.75 651 SER A N 1
ATOM 5114 C CA . SER A 1 651 ? 7.042 -22.695 -10.879 1.00 96.75 651 SER A CA 1
ATOM 5115 C C . SER A 1 651 ? 6.484 -23.673 -11.913 1.00 96.75 651 SER A C 1
ATOM 5117 O O . SER A 1 651 ? 7.216 -24.491 -12.478 1.00 96.75 651 SER A O 1
ATOM 5119 N N . LEU A 1 652 ? 5.177 -23.591 -12.162 1.00 96.56 652 LEU A N 1
ATOM 5120 C CA . LEU A 1 652 ? 4.450 -24.403 -13.136 1.00 96.56 652 LEU A CA 1
ATOM 5121 C C . LEU A 1 652 ? 3.521 -23.516 -13.962 1.00 96.56 652 LEU A C 1
ATOM 5123 O O . LEU A 1 652 ? 2.996 -22.536 -13.452 1.00 96.56 652 LEU A O 1
ATOM 5127 N N . ALA A 1 653 ? 3.311 -23.885 -15.223 1.00 95.62 653 ALA A N 1
ATOM 5128 C CA . ALA A 1 653 ? 2.285 -23.299 -16.078 1.00 95.62 653 ALA A CA 1
ATOM 5129 C C . ALA A 1 653 ? 1.694 -24.386 -16.982 1.00 95.62 653 ALA A C 1
ATOM 5131 O O . ALA A 1 653 ? 2.434 -25.106 -17.662 1.00 95.62 653 ALA A O 1
ATOM 5132 N N . TRP A 1 654 ? 0.368 -24.520 -17.006 1.00 93.44 654 TRP A N 1
ATOM 5133 C CA . TRP A 1 654 ? -0.320 -25.552 -17.782 1.00 93.44 654 TRP A CA 1
ATOM 5134 C C . TRP A 1 654 ? -1.170 -24.919 -18.881 1.00 93.44 654 TRP A C 1
ATOM 5136 O O . TRP A 1 654 ? -2.109 -24.179 -18.614 1.00 93.44 654 TRP A O 1
ATOM 5146 N N . HIS A 1 655 ? -0.873 -25.250 -20.138 1.00 92.19 655 HIS A N 1
ATOM 5147 C CA . HIS A 1 655 ? -1.709 -24.846 -21.258 1.00 92.19 655 HIS A CA 1
ATOM 5148 C C . HIS A 1 655 ? -2.847 -25.854 -21.488 1.00 92.19 655 HIS A C 1
ATOM 5150 O O . HIS A 1 655 ? -2.616 -26.979 -21.946 1.00 92.19 655 HIS A O 1
ATOM 5156 N N . ALA A 1 656 ? -4.086 -25.446 -21.203 1.00 77.00 656 ALA A N 1
ATOM 5157 C CA . ALA A 1 656 ? -5.254 -26.330 -21.230 1.00 77.00 656 ALA A CA 1
ATOM 5158 C C . ALA A 1 656 ? -5.533 -26.956 -22.614 1.00 77.00 656 ALA A C 1
ATOM 5160 O O . ALA A 1 656 ? -5.946 -28.110 -22.689 1.00 77.00 656 ALA A O 1
ATOM 5161 N N . GLY A 1 657 ? -5.269 -26.236 -23.713 1.00 79.00 657 GLY A N 1
ATOM 5162 C CA . GLY A 1 657 ? -5.659 -26.662 -25.068 1.00 79.00 657 GLY A CA 1
ATOM 5163 C C . GLY A 1 657 ? -4.636 -27.493 -25.857 1.00 79.00 657 GLY A C 1
ATOM 5164 O O . GLY A 1 657 ? -4.976 -28.033 -26.903 1.00 79.00 657 GLY A O 1
ATOM 5165 N N . SER A 1 658 ? -3.380 -27.599 -25.409 1.00 81.56 658 SER A N 1
ATOM 5166 C CA . SER A 1 658 ? -2.280 -28.166 -26.227 1.00 81.56 658 SER A CA 1
ATOM 5167 C C . SER A 1 658 ? -1.645 -29.419 -25.634 1.00 81.56 658 SER A C 1
ATOM 5169 O O . SER A 1 658 ? -0.671 -29.929 -26.185 1.00 81.56 658 SER A O 1
ATOM 5171 N N . ASN A 1 659 ? -2.163 -29.906 -24.501 1.00 85.81 659 ASN A N 1
ATOM 5172 C CA . ASN A 1 659 ? -1.542 -30.973 -23.715 1.00 85.81 659 ASN A CA 1
ATOM 5173 C C . ASN A 1 659 ? -0.064 -30.699 -23.380 1.00 85.81 659 ASN A C 1
ATOM 5175 O O . ASN A 1 659 ? 0.715 -31.639 -23.216 1.00 85.81 659 ASN A O 1
ATOM 5179 N N . ARG A 1 660 ? 0.332 -29.426 -23.271 1.00 91.88 660 ARG A N 1
ATOM 5180 C CA . ARG A 1 660 ? 1.679 -29.016 -22.863 1.00 91.88 660 ARG A CA 1
ATOM 5181 C C . ARG A 1 660 ? 1.661 -28.377 -21.488 1.00 91.88 660 ARG A C 1
ATOM 5183 O O . ARG A 1 660 ? 0.736 -27.648 -21.131 1.00 91.88 660 ARG A O 1
ATOM 5190 N N . MET A 1 661 ? 2.716 -28.644 -20.737 1.00 94.62 661 MET A N 1
ATOM 5191 C CA . MET A 1 661 ? 2.957 -28.047 -19.432 1.00 94.62 661 MET A CA 1
ATOM 5192 C C . MET A 1 661 ? 4.411 -27.606 -19.345 1.00 94.62 661 MET A C 1
ATOM 5194 O O . MET A 1 661 ? 5.291 -28.236 -19.926 1.00 94.62 661 MET A O 1
ATOM 5198 N N . PHE A 1 662 ? 4.667 -26.537 -18.611 1.00 96.31 662 PHE A N 1
ATOM 5199 C CA . PHE A 1 662 ? 5.987 -25.950 -18.450 1.00 96.31 662 PHE A CA 1
ATOM 5200 C C . PHE A 1 662 ? 6.340 -25.906 -16.971 1.00 96.31 662 PHE A C 1
ATOM 5202 O O . PHE A 1 662 ? 5.471 -25.661 -16.135 1.00 96.31 662 PHE A O 1
ATOM 5209 N N . SER A 1 663 ? 7.605 -26.161 -16.642 1.00 97.00 663 SER A N 1
ATOM 5210 C CA . SER A 1 663 ? 8.080 -26.100 -15.260 1.00 97.00 663 SER A CA 1
ATOM 5211 C C . SER A 1 663 ? 9.414 -25.383 -15.155 1.00 97.00 663 SER A C 1
ATOM 5213 O O . SER A 1 663 ? 10.347 -25.728 -15.882 1.00 97.00 663 SER A O 1
ATOM 5215 N N . GLY A 1 664 ? 9.512 -24.444 -14.224 1.00 96.44 664 GLY A N 1
ATOM 5216 C CA . GLY A 1 664 ? 10.712 -23.670 -13.943 1.00 96.44 664 GLY A CA 1
ATOM 5217 C C . GLY A 1 664 ? 11.483 -24.272 -12.779 1.00 96.44 664 GLY A C 1
ATOM 5218 O O . GLY A 1 664 ? 10.891 -24.702 -11.785 1.00 96.44 664 GLY A O 1
ATOM 5219 N N . SER A 1 665 ? 12.804 -24.323 -12.905 1.00 93.88 665 SER A N 1
ATOM 5220 C CA . SER A 1 665 ? 13.705 -24.895 -11.907 1.00 93.88 665 SER A CA 1
ATOM 5221 C C . SER A 1 665 ? 14.579 -23.844 -11.211 1.00 93.88 665 SER A C 1
ATOM 5223 O O . SER A 1 665 ? 14.700 -22.691 -11.636 1.00 93.88 665 SER A O 1
ATOM 5225 N N . GLU A 1 666 ? 15.239 -24.272 -10.134 1.00 92.31 666 GLU A N 1
ATOM 5226 C CA . GLU A 1 666 ? 16.231 -23.476 -9.391 1.00 92.31 666 GLU A CA 1
ATOM 5227 C C . GLU A 1 666 ? 17.576 -23.268 -10.118 1.00 92.31 666 GLU A C 1
ATOM 5229 O O . GLU A 1 666 ? 18.441 -22.552 -9.619 1.00 92.31 666 GLU A O 1
ATOM 5234 N N . ASP A 1 667 ? 17.788 -23.918 -11.265 1.00 89.44 667 ASP A N 1
ATOM 5235 C CA . ASP A 1 667 ? 18.997 -23.787 -12.088 1.00 89.44 667 ASP A CA 1
ATOM 5236 C C . ASP A 1 667 ? 18.763 -23.021 -13.398 1.00 89.44 667 ASP A C 1
ATOM 5238 O O . ASP A 1 667 ? 19.611 -23.049 -14.291 1.00 89.44 667 ASP A O 1
ATOM 5242 N N . GLY A 1 668 ? 17.639 -22.307 -13.498 1.00 91.88 668 GLY A N 1
ATOM 5243 C CA . GLY A 1 668 ? 17.365 -21.416 -14.622 1.00 91.88 668 GLY A CA 1
ATOM 5244 C C . GLY A 1 668 ? 16.930 -22.174 -15.870 1.00 91.88 668 GLY A C 1
ATOM 5245 O O . GLY A 1 668 ? 17.204 -21.732 -16.983 1.00 91.88 668 GLY A O 1
ATOM 5246 N N . ILE A 1 669 ? 16.297 -23.338 -15.706 1.00 94.88 669 ILE A N 1
ATOM 5247 C CA . ILE A 1 669 ? 15.820 -24.165 -16.811 1.00 94.88 669 ILE A CA 1
ATOM 5248 C C . ILE A 1 669 ? 14.291 -24.181 -16.803 1.00 94.88 669 ILE A C 1
ATOM 5250 O O . ILE A 1 669 ? 13.649 -24.422 -15.781 1.00 94.88 669 ILE A O 1
ATOM 5254 N N . ILE A 1 670 ? 13.697 -23.957 -17.972 1.00 96.94 670 ILE A N 1
ATOM 5255 C CA . ILE A 1 670 ? 12.277 -24.208 -18.214 1.00 96.94 670 ILE A CA 1
ATOM 5256 C C . ILE A 1 670 ? 12.168 -25.528 -18.973 1.00 96.94 670 ILE A C 1
ATOM 5258 O O . ILE A 1 670 ? 12.632 -25.654 -20.108 1.00 96.94 670 ILE A O 1
ATOM 5262 N N . HIS A 1 671 ? 11.564 -26.528 -18.343 1.00 95.94 671 HIS A N 1
ATOM 5263 C CA . HIS A 1 671 ? 11.270 -27.815 -18.967 1.00 95.94 671 HIS A CA 1
ATOM 5264 C C . HIS A 1 671 ? 9.900 -27.775 -19.642 1.00 95.94 671 HIS A C 1
ATOM 5266 O O . HIS A 1 671 ? 8.939 -27.271 -19.059 1.00 95.94 671 HIS A O 1
ATOM 5272 N N . CYS A 1 672 ? 9.810 -28.336 -20.846 1.00 95.19 672 CYS A N 1
ATOM 5273 C CA . CYS A 1 672 ? 8.580 -28.434 -21.625 1.00 95.19 672 CYS A CA 1
ATOM 5274 C C . CYS A 1 672 ? 8.100 -29.885 -21.622 1.00 95.19 672 CYS A C 1
ATOM 5276 O O . CYS A 1 672 ? 8.771 -30.777 -22.137 1.00 95.19 672 CYS A O 1
ATOM 5278 N N . TRP A 1 673 ? 6.929 -30.130 -21.053 1.00 94.75 673 TRP A N 1
ATOM 5279 C CA . TRP A 1 673 ? 6.384 -31.460 -20.823 1.00 94.75 673 TRP A CA 1
ATOM 5280 C C . TRP A 1 673 ? 5.186 -31.741 -21.704 1.00 94.75 673 TRP A C 1
ATOM 5282 O O . TRP A 1 673 ? 4.312 -30.894 -21.898 1.00 94.75 673 TRP A O 1
ATOM 5292 N N . ASN A 1 674 ? 5.085 -32.995 -22.116 1.00 91.50 674 ASN A N 1
ATOM 5293 C CA . ASN A 1 674 ? 3.850 -33.547 -22.630 1.00 91.50 674 ASN A CA 1
ATOM 5294 C C . ASN A 1 674 ? 2.951 -33.970 -21.459 1.00 91.50 674 ASN A C 1
ATOM 5296 O O . ASN A 1 674 ? 3.249 -34.926 -20.737 1.00 91.50 674 ASN A O 1
ATOM 5300 N N . ALA A 1 675 ? 1.831 -33.276 -21.270 1.00 89.00 675 ALA A N 1
ATOM 5301 C CA . ALA A 1 675 ? 0.930 -33.493 -20.145 1.00 89.00 675 ALA A CA 1
ATOM 5302 C C . ALA A 1 675 ? 0.257 -34.882 -20.164 1.00 89.00 675 ALA A C 1
ATOM 5304 O O . ALA A 1 675 ? -0.134 -35.395 -19.112 1.00 89.00 675 ALA A O 1
ATOM 5305 N N . LEU A 1 676 ? 0.143 -35.534 -21.331 1.00 86.56 676 LEU A N 1
ATOM 5306 C CA . LEU A 1 676 ? -0.488 -36.853 -21.468 1.00 86.56 676 LEU A CA 1
ATOM 5307 C C . LEU A 1 676 ? 0.438 -37.990 -21.038 1.00 86.56 676 LEU A C 1
ATOM 5309 O O . LEU A 1 676 ? 0.028 -38.840 -20.250 1.00 86.56 676 LEU A O 1
ATOM 5313 N N . ASN A 1 677 ? 1.686 -38.009 -21.503 1.00 87.75 677 ASN A N 1
ATOM 5314 C CA . ASN A 1 677 ? 2.608 -39.119 -21.225 1.00 87.75 677 ASN A CA 1
ATOM 5315 C C . ASN A 1 677 ? 3.675 -38.800 -20.158 1.00 87.75 677 ASN A C 1
ATOM 5317 O O . ASN A 1 677 ? 4.384 -39.708 -19.731 1.00 87.75 677 ASN A O 1
ATOM 5321 N N . GLY A 1 678 ? 3.791 -37.543 -19.715 1.00 88.88 678 GLY A N 1
ATOM 5322 C CA . GLY A 1 678 ? 4.741 -37.114 -18.684 1.00 88.88 678 GLY A CA 1
ATOM 5323 C C . GLY A 1 678 ? 6.207 -37.089 -19.125 1.00 88.88 678 GLY A C 1
ATOM 5324 O O . GLY A 1 678 ? 7.101 -37.057 -18.275 1.00 88.88 678 GLY A O 1
ATOM 5325 N N . ARG A 1 679 ? 6.477 -37.134 -20.437 1.00 90.56 679 ARG A N 1
ATOM 5326 C CA . ARG A 1 679 ? 7.829 -37.017 -20.998 1.00 90.56 679 ARG A CA 1
ATOM 5327 C C . ARG A 1 679 ? 8.225 -35.552 -21.142 1.00 90.56 679 ARG A C 1
ATOM 5329 O O . ARG A 1 679 ? 7.415 -34.714 -21.536 1.00 90.56 679 ARG A O 1
ATOM 5336 N N . ASN A 1 680 ? 9.491 -35.272 -20.852 1.00 92.19 680 ASN A N 1
ATOM 5337 C CA . ASN A 1 680 ? 10.116 -33.987 -21.138 1.00 92.19 680 ASN A CA 1
ATOM 5338 C C . ASN A 1 680 ? 10.457 -33.925 -22.640 1.00 92.19 680 ASN A C 1
ATOM 5340 O O . ASN A 1 680 ? 11.258 -34.730 -23.112 1.00 92.19 680 ASN A O 1
ATOM 5344 N N . GLU A 1 681 ? 9.817 -33.023 -23.384 1.00 91.19 681 GLU A N 1
ATOM 5345 C CA . GLU A 1 681 ? 9.998 -32.849 -24.832 1.00 91.19 681 GLU A CA 1
ATOM 5346 C C . GLU A 1 681 ? 11.204 -31.956 -25.151 1.00 91.19 681 GLU A C 1
ATOM 5348 O O . GLU A 1 681 ? 11.958 -32.244 -26.079 1.00 91.19 681 GLU A O 1
ATOM 5353 N N . SER A 1 682 ? 11.402 -30.876 -24.390 1.00 91.38 682 SER A N 1
ATOM 5354 C CA . SER A 1 682 ? 12.482 -29.914 -24.626 1.00 91.38 682 SER A CA 1
ATOM 5355 C C . SER A 1 682 ? 12.824 -29.102 -23.374 1.00 91.38 682 SER A C 1
ATOM 5357 O O . SER A 1 682 ? 12.099 -29.100 -22.380 1.00 91.38 682 SER A O 1
ATOM 5359 N N . ARG A 1 683 ? 13.965 -28.404 -23.412 1.00 92.88 683 ARG A N 1
ATOM 5360 C CA . ARG A 1 683 ? 14.425 -27.519 -22.334 1.00 92.88 683 ARG A CA 1
ATOM 5361 C C . ARG A 1 683 ? 14.839 -26.162 -22.889 1.00 92.88 683 ARG A C 1
ATOM 5363 O O . ARG A 1 683 ? 15.452 -26.103 -23.954 1.00 92.88 683 ARG A O 1
ATOM 5370 N N . ILE A 1 684 ? 14.555 -25.109 -22.136 1.00 95.44 684 ILE A N 1
ATOM 5371 C CA . ILE A 1 684 ? 14.986 -23.736 -22.398 1.00 95.44 684 ILE A CA 1
ATOM 5372 C C . ILE A 1 684 ? 15.912 -23.338 -21.249 1.00 95.44 684 ILE A C 1
ATOM 5374 O O . ILE A 1 684 ? 15.514 -23.420 -20.090 1.00 95.44 684 ILE A O 1
ATOM 5378 N N . THR A 1 685 ? 17.145 -22.944 -21.557 1.00 92.88 685 THR A N 1
ATOM 5379 C CA . THR A 1 685 ? 18.137 -22.542 -20.550 1.00 92.88 685 THR A CA 1
ATOM 5380 C C . THR A 1 685 ? 18.249 -21.024 -20.525 1.00 92.88 685 THR A C 1
ATOM 5382 O O . THR A 1 685 ? 18.528 -20.415 -21.557 1.00 92.88 685 THR A O 1
ATOM 5385 N N . LEU A 1 686 ? 18.049 -20.420 -19.356 1.00 90.62 686 LEU A N 1
ATOM 5386 C CA . LEU A 1 686 ? 18.207 -18.985 -19.145 1.00 90.62 686 LEU A CA 1
ATOM 5387 C C . LEU A 1 686 ? 19.679 -18.631 -18.899 1.00 90.62 686 LEU A C 1
ATOM 5389 O O . LEU A 1 686 ? 20.463 -19.431 -18.384 1.00 90.62 686 LEU A O 1
ATOM 5393 N N . GLU A 1 687 ? 20.059 -17.408 -19.264 1.00 79.94 687 GLU A N 1
ATOM 5394 C CA . GLU A 1 687 ? 21.409 -16.894 -19.036 1.00 79.94 687 GLU A CA 1
ATOM 5395 C C . GLU A 1 687 ? 21.691 -16.749 -17.533 1.00 79.94 687 GLU A C 1
ATOM 5397 O O . GLU A 1 687 ? 20.996 -16.033 -16.811 1.00 79.94 687 GLU A O 1
ATOM 5402 N N . SER A 1 688 ? 22.750 -17.409 -17.060 1.00 72.12 688 SER A N 1
ATOM 5403 C CA . SER A 1 688 ? 23.242 -17.269 -15.690 1.00 72.12 688 SER A CA 1
ATOM 5404 C C . SER A 1 688 ? 24.466 -16.360 -15.678 1.00 72.12 688 SER A C 1
ATOM 5406 O O . SER A 1 688 ? 25.420 -16.580 -16.425 1.00 72.12 688 SER A O 1
ATOM 5408 N N . LEU A 1 689 ? 24.483 -15.364 -14.794 1.00 68.31 689 LEU A N 1
ATOM 5409 C CA . LEU A 1 689 ? 25.691 -14.585 -14.539 1.00 68.31 689 LEU A CA 1
ATOM 5410 C C . LEU A 1 689 ? 26.702 -15.469 -13.796 1.00 68.31 689 LEU A C 1
ATOM 5412 O O . LEU A 1 689 ? 26.334 -16.204 -12.885 1.00 68.31 689 LEU A O 1
ATOM 5416 N N . ALA A 1 690 ? 27.991 -15.380 -14.139 1.00 56.88 690 ALA A N 1
ATOM 5417 C CA . ALA A 1 690 ? 29.037 -16.292 -13.645 1.00 56.88 690 ALA A CA 1
ATOM 5418 C C . ALA A 1 690 ? 29.170 -16.388 -12.104 1.00 56.88 690 ALA A C 1
ATOM 5420 O O . ALA A 1 690 ? 29.846 -17.284 -11.604 1.00 56.88 690 ALA A O 1
ATOM 5421 N N . LYS A 1 691 ? 28.544 -15.478 -11.344 1.00 60.25 691 LYS A N 1
ATOM 5422 C CA . LYS A 1 691 ? 28.560 -15.449 -9.873 1.00 60.25 691 LYS A CA 1
ATOM 5423 C C . LYS A 1 691 ? 27.224 -15.805 -9.204 1.00 60.25 691 LYS A C 1
ATOM 5425 O O . LYS A 1 691 ? 27.235 -16.042 -8.001 1.00 60.25 691 LYS A O 1
ATOM 5430 N N . GLN A 1 692 ? 26.099 -15.849 -9.926 1.00 72.19 692 GLN A N 1
ATOM 5431 C CA . GLN A 1 692 ? 24.778 -16.137 -9.348 1.00 72.19 692 GLN A CA 1
ATOM 5432 C C . GLN A 1 692 ? 23.933 -17.004 -10.286 1.00 72.19 692 GLN A C 1
ATOM 5434 O O . GLN A 1 692 ? 23.832 -16.733 -11.483 1.00 72.19 692 GLN A O 1
ATOM 5439 N N . LYS A 1 693 ? 23.347 -18.071 -9.730 1.00 82.75 693 LYS A N 1
ATOM 5440 C CA . LYS A 1 693 ? 22.444 -18.969 -10.459 1.00 82.75 693 LYS A CA 1
ATOM 5441 C C . LYS A 1 693 ? 21.102 -18.277 -10.687 1.00 82.75 693 LYS A C 1
ATOM 5443 O O . LYS A 1 693 ? 20.558 -17.690 -9.757 1.00 82.75 693 LYS A O 1
ATOM 5448 N N . CYS A 1 694 ? 20.583 -18.374 -11.908 1.00 91.06 694 CYS A N 1
ATOM 5449 C CA . CYS A 1 694 ? 19.242 -17.909 -12.248 1.00 91.06 694 CYS A CA 1
ATOM 5450 C C . CYS A 1 694 ? 18.186 -18.870 -11.679 1.00 91.06 694 CYS A C 1
ATOM 5452 O O . CYS A 1 694 ? 18.316 -20.076 -11.861 1.00 91.06 694 CYS A O 1
ATOM 5454 N N . ILE A 1 695 ? 17.144 -18.353 -11.027 1.00 95.06 695 ILE A N 1
ATOM 5455 C CA . ILE A 1 695 ? 15.973 -19.128 -10.586 1.00 95.06 695 ILE A CA 1
ATOM 5456 C C . ILE A 1 695 ? 14.750 -18.646 -11.365 1.00 95.06 695 ILE A C 1
ATOM 5458 O O . ILE A 1 695 ? 14.549 -17.440 -11.501 1.00 95.06 695 ILE A O 1
ATOM 5462 N N . VAL A 1 696 ? 13.919 -19.576 -11.848 1.00 96.69 696 VAL A N 1
ATOM 5463 C CA . VAL A 1 696 ? 12.653 -19.259 -12.530 1.00 96.69 696 VAL A CA 1
ATOM 5464 C C . VAL A 1 696 ? 11.503 -19.265 -11.518 1.00 96.69 696 VAL A C 1
ATOM 5466 O O . VAL A 1 696 ? 10.837 -20.284 -11.311 1.00 96.69 696 VAL A O 1
ATOM 5469 N N . TRP A 1 697 ? 11.290 -18.130 -10.854 1.00 96.69 697 TRP A N 1
ATOM 5470 C CA . TRP A 1 697 ? 10.328 -17.988 -9.754 1.00 96.69 697 TRP A CA 1
ATOM 5471 C C . TRP A 1 697 ? 8.870 -18.047 -10.191 1.00 96.69 697 TRP A C 1
ATOM 5473 O O . TRP A 1 697 ? 8.036 -18.575 -9.461 1.00 96.69 697 TRP A O 1
ATOM 5483 N N . SER A 1 698 ? 8.559 -17.520 -11.372 1.00 96.62 698 SER A N 1
ATOM 5484 C CA . SER A 1 698 ? 7.191 -17.442 -11.874 1.00 96.62 698 SER A CA 1
ATOM 5485 C C . SER A 1 698 ? 7.128 -17.807 -13.353 1.00 96.62 698 SER A C 1
ATOM 5487 O O . SER A 1 698 ? 8.002 -17.447 -14.145 1.00 96.62 698 SER A O 1
ATOM 5489 N N . LEU A 1 699 ? 6.081 -18.544 -13.719 1.00 97.25 699 LEU A N 1
ATOM 5490 C CA . LEU A 1 699 ? 5.799 -18.960 -15.086 1.00 97.25 699 LEU A CA 1
ATOM 5491 C C . LEU A 1 699 ? 4.322 -18.770 -15.389 1.00 97.25 699 LEU A C 1
ATOM 5493 O O . LEU A 1 699 ? 3.472 -18.984 -14.532 1.00 97.25 699 LEU A O 1
ATOM 5497 N N . LEU A 1 700 ? 4.036 -18.403 -16.631 1.00 96.00 700 LEU A N 1
ATOM 5498 C CA . LEU A 1 700 ? 2.693 -18.305 -17.177 1.00 96.00 700 LEU A CA 1
ATOM 5499 C C . LEU A 1 700 ? 2.735 -18.695 -18.658 1.00 96.00 700 LEU A C 1
ATOM 5501 O O . LEU A 1 700 ? 3.762 -18.537 -19.317 1.00 96.00 700 LEU A O 1
ATOM 5505 N N . VAL A 1 701 ? 1.638 -19.228 -19.188 1.00 95.25 701 VAL A N 1
ATOM 5506 C CA . VAL A 1 701 ? 1.514 -19.561 -20.611 1.00 95.25 701 VAL A CA 1
ATOM 5507 C C . VAL A 1 701 ? 0.255 -18.924 -21.186 1.00 95.25 701 VAL A C 1
ATOM 5509 O O . VAL A 1 701 ? -0.810 -19.013 -20.583 1.00 95.25 701 VAL A O 1
ATOM 5512 N N . LEU A 1 702 ? 0.399 -18.263 -22.333 1.00 93.19 702 LEU A N 1
ATOM 5513 C CA . LEU A 1 702 ? -0.687 -17.620 -23.074 1.00 93.19 702 LEU A CA 1
ATOM 5514 C C . LEU A 1 702 ? -1.361 -18.603 -24.040 1.00 93.19 702 LEU A C 1
ATOM 5516 O O . LEU A 1 702 ? -0.781 -19.634 -24.390 1.00 93.19 702 LEU A O 1
ATOM 5520 N N . ASP A 1 703 ? -2.548 -18.247 -24.537 1.00 90.25 703 ASP A N 1
ATOM 5521 C CA . ASP A 1 703 ? -3.330 -19.097 -25.456 1.00 90.25 703 ASP A CA 1
ATOM 5522 C C . ASP A 1 703 ? -2.614 -19.370 -26.791 1.00 90.25 703 ASP A C 1
ATOM 5524 O O . ASP A 1 703 ? -2.844 -20.388 -27.444 1.00 90.25 703 ASP A O 1
ATOM 5528 N N . ASP A 1 704 ? -1.714 -18.475 -27.209 1.00 89.69 704 ASP A N 1
ATOM 5529 C CA . ASP A 1 704 ? -0.891 -18.640 -28.414 1.00 89.69 704 ASP A CA 1
ATOM 5530 C C . ASP A 1 704 ? 0.369 -19.501 -28.188 1.00 89.69 704 ASP A C 1
ATOM 5532 O O . ASP A 1 704 ? 1.197 -19.650 -29.090 1.00 89.69 704 ASP A O 1
ATOM 5536 N N . LEU A 1 705 ? 0.489 -20.124 -27.009 1.00 92.75 705 LEU A N 1
ATOM 5537 C CA . LEU A 1 705 ? 1.657 -20.859 -26.517 1.00 92.75 705 LEU A CA 1
ATOM 5538 C C . LEU A 1 705 ? 2.903 -20.003 -26.275 1.00 92.75 705 LEU A C 1
ATOM 5540 O O . LEU A 1 705 ? 4.004 -20.550 -26.187 1.00 92.75 705 LEU A O 1
ATOM 5544 N N . THR A 1 706 ? 2.772 -18.690 -26.112 1.00 94.06 706 THR A N 1
ATOM 5545 C CA . THR A 1 706 ? 3.866 -17.878 -25.572 1.00 94.06 706 THR A CA 1
ATOM 5546 C C . THR A 1 706 ? 4.042 -18.170 -24.083 1.00 94.06 706 THR A C 1
ATOM 5548 O O . THR A 1 706 ? 3.091 -18.110 -23.307 1.00 94.06 706 THR A O 1
ATOM 5551 N N . ILE A 1 707 ? 5.267 -18.483 -23.670 1.00 96.25 707 ILE A N 1
ATOM 5552 C CA . ILE A 1 707 ? 5.639 -18.683 -22.268 1.00 96.25 707 ILE A CA 1
ATOM 5553 C C . ILE A 1 707 ? 6.154 -17.353 -21.733 1.00 96.25 707 ILE A C 1
ATOM 5555 O O . ILE A 1 707 ? 7.024 -16.742 -22.347 1.00 96.25 707 ILE A O 1
ATOM 5559 N N . VAL A 1 708 ? 5.675 -16.930 -20.572 1.00 97.38 708 VAL A N 1
ATOM 5560 C CA . VAL A 1 708 ? 6.182 -15.772 -19.837 1.00 97.38 708 VAL A CA 1
ATOM 5561 C C . VAL A 1 708 ? 6.892 -16.280 -18.590 1.00 97.38 708 VAL A C 1
ATOM 5563 O O . VAL A 1 708 ? 6.306 -17.020 -17.804 1.00 97.38 708 VAL A O 1
ATOM 5566 N N . SER A 1 709 ? 8.150 -15.891 -18.400 1.00 97.62 709 SER A N 1
ATOM 5567 C CA . SER A 1 709 ? 8.949 -16.276 -17.236 1.00 97.62 709 SER A CA 1
ATOM 5568 C C . SER A 1 709 ? 9.464 -15.058 -16.487 1.00 97.62 709 SER A C 1
ATOM 5570 O O . SER A 1 709 ? 10.042 -14.163 -17.108 1.00 97.62 709 SER A O 1
ATOM 5572 N N . GLY A 1 710 ? 9.326 -15.066 -15.166 1.00 97.00 710 GLY A N 1
ATOM 5573 C CA . GLY A 1 710 ? 9.964 -14.117 -14.264 1.00 97.00 710 GLY A CA 1
ATOM 5574 C C . GLY A 1 710 ? 11.115 -14.778 -13.511 1.00 97.00 710 GLY A C 1
ATOM 5575 O O . GLY A 1 710 ? 10.930 -15.832 -12.896 1.00 97.00 710 GLY A O 1
ATOM 5576 N N . ASP A 1 711 ? 12.302 -14.174 -13.576 1.00 95.62 711 ASP A N 1
ATOM 5577 C CA . ASP A 1 711 ? 13.522 -14.744 -13.002 1.00 95.62 711 ASP A CA 1
ATOM 5578 C C . ASP A 1 711 ? 14.064 -13.986 -11.772 1.00 95.62 711 ASP A C 1
ATOM 5580 O O . ASP A 1 711 ? 13.584 -12.913 -11.394 1.00 95.62 711 ASP A O 1
ATOM 5584 N N . SER A 1 712 ? 15.077 -14.568 -11.122 1.00 94.19 712 SER A N 1
ATOM 5585 C CA . SER A 1 712 ? 15.783 -13.994 -9.963 1.00 94.19 712 SER A CA 1
ATOM 5586 C C . SER A 1 712 ? 16.643 -12.766 -10.281 1.00 94.19 712 SER A C 1
ATOM 5588 O O . SER A 1 712 ? 17.137 -12.107 -9.375 1.00 94.19 712 SER A O 1
ATOM 5590 N N . HIS A 1 713 ? 16.858 -12.446 -11.556 1.00 91.62 713 HIS A N 1
ATOM 5591 C CA . HIS A 1 713 ? 17.607 -11.263 -11.976 1.00 91.62 713 HIS A CA 1
ATOM 5592 C C . HIS A 1 713 ? 16.686 -10.073 -12.288 1.00 91.62 713 HIS A C 1
ATOM 5594 O O . HIS A 1 713 ? 17.171 -9.029 -12.725 1.00 91.62 713 HIS A O 1
ATOM 5600 N N . GLY A 1 714 ? 15.370 -10.225 -12.101 1.00 92.25 714 GLY A N 1
ATOM 5601 C CA . GLY A 1 714 ? 14.385 -9.204 -12.449 1.00 92.25 714 GLY A CA 1
ATOM 5602 C C . GLY A 1 714 ? 14.052 -9.143 -13.939 1.00 92.25 714 GLY A C 1
ATOM 5603 O O . GLY A 1 714 ? 13.425 -8.180 -14.389 1.00 92.25 714 GLY A O 1
ATOM 5604 N N . ASN A 1 715 ? 14.433 -10.159 -14.723 1.00 94.50 715 ASN A N 1
ATOM 5605 C CA . ASN A 1 715 ? 14.043 -10.222 -16.124 1.00 94.50 715 ASN A CA 1
ATOM 5606 C C . ASN A 1 715 ? 12.706 -10.937 -16.287 1.00 94.50 715 ASN A C 1
ATOM 5608 O O . ASN A 1 715 ? 12.520 -12.078 -15.861 1.00 94.50 715 ASN A O 1
ATOM 5612 N N . LEU A 1 716 ? 11.807 -10.277 -17.006 1.00 96.25 716 LEU A N 1
ATOM 5613 C CA . LEU A 1 716 ? 10.600 -10.864 -17.554 1.00 96.25 716 LEU A CA 1
ATOM 5614 C C . LEU A 1 716 ? 10.876 -11.229 -19.013 1.00 96.25 716 LEU A C 1
ATOM 5616 O O . LEU A 1 716 ? 11.092 -10.351 -19.846 1.00 96.25 716 LEU A O 1
ATOM 5620 N N . SER A 1 717 ? 10.907 -12.523 -19.314 1.00 95.88 717 SER A N 1
ATOM 5621 C CA . SER A 1 717 ? 11.243 -13.047 -20.643 1.00 95.88 717 SER A CA 1
ATOM 5622 C C . SER A 1 717 ? 10.044 -13.755 -21.264 1.00 95.88 717 SER A C 1
ATOM 5624 O O . SER A 1 717 ? 9.347 -14.507 -20.585 1.00 95.88 717 SER A O 1
ATOM 5626 N N . LEU A 1 718 ? 9.809 -13.511 -22.550 1.00 95.75 718 LEU A N 1
ATOM 5627 C CA . LEU A 1 718 ? 8.760 -14.13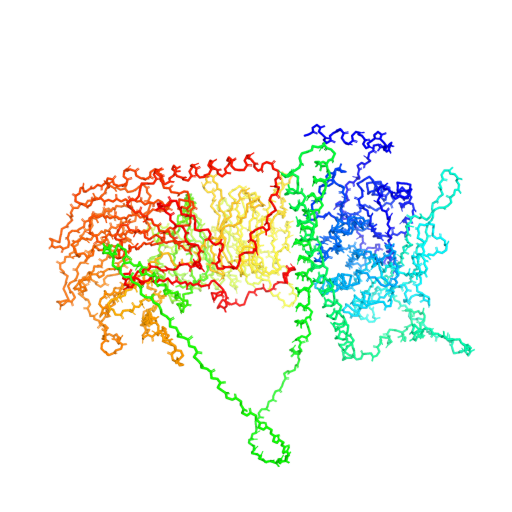8 -23.343 1.00 95.75 718 LEU A CA 1
ATOM 5628 C C . LEU A 1 718 ? 9.395 -15.100 -24.332 1.00 95.75 718 LEU A C 1
ATOM 5630 O O . LEU A 1 718 ? 10.315 -14.722 -25.055 1.00 95.75 718 LEU A O 1
ATOM 5634 N N . TRP A 1 719 ? 8.884 -16.320 -24.398 1.00 95.62 719 TRP A N 1
ATOM 5635 C CA . TRP A 1 719 ? 9.427 -17.401 -25.210 1.00 95.62 719 TRP A CA 1
ATOM 5636 C C . TRP A 1 719 ? 8.342 -17.980 -26.097 1.00 95.62 719 TRP A C 1
ATOM 5638 O O . TRP A 1 719 ? 7.199 -18.140 -25.678 1.00 95.62 719 TRP A O 1
ATOM 5648 N N . ASN A 1 720 ? 8.703 -18.381 -27.306 1.00 93.06 720 ASN A N 1
ATOM 5649 C CA . ASN A 1 720 ? 7.811 -19.161 -28.143 1.00 93.06 720 ASN A CA 1
ATOM 5650 C C . ASN A 1 720 ? 7.772 -20.602 -27.612 1.00 93.06 720 ASN A C 1
ATOM 5652 O O . ASN A 1 720 ? 8.764 -21.321 -27.704 1.00 93.06 720 ASN A O 1
ATOM 5656 N N . GLY A 1 721 ? 6.639 -21.055 -27.074 1.00 89.94 721 GLY A N 1
ATOM 5657 C CA . GLY A 1 721 ? 6.518 -22.385 -26.467 1.00 89.94 721 GLY A CA 1
ATOM 5658 C C . GLY A 1 721 ? 6.482 -23.555 -27.455 1.00 89.94 721 GLY A C 1
ATOM 5659 O O . GLY A 1 721 ? 6.499 -24.714 -27.031 1.00 89.94 721 GLY A O 1
ATOM 5660 N N . ARG A 1 722 ? 6.446 -23.298 -28.771 1.00 89.69 722 ARG A N 1
ATOM 5661 C CA . ARG A 1 722 ? 6.606 -24.345 -29.796 1.00 89.69 722 ARG A CA 1
ATOM 5662 C C . ARG A 1 722 ? 8.078 -24.620 -30.082 1.00 89.69 722 ARG A C 1
ATOM 5664 O O . ARG A 1 722 ? 8.469 -25.783 -30.119 1.00 89.69 722 ARG A O 1
ATOM 5671 N N . THR A 1 723 ? 8.870 -23.566 -30.275 1.00 90.06 723 THR A N 1
ATOM 5672 C CA . THR A 1 723 ? 10.290 -23.649 -30.667 1.00 90.06 723 THR A CA 1
ATOM 5673 C C . THR A 1 723 ? 11.258 -23.572 -29.485 1.00 90.06 723 THR A C 1
ATOM 5675 O O . THR A 1 723 ? 12.395 -24.013 -29.606 1.00 90.06 723 THR A O 1
ATOM 5678 N N . GLY A 1 724 ? 10.829 -23.016 -28.350 1.00 89.62 724 GLY A N 1
ATOM 5679 C CA . GLY A 1 724 ? 11.668 -22.734 -27.184 1.00 89.62 724 GLY A CA 1
ATOM 5680 C C . GLY A 1 724 ? 12.571 -21.503 -27.335 1.00 89.62 724 GLY A C 1
ATOM 5681 O O . GLY A 1 724 ? 13.515 -21.344 -26.566 1.00 89.62 724 GLY A O 1
ATOM 5682 N N . THR A 1 725 ? 12.324 -20.643 -28.327 1.00 92.56 725 THR A N 1
ATOM 5683 C CA . THR A 1 725 ? 13.167 -19.470 -28.621 1.00 92.56 725 THR A CA 1
ATOM 5684 C C . THR A 1 725 ? 12.686 -18.223 -27.883 1.00 92.56 725 THR A C 1
ATOM 5686 O O . THR A 1 725 ? 11.481 -17.994 -27.781 1.00 92.56 725 THR A O 1
ATOM 5689 N N . LEU A 1 726 ? 13.619 -17.387 -27.418 1.00 94.38 726 LEU A N 1
ATOM 5690 C CA . LEU A 1 726 ? 13.312 -16.088 -26.810 1.00 94.38 726 LEU A CA 1
ATOM 5691 C C . LEU A 1 726 ? 12.687 -15.142 -27.850 1.00 94.38 726 LEU A C 1
ATOM 5693 O O . LEU A 1 726 ? 13.214 -14.996 -28.949 1.00 94.38 726 LEU A O 1
ATOM 5697 N N . VAL A 1 727 ? 11.576 -14.505 -27.487 1.00 92.38 727 VAL A N 1
ATOM 5698 C CA . VAL A 1 727 ? 10.848 -13.514 -28.294 1.00 92.38 727 VAL A CA 1
ATOM 5699 C C . VAL A 1 727 ? 11.194 -12.104 -27.825 1.00 92.38 727 VAL A C 1
ATOM 5701 O O . VAL A 1 727 ? 11.632 -11.279 -28.619 1.00 92.38 727 VAL A O 1
ATOM 5704 N N . GLN A 1 728 ? 11.024 -11.826 -26.529 1.00 93.56 728 GLN A N 1
ATOM 5705 C CA . GLN A 1 728 ? 11.278 -10.513 -25.929 1.00 93.56 728 GLN A CA 1
ATOM 5706 C C . GLN A 1 728 ? 11.756 -10.652 -24.482 1.00 93.56 728 GLN A C 1
ATOM 5708 O O . GLN A 1 728 ? 11.460 -11.639 -23.811 1.00 93.56 728 GLN A O 1
ATOM 5713 N N . LYS A 1 729 ? 12.483 -9.645 -23.991 1.00 94.25 729 LYS A N 1
ATOM 5714 C CA . LYS A 1 729 ? 13.001 -9.580 -22.620 1.00 94.25 729 LYS A CA 1
ATOM 5715 C C . LYS A 1 729 ? 12.842 -8.165 -22.067 1.00 94.25 729 LYS A C 1
ATOM 5717 O O . LYS A 1 729 ? 13.199 -7.201 -22.739 1.00 94.25 729 LYS A O 1
ATOM 5722 N N . PHE A 1 730 ? 12.351 -8.055 -20.836 1.00 94.31 730 PHE A N 1
ATOM 5723 C CA . PHE A 1 730 ? 12.151 -6.803 -20.108 1.00 94.31 730 PHE A CA 1
ATOM 5724 C C . PHE A 1 730 ? 12.878 -6.850 -18.762 1.00 94.31 730 PHE A C 1
ATOM 5726 O O . PHE A 1 730 ? 12.730 -7.816 -18.023 1.00 94.31 730 PHE A O 1
ATOM 5733 N N . SER A 1 731 ? 13.602 -5.786 -18.408 1.00 91.31 731 SER A N 1
ATOM 5734 C CA . SER A 1 731 ? 14.405 -5.709 -17.170 1.00 91.31 731 SER A CA 1
ATOM 5735 C C . SER A 1 731 ? 14.030 -4.484 -16.318 1.00 91.31 731 SER A C 1
ATOM 5737 O O . SER A 1 731 ? 14.891 -3.745 -15.840 1.00 91.31 731 SER A O 1
ATOM 5739 N N . HIS A 1 732 ? 12.725 -4.206 -16.188 1.00 88.38 732 HIS A N 1
ATOM 5740 C CA . HIS A 1 732 ? 12.205 -3.082 -15.386 1.00 88.38 732 HIS A CA 1
ATOM 5741 C C . HIS A 1 732 ? 12.175 -3.377 -13.880 1.00 88.38 732 HIS A C 1
ATOM 5743 O O . HIS A 1 732 ? 12.250 -2.453 -13.061 1.00 88.38 732 HIS A O 1
ATOM 5749 N N . LEU A 1 733 ? 12.053 -4.654 -13.520 1.00 89.12 733 LEU A N 1
ATOM 5750 C CA . LEU A 1 733 ? 12.281 -5.140 -12.167 1.00 89.12 733 LEU A CA 1
ATOM 5751 C C . LEU A 1 733 ? 13.797 -5.369 -12.019 1.00 89.12 733 LEU A C 1
ATOM 5753 O O . LEU A 1 733 ? 14.461 -5.865 -12.920 1.00 89.12 733 LEU A O 1
ATOM 5757 N N . THR A 1 734 ? 14.366 -4.888 -10.923 1.00 89.62 734 THR A N 1
ATOM 5758 C CA . THR A 1 734 ? 15.778 -4.999 -10.548 1.00 89.62 734 THR A CA 1
ATOM 5759 C C . THR A 1 734 ? 16.075 -6.172 -9.612 1.00 89.62 734 THR A C 1
ATOM 5761 O O . THR A 1 734 ? 17.243 -6.413 -9.319 1.00 89.62 734 THR A O 1
ATOM 5764 N N . ALA A 1 735 ? 15.046 -6.867 -9.131 1.00 91.88 735 ALA A N 1
ATOM 5765 C CA . ALA A 1 735 ? 15.137 -8.030 -8.256 1.00 91.88 735 ALA A CA 1
ATOM 5766 C C . ALA A 1 735 ? 14.103 -9.101 -8.651 1.00 91.88 735 ALA A C 1
ATOM 5768 O O . ALA A 1 735 ? 13.310 -8.903 -9.572 1.00 91.88 735 ALA A O 1
ATOM 5769 N N . ASP A 1 736 ? 14.117 -10.229 -7.944 1.00 94.69 736 ASP A N 1
ATOM 5770 C CA . ASP A 1 736 ? 13.345 -11.443 -8.210 1.00 94.69 736 ASP A CA 1
ATOM 5771 C C . ASP A 1 736 ? 11.864 -11.179 -8.525 1.00 94.69 736 ASP A C 1
ATOM 5773 O O . ASP A 1 736 ? 11.163 -10.518 -7.750 1.00 94.69 736 ASP A O 1
ATOM 5777 N N . ILE A 1 737 ? 11.375 -11.741 -9.638 1.00 96.88 737 ILE A N 1
ATOM 5778 C CA . ILE A 1 737 ? 9.968 -11.659 -10.064 1.00 96.88 737 ILE A CA 1
ATOM 5779 C C . ILE A 1 737 ? 9.180 -12.849 -9.511 1.00 96.88 737 ILE A C 1
ATOM 5781 O O . ILE A 1 737 ? 9.233 -13.957 -10.045 1.00 96.88 737 ILE A O 1
ATOM 5785 N N . LEU A 1 738 ? 8.415 -12.611 -8.451 1.00 96.31 738 LEU A N 1
ATOM 5786 C CA . LEU A 1 738 ? 7.755 -13.663 -7.675 1.00 96.31 738 LEU A CA 1
ATOM 5787 C C . LEU A 1 738 ? 6.363 -14.033 -8.197 1.00 96.31 738 LEU A C 1
ATOM 5789 O O . LEU A 1 738 ? 5.921 -15.157 -7.986 1.00 96.31 738 LEU A O 1
ATOM 5793 N N . ALA A 1 739 ? 5.668 -13.109 -8.862 1.00 96.56 739 ALA A N 1
ATOM 5794 C CA . ALA A 1 739 ? 4.301 -13.330 -9.316 1.00 96.56 739 ALA A CA 1
ATOM 5795 C C . ALA A 1 739 ? 4.039 -12.705 -10.687 1.00 96.56 739 ALA A C 1
ATOM 5797 O O . ALA A 1 739 ? 4.482 -11.592 -10.986 1.00 96.56 739 ALA A O 1
ATOM 5798 N N . LEU A 1 740 ? 3.262 -13.428 -11.491 1.00 97.12 740 LEU A N 1
ATOM 5799 C CA . LEU A 1 740 ? 2.788 -13.031 -12.811 1.00 97.12 740 LEU A CA 1
ATOM 5800 C C . LEU A 1 740 ? 1.286 -13.303 -12.901 1.00 97.12 740 LEU A C 1
ATOM 5802 O O . LEU A 1 740 ? 0.801 -14.287 -12.348 1.00 97.12 740 LEU A O 1
ATOM 5806 N N . CYS A 1 741 ? 0.553 -12.459 -13.621 1.00 95.31 741 CYS A N 1
ATOM 5807 C CA . CYS A 1 741 ? -0.817 -12.764 -14.034 1.00 95.31 741 CYS A CA 1
ATOM 5808 C C . CYS A 1 741 ? -1.146 -12.064 -15.354 1.00 95.31 741 CYS A C 1
ATOM 5810 O O . CYS A 1 741 ? -0.586 -11.011 -15.658 1.00 95.31 741 CYS A O 1
ATOM 5812 N N . VAL A 1 742 ? -2.049 -12.650 -16.136 1.00 93.44 742 VAL A N 1
ATOM 5813 C CA . VAL A 1 742 ? -2.503 -12.105 -17.420 1.00 93.44 742 VAL A CA 1
ATOM 5814 C C . VAL A 1 742 ? -4.025 -11.998 -17.432 1.00 93.44 742 VAL A C 1
ATOM 5816 O O . VAL A 1 742 ? -4.718 -12.784 -16.777 1.00 93.44 742 VAL A O 1
ATOM 5819 N N . ASP A 1 743 ? -4.545 -11.013 -18.156 1.00 90.94 743 ASP A N 1
ATOM 5820 C CA . ASP A 1 743 ? -5.972 -10.903 -18.431 1.00 90.94 743 ASP A CA 1
ATOM 5821 C C . ASP A 1 743 ? -6.467 -12.013 -19.364 1.00 90.94 743 ASP A C 1
ATOM 5823 O O . ASP A 1 743 ? -5.724 -12.589 -20.153 1.00 90.94 743 ASP A O 1
ATOM 5827 N N . LYS A 1 744 ? -7.771 -12.293 -19.311 1.00 86.00 744 LYS A N 1
ATOM 5828 C CA . LYS A 1 744 ? -8.384 -13.350 -20.132 1.00 86.00 744 LYS A CA 1
ATOM 5829 C C . LYS A 1 744 ? -8.226 -13.129 -21.642 1.00 86.00 744 LYS A C 1
ATOM 5831 O O . LYS A 1 744 ? -8.280 -14.091 -22.397 1.00 86.00 744 LYS A O 1
ATOM 5836 N N . ALA A 1 745 ? -8.073 -11.882 -22.090 1.00 87.06 745 ALA A N 1
ATOM 5837 C CA . ALA A 1 745 ? -7.891 -11.574 -23.504 1.00 87.06 745 ALA A CA 1
ATOM 5838 C C . ALA A 1 745 ? -6.425 -11.696 -23.967 1.00 87.06 745 ALA A C 1
ATOM 5840 O O . ALA A 1 745 ? -6.157 -11.507 -25.152 1.00 87.06 745 ALA A O 1
ATOM 5841 N N . ASN A 1 746 ? -5.478 -12.012 -23.071 1.00 89.75 746 ASN A N 1
ATOM 5842 C CA . ASN A 1 746 ? -4.040 -12.049 -23.354 1.00 89.75 746 ASN A CA 1
ATOM 5843 C C . ASN A 1 746 ? -3.528 -10.746 -23.989 1.00 89.75 746 ASN A C 1
ATOM 5845 O O . ASN A 1 746 ? -2.732 -10.763 -24.933 1.00 89.75 746 ASN A O 1
ATOM 5849 N N . THR A 1 747 ? -4.015 -9.614 -23.480 1.00 90.12 747 THR A N 1
ATOM 5850 C CA . THR A 1 747 ? -3.650 -8.261 -23.916 1.00 90.12 747 THR A CA 1
ATOM 5851 C C . THR A 1 747 ? -2.827 -7.514 -22.879 1.00 90.12 747 THR A C 1
ATOM 5853 O O . THR A 1 747 ? -2.041 -6.643 -23.241 1.00 90.12 747 THR A O 1
ATOM 5856 N N . THR A 1 748 ? -3.001 -7.839 -21.599 1.00 93.19 748 THR A N 1
ATOM 5857 C CA . THR A 1 748 ? -2.411 -7.120 -20.473 1.00 93.19 748 THR A CA 1
ATOM 5858 C C . THR A 1 748 ? -1.818 -8.110 -19.481 1.00 93.19 748 THR A C 1
ATOM 5860 O O . THR A 1 748 ? -2.502 -8.981 -18.948 1.00 93.19 748 THR A O 1
ATOM 5863 N N . LEU A 1 749 ? -0.527 -7.951 -19.219 1.00 95.56 749 LEU A N 1
ATOM 5864 C CA . LEU A 1 749 ? 0.272 -8.788 -18.338 1.00 95.56 749 LEU A CA 1
ATOM 5865 C C . LEU A 1 749 ? 0.741 -7.945 -17.155 1.00 95.56 749 LEU A C 1
ATOM 5867 O O . LEU A 1 749 ? 1.253 -6.840 -17.335 1.00 95.56 749 LEU A O 1
ATOM 5871 N N . PHE A 1 750 ? 0.626 -8.491 -15.950 1.00 97.00 750 PHE A N 1
ATOM 5872 C CA . PHE A 1 750 ? 1.133 -7.868 -14.737 1.00 97.00 750 PHE A CA 1
ATOM 5873 C C . PHE A 1 750 ? 2.236 -8.707 -14.109 1.00 97.00 750 PHE A C 1
ATOM 5875 O O . PHE A 1 750 ? 2.151 -9.936 -14.059 1.00 97.00 750 PHE A O 1
ATOM 5882 N N . ALA A 1 751 ? 3.251 -8.024 -13.588 1.00 97.62 751 ALA A N 1
ATOM 5883 C CA . ALA A 1 751 ? 4.391 -8.645 -12.933 1.00 97.62 751 ALA A CA 1
ATOM 5884 C C . ALA A 1 751 ? 4.757 -7.917 -11.644 1.00 97.62 751 ALA A C 1
ATOM 5886 O O . ALA A 1 751 ? 4.714 -6.686 -11.572 1.00 97.62 751 ALA A O 1
ATOM 5887 N N . SER A 1 752 ? 5.150 -8.676 -10.626 1.00 96.88 752 SER A N 1
ATOM 5888 C CA . SER A 1 752 ? 5.625 -8.121 -9.364 1.00 96.88 752 SER A CA 1
ATOM 5889 C C . SER A 1 752 ? 6.641 -9.033 -8.692 1.00 96.88 752 SER A C 1
ATOM 5891 O O . SER A 1 752 ? 6.779 -10.209 -9.026 1.00 96.88 752 SER A O 1
ATOM 5893 N N . GLY A 1 753 ? 7.342 -8.490 -7.705 1.00 93.75 753 GLY A N 1
ATOM 5894 C CA . GLY A 1 753 ? 8.378 -9.228 -7.006 1.00 93.75 753 GLY A CA 1
ATOM 5895 C C . GLY A 1 753 ? 8.939 -8.466 -5.819 1.00 93.75 753 GLY A C 1
ATOM 5896 O O . GLY A 1 753 ? 8.223 -7.709 -5.160 1.00 93.75 753 GLY A O 1
ATOM 5897 N N . VAL A 1 754 ? 10.233 -8.635 -5.564 1.00 94.31 754 VAL A N 1
ATOM 5898 C CA . VAL A 1 754 ? 10.933 -8.020 -4.419 1.00 94.31 754 VAL A CA 1
ATOM 5899 C C . VAL A 1 754 ? 10.964 -6.481 -4.504 1.00 94.31 754 VAL A C 1
ATOM 5901 O O . VAL A 1 754 ? 10.988 -5.792 -3.489 1.00 94.31 754 VAL A O 1
ATOM 5904 N N . ASP A 1 755 ? 10.847 -5.903 -5.704 1.00 85.38 755 ASP A N 1
ATOM 5905 C CA . ASP A 1 755 ? 10.945 -4.454 -5.955 1.00 85.38 755 ASP A CA 1
ATOM 5906 C C . ASP A 1 755 ? 9.754 -3.587 -5.515 1.00 85.38 755 ASP A C 1
ATOM 5908 O O . ASP A 1 755 ? 9.575 -2.502 -6.071 1.00 85.38 755 ASP A O 1
ATOM 5912 N N . ASN A 1 756 ? 8.933 -4.045 -4.565 1.00 89.00 756 ASN A N 1
ATOM 5913 C CA . ASN A 1 756 ? 7.763 -3.354 -3.993 1.00 89.00 756 ASN A CA 1
ATOM 5914 C C . ASN A 1 756 ? 6.788 -2.696 -4.997 1.00 89.00 756 ASN A C 1
ATOM 5916 O O . ASN A 1 756 ? 5.959 -1.851 -4.634 1.00 89.00 756 ASN A O 1
ATOM 5920 N N . GLN A 1 757 ? 6.870 -3.103 -6.264 1.00 90.94 757 GLN A N 1
ATOM 5921 C CA . GLN A 1 757 ? 6.161 -2.518 -7.389 1.00 90.94 757 GLN A CA 1
ATOM 5922 C C . GLN A 1 757 ? 5.415 -3.581 -8.188 1.00 90.94 757 GLN A C 1
ATOM 5924 O O . GLN A 1 757 ? 5.847 -4.729 -8.288 1.00 90.94 757 GLN A O 1
ATOM 5929 N N . VAL A 1 758 ? 4.303 -3.155 -8.777 1.00 96.06 758 VAL A N 1
ATOM 5930 C CA . VAL A 1 758 ? 3.514 -3.929 -9.735 1.00 96.06 758 VAL A CA 1
ATOM 5931 C C . VAL A 1 758 ? 3.638 -3.235 -11.084 1.00 96.06 758 VAL A C 1
ATOM 5933 O O . VAL A 1 758 ? 3.365 -2.037 -11.186 1.00 96.06 758 VAL A O 1
ATOM 5936 N N . VAL A 1 759 ? 4.087 -3.970 -12.093 1.00 95.94 759 VAL A N 1
ATOM 5937 C CA . VAL A 1 759 ? 4.333 -3.490 -13.456 1.00 95.94 759 VAL A CA 1
ATOM 5938 C C . VAL A 1 759 ? 3.247 -4.020 -14.386 1.00 95.94 759 VAL A C 1
ATOM 5940 O O . VAL A 1 759 ? 2.862 -5.177 -14.266 1.00 95.94 759 VAL A O 1
ATOM 5943 N N . GLU A 1 760 ? 2.788 -3.184 -15.314 1.00 96.25 760 GLU A N 1
ATOM 5944 C CA . GLU A 1 760 ? 1.871 -3.521 -16.403 1.00 96.25 760 GLU A CA 1
ATOM 5945 C C . GLU A 1 760 ? 2.622 -3.522 -17.742 1.00 96.25 760 GLU A C 1
ATOM 5947 O O . GLU A 1 760 ? 3.310 -2.555 -18.089 1.00 96.25 760 GLU A O 1
ATOM 5952 N N . LEU A 1 761 ? 2.440 -4.590 -18.514 1.00 94.94 761 LEU A N 1
ATOM 5953 C CA . LEU A 1 761 ? 2.823 -4.695 -19.915 1.00 94.94 761 LEU A CA 1
ATOM 5954 C C . LEU A 1 761 ? 1.566 -4.901 -20.757 1.00 94.94 761 LEU A C 1
ATOM 5956 O O . LEU A 1 761 ? 0.657 -5.626 -20.355 1.00 94.94 761 LEU A O 1
ATOM 5960 N N . ARG A 1 762 ? 1.527 -4.289 -21.939 1.00 93.19 762 ARG A N 1
ATOM 5961 C CA . ARG A 1 762 ? 0.424 -4.430 -22.893 1.00 93.19 762 ARG A CA 1
ATOM 5962 C C . ARG A 1 762 ? 0.919 -4.957 -24.226 1.00 93.19 762 ARG A C 1
ATOM 5964 O O . ARG A 1 762 ? 2.016 -4.619 -24.668 1.00 93.19 762 ARG A O 1
ATOM 5971 N N . ARG A 1 763 ? 0.093 -5.774 -24.864 1.00 89.94 763 ARG A N 1
ATOM 5972 C CA . ARG A 1 763 ? 0.297 -6.262 -26.225 1.00 89.94 763 ARG A CA 1
ATOM 5973 C C . ARG A 1 763 ? 0.104 -5.111 -27.214 1.00 89.94 763 ARG A C 1
ATOM 5975 O O . ARG A 1 763 ? -0.806 -4.297 -27.050 1.00 89.94 763 ARG A O 1
ATOM 5982 N N . VAL A 1 764 ? 0.974 -5.012 -28.213 1.00 87.69 764 VAL A N 1
ATOM 5983 C CA . VAL A 1 764 ? 0.948 -3.932 -29.210 1.00 87.69 764 VAL A CA 1
ATOM 5984 C C . VAL A 1 764 ? -0.069 -4.274 -30.300 1.00 87.69 764 VAL A C 1
ATOM 5986 O O . VAL A 1 764 ? -0.006 -5.349 -30.886 1.00 87.69 764 VAL A O 1
ATOM 5989 N N . ALA A 1 765 ? -1.004 -3.362 -30.586 1.00 71.38 765 ALA A N 1
ATOM 5990 C CA . ALA A 1 765 ? -2.125 -3.620 -31.498 1.00 71.38 765 ALA A CA 1
ATOM 5991 C C . ALA A 1 765 ? -1.692 -3.972 -32.936 1.00 71.38 765 ALA A C 1
ATOM 5993 O O . ALA A 1 765 ? -2.305 -4.833 -33.559 1.00 71.38 765 ALA A O 1
ATOM 5994 N N . ASP A 1 766 ? -0.613 -3.362 -33.433 1.00 62.72 766 ASP A N 1
ATOM 5995 C CA . ASP A 1 766 ? -0.144 -3.546 -34.816 1.00 62.72 766 ASP A CA 1
ATOM 5996 C C . ASP A 1 766 ? 0.782 -4.764 -34.996 1.00 62.72 766 ASP A C 1
ATOM 5998 O O . ASP A 1 766 ? 1.145 -5.129 -36.114 1.00 62.72 766 ASP A O 1
ATOM 6002 N N . HIS A 1 767 ? 1.166 -5.420 -33.897 1.00 60.03 767 HIS A N 1
ATOM 6003 C CA . HIS A 1 767 ? 2.049 -6.579 -33.902 1.00 60.03 767 HIS A CA 1
ATOM 6004 C C . HIS A 1 767 ? 1.537 -7.622 -32.915 1.00 60.03 767 HIS A C 1
ATOM 6006 O O . HIS A 1 767 ? 1.867 -7.585 -31.730 1.00 60.03 767 HIS A O 1
ATOM 6012 N N . GLU A 1 768 ? 0.787 -8.604 -33.423 1.00 60.41 768 GLU A N 1
ATOM 6013 C CA . GLU A 1 768 ? 0.158 -9.630 -32.590 1.00 60.41 768 GLU A CA 1
ATOM 6014 C C . GLU A 1 768 ? 1.145 -10.362 -31.669 1.00 60.41 768 GLU A C 1
ATOM 6016 O O . GLU A 1 768 ? 0.718 -10.895 -30.666 1.00 60.41 768 GLU A O 1
ATOM 6021 N N . SER A 1 769 ? 2.456 -10.392 -31.905 1.00 68.00 769 SER A N 1
ATOM 6022 C CA . SER A 1 769 ? 3.401 -11.105 -31.029 1.00 68.00 769 SER A CA 1
ATOM 6023 C C . SER A 1 769 ? 4.248 -10.220 -30.106 1.00 68.00 769 SER A C 1
ATOM 6025 O O . SER A 1 769 ? 5.113 -10.758 -29.415 1.00 68.00 769 SER A O 1
ATOM 6027 N N . SER A 1 770 ? 4.072 -8.892 -30.100 1.00 85.38 770 SER A N 1
ATOM 6028 C CA . SER A 1 770 ? 4.947 -7.990 -29.337 1.00 85.38 770 SER A CA 1
ATOM 6029 C C . SER A 1 770 ? 4.251 -7.334 -28.145 1.00 85.38 770 SER A C 1
ATOM 6031 O O . SER A 1 770 ? 3.068 -6.996 -28.165 1.00 85.38 770 SER A O 1
ATOM 6033 N N . TRP A 1 771 ? 5.023 -7.167 -27.078 1.00 92.38 771 TRP A N 1
ATOM 6034 C CA . TRP A 1 771 ? 4.622 -6.549 -25.824 1.00 92.38 771 TRP A CA 1
ATOM 6035 C C . TRP A 1 771 ? 5.411 -5.261 -25.600 1.00 92.38 771 TRP A C 1
ATOM 6037 O O . TRP A 1 771 ? 6.542 -5.111 -26.073 1.00 92.38 771 TRP A O 1
ATOM 6047 N N . ALA A 1 772 ? 4.818 -4.334 -24.857 1.00 92.06 772 ALA A N 1
ATOM 6048 C CA . ALA A 1 772 ? 5.433 -3.082 -24.448 1.00 92.06 772 ALA A CA 1
ATOM 6049 C C . ALA A 1 772 ? 5.156 -2.812 -22.967 1.00 92.06 772 ALA A C 1
ATOM 6051 O O . ALA A 1 772 ? 4.070 -3.087 -22.454 1.00 92.06 772 ALA A O 1
ATOM 6052 N N . TYR A 1 773 ? 6.142 -2.243 -22.276 1.00 93.50 773 TYR A N 1
ATOM 6053 C CA . TYR A 1 773 ? 5.944 -1.709 -20.933 1.00 93.50 773 TYR A CA 1
ATOM 6054 C C . TYR A 1 773 ? 4.947 -0.543 -20.981 1.00 93.50 773 TYR A C 1
ATOM 6056 O O . TYR A 1 773 ? 5.098 0.367 -21.794 1.00 93.50 773 TYR A O 1
ATOM 6064 N N . SER A 1 774 ? 3.948 -0.566 -20.097 1.00 91.56 774 SER A N 1
ATOM 6065 C CA . SER A 1 774 ? 2.928 0.481 -19.987 1.00 91.56 774 SER A CA 1
ATOM 6066 C C . SER A 1 774 ? 3.206 1.380 -18.784 1.00 91.56 774 SER A C 1
ATOM 6068 O O . SER A 1 774 ? 3.524 2.562 -18.927 1.00 91.56 774 SER A O 1
ATOM 6070 N N . TYR A 1 775 ? 3.102 0.825 -17.574 1.00 93.00 775 TYR A N 1
ATOM 6071 C CA . TYR A 1 775 ? 3.123 1.609 -16.343 1.00 93.00 775 TYR A CA 1
ATOM 6072 C C . TYR A 1 775 ? 3.531 0.761 -15.134 1.00 93.00 775 TYR A C 1
ATOM 6074 O O . TYR A 1 775 ? 3.514 -0.467 -15.183 1.00 93.00 775 TYR A O 1
ATOM 6082 N N . SER A 1 776 ? 3.878 1.401 -14.015 1.00 94.06 776 SER A N 1
ATOM 6083 C CA . SER A 1 776 ? 4.136 0.706 -12.751 1.00 94.06 776 SER A CA 1
ATOM 6084 C C . SER A 1 776 ? 3.643 1.484 -11.537 1.00 94.06 776 SER A C 1
ATOM 6086 O O . SER A 1 776 ? 3.729 2.710 -11.465 1.00 94.06 776 SER A O 1
ATOM 6088 N N . HIS A 1 777 ? 3.143 0.748 -10.546 1.00 93.38 777 HIS A N 1
ATOM 6089 C CA . HIS A 1 777 ? 2.702 1.285 -9.263 1.00 93.38 777 HIS A CA 1
ATOM 6090 C C . HIS A 1 777 ? 3.573 0.778 -8.124 1.00 93.38 777 HIS A C 1
ATOM 6092 O O . HIS A 1 777 ? 3.783 -0.423 -7.979 1.00 93.38 777 HIS A O 1
ATOM 6098 N N . ARG A 1 778 ? 3.981 1.689 -7.238 1.00 90.75 778 ARG A N 1
ATOM 6099 C CA . ARG A 1 778 ? 4.719 1.390 -5.999 1.00 90.75 778 ARG A CA 1
ATOM 6100 C C . ARG A 1 778 ? 3.808 1.530 -4.790 1.00 90.75 778 ARG A C 1
ATOM 6102 O O . ARG A 1 778 ? 3.880 2.507 -4.045 1.00 90.75 778 ARG A O 1
ATOM 6109 N N . ALA A 1 779 ? 2.880 0.592 -4.649 1.00 89.81 779 ALA A N 1
ATOM 6110 C CA . ALA A 1 779 ? 1.905 0.635 -3.564 1.00 89.81 779 ALA A CA 1
ATOM 6111 C C . ALA A 1 779 ? 2.383 -0.085 -2.295 1.00 89.81 779 ALA A C 1
ATOM 6113 O O . ALA A 1 779 ? 1.928 0.260 -1.200 1.00 89.81 779 ALA A O 1
ATOM 6114 N N . HIS A 1 780 ? 3.293 -1.050 -2.424 1.00 92.12 780 HIS A N 1
ATOM 6115 C CA . HIS A 1 780 ? 3.792 -1.847 -1.309 1.00 92.12 780 HIS A CA 1
ATOM 6116 C C . HIS A 1 780 ? 5.050 -1.239 -0.692 1.00 92.12 780 HIS A C 1
ATOM 6118 O O . HIS A 1 780 ? 5.745 -0.426 -1.298 1.00 92.12 780 HIS A O 1
ATOM 6124 N N . SER A 1 781 ? 5.319 -1.617 0.554 1.00 89.50 781 SER A N 1
ATOM 6125 C CA . SER A 1 781 ? 6.565 -1.257 1.247 1.00 89.50 781 SER A CA 1
ATOM 6126 C C . SER A 1 781 ? 7.645 -2.332 1.116 1.00 89.50 781 SER A C 1
ATOM 6128 O O . SER A 1 781 ? 8.824 -1.990 1.112 1.00 89.50 781 SER A O 1
ATOM 6130 N N . HIS A 1 782 ? 7.235 -3.592 0.961 1.00 92.38 782 HIS A N 1
ATOM 6131 C CA . HIS A 1 782 ? 8.092 -4.775 0.853 1.00 92.38 782 HIS A CA 1
ATOM 6132 C C . HIS A 1 782 ? 7.716 -5.583 -0.399 1.00 92.38 782 HIS A C 1
ATOM 6134 O O . HIS A 1 782 ? 6.886 -5.149 -1.201 1.00 92.38 782 HIS A O 1
ATOM 6140 N N . ASP A 1 783 ? 8.313 -6.762 -0.538 1.00 94.00 783 ASP A N 1
ATOM 6141 C CA . ASP A 1 783 ? 8.108 -7.712 -1.623 1.00 94.00 783 ASP A CA 1
ATOM 6142 C C . ASP A 1 783 ? 6.624 -8.004 -1.855 1.00 94.00 783 ASP A C 1
ATOM 6144 O O . ASP A 1 783 ? 5.865 -8.262 -0.913 1.00 94.00 783 ASP A O 1
ATOM 6148 N N . VAL A 1 784 ? 6.242 -8.045 -3.127 1.00 96.31 784 VAL A N 1
ATOM 6149 C CA . VAL A 1 784 ? 4.922 -8.463 -3.592 1.00 96.31 784 VAL A CA 1
ATOM 6150 C C . VAL A 1 784 ? 5.024 -9.918 -4.040 1.00 96.31 784 VAL A C 1
ATOM 6152 O O . VAL A 1 784 ? 5.612 -10.215 -5.080 1.00 96.31 784 VAL A O 1
ATOM 6155 N N . ARG A 1 785 ? 4.482 -10.828 -3.227 1.00 94.75 785 ARG A N 1
ATOM 6156 C CA . ARG A 1 785 ? 4.618 -12.283 -3.412 1.00 94.75 785 ARG A CA 1
ATOM 6157 C C . ARG A 1 785 ? 3.499 -12.898 -4.238 1.00 94.75 785 ARG A C 1
ATOM 6159 O O . ARG A 1 785 ? 3.709 -13.939 -4.841 1.00 94.75 785 ARG A O 1
ATOM 6166 N N . ALA A 1 786 ? 2.324 -12.279 -4.241 1.00 96.31 786 ALA A N 1
ATOM 6167 C CA . ALA A 1 786 ? 1.146 -12.810 -4.905 1.00 96.31 786 ALA A CA 1
ATOM 6168 C C . ALA A 1 786 ? 0.422 -11.713 -5.687 1.00 96.31 786 ALA A C 1
ATOM 6170 O O . ALA A 1 786 ? 0.260 -10.587 -5.202 1.00 96.31 786 ALA A O 1
ATOM 6171 N N . LEU A 1 787 ? -0.052 -12.083 -6.875 1.00 97.12 787 LEU A N 1
ATOM 6172 C CA . LEU A 1 787 ? -0.963 -11.309 -7.708 1.00 97.12 787 LEU A CA 1
ATOM 6173 C C . LEU A 1 787 ? -2.185 -12.169 -8.018 1.00 97.12 787 LEU A C 1
ATOM 6175 O O . LEU A 1 787 ? -2.051 -13.365 -8.261 1.00 97.12 787 LEU A O 1
ATOM 6179 N N . ALA A 1 788 ? -3.364 -11.561 -8.031 1.00 95.44 788 ALA A N 1
ATOM 6180 C CA . ALA A 1 788 ? -4.597 -12.217 -8.445 1.00 95.44 788 ALA A CA 1
ATOM 6181 C C . ALA A 1 788 ? -5.436 -11.248 -9.280 1.00 95.44 788 ALA A C 1
ATOM 6183 O O . ALA A 1 788 ? -5.633 -10.097 -8.886 1.00 95.44 788 ALA A O 1
ATOM 6184 N N . LEU A 1 789 ? -5.939 -11.712 -10.422 1.00 94.00 789 LEU A N 1
ATOM 6185 C CA . LEU A 1 789 ? -6.738 -10.913 -11.347 1.00 94.00 789 LEU A CA 1
ATOM 6186 C C . LEU A 1 789 ? -8.142 -11.509 -11.480 1.00 94.00 789 LEU A C 1
ATOM 6188 O O . LEU A 1 789 ? -8.299 -12.675 -11.841 1.00 94.00 789 LEU A O 1
ATOM 6192 N N . SER A 1 790 ? -9.166 -10.702 -11.204 1.00 91.19 790 SER A N 1
ATOM 6193 C CA . SER A 1 790 ? -10.560 -11.058 -11.466 1.00 91.19 790 SER A CA 1
ATOM 6194 C C . SER A 1 790 ? -10.901 -10.741 -12.918 1.00 91.19 790 SER A C 1
ATOM 6196 O O . SER A 1 790 ? -10.936 -9.578 -13.320 1.00 91.19 790 SER A O 1
ATOM 6198 N N . ASN A 1 791 ? -11.146 -11.795 -13.697 1.00 72.31 791 ASN A N 1
ATOM 6199 C CA . ASN A 1 791 ? -11.436 -11.727 -15.131 1.00 72.31 791 ASN A CA 1
ATOM 6200 C C . ASN A 1 791 ? -12.939 -11.802 -15.466 1.00 72.31 791 ASN A C 1
ATOM 6202 O O . ASN A 1 791 ? -13.313 -11.656 -16.627 1.00 72.31 791 ASN A O 1
ATOM 6206 N N . ALA A 1 792 ? -13.796 -12.088 -14.481 1.00 63.00 792 ALA A N 1
ATOM 6207 C CA . ALA A 1 792 ? -15.214 -12.397 -14.691 1.00 63.00 792 ALA A CA 1
ATOM 6208 C C . ALA A 1 792 ? -16.169 -11.248 -14.313 1.00 63.00 792 ALA A C 1
ATOM 6210 O O . ALA A 1 792 ? -17.310 -11.216 -14.774 1.00 63.00 792 ALA A O 1
ATOM 6211 N N . ALA A 1 793 ? -15.712 -10.272 -13.524 1.00 59.09 793 ALA A N 1
ATOM 6212 C CA . ALA A 1 793 ? -16.509 -9.100 -13.185 1.00 59.09 793 ALA A CA 1
ATOM 6213 C C . ALA A 1 793 ? -16.647 -8.148 -14.389 1.00 59.09 793 ALA A C 1
ATOM 6215 O O . ALA A 1 793 ? -15.721 -8.000 -15.184 1.00 59.09 793 ALA A O 1
ATOM 6216 N N . GLN A 1 794 ? -17.760 -7.400 -14.476 1.00 60.50 794 GLN A N 1
ATOM 6217 C CA . GLN A 1 794 ? -17.934 -6.320 -15.471 1.00 60.50 794 GLN A CA 1
ATOM 6218 C C . GLN A 1 794 ? -16.803 -5.270 -15.445 1.00 60.50 794 GLN A C 1
ATOM 6220 O O . GLN A 1 794 ? -16.681 -4.464 -16.365 1.00 60.50 794 GLN A O 1
ATOM 6225 N N . ARG A 1 795 ? -16.003 -5.244 -14.372 1.00 74.94 795 ARG A N 1
ATOM 6226 C CA . ARG A 1 795 ? -14.811 -4.413 -14.209 1.00 74.94 795 ARG A CA 1
ATOM 6227 C C . ARG A 1 795 ? -13.681 -5.289 -13.663 1.00 74.94 795 ARG A C 1
ATOM 6229 O O . ARG A 1 795 ? -13.813 -5.747 -12.528 1.00 74.94 795 ARG A O 1
ATOM 6236 N N . PRO A 1 796 ? -12.594 -5.521 -14.415 1.00 86.12 796 PRO A N 1
ATOM 6237 C CA . PRO A 1 796 ? -11.518 -6.387 -13.963 1.00 86.12 796 PRO A CA 1
ATOM 6238 C C . PRO A 1 796 ? -10.735 -5.726 -12.823 1.00 86.12 796 PRO A C 1
ATOM 6240 O O . PRO A 1 796 ? -10.392 -4.537 -12.867 1.00 86.12 796 PRO A O 1
ATOM 6243 N N . VAL A 1 797 ? -10.460 -6.511 -11.786 1.00 91.12 797 VAL A N 1
ATOM 6244 C CA . VAL A 1 797 ? -9.797 -6.056 -10.560 1.00 91.12 797 VAL A CA 1
ATOM 6245 C C . VAL A 1 797 ? -8.519 -6.850 -10.367 1.00 91.12 797 VAL A C 1
ATOM 6247 O O . VAL A 1 797 ? -8.557 -8.075 -10.293 1.00 91.12 797 VAL A O 1
ATOM 6250 N N . LEU A 1 798 ? -7.398 -6.144 -10.255 1.00 94.81 798 LEU A N 1
ATOM 6251 C CA . LEU A 1 798 ? -6.111 -6.729 -9.897 1.00 94.81 798 LEU A CA 1
ATOM 6252 C C . LEU A 1 798 ? -5.875 -6.526 -8.403 1.00 94.81 798 LEU A C 1
ATOM 6254 O O . LEU A 1 798 ? -6.144 -5.448 -7.875 1.00 94.81 798 LEU A O 1
ATOM 6258 N N . VAL A 1 799 ? -5.342 -7.539 -7.731 1.00 96.25 799 VAL A N 1
ATOM 6259 C CA . VAL A 1 799 ? -4.990 -7.496 -6.311 1.00 96.25 799 VAL A CA 1
ATOM 6260 C C . VAL A 1 799 ? -3.555 -7.954 -6.137 1.00 96.25 799 VAL A C 1
ATOM 6262 O O . VAL A 1 799 ? -3.151 -8.962 -6.715 1.00 96.25 799 VAL A O 1
ATOM 6265 N N . SER A 1 800 ? -2.799 -7.237 -5.315 1.00 97.50 800 SER A N 1
ATOM 6266 C CA . SER A 1 800 ? -1.440 -7.587 -4.927 1.00 97.50 800 SER A CA 1
ATOM 6267 C C . SER A 1 800 ? -1.298 -7.683 -3.410 1.00 97.50 800 SER A C 1
ATOM 6269 O O . SER A 1 800 ? -1.984 -6.997 -2.644 1.00 97.50 800 SER A O 1
ATOM 6271 N N . GLY A 1 801 ? -0.401 -8.565 -2.978 1.00 96.50 801 GLY A N 1
ATOM 6272 C CA . GLY A 1 801 ? -0.136 -8.836 -1.571 1.00 96.50 801 GLY A CA 1
ATOM 6273 C C . GLY A 1 801 ? 1.249 -9.435 -1.368 1.00 96.50 801 GLY A C 1
ATOM 6274 O O . GLY A 1 801 ? 1.793 -10.103 -2.251 1.00 96.50 801 GLY A O 1
ATOM 6275 N N . GLY A 1 802 ? 1.840 -9.203 -0.199 1.00 94.81 802 GLY A N 1
ATOM 6276 C CA . GLY A 1 802 ? 3.135 -9.792 0.117 1.00 94.81 802 GLY A CA 1
ATOM 6277 C C . GLY A 1 802 ? 3.585 -9.599 1.557 1.00 94.81 802 GLY A C 1
ATOM 6278 O O . GLY A 1 802 ? 2.785 -9.703 2.491 1.00 94.81 802 GLY A O 1
ATOM 6279 N N . VAL A 1 803 ? 4.885 -9.356 1.736 1.00 93.88 803 VAL A N 1
ATOM 6280 C CA . VAL A 1 803 ? 5.553 -9.336 3.053 1.00 93.88 803 VAL A CA 1
ATOM 6281 C C . VAL A 1 803 ? 5.042 -8.205 3.937 1.00 93.88 803 VAL A C 1
ATOM 6283 O O . VAL A 1 803 ? 4.972 -8.356 5.152 1.00 93.88 803 VAL A O 1
ATOM 6286 N N . ASP A 1 804 ? 4.606 -7.098 3.338 1.00 90.50 804 ASP A N 1
ATOM 6287 C CA . ASP A 1 804 ? 4.056 -5.973 4.088 1.00 90.50 804 ASP A CA 1
ATOM 6288 C C . ASP A 1 804 ? 2.650 -6.200 4.638 1.00 90.50 804 ASP A C 1
ATOM 6290 O O . ASP A 1 804 ? 2.104 -5.309 5.289 1.00 90.50 804 ASP A O 1
ATOM 6294 N N . THR A 1 805 ? 2.082 -7.392 4.422 1.00 91.00 805 THR A N 1
ATOM 6295 C CA . THR A 1 805 ? 0.786 -7.858 4.938 1.00 91.00 805 THR A CA 1
ATOM 6296 C C . THR A 1 805 ? -0.430 -7.104 4.382 1.00 91.00 805 THR A C 1
ATOM 6298 O O . THR A 1 805 ? -1.573 -7.417 4.739 1.00 91.00 805 THR A O 1
ATOM 6301 N N . GLN A 1 806 ? -0.220 -6.098 3.527 1.00 90.50 806 GLN A N 1
ATOM 6302 C CA . GLN A 1 806 ? -1.280 -5.264 2.965 1.00 90.50 806 GLN A CA 1
ATOM 6303 C C . GLN A 1 806 ? -1.865 -5.907 1.717 1.00 90.50 806 GLN A C 1
ATOM 6305 O O . GLN A 1 806 ? -1.135 -6.392 0.860 1.00 90.50 806 GLN A O 1
ATOM 6310 N N . LEU A 1 807 ? -3.192 -5.868 1.610 1.00 93.38 807 LEU A N 1
ATOM 6311 C CA . LEU A 1 807 ? -3.884 -6.115 0.353 1.00 93.38 807 LEU A CA 1
ATOM 6312 C C . LEU A 1 807 ? -4.041 -4.780 -0.368 1.00 93.38 807 LEU A C 1
ATOM 6314 O O . LEU A 1 807 ? -4.561 -3.809 0.194 1.00 93.38 807 LEU A O 1
ATOM 6318 N N . VAL A 1 808 ? -3.595 -4.728 -1.615 1.00 94.88 808 VAL A N 1
ATOM 6319 C CA . VAL A 1 808 ? -3.738 -3.556 -2.474 1.00 94.88 808 VAL A CA 1
ATOM 6320 C C . VAL A 1 808 ? -4.494 -3.968 -3.718 1.00 94.88 808 VAL A C 1
ATOM 6322 O O . VAL A 1 808 ? -4.138 -4.955 -4.349 1.00 94.88 808 VAL A O 1
ATOM 6325 N N . TRP A 1 809 ? -5.528 -3.213 -4.083 1.00 93.19 809 TRP A N 1
ATOM 6326 C CA . TRP A 1 809 ? -6.277 -3.477 -5.304 1.00 93.19 809 TRP A CA 1
ATOM 6327 C C . TRP A 1 809 ? -6.190 -2.316 -6.294 1.00 93.19 809 TRP A C 1
ATOM 6329 O O . TRP A 1 809 ? -6.041 -1.145 -5.922 1.00 93.19 809 TRP A O 1
ATOM 6339 N N . TYR A 1 810 ? -6.292 -2.676 -7.568 1.00 93.31 810 TYR A N 1
ATOM 6340 C CA . TYR A 1 810 ? -6.148 -1.815 -8.729 1.00 93.31 810 TYR A CA 1
ATOM 6341 C C . TYR A 1 810 ? -7.319 -2.060 -9.671 1.00 93.31 810 TYR A C 1
ATOM 6343 O O . TYR A 1 810 ? -7.861 -3.165 -9.760 1.00 93.31 810 TYR A O 1
ATOM 6351 N N . ARG A 1 811 ? -7.662 -1.028 -10.436 1.00 90.06 811 ARG A N 1
ATOM 6352 C CA . ARG A 1 811 ? -8.499 -1.191 -11.618 1.00 90.06 811 ARG A CA 1
ATOM 6353 C C . ARG A 1 811 ? -7.619 -1.669 -12.767 1.00 90.06 811 ARG A C 1
ATOM 6355 O O . ARG A 1 811 ? -6.749 -0.921 -13.199 1.00 90.06 811 ARG A O 1
ATOM 6362 N N . ALA A 1 812 ? -7.800 -2.913 -13.208 1.00 89.25 812 ALA A N 1
ATOM 6363 C CA . ALA A 1 812 ? -6.916 -3.519 -14.206 1.00 89.25 812 ALA A CA 1
ATOM 6364 C C . ALA A 1 812 ? -7.111 -2.902 -15.603 1.00 89.25 812 ALA A C 1
ATOM 6366 O O . ALA A 1 812 ? -6.144 -2.698 -16.324 1.00 89.25 812 ALA A O 1
ATOM 6367 N N . ASP A 1 813 ? -8.347 -2.517 -15.941 1.00 86.50 813 ASP A N 1
ATOM 6368 C CA . ASP A 1 813 ? -8.717 -1.820 -17.187 1.00 86.50 813 ASP A CA 1
ATOM 6369 C C . ASP A 1 813 ? -8.048 -0.439 -17.339 1.00 86.50 813 ASP A C 1
ATOM 6371 O O . ASP A 1 813 ? -7.784 0.044 -18.439 1.00 86.50 813 ASP A O 1
ATOM 6375 N N . SER A 1 814 ? -7.777 0.209 -16.212 1.00 87.31 814 SER A N 1
ATOM 6376 C CA . SER A 1 814 ? -7.381 1.613 -16.108 1.00 87.31 814 SER A CA 1
ATOM 6377 C C . SER A 1 814 ? -6.216 1.781 -15.131 1.00 87.31 814 SER A C 1
ATOM 6379 O O . SER A 1 814 ? -6.167 2.727 -14.337 1.00 87.31 814 SER A O 1
ATOM 6381 N N . PHE A 1 815 ? -5.269 0.839 -15.205 1.00 90.25 815 PHE A N 1
ATOM 6382 C CA . PHE A 1 815 ? -4.154 0.705 -14.272 1.00 90.25 815 PHE A CA 1
ATOM 6383 C C . PHE A 1 815 ? -3.320 1.986 -14.163 1.00 90.25 815 PHE A C 1
ATOM 6385 O O . PHE A 1 815 ? -2.973 2.385 -13.060 1.00 90.25 815 PHE A O 1
ATOM 6392 N N . ASN A 1 816 ? -3.061 2.692 -15.264 1.00 88.88 816 ASN A N 1
ATOM 6393 C CA . ASN A 1 816 ? -2.297 3.946 -15.273 1.00 88.88 816 ASN A CA 1
ATOM 6394 C C . ASN A 1 816 ? -3.104 5.203 -14.873 1.00 88.88 816 ASN A C 1
ATOM 6396 O O . ASN A 1 816 ? -2.505 6.236 -14.580 1.00 88.88 816 ASN A O 1
ATOM 6400 N N . VAL A 1 817 ? -4.441 5.141 -14.843 1.00 87.06 817 VAL A N 1
ATOM 6401 C CA . VAL A 1 817 ? -5.310 6.305 -14.574 1.00 87.06 817 VAL A CA 1
ATOM 6402 C C . VAL A 1 817 ? -5.620 6.443 -13.087 1.00 87.06 817 VAL A C 1
ATOM 6404 O O . VAL A 1 817 ? -5.559 7.538 -12.524 1.00 87.06 817 VAL A O 1
ATOM 6407 N N . HIS A 1 818 ? -5.987 5.338 -12.436 1.00 82.81 818 HIS A N 1
ATOM 6408 C CA . HIS A 1 818 ? -6.444 5.360 -11.051 1.00 82.81 818 HIS A CA 1
ATOM 6409 C C . HIS A 1 818 ? -5.346 4.949 -10.076 1.00 82.81 818 HIS A C 1
ATOM 6411 O O . HIS A 1 818 ? -4.559 4.035 -10.320 1.00 82.81 818 HIS A O 1
ATOM 6417 N N . ARG A 1 819 ? -5.318 5.611 -8.915 1.00 86.25 819 ARG A N 1
ATOM 6418 C CA . ARG A 1 819 ? -4.414 5.221 -7.833 1.00 86.25 819 ARG A CA 1
ATOM 6419 C C . ARG A 1 819 ? -4.879 3.909 -7.191 1.00 86.25 819 ARG A C 1
ATOM 6421 O O . ARG A 1 819 ? -6.081 3.741 -6.974 1.00 86.25 819 ARG A O 1
ATOM 6428 N N . PRO A 1 820 ? -3.945 3.018 -6.820 1.00 91.94 820 PRO A N 1
ATOM 6429 C CA . PRO A 1 820 ? -4.275 1.825 -6.059 1.00 91.94 820 PRO A CA 1
ATOM 6430 C C . PRO A 1 820 ? -4.869 2.163 -4.699 1.00 91.94 820 PRO A C 1
ATOM 6432 O O . PRO A 1 820 ? -4.476 3.137 -4.051 1.00 91.94 820 PRO A O 1
ATOM 6435 N N . THR A 1 821 ? -5.771 1.305 -4.234 1.00 89.44 821 THR A N 1
ATOM 6436 C CA . THR A 1 821 ? -6.400 1.445 -2.922 1.00 89.44 821 THR A CA 1
ATOM 6437 C C . THR A 1 821 ? -5.947 0.331 -1.994 1.00 89.44 821 THR A C 1
ATOM 6439 O O . THR A 1 821 ? -6.033 -0.853 -2.312 1.00 89.44 821 THR A O 1
ATOM 6442 N N . LYS A 1 822 ? -5.495 0.721 -0.801 1.00 88.62 822 LYS A N 1
ATOM 6443 C CA . LYS A 1 822 ? -5.106 -0.214 0.255 1.00 88.62 822 LYS A CA 1
ATOM 6444 C C . LYS A 1 822 ? -6.322 -0.650 1.065 1.00 88.62 822 LYS A C 1
ATOM 6446 O O . LYS A 1 822 ? -7.131 0.191 1.489 1.00 88.62 822 LYS A O 1
ATOM 6451 N N . ILE A 1 823 ? -6.425 -1.949 1.298 1.00 87.25 823 ILE A N 1
ATOM 6452 C CA . ILE A 1 823 ? -7.323 -2.563 2.274 1.00 87.25 823 ILE A CA 1
ATOM 6453 C C . ILE A 1 823 ? -6.516 -2.693 3.564 1.00 87.25 823 ILE A C 1
ATOM 6455 O O . ILE A 1 823 ? -5.379 -3.166 3.540 1.00 87.25 823 ILE A O 1
ATOM 6459 N N . ALA A 1 824 ? -7.043 -2.197 4.682 1.00 76.12 824 ALA A N 1
ATOM 6460 C CA . ALA A 1 824 ? -6.260 -2.184 5.909 1.00 76.12 824 ALA A CA 1
ATOM 6461 C C . ALA A 1 824 ? -6.111 -3.606 6.465 1.00 76.12 824 ALA A C 1
ATOM 6463 O O . ALA A 1 824 ? -7.087 -4.341 6.608 1.00 76.12 824 ALA A O 1
ATOM 6464 N N . SER A 1 825 ? -4.877 -3.956 6.819 1.00 72.69 825 SER A N 1
ATOM 6465 C CA . SER A 1 825 ? -4.490 -5.288 7.291 1.00 72.69 825 SER A CA 1
ATOM 6466 C C . SER A 1 825 ? -4.943 -5.611 8.709 1.00 72.69 825 SER A C 1
ATOM 6468 O O . SER A 1 825 ? -4.442 -6.566 9.268 1.00 72.69 825 SER A O 1
ATOM 6470 N N . MET A 1 826 ? -5.826 -4.827 9.329 1.00 72.50 826 MET A N 1
ATOM 6471 C CA . MET A 1 826 ? -6.261 -5.063 10.708 1.00 72.50 826 MET A CA 1
ATOM 6472 C C . MET A 1 826 ? -7.240 -6.244 10.783 1.00 72.50 826 MET A C 1
ATOM 6474 O O . MET A 1 826 ? -7.997 -6.473 9.833 1.00 72.50 826 MET A O 1
ATOM 6478 N N . PRO A 1 827 ? -7.297 -6.972 11.915 1.00 70.69 827 PRO A N 1
ATOM 6479 C CA . PRO A 1 827 ? -8.202 -8.099 12.041 1.00 70.69 827 PRO A CA 1
ATOM 6480 C C . PRO A 1 827 ? -9.632 -7.561 11.990 1.00 70.69 827 PRO A C 1
ATOM 6482 O O . PRO A 1 827 ? -9.985 -6.622 12.710 1.00 70.69 827 PRO A O 1
ATOM 6485 N N . HIS A 1 828 ? -10.452 -8.134 11.111 1.00 72.88 828 HIS A N 1
ATOM 6486 C CA . HIS A 1 828 ? -11.855 -7.734 10.960 1.00 72.88 828 HIS A CA 1
ATOM 6487 C C . HIS A 1 828 ? -12.726 -8.334 12.071 1.00 72.88 828 HIS A C 1
ATOM 6489 O O . HIS A 1 828 ? -13.774 -7.790 12.397 1.00 72.88 828 HIS A O 1
ATOM 6495 N N . ARG A 1 829 ? -12.258 -9.419 12.697 1.00 77.38 829 ARG A N 1
ATOM 6496 C CA . ARG A 1 829 ? -12.902 -10.059 13.847 1.00 77.38 829 ARG A CA 1
ATOM 6497 C C . ARG A 1 829 ? -12.748 -9.224 15.120 1.00 77.38 829 ARG A C 1
ATOM 6499 O O . ARG A 1 829 ? -11.799 -8.445 15.265 1.00 77.38 829 ARG A O 1
ATOM 6506 N N . LYS A 1 830 ? -13.663 -9.433 16.071 1.00 81.56 830 LYS A N 1
ATOM 6507 C CA . LYS A 1 830 ? -13.525 -8.943 17.448 1.00 81.56 830 LYS A CA 1
ATOM 6508 C C . LYS A 1 830 ? -12.413 -9.738 18.140 1.00 81.56 830 LYS A C 1
ATOM 6510 O O . LYS A 1 830 ? -12.627 -10.864 18.564 1.00 81.56 830 LYS A O 1
ATOM 6515 N N . THR A 1 831 ? -11.216 -9.159 18.191 1.00 88.12 831 THR A N 1
ATOM 6516 C CA . THR A 1 831 ? -10.035 -9.735 18.860 1.00 88.12 831 THR A CA 1
ATOM 6517 C C . THR A 1 831 ? -9.785 -9.131 20.236 1.00 88.12 831 THR A C 1
ATOM 6519 O O . THR A 1 831 ? -8.842 -9.520 20.912 1.00 88.12 831 THR A O 1
ATOM 6522 N N . VAL A 1 832 ? -10.589 -8.154 20.647 1.00 92.50 832 VAL A N 1
ATOM 6523 C CA . VAL A 1 832 ? -10.448 -7.462 21.925 1.00 92.50 832 VAL A CA 1
ATOM 6524 C C . VAL A 1 832 ? -11.786 -7.528 22.649 1.00 92.50 832 VAL A C 1
ATOM 6526 O O . VAL A 1 832 ? -12.828 -7.348 22.020 1.00 92.50 832 VAL A O 1
ATOM 6529 N N . SER A 1 833 ? -11.749 -7.830 23.945 1.00 93.31 833 SER A N 1
ATOM 6530 C CA . SER A 1 833 ? -12.919 -7.870 24.833 1.00 93.31 833 SER A CA 1
ATOM 6531 C C . SER A 1 833 ? -12.608 -7.135 26.134 1.00 93.31 833 SER A C 1
ATOM 6533 O O . SER A 1 833 ? -11.464 -7.146 26.589 1.00 93.31 833 SER A O 1
ATOM 6535 N N . LEU A 1 834 ? -13.618 -6.512 26.738 1.00 94.38 834 LEU A N 1
ATOM 6536 C CA . LEU A 1 834 ? -13.478 -5.689 27.937 1.00 94.38 834 LEU A CA 1
ATOM 6537 C C . LEU A 1 834 ? -14.275 -6.286 29.104 1.00 94.38 834 LEU A C 1
ATOM 6539 O O . LEU A 1 834 ? -15.445 -6.617 28.943 1.00 94.38 834 LEU A O 1
ATOM 6543 N N . ALA A 1 835 ? -13.648 -6.380 30.276 1.00 94.62 835 ALA A N 1
ATOM 6544 C CA . ALA A 1 835 ? -14.313 -6.591 31.560 1.00 94.62 835 ALA A CA 1
ATOM 6545 C C . ALA A 1 835 ? -14.280 -5.268 32.326 1.00 94.62 835 ALA A C 1
ATOM 6547 O O . ALA A 1 835 ? -13.274 -4.929 32.962 1.00 94.62 835 ALA A O 1
ATOM 6548 N N . SER A 1 836 ? -15.359 -4.495 32.211 1.00 88.25 836 SER A N 1
ATOM 6549 C CA . SER A 1 836 ? -15.451 -3.158 32.800 1.00 88.25 836 SER A CA 1
ATOM 6550 C C . SER A 1 836 ? -15.403 -3.193 34.327 1.00 88.25 836 SER A C 1
ATOM 6552 O O . SER A 1 836 ? -14.685 -2.387 34.916 1.00 88.25 836 SER A O 1
ATOM 6554 N N . GLU A 1 837 ? -16.039 -4.187 34.961 1.00 88.94 837 GLU A N 1
ATOM 6555 C CA . GLU A 1 837 ? -16.075 -4.353 36.425 1.00 88.94 837 GLU A CA 1
ATOM 6556 C C . GLU A 1 837 ? -14.677 -4.442 37.055 1.00 88.94 837 GLU A C 1
ATOM 6558 O O . GLU A 1 837 ? -14.442 -3.918 38.141 1.00 88.94 837 GLU A O 1
ATOM 6563 N N . GLN A 1 838 ? -13.733 -5.085 36.360 1.00 89.38 838 GLN A N 1
ATOM 6564 C CA . GLN A 1 838 ? -12.357 -5.276 36.833 1.00 89.38 838 GLN A CA 1
ATOM 6565 C C . GLN A 1 838 ? -11.343 -4.350 36.148 1.00 89.38 838 GLN A C 1
ATOM 6567 O O . GLN A 1 838 ? -10.156 -4.379 36.482 1.00 89.38 838 GLN A O 1
ATOM 6572 N N . ARG A 1 839 ? -11.783 -3.530 35.182 1.00 92.19 839 ARG A N 1
ATOM 6573 C CA . ARG A 1 839 ? -10.926 -2.691 34.322 1.00 92.19 839 ARG A CA 1
ATOM 6574 C C . ARG A 1 839 ? -9.827 -3.492 33.626 1.00 92.19 839 ARG A C 1
ATOM 6576 O O . ARG A 1 839 ? -8.654 -3.105 33.609 1.00 92.19 839 ARG A O 1
ATOM 6583 N N . VAL A 1 840 ? -10.218 -4.627 33.053 1.00 93.31 840 VAL A N 1
ATOM 6584 C CA . VAL A 1 840 ? -9.309 -5.556 32.380 1.00 93.31 840 VAL A CA 1
ATOM 6585 C C . VAL A 1 840 ? -9.682 -5.711 30.910 1.00 93.31 840 VAL A C 1
ATOM 6587 O O . VAL A 1 840 ? -10.850 -5.845 30.559 1.00 93.31 840 VAL A O 1
ATOM 6590 N N . LEU A 1 841 ? -8.669 -5.713 30.051 1.00 94.44 841 LEU A N 1
ATOM 6591 C CA . LEU A 1 841 ? -8.782 -5.836 28.605 1.00 94.44 841 LEU A CA 1
ATOM 6592 C C . LEU A 1 841 ? -8.143 -7.152 28.146 1.00 94.44 841 LEU A C 1
ATOM 6594 O O . LEU A 1 841 ? -6.956 -7.376 28.379 1.00 94.44 841 LEU A O 1
ATOM 6598 N N . LEU A 1 842 ? -8.914 -8.009 27.481 1.00 95.25 842 LEU A N 1
ATOM 6599 C CA . LEU A 1 842 ? -8.420 -9.219 26.823 1.00 95.25 842 LEU A CA 1
ATOM 6600 C C . LEU A 1 842 ? -8.053 -8.896 25.375 1.00 95.25 842 LEU A C 1
ATOM 6602 O O . LEU A 1 842 ? -8.857 -8.308 24.653 1.00 95.25 842 LEU A O 1
ATOM 6606 N N . VAL A 1 843 ? -6.875 -9.326 24.935 1.00 94.44 843 VAL A N 1
ATOM 6607 C CA . VAL A 1 843 ? -6.408 -9.214 23.552 1.00 94.44 843 VAL A CA 1
ATOM 6608 C C . VAL A 1 843 ? -6.070 -10.600 23.017 1.00 94.44 843 VAL A C 1
ATOM 6610 O O . VAL A 1 843 ? -5.191 -11.283 23.532 1.00 94.44 843 VAL A O 1
ATOM 6613 N N . GLN A 1 844 ? -6.735 -10.998 21.939 1.00 92.88 844 GLN A N 1
ATOM 6614 C CA . GLN A 1 844 ? -6.465 -12.228 21.209 1.00 92.88 844 GLN A CA 1
ATOM 6615 C C . GLN A 1 844 ? -5.386 -12.009 20.144 1.00 92.88 844 GLN A C 1
ATOM 6617 O O . GLN A 1 844 ? -5.563 -11.221 19.209 1.00 92.88 844 GLN A O 1
ATOM 6622 N N . LYS A 1 845 ? -4.293 -12.766 20.263 1.00 89.75 845 LYS A N 1
ATOM 6623 C CA . LYS A 1 845 ? -3.290 -12.987 19.213 1.00 89.75 845 LYS A CA 1
ATOM 6624 C C . LYS A 1 845 ? -3.609 -14.288 18.459 1.00 89.75 845 LYS A C 1
ATOM 6626 O O . LYS A 1 845 ? -4.590 -14.966 18.757 1.00 89.75 845 LYS A O 1
ATOM 6631 N N . SER A 1 846 ? -2.771 -14.663 17.491 1.00 86.81 846 SER A N 1
ATOM 6632 C CA . SER A 1 846 ? -2.955 -15.892 16.704 1.00 86.81 846 SER A CA 1
ATOM 6633 C C . SER A 1 846 ? -2.974 -17.153 17.575 1.00 86.81 846 SER A C 1
ATOM 6635 O O . SER A 1 846 ? -3.808 -18.017 17.352 1.00 86.81 846 SER A O 1
ATOM 6637 N N . THR A 1 847 ? -2.107 -17.258 18.588 1.00 87.75 847 THR A N 1
ATOM 6638 C CA . THR A 1 847 ? -1.958 -18.478 19.416 1.00 87.75 847 THR A CA 1
ATOM 6639 C C . THR A 1 847 ? -1.981 -18.224 20.925 1.00 87.75 847 THR A C 1
ATOM 6641 O O . THR A 1 847 ? -1.809 -19.156 21.711 1.00 87.75 847 THR A O 1
ATOM 6644 N N . SER A 1 848 ? -2.143 -16.974 21.352 1.00 91.56 848 SER A N 1
ATOM 6645 C CA . SER A 1 848 ? -2.164 -16.602 22.767 1.00 91.56 848 SER A CA 1
ATOM 6646 C C . SER A 1 848 ? -3.203 -15.530 23.063 1.00 91.56 848 SER A C 1
ATOM 6648 O O . SER A 1 848 ? -3.718 -14.860 22.162 1.00 91.56 848 SER A O 1
ATOM 6650 N N . LEU A 1 849 ? -3.536 -15.409 24.343 1.00 94.06 849 LEU A N 1
ATOM 6651 C CA . LEU A 1 849 ? -4.420 -14.383 24.875 1.00 94.06 849 LEU A CA 1
ATOM 6652 C C . LEU A 1 849 ? -3.656 -13.552 25.901 1.00 94.06 849 LEU A C 1
ATOM 6654 O O . LEU A 1 849 ? -3.163 -14.102 26.883 1.00 94.06 849 LEU A O 1
ATOM 6658 N N . ASP A 1 850 ? -3.617 -12.241 25.709 1.00 94.50 850 ASP A N 1
ATOM 6659 C CA . ASP A 1 850 ? -3.036 -11.315 26.673 1.00 94.50 850 ASP A CA 1
ATOM 6660 C C . ASP A 1 850 ? -4.137 -10.669 27.504 1.00 94.50 850 ASP A C 1
ATOM 6662 O O . ASP A 1 850 ? -5.132 -10.179 26.963 1.00 94.50 850 ASP A O 1
ATOM 6666 N N . LEU A 1 851 ? -3.925 -10.584 28.810 1.00 94.81 851 LEU A N 1
ATOM 6667 C CA . LEU A 1 851 ? -4.828 -9.911 29.728 1.00 94.81 851 LEU A CA 1
ATOM 6668 C C . LEU A 1 851 ? -4.145 -8.673 30.317 1.00 94.81 851 LEU A C 1
ATOM 6670 O O . LEU A 1 851 ? -3.118 -8.780 30.984 1.00 94.81 851 LEU A O 1
ATOM 6674 N N . TRP A 1 852 ? -4.716 -7.494 30.091 1.00 93.94 852 TRP A N 1
ATOM 6675 C CA . TRP A 1 852 ? -4.138 -6.206 30.476 1.00 93.94 852 TRP A CA 1
ATOM 6676 C C . TRP A 1 852 ? -4.991 -5.495 31.519 1.00 93.94 852 TRP A C 1
ATOM 6678 O O . TRP A 1 852 ? -6.188 -5.311 31.325 1.00 93.94 852 TRP A O 1
ATOM 6688 N N . ARG A 1 853 ? -4.369 -5.012 32.595 1.00 92.44 853 ARG A N 1
ATOM 6689 C CA . ARG A 1 853 ? -4.998 -4.090 33.543 1.00 92.44 853 ARG A CA 1
ATOM 6690 C C . ARG A 1 853 ? -4.909 -2.664 33.031 1.00 92.44 853 ARG A C 1
ATOM 6692 O O . ARG A 1 853 ? -3.827 -2.190 32.668 1.00 92.44 853 ARG A O 1
ATOM 6699 N N . LEU A 1 854 ? -6.038 -1.968 33.059 1.00 90.50 854 LEU A N 1
ATOM 6700 C CA . LEU A 1 854 ? -6.107 -0.566 32.690 1.00 90.50 854 LEU A CA 1
ATOM 6701 C C . LEU A 1 854 ? -5.818 0.332 33.895 1.00 90.50 854 LEU A C 1
ATOM 6703 O O . LEU A 1 854 ? -6.255 0.054 35.010 1.00 90.50 854 LEU A O 1
ATOM 6707 N N . ALA A 1 855 ? -5.042 1.393 33.667 1.00 84.69 855 ALA A N 1
ATOM 6708 C CA . ALA A 1 855 ? -4.743 2.372 34.700 1.00 84.69 855 ALA A CA 1
ATOM 6709 C C . ALA A 1 855 ? -6.013 3.154 35.083 1.00 84.69 855 ALA A C 1
ATOM 6711 O O . ALA A 1 855 ? -6.836 3.431 34.205 1.00 84.69 855 ALA A O 1
ATOM 6712 N N . PRO A 1 856 ? -6.178 3.523 36.364 1.00 79.50 856 PRO A N 1
ATOM 6713 C CA . PRO A 1 856 ? -7.292 4.354 36.785 1.00 79.50 856 PRO A CA 1
ATOM 6714 C C . PRO A 1 856 ? -7.225 5.761 36.181 1.00 79.50 856 PRO A C 1
ATOM 6716 O O . PRO A 1 856 ? -6.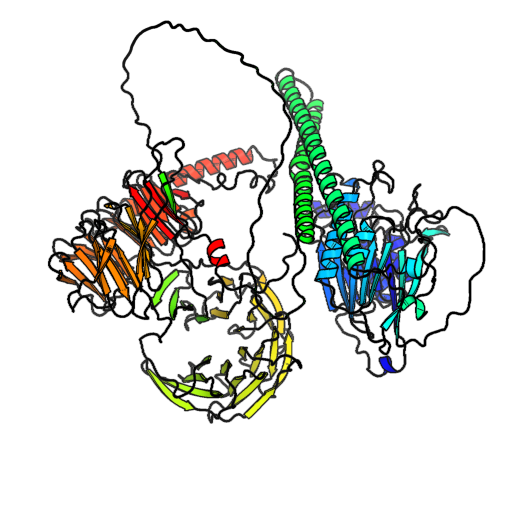134 6.296 35.978 1.00 79.50 856 PRO A O 1
ATOM 6719 N N . ALA A 1 857 ? -8.383 6.369 35.903 1.00 65.94 857 ALA A N 1
ATOM 6720 C CA . ALA A 1 857 ? -8.456 7.753 35.445 1.00 65.94 857 ALA A CA 1
ATOM 6721 C C . ALA A 1 857 ? -7.820 8.688 36.485 1.00 65.94 857 ALA A C 1
ATOM 6723 O O . ALA A 1 857 ? -8.205 8.705 37.656 1.00 65.94 857 ALA A O 1
ATOM 6724 N N . ALA A 1 858 ? -6.816 9.457 36.061 1.00 56.38 858 ALA A N 1
ATOM 6725 C CA . ALA A 1 858 ? -6.129 10.417 36.913 1.00 56.38 858 ALA A CA 1
ATOM 6726 C C . ALA A 1 858 ? -7.053 11.613 37.195 1.00 56.38 858 ALA A C 1
ATOM 6728 O O . ALA A 1 858 ? -7.049 12.613 36.478 1.00 56.38 858 ALA A O 1
ATOM 6729 N N . HIS A 1 859 ? -7.869 11.524 38.241 1.00 44.06 859 HIS A N 1
ATOM 6730 C CA . HIS A 1 859 ? -8.571 12.683 38.780 1.00 44.06 859 HIS A CA 1
ATOM 6731 C C . HIS A 1 859 ? -7.607 13.495 39.648 1.00 44.06 859 HIS A C 1
ATOM 6733 O O . HIS A 1 859 ? -7.458 13.223 40.829 1.00 44.06 859 HIS A O 1
ATOM 6739 N N . GLY A 1 860 ? -6.933 14.470 39.025 1.00 46.47 860 GLY A N 1
ATOM 6740 C CA . GLY A 1 860 ? -6.184 15.544 39.686 1.00 46.47 860 GLY A CA 1
ATOM 6741 C C . GLY A 1 860 ? -5.088 15.098 40.660 1.00 46.47 860 GLY A C 1
ATOM 6742 O O . GLY A 1 860 ? -5.343 14.947 41.848 1.00 46.47 860 GLY A O 1
ATOM 6743 N N . ALA A 1 861 ? -3.837 15.003 40.201 1.00 28.89 861 ALA A N 1
ATOM 6744 C CA . ALA A 1 861 ? -2.690 14.984 41.106 1.00 28.89 861 ALA A CA 1
ATOM 6745 C C . ALA A 1 861 ? -1.467 15.665 40.482 1.00 28.89 861 ALA A C 1
ATOM 6747 O O . ALA A 1 861 ? -0.977 15.291 39.419 1.00 28.89 861 ALA A O 1
ATOM 6748 N N . THR A 1 862 ? -1.014 16.687 41.196 1.00 34.22 862 THR A N 1
ATOM 6749 C CA . THR A 1 862 ? 0.308 17.306 41.165 1.00 34.22 862 THR A CA 1
ATOM 6750 C C . THR A 1 862 ? 1.421 16.275 41.360 1.00 34.22 862 THR A C 1
ATOM 6752 O O . THR A 1 862 ? 1.290 15.399 42.212 1.00 34.22 862 THR A O 1
ATOM 6755 N N . ASP A 1 863 ? 2.506 16.431 40.599 1.00 37.66 863 ASP A N 1
ATOM 6756 C CA . ASP A 1 863 ? 3.875 15.956 40.844 1.00 37.66 863 ASP A CA 1
ATOM 6757 C C . ASP A 1 863 ? 4.052 14.885 41.938 1.00 37.66 863 ASP A C 1
ATOM 6759 O O . ASP A 1 863 ? 4.373 15.172 43.091 1.00 37.66 863 ASP A O 1
ATOM 6763 N N . SER A 1 864 ? 3.926 13.616 41.547 1.00 32.91 864 SER A N 1
ATOM 6764 C CA . SER A 1 864 ? 4.645 12.513 42.189 1.00 32.91 864 SER A CA 1
ATOM 6765 C C . SER A 1 864 ? 5.008 11.465 41.134 1.00 32.91 864 SER A C 1
ATOM 6767 O O . SER A 1 864 ? 4.249 11.179 40.211 1.00 32.91 864 SER A O 1
ATOM 6769 N N . ASN A 1 865 ? 6.237 10.967 41.226 1.00 35.47 865 ASN A N 1
ATOM 6770 C CA . ASN A 1 865 ? 7.007 10.334 40.155 1.00 35.47 865 ASN A CA 1
ATOM 6771 C C . ASN A 1 865 ? 6.645 8.854 39.874 1.00 35.47 865 ASN A C 1
ATOM 6773 O O . ASN A 1 865 ? 7.500 8.106 39.415 1.00 35.47 865 ASN A O 1
ATOM 6777 N N . ASP A 1 866 ? 5.397 8.437 40.112 1.00 38.09 866 ASP A N 1
ATOM 6778 C CA . ASP A 1 866 ? 4.880 7.096 39.785 1.00 38.09 866 ASP A CA 1
ATOM 6779 C C . ASP A 1 866 ? 3.608 7.227 38.929 1.00 38.09 866 ASP A C 1
ATOM 6781 O O . ASP A 1 866 ? 2.474 7.167 39.407 1.00 38.09 866 ASP A O 1
ATOM 6785 N N . GLN A 1 867 ? 3.781 7.451 37.624 1.00 46.12 867 GLN A N 1
ATOM 6786 C CA . GLN A 1 867 ? 2.660 7.436 36.683 1.00 46.12 867 GLN A CA 1
ATOM 6787 C C . GLN A 1 867 ? 2.100 6.010 36.579 1.00 46.12 867 GLN A C 1
ATOM 6789 O O . GLN A 1 867 ? 2.790 5.100 36.121 1.00 46.12 867 GLN A O 1
ATOM 6794 N N . ALA A 1 868 ? 0.840 5.809 36.975 1.00 57.16 868 ALA A N 1
ATOM 6795 C CA . ALA A 1 868 ? 0.140 4.536 36.824 1.00 57.16 868 ALA A CA 1
ATOM 6796 C C . ALA A 1 868 ? 0.059 4.138 35.335 1.00 57.16 868 ALA A C 1
ATOM 6798 O O . ALA A 1 868 ? -0.705 4.714 34.563 1.00 57.16 868 ALA A O 1
ATOM 6799 N N . GLN A 1 869 ? 0.866 3.158 34.922 1.00 74.00 869 GLN A N 1
ATOM 6800 C CA . GLN A 1 869 ? 0.887 2.626 33.556 1.00 74.00 869 GLN A CA 1
ATOM 6801 C C . GLN A 1 869 ? -0.032 1.402 33.416 1.00 74.00 869 GLN A C 1
ATOM 6803 O O . GLN A 1 869 ? -0.228 0.635 34.360 1.00 74.00 869 GLN A O 1
ATOM 6808 N N . HIS A 1 870 ? -0.579 1.196 32.213 1.00 86.06 870 HIS A N 1
ATOM 6809 C CA . HIS A 1 870 ? -1.266 -0.048 31.849 1.00 86.06 870 HIS A CA 1
ATOM 6810 C C . HIS A 1 870 ? -0.308 -1.239 31.995 1.00 86.06 870 HIS A C 1
ATOM 6812 O O . HIS A 1 870 ? 0.844 -1.157 31.566 1.00 86.06 870 HIS A O 1
ATOM 6818 N N . LYS A 1 871 ? -0.773 -2.350 32.576 1.00 89.94 871 LYS A N 1
ATOM 6819 C CA . LYS A 1 871 ? 0.088 -3.487 32.939 1.00 89.94 871 LYS A CA 1
ATOM 6820 C C . LYS A 1 871 ? -0.429 -4.795 32.349 1.00 89.94 871 LYS A C 1
ATOM 6822 O O . LYS A 1 871 ? -1.586 -5.142 32.565 1.00 89.94 871 LYS A O 1
ATOM 6827 N N . LEU A 1 872 ? 0.439 -5.544 31.669 1.00 92.31 872 LEU A N 1
ATOM 6828 C CA . LEU A 1 872 ? 0.164 -6.932 31.292 1.00 92.31 872 LEU A CA 1
ATOM 6829 C C . LEU A 1 872 ? 0.102 -7.784 32.568 1.00 92.31 872 LEU A C 1
ATOM 6831 O O . LEU A 1 872 ? 1.047 -7.789 33.358 1.00 92.31 872 LEU A O 1
ATOM 6835 N N . LEU A 1 873 ? -1.026 -8.455 32.792 1.00 92.44 873 LEU A N 1
ATOM 6836 C CA . LEU A 1 873 ? -1.256 -9.319 33.949 1.00 92.44 873 LEU A CA 1
ATOM 6837 C C . LEU A 1 873 ? -0.801 -10.746 33.663 1.00 92.44 873 LEU A C 1
ATOM 6839 O O . LEU A 1 873 ? -0.013 -11.302 34.422 1.00 92.44 873 LEU A O 1
ATOM 6843 N N . VAL A 1 874 ? -1.293 -11.319 32.565 1.00 93.50 874 VAL A N 1
ATOM 6844 C CA . VAL A 1 874 ? -0.997 -12.696 32.174 1.00 93.50 874 VAL A CA 1
ATOM 6845 C C . VAL A 1 874 ? -1.056 -12.853 30.659 1.00 93.50 874 VAL A C 1
ATOM 6847 O O . VAL A 1 874 ? -1.858 -12.202 29.989 1.00 93.50 874 VAL A O 1
ATOM 6850 N N . GLU A 1 875 ? -0.210 -13.735 30.134 1.00 93.56 875 GLU A N 1
ATOM 6851 C CA . GLU A 1 875 ? -0.292 -14.257 28.772 1.00 93.56 875 GLU A CA 1
ATOM 6852 C C . GLU A 1 875 ? -0.644 -15.749 28.843 1.00 93.56 875 GLU A C 1
ATOM 6854 O O . GLU A 1 875 ? 0.054 -16.542 29.477 1.00 93.56 875 GLU A O 1
ATOM 6859 N N . ILE A 1 876 ? -1.754 -16.132 28.213 1.00 92.75 876 ILE A N 1
ATOM 6860 C CA . ILE A 1 876 ? -2.225 -17.516 28.132 1.00 92.75 876 ILE A CA 1
ATOM 6861 C C . ILE A 1 876 ? -1.821 -18.065 26.766 1.00 92.75 876 ILE A C 1
ATOM 6863 O O . ILE A 1 876 ? -2.486 -17.809 25.760 1.00 92.75 876 ILE A O 1
ATOM 6867 N N . GLN A 1 877 ? -0.727 -18.822 26.725 1.00 90.31 877 GLN A N 1
ATOM 6868 C CA . GLN A 1 877 ? -0.260 -19.490 25.512 1.00 90.31 877 GLN A CA 1
ATOM 6869 C C . GLN A 1 877 ? -1.030 -20.794 25.280 1.00 90.31 877 GLN A C 1
ATOM 6871 O O . GLN A 1 877 ? -1.096 -21.654 26.161 1.00 90.31 877 GLN A O 1
ATOM 6876 N N . MET A 1 878 ? -1.563 -20.985 24.074 1.00 86.81 878 MET A N 1
ATOM 6877 C CA . MET A 1 878 ? -2.172 -22.258 23.696 1.00 86.81 878 MET A CA 1
ATOM 6878 C C . MET A 1 878 ? -1.086 -23.249 23.267 1.00 86.81 878 MET A C 1
ATOM 6880 O O . MET A 1 878 ? -0.222 -22.933 22.451 1.00 86.81 878 MET A O 1
ATOM 6884 N N . SER A 1 879 ? -1.128 -24.458 23.830 1.00 69.75 879 SER A N 1
ATOM 6885 C CA . SER A 1 879 ? -0.209 -25.562 23.506 1.00 69.75 879 SER A CA 1
ATOM 6886 C C . SER A 1 879 ? -0.398 -26.116 22.096 1.00 69.75 879 SER A C 1
ATOM 6888 O O . SER A 1 879 ? 0.5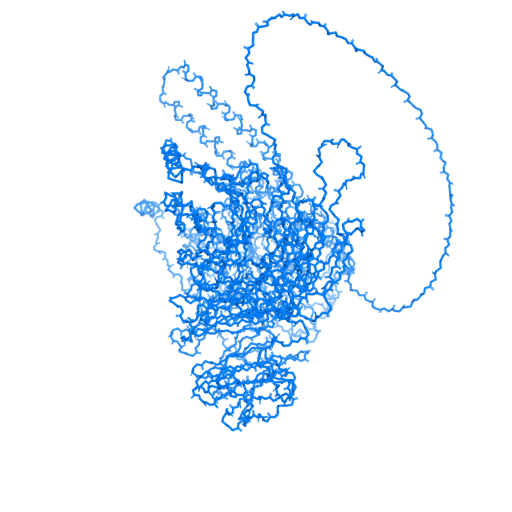21 -26.694 21.516 1.00 69.75 879 SER A O 1
ATOM 6890 N N . ASP A 1 880 ? -1.611 -25.986 21.566 1.00 64.69 880 ASP A N 1
ATOM 6891 C CA . ASP A 1 880 ? -2.006 -26.627 20.324 1.00 64.69 880 ASP A CA 1
ATOM 6892 C C . ASP A 1 880 ? -1.524 -25.771 19.161 1.00 64.69 880 ASP A C 1
ATOM 6894 O O . ASP A 1 880 ? -1.635 -24.550 19.191 1.00 64.69 880 ASP A O 1
ATOM 6898 N N . ALA A 1 881 ? -1.004 -26.399 18.109 1.00 66.50 881 ALA A N 1
ATOM 6899 C CA . ALA A 1 881 ? -0.449 -25.681 16.965 1.00 66.50 881 ALA A CA 1
ATOM 6900 C C . ALA A 1 881 ? -1.487 -24.864 16.163 1.00 66.50 881 ALA A C 1
ATOM 6902 O O . ALA A 1 881 ? -1.116 -24.272 15.153 1.00 66.50 881 ALA A O 1
ATOM 6903 N N . PHE A 1 882 ? -2.765 -24.868 16.553 1.00 79.06 882 PHE A N 1
ATOM 6904 C CA . PHE A 1 882 ? -3.859 -24.210 15.841 1.00 79.06 882 PHE A CA 1
ATOM 6905 C C . PHE A 1 882 ? -4.032 -22.762 16.281 1.00 79.06 882 PHE A C 1
ATOM 6907 O O . PHE A 1 882 ? -3.942 -22.440 17.466 1.00 79.06 882 PHE A O 1
ATOM 6914 N N . ASN A 1 883 ? -4.365 -21.914 15.315 1.00 86.69 883 ASN A N 1
ATOM 6915 C CA . ASN A 1 883 ? -4.693 -20.527 15.577 1.00 86.69 883 ASN A CA 1
ATOM 6916 C C . ASN A 1 883 ? -6.056 -20.416 16.287 1.00 86.69 883 ASN A C 1
ATOM 6918 O O . ASN A 1 883 ? -6.958 -21.246 16.115 1.00 86.69 883 ASN A O 1
ATOM 6922 N N . LEU A 1 884 ? -6.206 -19.371 17.095 1.00 89.88 884 LEU A N 1
ATOM 6923 C CA . LEU A 1 884 ? -7.433 -19.021 17.795 1.00 89.88 884 LEU A CA 1
ATOM 6924 C C . LEU A 1 884 ? -8.450 -18.431 16.812 1.00 89.88 884 LEU A C 1
ATOM 6926 O O . LEU A 1 884 ? -8.187 -17.425 16.153 1.00 89.88 884 LEU A O 1
ATOM 6930 N N . ALA A 1 885 ? -9.640 -19.025 16.755 1.00 88.62 885 ALA A N 1
ATOM 6931 C CA . ALA A 1 885 ? -10.735 -18.577 15.901 1.00 88.62 885 ALA A CA 1
ATOM 6932 C C . ALA A 1 885 ? -11.492 -17.387 16.514 1.00 88.62 885 ALA A C 1
ATOM 6934 O O . ALA A 1 885 ? -11.735 -16.390 15.825 1.00 88.62 885 ALA A O 1
ATOM 6935 N N . CYS A 1 886 ? -11.820 -17.469 17.807 1.00 91.56 886 CYS A N 1
ATOM 6936 C CA . CYS A 1 886 ? -12.513 -16.434 18.578 1.00 91.56 886 CYS A CA 1
ATOM 6937 C C . CYS A 1 886 ? -12.227 -16.564 20.085 1.00 91.56 886 CYS A C 1
ATOM 6939 O O . CYS A 1 886 ? -11.810 -17.623 20.562 1.00 91.56 886 CYS A O 1
ATOM 6941 N N . SER A 1 887 ? -12.508 -15.508 20.846 1.00 95.12 887 SER A N 1
ATOM 6942 C CA . SER A 1 887 ? -12.402 -15.480 22.307 1.00 95.12 887 SER A CA 1
ATOM 6943 C C . SER A 1 887 ? -13.465 -14.571 22.916 1.00 95.12 887 SER A C 1
ATOM 6945 O O . SER A 1 887 ? -14.052 -13.739 22.224 1.00 95.12 887 SER A O 1
ATOM 6947 N N . ALA A 1 888 ? -13.725 -14.762 24.206 1.00 95.69 888 ALA A N 1
ATOM 6948 C CA . ALA A 1 888 ? -14.606 -13.925 25.003 1.00 95.69 888 ALA A CA 1
ATOM 6949 C C . ALA A 1 888 ? -14.077 -13.832 26.442 1.00 95.69 888 ALA A C 1
ATOM 6951 O O . ALA A 1 888 ? -13.501 -14.788 26.968 1.00 95.69 888 ALA A O 1
ATOM 6952 N N . LEU A 1 889 ? -14.305 -12.682 27.073 1.00 96.56 889 LEU A N 1
ATOM 6953 C CA . LEU A 1 889 ? -14.024 -12.413 28.483 1.00 96.56 889 LEU A CA 1
ATOM 6954 C C . LEU A 1 889 ? -15.360 -12.201 29.203 1.00 96.56 889 LEU A C 1
ATOM 6956 O O . LEU A 1 889 ? -16.222 -11.493 28.683 1.00 96.56 889 LEU A O 1
ATOM 6960 N N . ALA A 1 890 ? -15.539 -12.814 30.371 1.00 95.75 890 ALA A N 1
ATOM 6961 C CA . ALA A 1 890 ? -16.713 -12.565 31.198 1.00 95.75 890 ALA A CA 1
ATOM 6962 C C . ALA A 1 890 ? -16.678 -11.135 31.777 1.00 95.75 890 ALA A C 1
ATOM 6964 O O . ALA A 1 890 ? -15.597 -10.685 32.167 1.00 95.75 890 ALA A O 1
ATOM 6965 N N . PRO A 1 891 ? -17.822 -10.429 31.878 1.00 93.56 891 PRO A N 1
ATOM 6966 C CA . PRO A 1 891 ? -17.890 -9.065 32.422 1.00 93.56 891 PRO A CA 1
ATOM 6967 C C . PRO A 1 891 ? -17.224 -8.886 33.794 1.00 93.56 891 PRO A C 1
ATOM 6969 O O . PRO A 1 891 ? -16.535 -7.890 34.019 1.00 93.56 891 PRO A O 1
ATOM 6972 N N . ASN A 1 892 ? -17.335 -9.893 34.665 1.00 93.00 892 ASN A N 1
ATOM 6973 C CA . ASN A 1 892 ? -16.707 -9.912 35.989 1.00 93.00 892 ASN A CA 1
ATOM 6974 C C . ASN A 1 892 ? -15.193 -10.208 35.982 1.00 93.00 892 ASN A C 1
ATOM 6976 O O . ASN A 1 892 ? -14.560 -10.229 37.036 1.00 93.00 892 ASN A O 1
ATOM 6980 N N . GLY A 1 893 ? -14.605 -10.496 34.817 1.00 93.00 893 GLY A N 1
ATOM 6981 C CA . GLY A 1 893 ? -13.194 -10.842 34.650 1.00 93.00 893 GLY A CA 1
ATOM 6982 C C . GLY A 1 893 ? -12.778 -12.207 35.212 1.00 93.00 893 GLY A C 1
ATOM 6983 O O . GLY A 1 893 ? -11.587 -12.508 35.201 1.00 93.00 893 GLY A O 1
ATOM 6984 N N . ALA A 1 894 ? -13.716 -13.031 35.691 1.00 94.00 894 ALA A N 1
ATOM 6985 C CA . ALA A 1 894 ? -13.425 -14.314 36.337 1.00 94.00 894 ALA A CA 1
ATOM 6986 C C . ALA A 1 894 ? -13.324 -15.490 35.355 1.00 94.00 894 ALA A C 1
ATOM 6988 O O . ALA A 1 894 ? -12.799 -16.537 35.716 1.00 94.00 894 ALA A O 1
ATOM 6989 N N . PHE A 1 895 ? -13.806 -15.349 34.118 1.00 95.81 895 PHE A N 1
ATOM 6990 C CA . PHE A 1 895 ? -13.745 -16.414 33.116 1.00 95.81 895 PHE A CA 1
ATOM 6991 C C . PHE A 1 895 ? -13.282 -15.898 31.758 1.00 95.81 895 PHE A C 1
ATOM 6993 O O . PHE A 1 895 ? -13.674 -14.817 31.318 1.00 95.81 895 PHE A O 1
ATOM 7000 N N . VAL A 1 896 ? -12.490 -16.714 31.066 1.00 96.44 896 VAL A N 1
ATOM 7001 C CA . VAL A 1 896 ? -12.101 -16.513 29.666 1.00 96.44 896 VAL A CA 1
ATOM 7002 C C . VAL A 1 896 ? -12.390 -17.781 28.886 1.00 96.44 896 VAL A C 1
ATOM 7004 O O . VAL A 1 896 ? -11.983 -18.871 29.286 1.00 96.44 896 VAL A O 1
ATOM 7007 N N . ALA A 1 897 ? -13.057 -17.632 27.746 1.00 95.94 897 ALA A N 1
ATOM 7008 C CA . ALA A 1 897 ? -13.282 -18.713 26.799 1.00 95.94 897 ALA A CA 1
ATOM 7009 C C . ALA A 1 897 ? -12.584 -18.402 25.474 1.00 95.94 897 ALA A C 1
ATOM 7011 O O . ALA A 1 897 ? -12.566 -17.258 25.017 1.00 95.94 897 ALA A O 1
ATOM 7012 N N . CYS A 1 898 ? -12.036 -19.424 24.829 1.00 94.81 898 CYS A N 1
ATOM 7013 C CA . CYS A 1 898 ? -11.457 -19.297 23.498 1.00 94.81 898 CYS A CA 1
ATOM 7014 C C . CYS A 1 898 ? -11.681 -20.553 22.671 1.00 94.81 898 CYS A C 1
ATOM 7016 O O . CYS A 1 898 ? -11.678 -21.660 23.203 1.00 94.81 898 CYS A O 1
ATOM 7018 N N . SER A 1 899 ? -11.826 -20.381 21.364 1.00 92.75 899 SER A N 1
ATOM 7019 C CA . SER A 1 899 ? -11.966 -21.484 20.422 1.00 92.75 899 SER A CA 1
ATOM 7020 C C . SER A 1 899 ? -10.736 -21.600 19.535 1.00 92.75 899 SER A C 1
ATOM 7022 O O . SER A 1 899 ? -10.271 -20.609 18.974 1.00 92.75 899 SER A O 1
ATOM 7024 N N . THR A 1 900 ? -10.240 -22.821 19.379 1.00 88.88 900 THR A N 1
ATOM 7025 C CA . THR A 1 900 ? -9.303 -23.211 18.316 1.00 88.88 900 THR A CA 1
ATOM 7026 C C . THR A 1 900 ? -10.086 -23.802 17.140 1.00 88.88 900 THR A C 1
ATOM 7028 O O . THR A 1 900 ? -11.295 -24.007 17.235 1.00 88.88 900 THR A O 1
ATOM 7031 N N . ALA A 1 901 ? -9.412 -24.162 16.046 1.00 80.12 901 ALA A N 1
ATOM 7032 C CA . ALA A 1 901 ? -10.037 -24.921 14.955 1.00 80.12 901 ALA A CA 1
ATOM 7033 C C . ALA A 1 901 ? -10.567 -26.314 15.375 1.00 80.12 901 ALA A C 1
ATOM 7035 O O . ALA A 1 901 ? -11.285 -26.947 14.612 1.00 80.12 901 ALA A O 1
ATOM 7036 N N . LYS A 1 902 ? -10.206 -26.819 16.566 1.00 81.75 902 LYS A N 1
ATOM 7037 C CA . LYS A 1 902 ? -10.621 -28.146 17.050 1.00 81.75 902 LYS A CA 1
ATOM 7038 C C . LYS A 1 902 ? -11.621 -28.084 18.191 1.00 81.75 902 LYS A C 1
ATOM 7040 O O . LYS A 1 902 ? -12.631 -28.779 18.157 1.00 81.75 902 LYS A O 1
ATOM 7045 N N . GLU A 1 903 ? -11.320 -27.276 19.199 1.00 89.19 903 GLU A N 1
ATOM 7046 C CA . GLU A 1 903 ? -12.091 -27.258 20.437 1.00 89.19 903 GLU A CA 1
ATOM 7047 C C . GLU A 1 903 ? -12.200 -25.877 21.078 1.00 89.19 903 GLU A C 1
ATOM 7049 O O . GLU A 1 903 ? -11.339 -25.007 20.883 1.00 89.19 903 GLU A O 1
ATOM 7054 N N . VAL A 1 904 ? -13.241 -25.720 21.897 1.00 93.94 904 VAL A N 1
ATOM 7055 C CA . VAL A 1 904 ? -13.399 -24.608 22.838 1.00 93.94 904 VAL A CA 1
ATOM 7056 C C . VAL A 1 904 ? -12.738 -24.956 24.168 1.00 93.94 904 VAL A C 1
ATOM 7058 O O . VAL A 1 904 ? -12.939 -26.031 24.733 1.00 93.94 904 VAL A O 1
ATOM 7061 N N . LYS A 1 905 ? -11.974 -24.005 24.700 1.00 93.88 905 LYS A N 1
ATOM 7062 C CA . LYS A 1 905 ? -11.342 -24.058 26.018 1.00 93.88 905 LYS A CA 1
ATOM 7063 C C . LYS A 1 905 ? -11.918 -22.970 26.915 1.00 93.88 905 LYS A C 1
ATOM 7065 O O . LYS A 1 905 ? -12.146 -21.847 26.464 1.00 93.88 905 LYS A O 1
ATOM 7070 N N . LEU A 1 906 ? -12.107 -23.307 28.188 1.00 95.94 906 LEU A N 1
ATOM 7071 C CA . LEU A 1 906 ? -12.556 -22.397 29.236 1.00 95.94 906 LEU A CA 1
ATOM 7072 C C . LEU A 1 906 ? -11.499 -22.323 30.341 1.00 95.94 906 LEU A C 1
ATOM 7074 O O . LEU A 1 906 ? -10.957 -23.345 30.766 1.00 95.94 906 LEU A O 1
ATOM 7078 N N . PHE A 1 907 ? -11.241 -21.113 30.823 1.00 95.56 907 PHE A N 1
ATOM 7079 C CA . PHE A 1 907 ? -10.338 -20.834 31.929 1.00 95.56 907 PHE A CA 1
ATOM 7080 C C . PHE A 1 907 ? -11.064 -20.014 32.992 1.00 95.56 907 PHE A C 1
ATOM 7082 O O . PHE A 1 907 ? -11.734 -19.035 32.664 1.00 95.56 907 PHE A O 1
ATOM 7089 N N . SER A 1 908 ? -10.901 -20.397 34.255 1.00 95.12 908 SER A N 1
ATOM 7090 C CA . SER A 1 908 ? -11.218 -19.544 35.399 1.00 95.12 908 SER A CA 1
ATOM 7091 C C . SER A 1 908 ? -9.996 -18.700 35.742 1.00 95.12 908 SER A C 1
ATOM 7093 O O . SER A 1 908 ? -8.875 -19.211 35.763 1.00 95.12 908 SER A O 1
ATOM 7095 N N . LEU A 1 909 ? -10.214 -17.420 36.015 1.00 94.44 909 LEU A N 1
ATOM 7096 C CA . LEU A 1 909 ? -9.210 -16.438 36.395 1.00 94.44 909 LEU A CA 1
ATOM 7097 C C . LEU A 1 909 ? -9.420 -16.058 37.858 1.00 94.44 909 LEU A C 1
ATOM 7099 O O . LEU A 1 909 ? -10.488 -15.579 38.236 1.00 94.44 909 LEU A O 1
ATOM 7103 N N . ASP A 1 910 ? -8.394 -16.251 38.682 1.00 90.31 910 ASP A N 1
ATOM 7104 C CA . ASP A 1 910 ? -8.446 -15.826 40.079 1.00 90.31 910 ASP A CA 1
ATOM 7105 C C . ASP A 1 910 ? -8.205 -14.312 40.180 1.00 90.31 910 ASP A C 1
ATOM 7107 O O . ASP A 1 910 ? -7.066 -13.843 40.139 1.00 90.31 910 ASP A O 1
ATOM 7111 N N . THR A 1 911 ? -9.280 -13.532 40.299 1.00 85.56 911 THR A N 1
ATOM 7112 C CA . THR A 1 911 ? -9.213 -12.064 40.385 1.00 85.56 911 THR A CA 1
ATOM 7113 C C . THR A 1 911 ? -8.458 -11.576 41.629 1.00 85.56 911 THR A C 1
ATOM 7115 O O . THR A 1 911 ? -7.845 -10.505 41.580 1.00 85.56 911 THR A O 1
ATOM 7118 N N . ALA A 1 912 ? -8.427 -12.365 42.712 1.00 85.06 912 ALA A N 1
ATOM 7119 C CA . ALA A 1 912 ? -7.696 -12.056 43.939 1.00 85.06 912 ALA A CA 1
ATOM 7120 C C . ALA A 1 912 ? -6.206 -12.424 43.832 1.00 85.06 912 ALA A C 1
ATOM 7122 O O . ALA A 1 912 ? -5.350 -11.668 44.293 1.00 85.06 912 ALA A O 1
ATOM 7123 N N . ALA A 1 913 ? -5.876 -13.530 43.162 1.00 84.44 913 ALA A N 1
ATOM 7124 C CA . ALA A 1 913 ? -4.500 -13.983 42.936 1.00 84.44 913 ALA A CA 1
ATOM 7125 C C . ALA A 1 913 ? -3.896 -13.474 41.614 1.00 84.44 913 ALA A C 1
ATOM 7127 O O . ALA A 1 913 ? -3.119 -14.167 40.959 1.00 84.44 913 ALA A O 1
ATOM 7128 N N . GLY A 1 914 ? -4.229 -12.248 41.200 1.00 82.25 914 GLY A N 1
ATOM 7129 C CA . GLY A 1 914 ? -3.568 -11.603 40.061 1.00 82.25 914 GLY A CA 1
ATOM 7130 C C . GLY A 1 914 ? -3.934 -12.172 38.685 1.00 82.25 914 GLY A C 1
ATOM 7131 O O . GLY A 1 914 ? -3.154 -12.011 37.752 1.00 82.25 914 GLY A O 1
ATOM 7132 N N . PHE A 1 915 ? -5.126 -12.756 38.544 1.00 91.19 915 PHE A N 1
ATOM 7133 C CA . PHE A 1 915 ? -5.696 -13.311 37.308 1.00 91.19 915 PHE A CA 1
ATOM 7134 C C . PHE A 1 915 ? -4.968 -14.557 36.784 1.00 91.19 915 PHE A C 1
ATOM 7136 O O . PHE A 1 915 ? -4.897 -14.785 35.576 1.00 91.19 915 PHE A O 1
ATOM 7143 N N . LEU A 1 916 ? -4.441 -15.391 37.686 1.00 90.56 916 LEU A N 1
ATOM 7144 C CA . LEU A 1 916 ? -3.840 -16.668 37.304 1.00 90.56 916 LEU A CA 1
ATOM 7145 C C . LEU A 1 916 ? -4.892 -17.600 36.664 1.00 90.56 916 LEU A C 1
ATOM 7147 O O . LEU A 1 916 ? -5.957 -17.809 37.255 1.00 90.56 916 LEU A O 1
ATOM 7151 N N . PRO A 1 917 ? -4.618 -18.162 35.471 1.00 93.00 917 PRO A N 1
ATOM 7152 C CA . PRO A 1 917 ? -5.566 -18.996 34.748 1.00 93.00 917 PRO A CA 1
ATOM 7153 C C . PRO A 1 917 ? -5.548 -20.444 35.242 1.00 93.00 917 PRO A C 1
ATOM 7155 O O . PRO A 1 917 ? -4.496 -21.065 35.388 1.00 93.00 917 PRO A O 1
ATOM 7158 N N . SER A 1 918 ? -6.735 -21.018 35.403 1.00 93.81 918 SER A N 1
ATOM 7159 C CA . SER A 1 918 ? -6.950 -22.441 35.670 1.00 93.81 918 SER A CA 1
ATOM 7160 C C . SER A 1 918 ? -7.894 -23.022 34.618 1.00 93.81 918 SER A C 1
ATOM 7162 O O . SER A 1 918 ? -8.989 -22.506 34.392 1.00 93.81 918 SER A O 1
ATOM 7164 N N . LYS A 1 919 ? -7.457 -24.070 33.910 1.00 93.50 919 LYS A N 1
ATOM 7165 C CA . LYS A 1 919 ? -8.267 -24.703 32.858 1.00 93.50 919 LYS A CA 1
ATOM 7166 C C . LYS A 1 919 ? -9.461 -25.419 33.493 1.00 93.50 919 LYS A C 1
ATOM 7168 O O . LYS A 1 919 ? -9.277 -26.261 34.369 1.00 93.50 919 LYS A O 1
ATOM 7173 N N . LEU A 1 920 ? -10.661 -25.133 32.998 1.00 94.19 920 LEU A N 1
ATOM 7174 C CA . LEU A 1 920 ? -11.892 -25.832 33.357 1.00 94.19 920 LEU A CA 1
ATOM 7175 C C . LEU A 1 920 ? -12.297 -26.803 32.245 1.00 94.19 920 LEU A C 1
ATOM 7177 O O . LEU A 1 920 ? -12.091 -26.538 31.058 1.00 94.19 920 LEU A O 1
ATOM 7181 N N . SER A 1 921 ? -12.881 -27.937 32.631 1.00 91.88 921 SER A N 1
ATOM 7182 C CA . SER A 1 921 ? -13.403 -28.919 31.676 1.00 91.88 921 SER A CA 1
ATOM 7183 C C . SER A 1 921 ? -14.836 -28.566 31.306 1.00 91.88 921 SER A C 1
ATOM 7185 O O . SER A 1 921 ? -15.704 -28.522 32.174 1.00 91.88 921 SER A O 1
ATOM 7187 N N . LEU A 1 922 ? -15.082 -28.318 30.021 1.00 92.81 922 LEU A N 1
ATOM 7188 C CA . LEU A 1 922 ? -16.435 -28.169 29.492 1.00 92.81 922 LEU A CA 1
ATOM 7189 C C . LEU A 1 922 ? -17.107 -29.545 29.342 1.00 92.81 922 LEU A C 1
ATOM 7191 O O . LEU A 1 922 ? -16.410 -30.541 29.125 1.00 92.81 922 LEU A O 1
ATOM 7195 N N . PRO A 1 923 ? -18.450 -29.620 29.400 1.00 90.75 923 PRO A N 1
ATOM 7196 C CA . PRO A 1 923 ? -19.183 -30.824 29.016 1.00 90.75 923 PRO A CA 1
ATOM 7197 C C . PRO A 1 923 ? -18.773 -31.300 27.623 1.00 90.75 923 PRO A C 1
ATOM 7199 O O . PRO A 1 923 ? -18.641 -30.479 26.719 1.00 90.75 923 PRO A O 1
ATOM 7202 N N . ALA A 1 924 ? -18.652 -32.615 27.413 1.00 85.62 924 ALA A N 1
ATOM 7203 C CA . ALA A 1 924 ? -18.208 -33.187 26.133 1.00 85.62 924 ALA A CA 1
ATOM 7204 C C . ALA A 1 924 ? -19.048 -32.722 24.927 1.00 85.62 924 ALA A C 1
ATOM 7206 O O . ALA A 1 924 ? -18.535 -32.551 23.828 1.00 85.62 924 ALA A O 1
ATOM 7207 N N . ALA A 1 925 ? -20.340 -32.452 25.130 1.00 81.56 925 ALA A N 1
ATOM 7208 C CA . ALA A 1 925 ? -21.210 -31.923 24.082 1.00 81.56 925 ALA A CA 1
ATOM 7209 C C . ALA A 1 925 ? -20.876 -30.475 23.664 1.00 81.56 925 ALA A C 1
ATOM 7211 O O . ALA A 1 925 ? -21.358 -30.030 22.629 1.00 81.56 925 ALA A O 1
ATOM 7212 N N . ALA A 1 926 ? -20.097 -29.737 24.458 1.00 86.25 926 ALA A N 1
ATOM 7213 C CA . ALA A 1 926 ? -19.791 -28.316 24.304 1.00 86.25 926 ALA A CA 1
ATOM 7214 C C . ALA A 1 926 ? -18.305 -28.020 24.021 1.00 86.25 926 ALA A C 1
ATOM 7216 O O . ALA A 1 926 ? -17.910 -26.856 23.998 1.00 86.25 926 ALA A O 1
ATOM 7217 N N . THR A 1 927 ? -17.481 -29.048 23.808 1.00 89.19 927 THR A N 1
ATOM 7218 C CA . THR A 1 927 ? -16.055 -28.889 23.477 1.00 89.19 927 THR A CA 1
ATOM 7219 C C . THR A 1 927 ? -15.810 -28.627 21.994 1.00 89.19 927 THR A C 1
ATOM 7221 O O . THR A 1 927 ? -14.691 -28.304 21.626 1.00 89.19 927 THR A O 1
ATOM 7224 N N . GLU A 1 928 ? -16.820 -28.769 21.138 1.00 88.88 928 GLU A N 1
ATOM 7225 C CA . GLU A 1 928 ? -16.726 -28.543 19.692 1.00 88.88 928 GLU A CA 1
ATOM 7226 C C . GLU A 1 928 ? -16.252 -27.119 19.348 1.00 88.88 928 GLU A C 1
ATOM 7228 O O . GLU A 1 928 ? -16.626 -26.169 20.035 1.00 88.88 928 GLU A O 1
ATOM 7233 N N . SER A 1 929 ? -15.465 -26.963 18.274 1.00 89.44 929 SER A N 1
ATOM 7234 C CA . SER A 1 929 ? -15.019 -25.651 17.789 1.00 89.44 929 SER A CA 1
ATOM 7235 C C . SER A 1 929 ? -16.186 -24.679 17.577 1.00 89.44 929 SER A C 1
ATOM 7237 O O . SER A 1 929 ? -17.263 -25.040 17.095 1.00 89.44 929 SER A O 1
ATOM 7239 N N . ALA A 1 930 ? -15.953 -23.422 17.945 1.00 91.50 930 ALA A N 1
ATOM 7240 C CA . ALA A 1 930 ? -16.901 -22.327 17.872 1.00 91.50 930 ALA A CA 1
ATOM 7241 C C . ALA A 1 930 ? -16.412 -21.176 16.991 1.00 91.50 930 ALA A C 1
ATOM 7243 O O . ALA A 1 930 ? -15.219 -20.863 16.939 1.00 91.50 930 ALA A O 1
ATOM 7244 N N . ARG A 1 931 ? -17.372 -20.504 16.347 1.00 88.62 931 ARG A N 1
ATOM 7245 C CA . ARG A 1 931 ? -17.152 -19.283 15.552 1.00 88.62 931 ARG A CA 1
ATOM 7246 C C . ARG A 1 931 ? -17.398 -18.006 16.333 1.00 88.62 931 ARG A C 1
ATOM 7248 O O . ARG A 1 931 ? -16.805 -16.975 16.022 1.00 88.62 931 ARG A O 1
ATOM 7255 N N . ALA A 1 932 ? -18.267 -18.076 17.335 1.00 91.94 932 ALA A N 1
ATOM 7256 C CA . ALA A 1 932 ? -18.551 -16.972 18.230 1.00 91.94 932 ALA A CA 1
ATOM 7257 C C . ALA A 1 932 ? -18.818 -17.490 19.645 1.00 91.94 932 ALA A C 1
ATOM 7259 O O . ALA A 1 932 ? -19.432 -18.542 19.845 1.00 91.94 932 ALA A O 1
ATOM 7260 N N . LEU A 1 933 ? -18.352 -16.718 20.622 1.00 95.69 933 LEU A N 1
ATOM 7261 C CA . LEU A 1 933 ? -18.503 -16.968 22.049 1.00 95.69 933 LEU A CA 1
ATOM 7262 C C . LEU A 1 933 ? -19.044 -15.694 22.696 1.00 95.69 933 LEU A C 1
ATOM 7264 O O . LEU A 1 933 ? -18.639 -14.594 22.317 1.00 95.69 933 LEU A O 1
ATOM 7268 N N . ALA A 1 934 ? -19.941 -15.836 23.666 1.00 95.81 934 ALA A N 1
ATOM 7269 C CA . ALA A 1 934 ? -20.437 -14.715 24.456 1.00 95.81 934 ALA A CA 1
ATOM 7270 C C . ALA A 1 934 ? -20.760 -15.167 25.882 1.00 95.81 934 ALA A C 1
ATOM 7272 O O . ALA A 1 934 ? -21.407 -16.194 26.077 1.00 95.81 934 ALA A O 1
ATOM 7273 N N . PHE A 1 935 ? -20.331 -14.391 26.873 1.00 96.62 935 PHE A N 1
ATOM 7274 C CA . PHE A 1 935 ? -20.781 -14.555 28.253 1.00 96.62 935 PHE A CA 1
ATOM 7275 C C . PHE A 1 935 ? -22.044 -13.730 28.484 1.00 96.62 935 PHE A C 1
ATOM 7277 O O . PHE A 1 935 ? -22.194 -12.654 27.903 1.00 96.62 935 PHE A O 1
ATOM 7284 N N . SER A 1 936 ? -22.945 -14.227 29.328 1.00 95.50 936 SER A N 1
ATOM 7285 C CA . SER A 1 936 ? -24.072 -13.426 29.804 1.00 95.50 936 SER A CA 1
ATOM 7286 C C . SER A 1 936 ? -23.582 -12.239 30.654 1.00 95.50 936 SER A C 1
ATOM 7288 O O . SER A 1 936 ? -22.515 -12.337 31.269 1.00 95.50 936 SER A O 1
ATOM 7290 N N . PRO A 1 937 ? -24.341 -11.127 30.721 1.00 93.69 937 PRO A N 1
ATOM 7291 C CA . PRO A 1 937 ? -23.968 -9.947 31.509 1.00 93.69 937 PRO A CA 1
ATOM 7292 C C . PRO A 1 937 ? -23.695 -10.254 32.988 1.00 93.69 937 PRO A C 1
ATOM 7294 O O . PRO A 1 937 ? -22.756 -9.729 33.571 1.00 93.69 937 PRO A O 1
ATOM 7297 N N . ASP A 1 938 ? -24.458 -11.178 33.573 1.00 93.69 938 ASP A N 1
ATOM 7298 C CA . ASP A 1 938 ? -24.289 -11.649 34.954 1.00 93.69 938 ASP A CA 1
ATOM 7299 C C . ASP A 1 938 ? -23.101 -12.617 35.147 1.00 93.69 938 ASP A C 1
ATOM 7301 O O . ASP A 1 938 ? -22.856 -13.099 36.253 1.00 93.69 938 ASP A O 1
ATOM 7305 N N . SER A 1 939 ? -22.363 -12.931 34.075 1.00 95.00 939 SER A N 1
ATOM 7306 C CA . SER A 1 939 ? -21.233 -13.866 34.050 1.00 95.00 939 SER A CA 1
ATOM 7307 C C . SER A 1 939 ? -21.560 -15.297 34.513 1.00 95.00 939 SER A C 1
ATOM 7309 O O . SER A 1 939 ? -20.650 -16.045 34.872 1.00 95.00 939 SER A O 1
ATOM 7311 N N . THR A 1 940 ? -22.837 -15.709 34.519 1.00 95.25 940 THR A N 1
ATOM 7312 C CA . THR A 1 940 ? -23.242 -17.060 34.960 1.00 95.25 940 THR A CA 1
ATOM 7313 C C . THR A 1 940 ? -23.401 -18.061 33.821 1.00 95.25 940 THR A C 1
ATOM 7315 O O . THR A 1 940 ? -23.378 -19.270 34.067 1.00 95.25 940 THR A O 1
ATOM 7318 N N . ARG A 1 941 ? -23.537 -17.589 32.576 1.00 96.00 941 ARG A N 1
ATOM 7319 C CA . ARG A 1 941 ? -23.760 -18.430 31.398 1.00 96.00 941 ARG A CA 1
ATOM 7320 C C . ARG A 1 941 ? -22.737 -18.149 30.305 1.00 96.00 941 ARG A C 1
ATOM 7322 O O . ARG A 1 941 ? -22.332 -17.008 30.086 1.00 96.00 941 ARG A O 1
ATOM 7329 N N . LEU A 1 942 ? -22.371 -19.197 29.572 1.00 97.00 942 LEU A N 1
ATOM 7330 C CA . LEU A 1 942 ? -21.579 -19.118 28.344 1.00 97.00 942 LEU A CA 1
ATOM 7331 C C . LEU A 1 942 ? -22.423 -19.595 27.162 1.00 97.00 942 LEU A C 1
ATOM 7333 O O . LEU A 1 942 ? -22.972 -20.696 27.185 1.00 97.00 942 LEU A O 1
ATOM 7337 N N . VAL A 1 943 ? -22.502 -18.773 26.121 1.00 97.00 943 VAL A N 1
ATOM 7338 C CA . VAL A 1 943 ? -23.135 -19.105 24.846 1.00 97.00 943 VAL A CA 1
ATOM 7339 C C . VAL A 1 943 ? -22.055 -19.446 23.827 1.00 97.00 943 VAL A C 1
ATOM 7341 O O . VAL A 1 943 ? -21.144 -18.653 23.578 1.00 97.00 943 VAL A O 1
ATOM 7344 N N . ILE A 1 944 ? -22.177 -20.626 23.223 1.00 95.88 944 ILE A N 1
ATOM 7345 C CA . ILE A 1 944 ? -21.260 -21.153 22.213 1.00 95.88 944 ILE A CA 1
ATOM 7346 C C . ILE A 1 944 ? -22.014 -21.334 20.898 1.00 95.88 944 ILE A C 1
ATOM 7348 O O . ILE A 1 944 ? -22.937 -22.144 20.825 1.00 95.88 944 ILE A O 1
ATOM 7352 N N . ALA A 1 945 ? -21.594 -20.621 19.853 1.00 93.81 945 ALA A N 1
ATOM 7353 C CA . ALA A 1 945 ? -22.022 -20.881 18.482 1.00 93.81 945 ALA A CA 1
ATOM 7354 C C . ALA A 1 945 ? -20.990 -21.775 17.786 1.00 93.81 945 ALA A C 1
ATOM 7356 O O . ALA A 1 945 ? -19.920 -21.310 17.384 1.00 93.81 945 ALA A O 1
ATOM 7357 N N . SER A 1 946 ? -21.310 -23.064 17.694 1.00 90.88 946 SER A N 1
ATOM 7358 C CA . SER A 1 946 ? -20.428 -24.096 17.138 1.00 90.88 946 SER A CA 1
ATOM 7359 C C . SER A 1 946 ? -20.348 -24.076 15.610 1.00 90.88 946 SER A C 1
ATOM 7361 O O . SER A 1 946 ? -21.214 -23.510 14.938 1.00 90.88 946 SER A O 1
ATOM 7363 N N . GLU A 1 947 ? -19.320 -24.720 15.058 1.00 85.12 947 GLU A N 1
ATOM 7364 C CA . GLU A 1 947 ? -19.201 -24.927 13.611 1.00 85.12 947 GLU A CA 1
ATOM 7365 C C . GLU A 1 947 ? -20.302 -25.833 13.041 1.00 85.12 947 GLU A C 1
ATOM 7367 O O . GLU A 1 947 ? -20.732 -25.585 11.919 1.00 85.12 947 GLU A O 1
ATOM 7372 N N . SER A 1 948 ? -20.851 -26.783 13.813 1.00 84.19 948 SER A N 1
ATOM 7373 C CA . SER A 1 948 ? -22.033 -27.583 13.430 1.00 84.19 948 SER A CA 1
ATOM 7374 C C . SER A 1 948 ? -23.364 -26.820 13.453 1.00 84.19 948 SER A C 1
ATOM 7376 O O . SER A 1 948 ? -24.430 -27.430 13.524 1.00 84.19 948 SER A O 1
ATOM 7378 N N . HIS A 1 949 ? -23.331 -25.487 13.391 1.00 86.44 949 HIS A N 1
ATOM 7379 C CA . HIS A 1 949 ? -24.511 -24.616 13.358 1.00 86.44 949 HIS A CA 1
ATOM 7380 C C . HIS A 1 949 ? -25.369 -24.645 14.634 1.00 86.44 949 HIS A C 1
ATOM 7382 O O . HIS A 1 949 ? -26.442 -24.051 14.669 1.00 86.44 949 HIS A O 1
ATOM 7388 N N . LYS A 1 950 ? -24.906 -25.285 15.714 1.00 90.06 950 LYS A N 1
ATOM 7389 C CA . LYS A 1 950 ? -25.642 -25.351 16.985 1.00 90.06 950 LYS A CA 1
ATOM 7390 C C . LYS A 1 950 ? -25.269 -24.203 17.909 1.00 90.06 950 LYS A C 1
ATOM 7392 O O . LYS A 1 950 ? -24.085 -23.874 18.047 1.00 90.06 950 LYS A O 1
ATOM 7397 N N . ILE A 1 951 ? -26.265 -23.666 18.613 1.00 94.44 951 ILE A N 1
ATOM 7398 C CA . ILE A 1 951 ? -26.059 -22.730 19.725 1.00 94.44 951 ILE A CA 1
ATOM 7399 C C . ILE A 1 951 ? -26.232 -23.498 21.029 1.00 94.44 951 ILE A C 1
ATOM 7401 O O . ILE A 1 951 ? -27.288 -24.078 21.277 1.00 94.44 951 ILE A O 1
ATOM 7405 N N . ARG A 1 952 ? -25.215 -23.484 21.886 1.00 95.06 952 ARG A N 1
ATOM 7406 C CA . ARG A 1 952 ? -25.259 -24.123 23.204 1.00 95.06 952 ARG A CA 1
ATOM 7407 C C . ARG A 1 952 ? -25.169 -23.068 24.293 1.00 95.06 952 ARG A C 1
ATOM 7409 O O . ARG A 1 952 ? -24.304 -22.201 24.230 1.00 95.06 952 ARG A O 1
ATOM 7416 N N . VAL A 1 953 ? -26.050 -23.155 25.284 1.00 96.62 953 VAL A N 1
ATOM 7417 C CA . VAL A 1 953 ? -26.040 -22.303 26.480 1.00 96.62 953 VAL A CA 1
ATOM 7418 C C . VAL A 1 953 ? -25.614 -23.156 27.665 1.00 96.62 953 VAL A C 1
ATOM 7420 O O . VAL A 1 953 ? -26.226 -24.190 27.935 1.00 96.62 953 VAL A O 1
ATOM 7423 N N . ILE A 1 954 ? -24.559 -22.735 28.353 1.00 96.44 954 ILE A N 1
ATOM 7424 C CA . ILE A 1 954 ? -23.894 -23.495 29.413 1.00 96.44 954 ILE A CA 1
ATOM 7425 C C . ILE A 1 954 ? -24.006 -22.722 30.715 1.00 96.44 954 ILE A C 1
ATOM 7427 O O . ILE A 1 954 ? -23.715 -21.529 30.740 1.00 96.44 954 ILE A O 1
ATOM 7431 N N . ASP A 1 955 ? -24.392 -23.406 31.785 1.00 95.12 955 ASP A N 1
ATOM 7432 C CA . ASP A 1 955 ? -24.321 -22.878 33.145 1.00 95.12 955 ASP A CA 1
ATOM 7433 C C . ASP A 1 955 ? -22.892 -23.033 33.674 1.00 95.12 955 ASP A C 1
ATOM 7435 O O . ASP A 1 955 ? -22.372 -24.147 33.739 1.00 95.12 955 ASP A O 1
ATOM 7439 N N . LEU A 1 956 ? -22.250 -21.928 34.052 1.00 94.56 956 LEU A N 1
ATOM 7440 C CA . LEU A 1 956 ? -20.864 -21.927 34.529 1.00 94.56 956 LEU A CA 1
ATOM 7441 C C . LEU A 1 956 ? -20.726 -22.334 36.002 1.00 94.56 956 LEU A C 1
ATOM 7443 O O . LEU A 1 956 ? -19.627 -22.666 36.435 1.00 94.56 956 LEU A O 1
ATOM 7447 N N . LYS A 1 957 ? -21.814 -22.330 36.785 1.00 91.88 957 LYS A N 1
ATOM 7448 C CA . LYS A 1 957 ? -21.804 -22.794 38.182 1.00 91.88 957 LYS A CA 1
ATOM 7449 C C . LYS A 1 957 ? -21.922 -24.310 38.257 1.00 91.88 957 LYS A C 1
ATOM 7451 O O . LYS A 1 957 ? -21.213 -24.942 39.033 1.00 91.88 957 LYS A O 1
ATOM 7456 N N . ARG A 1 958 ? -22.836 -24.886 37.473 1.00 92.31 958 ARG A N 1
ATOM 7457 C CA . ARG A 1 958 ? -23.073 -26.337 37.405 1.00 92.31 958 ARG A CA 1
ATOM 7458 C C . ARG A 1 958 ? -22.179 -27.037 36.390 1.00 92.31 958 ARG A C 1
ATOM 7460 O O . ARG A 1 958 ? -22.004 -28.243 36.493 1.00 92.31 958 ARG A O 1
ATOM 7467 N N . MET A 1 959 ? -21.599 -26.291 35.447 1.00 93.56 959 MET A N 1
ATOM 7468 C CA . MET A 1 959 ? -20.839 -26.827 34.315 1.00 93.56 959 MET A CA 1
ATOM 7469 C C . MET A 1 959 ? -21.669 -27.822 33.495 1.00 93.56 959 MET A C 1
ATOM 7471 O O . MET A 1 959 ? -21.206 -28.905 33.156 1.00 93.56 959 MET A O 1
ATOM 7475 N N . GLU A 1 960 ? -22.905 -27.443 33.160 1.00 93.88 960 GLU A N 1
ATOM 7476 C CA . GLU A 1 960 ? -23.868 -28.267 32.416 1.00 93.88 960 GLU A CA 1
ATOM 7477 C C . GLU A 1 960 ? -24.440 -27.507 31.213 1.00 93.88 960 GLU A C 1
ATOM 7479 O O . GLU A 1 960 ? -24.568 -26.280 31.226 1.00 93.88 960 GLU A O 1
ATOM 7484 N N . VAL A 1 961 ? -24.815 -28.237 30.157 1.00 95.50 961 VAL A N 1
ATOM 7485 C CA . VAL A 1 961 ? -25.507 -27.655 28.998 1.00 95.50 961 VAL A CA 1
ATOM 7486 C C . VAL A 1 961 ? -26.980 -27.456 29.359 1.00 95.50 961 VAL A C 1
ATOM 7488 O O . VAL A 1 961 ? -27.732 -28.422 29.438 1.00 95.50 961 VAL A O 1
ATOM 7491 N N . LEU A 1 962 ? -27.400 -26.202 29.540 1.00 94.88 962 LEU A N 1
ATOM 7492 C CA . LEU A 1 962 ? -28.794 -25.846 29.824 1.00 94.88 962 LEU A CA 1
ATOM 7493 C C . LEU A 1 962 ? -29.692 -26.064 28.606 1.00 94.88 962 LEU A C 1
ATOM 7495 O O . LEU A 1 962 ? -30.817 -26.549 28.722 1.00 94.88 962 LEU A O 1
ATOM 7499 N N . LYS A 1 963 ? -29.203 -25.677 27.423 1.00 94.94 963 LYS A N 1
ATOM 7500 C CA . LYS A 1 963 ? -29.954 -25.784 26.173 1.00 94.94 963 LYS A CA 1
ATOM 7501 C C . LYS A 1 963 ? -29.023 -25.925 24.979 1.00 94.94 963 LYS A C 1
ATOM 7503 O O . LYS A 1 963 ? -27.990 -25.262 24.905 1.00 94.94 963 LYS A O 1
ATOM 7508 N N . THR A 1 964 ? -29.443 -26.749 24.025 1.00 94.31 964 THR A N 1
ATOM 7509 C CA . THR A 1 964 ? -28.933 -26.743 22.651 1.00 94.31 964 THR A CA 1
ATOM 7510 C C . THR A 1 964 ? -30.063 -26.286 21.736 1.00 94.31 964 THR A C 1
ATOM 7512 O O . THR A 1 964 ? -31.162 -26.842 21.787 1.00 94.31 964 THR A O 1
ATOM 7515 N N . PHE A 1 965 ? -29.813 -25.243 20.953 1.00 92.31 965 PHE A N 1
ATOM 7516 C CA . PHE A 1 965 ? -30.651 -24.851 19.830 1.00 92.31 965 PHE A CA 1
ATOM 7517 C C . PHE A 1 965 ? -30.032 -25.448 18.573 1.00 92.31 965 PHE A C 1
ATOM 7519 O O . PHE A 1 965 ? -28.929 -25.062 18.173 1.00 92.31 965 PHE A O 1
ATOM 7526 N N . ASP A 1 966 ? -30.726 -26.417 17.991 1.00 85.31 966 ASP A N 1
ATOM 7527 C CA . ASP A 1 966 ? -30.361 -26.968 16.696 1.00 85.31 966 ASP A CA 1
ATOM 7528 C C . ASP A 1 966 ? -30.833 -26.014 15.599 1.00 85.31 966 ASP A C 1
ATOM 7530 O O . ASP A 1 966 ? -31.960 -25.509 15.633 1.00 85.31 966 ASP A O 1
ATOM 7534 N N . ALA A 1 967 ? -29.960 -25.754 14.634 1.00 75.50 967 ALA A N 1
ATOM 7535 C CA . ALA A 1 967 ? -30.350 -25.028 13.443 1.00 75.50 967 ALA A CA 1
ATOM 7536 C C . ALA A 1 967 ? -31.089 -25.956 12.465 1.00 75.50 967 ALA A C 1
ATOM 7538 O O . ALA A 1 967 ? -30.956 -27.181 12.523 1.00 75.50 967 ALA A O 1
ATOM 7539 N N . ALA A 1 968 ? -31.888 -25.369 11.571 1.00 72.62 968 ALA A N 1
ATOM 7540 C CA . ALA A 1 968 ? -32.512 -26.116 10.482 1.00 72.62 968 ALA A CA 1
ATOM 7541 C C . ALA A 1 968 ? -31.441 -26.788 9.601 1.00 72.62 968 ALA A C 1
ATOM 7543 O O . ALA A 1 968 ? -30.313 -26.303 9.531 1.00 72.62 968 ALA A O 1
ATOM 7544 N N . ALA A 1 969 ? -31.799 -27.875 8.908 1.00 64.06 969 ALA A N 1
ATOM 7545 C CA . ALA A 1 969 ? -30.859 -28.660 8.098 1.00 64.06 969 ALA A CA 1
ATOM 7546 C C . ALA A 1 969 ? -30.080 -27.819 7.061 1.00 64.06 969 ALA A C 1
ATOM 7548 O O . ALA A 1 969 ? -28.913 -28.103 6.813 1.00 64.06 969 ALA A O 1
ATOM 7549 N N . ASP A 1 970 ? -30.692 -26.749 6.542 1.00 69.62 970 ASP A N 1
ATOM 7550 C CA . ASP A 1 970 ? -30.113 -25.854 5.528 1.00 69.62 970 ASP A CA 1
ATOM 7551 C C . ASP A 1 970 ? -29.592 -24.519 6.107 1.00 69.62 970 ASP A C 1
ATOM 7553 O O . ASP A 1 970 ? -29.452 -23.523 5.393 1.00 69.62 970 ASP A O 1
ATOM 7557 N N . ALA A 1 971 ? -29.373 -24.434 7.422 1.00 76.44 971 ALA A N 1
ATOM 7558 C CA . ALA A 1 971 ? -29.003 -23.180 8.071 1.00 76.44 971 ALA A CA 1
ATOM 7559 C C . ALA A 1 971 ? -27.542 -22.779 7.817 1.00 76.44 971 ALA A C 1
ATOM 7561 O O . ALA A 1 971 ? -26.622 -23.593 7.884 1.00 76.44 971 ALA A O 1
ATOM 7562 N N . ALA A 1 972 ? -27.304 -21.481 7.610 1.00 84.69 972 ALA A N 1
ATOM 7563 C CA . ALA A 1 972 ? -25.949 -20.957 7.484 1.00 84.69 972 ALA A CA 1
ATOM 7564 C C . ALA A 1 972 ? -25.202 -20.972 8.832 1.00 84.69 972 ALA A C 1
ATOM 7566 O O . ALA A 1 972 ? -25.818 -20.990 9.901 1.00 84.69 972 ALA A O 1
ATOM 7567 N N . PRO A 1 973 ? -23.858 -20.939 8.826 1.00 86.31 973 PRO A N 1
ATOM 7568 C CA . PRO A 1 973 ? -23.087 -20.838 10.057 1.00 86.31 973 PRO A CA 1
ATOM 7569 C C . PRO A 1 973 ? -23.322 -19.509 10.769 1.00 86.31 973 PRO A C 1
ATOM 7571 O O . PRO A 1 973 ? -23.355 -18.456 10.132 1.00 86.31 973 PRO A O 1
ATOM 7574 N N . ILE A 1 974 ? -23.405 -19.549 12.096 1.00 90.25 974 ILE A N 1
ATOM 7575 C CA . ILE A 1 974 ? -23.548 -18.350 12.927 1.00 90.25 974 ILE A CA 1
ATOM 7576 C C . ILE A 1 974 ? -22.196 -17.645 13.028 1.00 90.25 974 ILE A C 1
ATOM 7578 O O . ILE A 1 974 ? -21.188 -18.256 13.384 1.00 90.25 974 ILE A O 1
ATOM 7582 N N . VAL A 1 975 ? -22.175 -16.350 12.716 1.00 88.06 975 VAL A N 1
ATOM 7583 C CA . VAL A 1 975 ? -20.950 -15.533 12.667 1.00 88.06 975 VAL A CA 1
ATOM 7584 C C . VAL A 1 975 ? -20.931 -14.418 13.708 1.00 88.06 975 VAL A C 1
ATOM 7586 O O . VAL A 1 975 ? -19.869 -13.866 13.992 1.00 88.06 975 VAL A O 1
ATOM 7589 N N . SER A 1 976 ? -22.076 -14.086 14.308 1.00 90.69 976 SER A N 1
ATOM 7590 C CA . SER A 1 976 ? -22.160 -13.061 15.345 1.00 90.69 976 SER A CA 1
ATOM 7591 C C . SER A 1 976 ? -23.151 -13.423 16.446 1.00 90.69 976 SER A C 1
ATOM 7593 O O . SER A 1 976 ? -24.214 -13.992 16.196 1.00 90.69 976 SER A O 1
ATOM 7595 N N . LEU A 1 977 ? -22.796 -13.032 17.670 1.00 94.44 977 LEU A N 1
ATOM 7596 C CA . LEU A 1 977 ? -23.629 -13.124 18.863 1.00 94.44 977 LEU A CA 1
ATOM 7597 C C . LEU A 1 977 ? -23.653 -11.761 19.560 1.00 94.44 977 LEU A C 1
ATOM 7599 O O . LEU A 1 977 ? -22.641 -11.057 19.599 1.00 94.44 977 LEU A O 1
ATOM 7603 N N . SER A 1 978 ? -24.800 -11.404 20.126 1.00 95.25 978 SER A N 1
ATOM 7604 C CA . SER A 1 978 ? -24.946 -10.291 21.063 1.00 95.25 978 SER A CA 1
ATOM 7605 C C . SER A 1 978 ? -26.016 -10.655 22.082 1.00 95.25 978 SER A C 1
ATOM 7607 O O . SER A 1 978 ? -27.032 -11.242 21.719 1.00 95.25 978 SER A O 1
ATOM 7609 N N . ILE A 1 979 ? -25.769 -10.343 23.350 1.00 96.06 979 ILE A N 1
ATOM 7610 C CA . ILE A 1 979 ? -26.724 -10.542 24.441 1.00 96.06 979 ILE A CA 1
ATOM 7611 C C . ILE A 1 979 ? -27.163 -9.155 24.915 1.00 96.06 979 ILE A C 1
ATOM 7613 O O . ILE A 1 979 ? -26.345 -8.232 24.940 1.00 96.06 979 ILE A O 1
ATOM 7617 N N . SER A 1 980 ? -28.447 -8.987 25.225 1.00 94.88 980 SER A N 1
ATOM 7618 C CA . SER A 1 980 ? -28.972 -7.748 25.805 1.00 94.88 980 SER A CA 1
ATOM 7619 C C . SER A 1 980 ? -28.409 -7.516 27.209 1.00 94.88 980 SER A C 1
ATOM 7621 O O . SER A 1 980 ? -28.034 -8.460 27.899 1.00 94.88 980 SER A O 1
ATOM 7623 N N . VAL A 1 981 ? -28.341 -6.256 27.646 1.00 91.31 981 VAL A N 1
ATOM 7624 C CA . VAL A 1 981 ? -27.740 -5.883 28.944 1.00 91.31 981 VAL A CA 1
ATOM 7625 C C . VAL A 1 981 ? -28.474 -6.517 30.133 1.00 91.31 981 VAL A C 1
ATOM 7627 O O . VAL A 1 981 ? -27.844 -6.880 31.121 1.00 91.31 981 VAL A O 1
ATOM 7630 N N . ASP A 1 982 ? -29.786 -6.719 30.014 1.00 91.31 982 ASP A N 1
ATOM 7631 C CA . ASP A 1 982 ? -30.614 -7.427 31.000 1.00 91.31 982 ASP A CA 1
ATOM 7632 C C . ASP A 1 982 ? -30.425 -8.960 30.991 1.00 91.31 982 ASP A C 1
ATOM 7634 O O . ASP A 1 982 ? -30.947 -9.650 31.862 1.00 91.31 982 ASP A O 1
ATOM 7638 N N . GLY A 1 983 ? -29.684 -9.511 30.023 1.00 92.69 983 GLY A N 1
ATOM 7639 C CA . GLY A 1 983 ? -29.456 -10.947 29.865 1.00 92.69 983 GLY A CA 1
ATOM 7640 C C . GLY A 1 983 ? -30.644 -11.734 29.302 1.00 92.69 983 GLY A C 1
ATOM 7641 O O . GLY A 1 983 ? -30.536 -12.953 29.163 1.00 92.69 983 GLY A O 1
ATOM 7642 N N . GLN A 1 984 ? -31.750 -11.074 28.949 1.00 94.31 984 GLN A N 1
ATOM 7643 C CA . GLN A 1 984 ? -32.979 -11.736 28.509 1.00 94.31 984 GLN A CA 1
ATOM 7644 C C . GLN A 1 984 ? -32.915 -12.222 27.054 1.00 94.31 984 GLN A C 1
ATOM 7646 O O . GLN A 1 984 ? -33.453 -13.283 26.722 1.00 94.31 984 GLN A O 1
ATOM 7651 N N . TRP A 1 985 ? -32.280 -11.456 26.169 1.00 95.69 985 TRP A N 1
ATOM 7652 C CA . TRP A 1 985 ? -32.312 -11.677 24.726 1.00 95.69 985 TRP A CA 1
ATOM 7653 C C . TRP A 1 985 ? -30.937 -12.050 24.184 1.00 95.69 985 TRP A C 1
ATOM 7655 O O . TRP A 1 985 ? -29.933 -11.403 24.472 1.00 95.69 985 TRP A O 1
ATOM 7665 N N . LEU A 1 986 ? -30.907 -13.068 23.327 1.00 96.50 986 LEU A N 1
ATOM 7666 C CA . LEU A 1 986 ? -29.753 -13.435 22.515 1.00 96.50 986 LEU A CA 1
ATOM 7667 C C . LEU A 1 986 ? -30.074 -13.172 21.044 1.00 96.50 986 LEU A C 1
ATOM 7669 O O . LEU A 1 986 ? -30.936 -13.824 20.455 1.00 96.50 986 LEU A O 1
ATOM 7673 N N . GLY A 1 987 ? -29.346 -12.235 20.447 1.00 95.81 987 GLY A N 1
ATOM 7674 C CA . GLY A 1 987 ? -29.350 -11.971 19.017 1.00 95.81 987 GLY A CA 1
ATOM 7675 C C . GLY A 1 987 ? -28.241 -12.756 18.329 1.00 95.81 987 GLY A C 1
ATOM 7676 O O . GLY A 1 987 ? -27.081 -12.711 18.744 1.00 95.81 987 GLY A O 1
ATOM 7677 N N . THR A 1 988 ? -28.592 -13.456 17.257 1.00 95.06 988 THR A N 1
ATOM 7678 C CA . THR A 1 988 ? -27.650 -14.220 16.431 1.00 95.06 988 THR A CA 1
ATOM 7679 C C . THR A 1 988 ? -27.763 -13.794 14.978 1.00 95.06 988 THR A C 1
ATOM 7681 O O . THR A 1 988 ? -28.867 -13.526 14.503 1.00 95.06 988 THR A O 1
ATOM 7684 N N . GLY A 1 989 ? -26.630 -13.719 14.283 1.00 92.25 989 GLY A N 1
ATOM 7685 C CA . GLY A 1 989 ? -26.583 -13.478 12.844 1.00 92.25 989 GLY A CA 1
ATOM 7686 C C . GLY A 1 989 ? -25.782 -14.565 12.137 1.00 92.25 989 GLY A C 1
ATOM 7687 O O . GLY A 1 989 ? -24.646 -14.849 12.529 1.00 92.25 989 GLY A O 1
ATOM 7688 N N . ASP A 1 990 ? -26.368 -15.165 11.103 1.00 89.50 990 ASP A N 1
ATOM 7689 C CA . ASP A 1 990 ? -25.719 -16.187 10.275 1.00 89.50 990 ASP A CA 1
ATOM 7690 C C . ASP A 1 990 ? -25.022 -15.603 9.029 1.00 89.50 990 ASP A C 1
ATOM 7692 O O . ASP A 1 990 ? -25.189 -14.434 8.683 1.00 89.50 990 ASP A O 1
ATOM 7696 N N . ALA A 1 991 ? -24.224 -16.415 8.335 1.00 85.62 991 ALA A N 1
ATOM 7697 C CA . ALA A 1 991 ? -23.516 -16.020 7.112 1.00 85.62 991 ALA A CA 1
ATOM 7698 C C . ALA A 1 991 ? -24.439 -15.726 5.906 1.00 85.62 991 ALA A C 1
ATOM 7700 O O . ALA A 1 991 ? -23.967 -15.287 4.855 1.00 85.62 991 ALA A O 1
ATOM 7701 N N . HIS A 1 992 ? -25.742 -15.986 6.029 1.00 85.50 992 HIS A N 1
ATOM 7702 C CA . HIS A 1 992 ? -26.768 -15.621 5.058 1.00 85.50 992 HIS A CA 1
ATOM 7703 C C . HIS A 1 992 ? -27.577 -14.394 5.503 1.00 85.50 992 HIS A C 1
ATOM 7705 O O . HIS A 1 992 ? -28.456 -13.958 4.766 1.00 85.50 992 HIS A O 1
ATOM 7711 N N . ASN A 1 993 ? -27.237 -13.754 6.622 1.00 86.94 993 ASN A N 1
ATOM 7712 C CA . ASN A 1 993 ? -27.887 -12.559 7.170 1.00 86.94 993 ASN A CA 1
ATOM 7713 C C . ASN A 1 993 ? -29.263 -12.844 7.783 1.00 86.94 993 ASN A C 1
ATOM 7715 O O . ASN A 1 993 ? -30.071 -11.932 7.958 1.00 86.94 993 ASN A O 1
ATOM 7719 N N . THR A 1 994 ? -29.559 -14.095 8.124 1.00 91.19 994 THR A N 1
ATOM 7720 C CA . THR A 1 994 ? -30.714 -14.404 8.963 1.00 91.19 994 THR A CA 1
ATOM 7721 C C . THR A 1 994 ? -30.405 -13.939 10.378 1.00 91.19 994 THR A C 1
ATOM 7723 O O . THR A 1 994 ? -29.458 -14.416 11.008 1.00 91.19 994 THR A O 1
ATOM 7726 N N . ILE A 1 995 ? -31.208 -13.003 10.882 1.00 94.50 995 ILE A N 1
ATOM 7727 C CA . ILE A 1 995 ? -31.093 -12.517 12.254 1.00 94.50 995 ILE A CA 1
ATOM 7728 C C . ILE A 1 995 ? -32.158 -13.210 13.100 1.00 94.50 995 ILE A C 1
ATOM 7730 O O . ILE A 1 995 ? -33.355 -13.030 12.872 1.00 94.50 995 ILE A O 1
ATOM 7734 N N . SER A 1 996 ? -31.724 -14.006 14.074 1.00 94.12 996 SER A N 1
ATOM 7735 C CA . SER A 1 996 ? -32.618 -14.775 14.948 1.00 94.12 996 SER A CA 1
ATOM 7736 C C . SER A 1 996 ? -32.486 -14.316 16.391 1.00 94.12 996 SER A C 1
ATOM 7738 O O . SER A 1 996 ? -31.368 -14.128 16.880 1.00 94.12 996 SER A O 1
ATOM 7740 N N . ILE A 1 997 ? -33.627 -14.156 17.060 1.00 96.31 997 ILE A N 1
ATOM 7741 C CA . ILE A 1 997 ? -33.727 -13.714 18.451 1.00 96.31 997 ILE A CA 1
ATOM 7742 C C . ILE A 1 997 ? -34.201 -14.875 19.311 1.00 96.31 997 ILE A C 1
ATOM 7744 O O . ILE A 1 997 ? -35.270 -15.439 19.072 1.00 96.31 997 ILE A O 1
ATOM 7748 N N . TYR A 1 998 ? -33.428 -15.192 20.340 1.00 95.50 998 TYR A N 1
ATOM 7749 C CA . TYR A 1 998 ? -33.750 -16.196 21.344 1.00 95.50 998 TYR A CA 1
ATOM 7750 C C . TYR A 1 998 ? -34.005 -15.519 22.681 1.00 95.50 998 TYR A C 1
ATOM 7752 O O . TYR A 1 998 ? -33.339 -14.546 23.033 1.00 95.50 998 TYR A O 1
ATOM 7760 N N . ASN A 1 999 ? -34.955 -16.055 23.432 1.00 94.94 999 ASN A N 1
ATOM 7761 C CA . ASN A 1 999 ? -35.188 -15.658 24.808 1.00 94.94 999 ASN A CA 1
ATOM 7762 C C . ASN A 1 999 ? -34.414 -16.617 25.728 1.00 94.94 999 ASN A C 1
ATOM 7764 O O . ASN A 1 999 ? -34.636 -17.830 25.696 1.00 94.94 999 ASN A O 1
ATOM 7768 N N . LEU A 1 1000 ? -33.485 -16.078 26.516 1.00 94.31 1000 LEU A N 1
ATOM 7769 C CA . LEU A 1 1000 ? -32.600 -16.839 27.399 1.00 94.31 1000 LEU A CA 1
ATOM 7770 C C . LEU A 1 1000 ? -33.262 -17.231 28.728 1.00 94.31 1000 LEU A C 1
ATOM 7772 O O . LEU A 1 1000 ? -32.730 -18.095 29.421 1.00 94.31 1000 LEU A O 1
ATOM 7776 N N . ASP A 1 1001 ? -34.413 -16.661 29.085 1.00 92.88 1001 ASP A N 1
ATOM 7777 C CA . ASP A 1 1001 ? -35.167 -17.074 30.277 1.00 92.88 1001 ASP A CA 1
ATOM 7778 C C . ASP A 1 1001 ? -35.998 -18.328 29.992 1.00 92.88 1001 ASP A C 1
ATOM 7780 O O . ASP A 1 1001 ? -35.936 -19.320 30.714 1.00 92.88 1001 ASP A O 1
ATOM 7784 N N . SER A 1 1002 ? -36.743 -18.303 28.886 1.00 94.12 1002 SER A N 1
ATOM 7785 C CA . SER A 1 1002 ? -37.572 -19.420 28.416 1.00 94.12 1002 SER A CA 1
ATOM 7786 C C . SER A 1 1002 ? -36.792 -20.469 27.619 1.00 94.12 1002 SER A C 1
ATOM 7788 O O . SER A 1 1002 ? -37.302 -21.567 27.398 1.00 94.12 1002 SER A O 1
ATOM 7790 N N . MET A 1 1003 ? -35.562 -20.158 27.193 1.00 95.06 1003 MET A N 1
ATOM 7791 C CA . MET A 1 1003 ? -34.712 -21.012 26.354 1.00 95.06 1003 MET A CA 1
ATOM 7792 C C . MET A 1 1003 ? -35.400 -21.441 25.048 1.00 95.06 1003 MET A C 1
ATOM 7794 O O . MET A 1 1003 ? -35.324 -22.603 24.630 1.00 95.06 1003 MET A O 1
ATOM 7798 N N . GLN A 1 1004 ? -36.078 -20.494 24.397 1.00 93.94 1004 GLN A N 1
ATOM 7799 C CA . GLN A 1 1004 ? -36.811 -20.702 23.146 1.00 93.94 1004 GLN A CA 1
ATOM 7800 C C . GLN A 1 1004 ? -36.436 -19.664 22.085 1.00 93.94 1004 GLN A C 1
ATOM 7802 O O . GLN A 1 1004 ? -36.066 -18.528 22.390 1.00 93.94 1004 GLN A O 1
ATOM 7807 N N . LEU A 1 1005 ? -36.555 -20.063 20.817 1.00 94.00 1005 LEU A N 1
ATOM 7808 C CA . LEU A 1 1005 ? -36.518 -19.134 19.692 1.00 94.00 1005 LEU A CA 1
ATOM 7809 C C . LEU A 1 1005 ? -37.757 -18.233 19.759 1.00 94.00 1005 LEU A C 1
ATOM 7811 O O . LEU A 1 1005 ? -38.883 -18.724 19.745 1.00 94.00 1005 LEU A O 1
ATOM 7815 N N . TYR A 1 1006 ? -37.550 -16.921 19.817 1.00 94.38 1006 TYR A N 1
ATOM 7816 C CA . TYR A 1 1006 ? -38.629 -15.943 19.926 1.00 94.38 1006 TYR A CA 1
ATOM 7817 C C . TYR A 1 1006 ? -39.143 -15.485 18.555 1.00 94.38 1006 TYR A C 1
ATOM 7819 O O . TYR A 1 1006 ? -40.357 -15.440 18.323 1.00 94.38 1006 TYR A O 1
ATOM 7827 N N . CYS A 1 1007 ? -38.231 -15.132 17.641 1.00 93.38 1007 CYS A N 1
ATOM 7828 C CA . CYS A 1 1007 ? -38.558 -14.820 16.247 1.00 93.38 1007 CYS A CA 1
ATOM 7829 C C . CYS A 1 1007 ? -37.320 -14.778 15.338 1.00 93.38 1007 CYS A C 1
ATOM 7831 O O . CYS A 1 1007 ? -36.186 -14.637 15.803 1.00 93.38 1007 CYS A O 1
ATOM 7833 N N . HIS A 1 1008 ? -37.571 -14.827 14.029 1.00 92.94 1008 HIS A N 1
ATOM 7834 C CA . HIS A 1 1008 ? -36.634 -14.368 13.007 1.00 92.94 1008 HIS A CA 1
ATOM 7835 C C . HIS A 1 1008 ? -37.019 -12.950 12.591 1.00 92.94 1008 HIS A C 1
ATOM 7837 O O . HIS A 1 1008 ? -38.187 -12.681 12.302 1.00 92.94 1008 HIS A O 1
ATOM 7843 N N . LEU A 1 1009 ? -36.046 -12.045 12.571 1.00 94.94 1009 LEU A N 1
ATOM 7844 C CA . LEU A 1 1009 ? -36.247 -10.678 12.107 1.00 94.94 1009 LEU A CA 1
ATOM 7845 C C . LEU A 1 1009 ? -36.167 -10.616 10.572 1.00 94.94 1009 LEU A C 1
ATOM 7847 O O . LEU A 1 1009 ? -35.556 -11.494 9.954 1.00 94.94 1009 LEU A O 1
ATOM 7851 N N . PRO A 1 1010 ? -36.762 -9.587 9.938 1.00 91.81 1010 PRO A N 1
ATOM 7852 C CA . PRO A 1 1010 ? -36.638 -9.379 8.500 1.00 91.81 1010 PRO A CA 1
ATOM 7853 C C . PRO A 1 1010 ? -35.174 -9.423 8.049 1.00 91.81 1010 PRO A C 1
ATOM 7855 O O . PRO A 1 1010 ? -34.312 -8.786 8.648 1.00 91.81 1010 PRO A O 1
ATOM 7858 N N . ARG A 1 1011 ? -34.889 -10.186 6.995 1.00 90.56 1011 ARG A N 1
ATOM 7859 C CA . ARG A 1 1011 ? -33.523 -10.389 6.502 1.00 90.56 1011 ARG A CA 1
ATOM 7860 C C . ARG A 1 1011 ? -32.980 -9.104 5.853 1.00 90.56 1011 ARG A C 1
ATOM 7862 O O . ARG A 1 1011 ? -33.604 -8.613 4.910 1.00 90.56 1011 ARG A O 1
ATOM 7869 N N . PRO A 1 1012 ? -31.823 -8.569 6.292 1.00 89.38 1012 PRO A N 1
ATOM 7870 C CA . PRO A 1 1012 ? -31.154 -7.475 5.597 1.00 89.38 1012 PRO A CA 1
ATOM 7871 C C . PRO A 1 1012 ? -30.708 -7.875 4.183 1.00 89.38 1012 PRO A C 1
ATOM 7873 O O . PRO A 1 1012 ? -30.345 -9.025 3.931 1.00 89.38 1012 PRO A O 1
ATOM 7876 N N . SER A 1 1013 ? -30.674 -6.906 3.265 1.00 83.75 1013 SER A N 1
ATOM 7877 C CA . SER A 1 1013 ? -30.263 -7.113 1.866 1.00 83.75 1013 SER A CA 1
ATOM 7878 C C . SER A 1 1013 ? -28.769 -7.396 1.686 1.00 83.75 1013 SER A C 1
ATOM 7880 O O . SER A 1 1013 ? -28.351 -7.846 0.625 1.00 83.75 1013 SER A O 1
ATOM 7882 N N . GLU A 1 1014 ? -27.956 -7.103 2.700 1.00 85.94 1014 GLU A N 1
ATOM 7883 C CA . GLU A 1 1014 ? -26.497 -7.191 2.673 1.00 85.94 1014 GLU A CA 1
ATOM 7884 C C . GLU A 1 1014 ? -25.973 -7.870 3.937 1.00 85.94 1014 GLU A C 1
ATOM 7886 O O . GLU A 1 1014 ? -26.684 -7.957 4.941 1.00 85.94 1014 GLU A O 1
ATOM 7891 N N . MET A 1 1015 ? -24.717 -8.327 3.892 1.00 86.25 1015 MET A N 1
ATOM 7892 C CA . MET A 1 1015 ? -24.077 -8.961 5.041 1.00 86.25 1015 MET A CA 1
ATOM 7893 C C . MET A 1 1015 ? -23.923 -8.005 6.215 1.00 86.25 1015 MET A C 1
ATOM 7895 O O . MET A 1 1015 ? -23.537 -6.846 6.035 1.00 86.25 1015 MET A O 1
ATOM 7899 N N . HIS A 1 1016 ? -24.231 -8.491 7.420 1.00 91.00 1016 HIS A N 1
ATOM 7900 C CA . HIS A 1 1016 ? -24.011 -7.715 8.631 1.00 91.00 1016 HIS A CA 1
ATOM 7901 C C . HIS A 1 1016 ? -22.547 -7.783 9.067 1.00 91.00 1016 HIS A C 1
ATOM 7903 O O . HIS A 1 1016 ? -21.901 -8.825 8.989 1.00 91.00 1016 HIS A O 1
ATOM 7909 N N . THR A 1 1017 ? -22.018 -6.665 9.555 1.00 89.38 1017 THR A N 1
ATOM 7910 C CA . THR A 1 1017 ? -20.645 -6.572 10.071 1.00 89.38 1017 THR A CA 1
ATOM 7911 C C . THR A 1 1017 ? -20.590 -6.626 11.594 1.00 89.38 1017 THR A C 1
ATOM 7913 O O . THR A 1 1017 ? -19.642 -7.159 12.164 1.00 89.38 1017 THR A O 1
ATOM 7916 N N . SER A 1 1018 ? -21.614 -6.108 12.272 1.00 90.94 1018 SER A N 1
ATOM 7917 C CA . SER A 1 1018 ? -21.752 -6.154 13.724 1.00 90.94 1018 SER A CA 1
ATOM 7918 C C . SER A 1 1018 ? -23.229 -6.137 14.102 1.00 90.94 1018 SER A C 1
ATOM 7920 O O . SER A 1 1018 ? -24.060 -5.554 13.407 1.00 90.94 1018 SER A O 1
ATOM 7922 N N . ILE A 1 1019 ? -23.539 -6.755 15.239 1.00 94.31 1019 ILE A N 1
ATOM 7923 C CA . ILE A 1 1019 ? -24.849 -6.690 15.890 1.00 94.31 1019 ILE A CA 1
ATOM 7924 C C . ILE A 1 1019 ? -24.660 -6.237 17.340 1.00 94.31 1019 ILE A C 1
ATOM 7926 O O . ILE A 1 1019 ? -23.647 -6.584 17.958 1.00 94.31 1019 ILE A O 1
ATOM 7930 N N . GLY A 1 1020 ? -25.601 -5.459 17.865 1.00 94.50 1020 GLY A N 1
ATOM 7931 C CA . GLY A 1 1020 ? -25.557 -4.964 19.239 1.00 94.50 1020 GLY A CA 1
ATOM 7932 C C . GLY A 1 1020 ? -26.925 -4.509 19.729 1.00 94.50 1020 GLY A C 1
ATOM 7933 O O . GLY A 1 1020 ? -27.639 -3.804 19.013 1.00 94.50 1020 GLY A O 1
ATOM 7934 N N . PHE A 1 1021 ? -27.298 -4.927 20.936 1.00 94.88 1021 PHE A N 1
ATOM 7935 C CA . PHE A 1 1021 ? -28.475 -4.398 21.621 1.00 94.88 1021 PHE A CA 1
ATOM 7936 C C . PHE A 1 1021 ? -28.190 -3.017 22.192 1.00 94.88 1021 PHE A C 1
ATOM 7938 O O . PHE A 1 1021 ? -27.088 -2.753 22.674 1.00 94.88 1021 PHE A O 1
ATOM 7945 N N . ASN A 1 1022 ? -29.204 -2.158 22.177 1.00 91.44 1022 ASN A N 1
ATOM 7946 C CA . ASN A 1 1022 ? -29.162 -0.931 22.951 1.00 91.44 1022 ASN A CA 1
ATOM 7947 C C . ASN A 1 1022 ? -29.208 -1.245 24.463 1.00 91.44 1022 ASN A C 1
ATOM 7949 O O . ASN A 1 1022 ? -29.680 -2.320 24.852 1.00 91.44 1022 ASN A O 1
ATOM 7953 N N . PRO A 1 1023 ? -28.792 -0.310 25.337 1.00 89.50 1023 PRO A N 1
ATOM 7954 C CA . PRO A 1 1023 ? -28.773 -0.553 26.779 1.00 89.50 1023 PRO A CA 1
ATOM 7955 C C . PRO A 1 1023 ? -30.143 -0.908 27.370 1.00 89.50 1023 PRO A C 1
ATOM 7957 O O . PRO A 1 1023 ? -30.215 -1.620 28.364 1.00 89.50 1023 PRO A O 1
ATOM 7960 N N . SER A 1 1024 ? -31.241 -0.468 26.739 1.00 86.69 1024 SER A N 1
ATOM 7961 C CA . SER A 1 1024 ? -32.599 -0.800 27.185 1.00 86.69 1024 SER A CA 1
ATOM 7962 C C . SER A 1 1024 ? -33.076 -2.206 26.786 1.00 86.69 1024 SER A C 1
ATOM 7964 O O . SER A 1 1024 ? -34.194 -2.563 27.142 1.00 86.69 1024 SER A O 1
ATOM 7966 N N . GLY A 1 1025 ? -32.329 -2.947 25.959 1.00 85.00 1025 GLY A N 1
ATOM 7967 C CA . GLY A 1 1025 ? -32.689 -4.285 25.463 1.00 85.00 1025 GLY A CA 1
ATOM 7968 C C . GLY A 1 1025 ? -33.800 -4.340 24.401 1.00 85.00 1025 GLY A C 1
ATOM 7969 O O . GLY A 1 1025 ? -34.057 -5.403 23.838 1.00 85.00 1025 GLY A O 1
ATOM 7970 N N . LYS A 1 1026 ? -34.444 -3.212 24.075 1.00 88.56 1026 LYS A N 1
ATOM 7971 C CA . LYS A 1 1026 ? -35.619 -3.158 23.178 1.00 88.56 1026 LYS A CA 1
ATOM 7972 C C . LYS A 1 1026 ? -35.262 -3.049 21.702 1.00 88.56 1026 LYS A C 1
ATOM 7974 O O . LYS A 1 1026 ? -36.041 -3.459 20.841 1.00 88.56 1026 LYS A O 1
ATOM 7979 N N . LEU A 1 1027 ? -34.105 -2.459 21.409 1.00 92.38 1027 LEU A N 1
ATOM 7980 C CA . LEU A 1 1027 ? -33.639 -2.200 20.055 1.00 92.38 1027 LEU A CA 1
ATOM 7981 C C . LEU A 1 1027 ? -32.388 -3.020 19.761 1.00 92.38 1027 LEU A C 1
ATOM 7983 O O . LEU A 1 1027 ? -31.410 -2.968 20.505 1.00 92.38 1027 LEU A O 1
ATOM 7987 N N . LEU A 1 1028 ? -32.394 -3.719 18.630 1.00 95.31 1028 LEU A N 1
ATOM 7988 C CA . LEU A 1 1028 ? -31.209 -4.366 18.076 1.00 95.31 1028 LEU A CA 1
ATOM 7989 C C . LEU A 1 1028 ? -30.716 -3.577 16.866 1.00 95.31 1028 LEU A C 1
ATOM 7991 O O . LEU A 1 1028 ? -31.460 -3.376 15.904 1.00 95.31 1028 LEU A O 1
ATOM 7995 N N . VAL A 1 1029 ? -29.451 -3.168 16.896 1.00 95.69 1029 VAL A N 1
ATOM 7996 C CA . VAL A 1 1029 ? -28.776 -2.502 15.781 1.00 95.69 1029 VAL A CA 1
ATOM 7997 C C . VAL A 1 1029 ? -27.908 -3.509 15.033 1.00 95.69 1029 VAL A C 1
ATOM 7999 O O . VAL A 1 1029 ? -27.139 -4.260 15.631 1.00 95.69 1029 VAL A O 1
ATOM 8002 N N . VAL A 1 1030 ? -28.033 -3.517 13.707 1.00 95.38 1030 VAL A N 1
ATOM 8003 C CA . VAL A 1 1030 ? -27.316 -4.406 12.788 1.00 95.38 1030 VAL A CA 1
ATOM 8004 C C . VAL A 1 1030 ? -26.625 -3.551 11.731 1.00 95.38 1030 VAL A C 1
ATOM 8006 O O . VAL A 1 1030 ? -27.293 -2.963 10.886 1.00 95.38 1030 VAL A O 1
ATOM 8009 N N . THR A 1 1031 ? -25.297 -3.451 11.761 1.00 93.31 1031 THR A N 1
ATOM 8010 C CA . THR A 1 1031 ? -24.530 -2.700 10.749 1.00 93.31 1031 THR A CA 1
ATOM 8011 C C . THR A 1 1031 ? -24.278 -3.558 9.518 1.00 93.31 1031 THR A C 1
ATOM 8013 O O . THR A 1 1031 ? -24.069 -4.759 9.648 1.00 93.31 1031 THR A O 1
ATOM 8016 N N . LEU A 1 1032 ? -24.279 -2.954 8.330 1.00 91.06 1032 LEU A N 1
ATOM 8017 C CA . LEU A 1 1032 ? -24.147 -3.627 7.035 1.00 91.06 1032 LEU A CA 1
ATOM 8018 C C . LEU A 1 1032 ? -22.827 -3.272 6.337 1.00 91.06 1032 LEU A C 1
ATOM 8020 O O . LEU A 1 1032 ? -22.206 -2.249 6.631 1.00 91.06 1032 LEU A O 1
ATOM 8024 N N . VAL A 1 1033 ? -22.422 -4.093 5.363 1.00 88.00 1033 VAL A N 1
ATOM 8025 C CA . VAL A 1 1033 ? -21.212 -3.874 4.544 1.00 88.00 1033 VAL A CA 1
ATOM 8026 C C . VAL A 1 1033 ? -21.222 -2.523 3.814 1.00 88.00 1033 VAL A C 1
ATOM 8028 O O . VAL A 1 1033 ? -20.172 -1.896 3.678 1.00 88.00 1033 VAL A O 1
ATOM 8031 N N . SER A 1 1034 ? -22.383 -2.018 3.393 1.00 85.19 1034 SER A N 1
ATOM 8032 C CA . SER A 1 1034 ? -22.523 -0.671 2.812 1.00 85.19 1034 SER A CA 1
ATOM 8033 C C . SER A 1 1034 ? -22.211 0.489 3.767 1.00 85.19 1034 SER A C 1
ATOM 8035 O O . SER A 1 1034 ? -22.191 1.627 3.309 1.00 85.19 1034 SER A O 1
ATOM 8037 N N . ASN A 1 1035 ? -21.930 0.234 5.052 1.00 87.50 1035 ASN A N 1
ATOM 8038 C CA . ASN A 1 1035 ? -21.900 1.200 6.165 1.00 87.50 1035 ASN A CA 1
ATOM 8039 C C . ASN A 1 1035 ? -23.251 1.799 6.554 1.00 87.50 1035 ASN A C 1
ATOM 8041 O O . ASN A 1 1035 ? -23.312 2.682 7.409 1.00 87.50 1035 ASN A O 1
ATOM 8045 N N . SER A 1 1036 ? -24.339 1.308 5.972 1.00 87.50 1036 SER A N 1
ATOM 8046 C CA . SER A 1 1036 ? -25.658 1.518 6.551 1.00 87.50 1036 SER A CA 1
ATOM 8047 C C . SER A 1 1036 ? -25.832 0.636 7.794 1.00 87.50 1036 SER A C 1
ATOM 8049 O O . SER A 1 1036 ? -25.029 -0.260 8.067 1.00 87.50 1036 SER A O 1
ATOM 8051 N N . PHE A 1 1037 ? -26.891 0.861 8.559 1.00 91.50 1037 PHE A N 1
ATOM 8052 C CA . PHE A 1 1037 ? -27.291 -0.020 9.651 1.00 91.50 1037 PHE A CA 1
ATOM 8053 C C . PHE A 1 1037 ? -28.807 -0.080 9.751 1.00 91.50 1037 PHE A C 1
ATOM 8055 O O . PHE A 1 1037 ? -29.486 0.881 9.413 1.00 91.50 1037 PHE A O 1
ATOM 8062 N N . VAL A 1 1038 ? -29.334 -1.207 10.215 1.00 93.44 1038 VAL A N 1
ATOM 8063 C CA . VAL A 1 1038 ? -30.760 -1.451 10.428 1.00 93.44 1038 VAL A CA 1
ATOM 8064 C C . VAL A 1 1038 ? -31.036 -1.501 11.924 1.00 93.44 1038 VAL A C 1
ATOM 8066 O O . VAL A 1 1038 ? -30.262 -2.099 12.670 1.00 93.44 1038 VAL A O 1
ATOM 8069 N N . CYS A 1 1039 ? -32.140 -0.898 12.367 1.00 94.50 1039 CYS A N 1
ATOM 8070 C CA . CYS A 1 1039 ? -32.598 -1.017 13.751 1.00 94.50 1039 CYS A CA 1
ATOM 8071 C C . CYS A 1 1039 ? -33.909 -1.798 13.799 1.00 94.50 1039 CYS A C 1
ATOM 8073 O O . CYS A 1 1039 ? -34.893 -1.420 13.155 1.00 94.50 1039 CYS A O 1
ATOM 8075 N N . TYR A 1 1040 ? -33.924 -2.855 14.599 1.00 95.50 1040 TYR A N 1
ATOM 8076 C CA . TYR A 1 1040 ? -35.094 -3.678 14.860 1.00 95.50 1040 TYR A CA 1
ATOM 8077 C C . TYR A 1 1040 ? -35.649 -3.388 16.242 1.00 95.50 1040 TYR A C 1
ATOM 8079 O O . TYR A 1 1040 ? -34.897 -3.195 17.192 1.00 95.50 1040 TYR A O 1
ATOM 8087 N N . ASP A 1 1041 ? -36.968 -3.382 16.329 1.00 94.06 1041 ASP A N 1
ATOM 8088 C CA . ASP A 1 1041 ? -37.709 -3.422 17.576 1.00 94.06 1041 ASP A CA 1
ATOM 8089 C C . ASP A 1 1041 ? -38.055 -4.884 17.870 1.00 94.06 1041 ASP A C 1
ATOM 8091 O O . ASP A 1 1041 ? -38.706 -5.558 17.062 1.00 94.06 1041 ASP A O 1
ATOM 8095 N N . ILE A 1 1042 ? -37.551 -5.379 18.999 1.00 93.75 1042 ILE A N 1
ATOM 8096 C CA . ILE A 1 1042 ? -37.654 -6.788 19.376 1.00 93.75 1042 ILE A CA 1
ATOM 8097 C C . ILE A 1 1042 ? -39.084 -7.146 19.764 1.00 93.75 1042 ILE A C 1
ATOM 8099 O O . ILE A 1 1042 ? -39.592 -8.179 19.328 1.00 93.75 1042 ILE A O 1
ATOM 8103 N N . GLU A 1 1043 ? -39.763 -6.284 20.518 1.00 90.00 1043 GLU A N 1
ATOM 8104 C CA . GLU A 1 1043 ? -41.145 -6.511 20.948 1.00 90.00 1043 GLU A CA 1
ATOM 8105 C C . GLU A 1 1043 ? -42.076 -6.567 19.727 1.00 90.00 1043 GLU A C 1
ATOM 8107 O O . GLU A 1 1043 ? -42.885 -7.488 19.597 1.00 90.00 1043 GLU A O 1
ATOM 8112 N N . ASN A 1 1044 ? -41.875 -5.652 18.773 1.00 90.31 1044 ASN A N 1
ATOM 8113 C CA . ASN A 1 1044 ? -42.653 -5.567 17.535 1.00 90.31 1044 ASN A CA 1
ATOM 8114 C C . ASN A 1 1044 ? -42.191 -6.526 16.418 1.00 90.31 1044 ASN A C 1
ATOM 8116 O O . ASN A 1 1044 ? -42.795 -6.539 15.343 1.00 90.31 1044 ASN A O 1
ATOM 8120 N N . LYS A 1 1045 ? -41.130 -7.318 16.640 1.00 92.44 1045 LYS A N 1
ATOM 8121 C CA . LYS A 1 1045 ? -40.574 -8.307 15.691 1.00 92.44 1045 LYS A CA 1
ATOM 8122 C C . LYS A 1 1045 ? -40.305 -7.740 14.290 1.00 92.44 1045 LYS A C 1
ATOM 8124 O O . LYS A 1 1045 ? -40.502 -8.411 13.277 1.00 92.44 1045 LYS A O 1
ATOM 8129 N N . GLY A 1 1046 ? -39.876 -6.484 14.205 1.00 91.44 1046 GLY A N 1
ATOM 8130 C CA . GLY A 1 1046 ? -39.782 -5.786 12.928 1.00 91.44 1046 GLY A CA 1
ATOM 8131 C C . GLY A 1 1046 ? -38.902 -4.549 12.974 1.00 91.44 1046 GLY A C 1
ATOM 8132 O O . GLY A 1 1046 ? -38.228 -4.275 13.960 1.00 91.44 1046 GLY A O 1
ATOM 8133 N N . LEU A 1 1047 ? -38.883 -3.798 11.874 1.00 94.38 1047 LEU A N 1
ATOM 8134 C CA . LEU A 1 1047 ? -38.122 -2.549 11.789 1.00 94.38 1047 LEU A CA 1
ATOM 8135 C C . LEU A 1 1047 ? -38.637 -1.531 12.812 1.00 94.38 1047 LEU A C 1
ATOM 8137 O O . LEU A 1 1047 ? -39.849 -1.326 12.927 1.00 94.38 1047 LEU A O 1
ATOM 8141 N N . SER A 1 1048 ? -37.723 -0.856 13.508 1.00 93.25 1048 SER A N 1
ATOM 8142 C CA . SER A 1 1048 ? -38.095 0.163 14.485 1.00 93.25 1048 SER A CA 1
ATOM 8143 C C . SER A 1 1048 ? -38.724 1.385 13.805 1.00 93.25 1048 SER A C 1
ATOM 8145 O O . SER A 1 1048 ? -38.408 1.735 12.660 1.00 93.25 1048 SER A O 1
ATOM 8147 N N . ALA A 1 1049 ? -39.610 2.081 14.522 1.00 89.69 1049 ALA A N 1
ATOM 8148 C CA . ALA A 1 1049 ? -40.205 3.329 14.038 1.00 89.69 1049 ALA A CA 1
ATOM 8149 C C . ALA A 1 1049 ? -39.140 4.404 13.752 1.00 89.69 1049 ALA A C 1
ATOM 8151 O O . ALA A 1 1049 ? -39.298 5.219 12.843 1.00 89.69 1049 ALA A O 1
ATOM 8152 N N . TRP A 1 1050 ? -38.037 4.388 14.504 1.00 88.00 1050 TRP A N 1
ATOM 8153 C CA . TRP A 1 1050 ? -36.899 5.266 14.265 1.00 88.00 1050 TRP A CA 1
ATOM 8154 C C . TRP A 1 1050 ? -36.220 4.975 12.921 1.00 88.00 1050 TRP A C 1
ATOM 8156 O O . TRP A 1 1050 ? -36.022 5.891 12.124 1.00 88.00 1050 TRP A O 1
ATOM 8166 N N . TYR A 1 1051 ? -35.926 3.706 12.623 1.00 90.62 1051 TYR A N 1
ATOM 8167 C CA . TYR A 1 1051 ? -35.239 3.330 11.386 1.00 90.62 1051 TYR A CA 1
ATOM 8168 C C . TYR A 1 1051 ? -36.067 3.687 10.149 1.00 90.62 1051 TYR A C 1
ATOM 8170 O O . TYR A 1 1051 ? -35.556 4.306 9.213 1.00 90.62 1051 TYR A O 1
ATOM 8178 N N . ARG A 1 1052 ? -37.376 3.397 10.171 1.00 90.25 1052 ARG A N 1
ATOM 8179 C CA . ARG A 1 1052 ? -38.283 3.732 9.059 1.00 90.25 1052 ARG A CA 1
ATOM 8180 C C . ARG A 1 1052 ? -38.262 5.223 8.707 1.00 90.25 1052 ARG A C 1
ATOM 8182 O O . ARG A 1 1052 ? -38.331 5.547 7.528 1.00 90.25 1052 ARG A O 1
ATOM 8189 N N . ARG A 1 1053 ? -38.106 6.109 9.699 1.00 87.12 1053 ARG A N 1
ATOM 8190 C CA . ARG A 1 1053 ? -38.026 7.566 9.495 1.00 87.12 1053 ARG A CA 1
ATOM 8191 C C . ARG A 1 1053 ? -36.664 8.048 8.980 1.00 87.12 1053 ARG A C 1
ATOM 8193 O O . ARG A 1 1053 ? -36.625 9.026 8.242 1.00 87.12 1053 ARG A O 1
ATOM 8200 N N . ASN A 1 1054 ? -35.563 7.387 9.352 1.00 85.50 1054 ASN A N 1
ATOM 8201 C CA . ASN A 1 1054 ? -34.209 7.935 9.170 1.00 85.50 1054 ASN A CA 1
ATOM 8202 C C . ASN A 1 1054 ? -33.347 7.245 8.098 1.00 85.50 1054 ASN A C 1
ATOM 8204 O O . ASN A 1 1054 ? -32.456 7.888 7.550 1.00 85.50 1054 ASN A O 1
ATOM 8208 N N . HIS A 1 1055 ? -33.602 5.976 7.763 1.00 86.00 1055 HIS A N 1
ATOM 8209 C CA . HIS A 1 1055 ? -32.684 5.143 6.966 1.00 86.00 1055 HIS A CA 1
ATOM 8210 C C . HIS A 1 1055 ? -32.320 5.672 5.568 1.00 86.00 1055 HIS A C 1
ATOM 8212 O O . HIS A 1 1055 ? -31.262 5.333 5.046 1.00 86.00 1055 HIS A O 1
ATOM 8218 N N . GLN A 1 1056 ? -33.177 6.491 4.952 1.00 84.69 1056 GLN A N 1
ATOM 8219 C CA . GLN A 1 1056 ? -32.922 7.076 3.627 1.00 84.69 1056 GLN A CA 1
ATOM 8220 C C . GLN A 1 1056 ? -32.019 8.314 3.679 1.00 84.69 1056 GLN A C 1
ATOM 8222 O O . GLN A 1 1056 ? -31.499 8.732 2.650 1.00 84.69 1056 GLN A O 1
ATOM 8227 N N . ASN A 1 1057 ? -31.826 8.890 4.867 1.00 82.75 1057 ASN A N 1
ATOM 8228 C CA . ASN A 1 1057 ? -31.156 10.174 5.069 1.00 82.75 1057 ASN A CA 1
ATOM 8229 C C . ASN A 1 1057 ? -29.832 10.029 5.831 1.00 82.75 1057 ASN A C 1
ATOM 8231 O O . ASN A 1 1057 ? -29.360 10.990 6.435 1.00 82.75 1057 ASN A O 1
ATOM 8235 N N . PHE A 1 1058 ? -29.229 8.836 5.844 1.00 85.12 1058 PHE A N 1
ATOM 8236 C CA . PHE A 1 1058 ? -27.929 8.663 6.484 1.00 85.12 1058 PHE A CA 1
ATOM 8237 C C . PHE A 1 1058 ? -26.844 9.513 5.797 1.00 85.12 1058 PHE A C 1
ATOM 8239 O O . PHE A 1 1058 ? -26.833 9.626 4.568 1.00 85.12 1058 PHE A O 1
ATOM 8246 N N . PRO A 1 1059 ? -25.930 10.114 6.581 1.00 80.88 1059 PRO A N 1
ATOM 8247 C CA . PRO A 1 1059 ? -24.907 11.019 6.071 1.00 80.88 1059 PRO A CA 1
ATOM 8248 C C . PRO A 1 1059 ? -23.958 10.303 5.108 1.00 80.88 1059 PRO A C 1
ATOM 8250 O O . PRO A 1 1059 ? -23.584 9.143 5.321 1.00 80.88 1059 PRO A O 1
ATOM 8253 N N . LYS A 1 1060 ? -23.537 11.008 4.054 1.00 81.44 1060 LYS A N 1
ATOM 8254 C CA . LYS A 1 1060 ? -22.641 10.450 3.030 1.00 81.44 1060 LYS A CA 1
ATOM 8255 C C . LYS A 1 1060 ? -21.300 10.044 3.624 1.00 81.44 1060 LYS A C 1
ATOM 8257 O O . LYS A 1 1060 ? -20.741 9.036 3.219 1.00 81.44 1060 LYS A O 1
ATOM 8262 N N . GLU A 1 1061 ? -20.829 10.754 4.640 1.00 81.88 1061 GLU A N 1
ATOM 8263 C CA . GLU A 1 1061 ? -19.563 10.506 5.328 1.00 81.88 1061 GLU A CA 1
ATOM 8264 C C . GLU A 1 1061 ? -19.541 9.135 6.031 1.00 81.88 1061 GLU A C 1
ATOM 8266 O O . GLU A 1 1061 ? -18.493 8.486 6.133 1.00 81.88 1061 GLU A O 1
ATOM 8271 N N . LEU A 1 1062 ? -20.706 8.670 6.498 1.00 85.38 1062 LEU A N 1
ATOM 8272 C CA . LEU A 1 1062 ? -20.884 7.324 7.040 1.00 85.38 1062 LEU A CA 1
ATOM 8273 C C . LEU A 1 1062 ? -20.931 6.295 5.901 1.00 85.38 1062 LEU A C 1
ATOM 8275 O O . LEU A 1 1062 ? -20.142 5.346 5.884 1.00 85.38 1062 LEU A O 1
ATOM 8279 N N . VAL A 1 1063 ? -21.816 6.513 4.922 1.00 85.94 1063 VAL A N 1
ATOM 8280 C CA . VAL A 1 1063 ? -22.089 5.567 3.824 1.00 85.94 1063 VAL A CA 1
ATOM 8281 C C . VAL A 1 1063 ? -20.879 5.374 2.903 1.00 85.94 1063 VAL A C 1
ATOM 8283 O O . VAL A 1 1063 ? -20.590 4.254 2.493 1.00 85.94 1063 VAL A O 1
ATOM 8286 N N . GLU A 1 1064 ? -20.112 6.418 2.604 1.00 82.75 1064 GLU A N 1
ATOM 8287 C CA . GLU A 1 1064 ? -18.918 6.369 1.744 1.00 82.75 1064 GLU A CA 1
ATOM 8288 C C . GLU A 1 1064 ? -17.639 5.987 2.516 1.00 82.75 1064 GLU A C 1
ATOM 8290 O O . GLU A 1 1064 ? -16.603 5.711 1.910 1.00 82.75 1064 GLU A O 1
ATOM 8295 N N . GLY A 1 1065 ? -17.709 5.905 3.850 1.00 82.50 1065 GLY A N 1
ATOM 8296 C CA . GLY A 1 1065 ? -16.588 5.541 4.716 1.00 82.50 1065 GLY A CA 1
ATOM 8297 C C . GLY A 1 1065 ? -16.063 4.104 4.548 1.00 82.50 1065 GLY A C 1
ATOM 8298 O O . GLY A 1 1065 ? -16.545 3.299 3.742 1.00 82.50 1065 GLY A O 1
ATOM 8299 N N . ARG A 1 1066 ? -15.066 3.746 5.372 1.00 83.88 1066 ARG A N 1
ATOM 8300 C CA . ARG A 1 1066 ? -14.545 2.367 5.487 1.00 83.88 1066 ARG A CA 1
ATOM 8301 C C . ARG A 1 1066 ? -15.516 1.475 6.259 1.00 83.88 1066 ARG A C 1
ATOM 8303 O O . ARG A 1 1066 ? -16.253 1.985 7.097 1.00 83.88 1066 ARG A O 1
ATOM 8310 N N . ASN A 1 1067 ? -15.476 0.165 6.006 1.00 86.44 1067 ASN A N 1
ATOM 8311 C CA . ASN A 1 1067 ? -16.386 -0.800 6.627 1.00 86.44 1067 ASN A CA 1
ATOM 8312 C C . ASN A 1 1067 ? -16.423 -0.666 8.153 1.00 86.44 1067 ASN A C 1
ATOM 8314 O O . ASN A 1 1067 ? -15.377 -0.667 8.813 1.00 86.44 1067 ASN A O 1
ATOM 8318 N N . ILE A 1 1068 ? -17.633 -0.578 8.701 1.00 90.25 1068 ILE A N 1
ATOM 8319 C CA . ILE A 1 1068 ? -17.863 -0.574 10.146 1.00 90.25 1068 ILE A CA 1
ATOM 8320 C C . ILE A 1 1068 ? -17.449 -1.936 10.705 1.00 90.25 1068 ILE A C 1
ATOM 8322 O O . ILE A 1 1068 ? -17.949 -2.970 10.263 1.00 90.25 1068 ILE A O 1
ATOM 8326 N N . LYS A 1 1069 ? -16.536 -1.921 11.677 1.00 88.19 1069 LYS A N 1
ATOM 8327 C CA . LYS A 1 1069 ? -15.999 -3.108 12.352 1.00 88.19 1069 LYS A CA 1
ATOM 8328 C C . LYS A 1 1069 ? -16.787 -3.449 13.616 1.00 88.19 1069 LYS A C 1
ATOM 8330 O O . LYS A 1 1069 ? -16.950 -4.619 13.943 1.00 88.19 1069 LYS A O 1
ATOM 8335 N N . GLY A 1 1070 ? -17.240 -2.438 14.348 1.00 91.19 1070 GLY A N 1
ATOM 8336 C CA . GLY A 1 1070 ? -17.928 -2.643 15.613 1.00 91.19 1070 GLY A CA 1
ATOM 8337 C C . GLY A 1 1070 ? -18.762 -1.447 16.030 1.00 91.19 1070 GLY A C 1
ATOM 8338 O O . GLY A 1 1070 ? -18.757 -0.399 15.379 1.00 91.19 1070 GLY A O 1
ATOM 8339 N N . MET A 1 1071 ? -19.492 -1.643 17.122 1.00 94.75 1071 MET A N 1
ATOM 8340 C CA . MET A 1 1071 ? -20.356 -0.641 17.725 1.00 94.75 1071 MET A CA 1
ATOM 8341 C C . MET A 1 1071 ? -20.304 -0.721 19.249 1.00 94.75 1071 MET A C 1
ATOM 8343 O O . MET A 1 1071 ? -20.004 -1.788 19.787 1.00 94.75 1071 MET A O 1
ATOM 8347 N N . THR A 1 1072 ? -20.632 0.383 19.908 1.00 94.38 1072 THR A N 1
ATOM 8348 C CA . THR A 1 1072 ? -20.905 0.471 21.348 1.00 94.38 1072 THR A CA 1
ATOM 8349 C C . THR A 1 1072 ? -21.903 1.607 21.604 1.00 94.38 1072 THR A C 1
ATOM 8351 O O . THR A 1 1072 ? -22.061 2.490 20.759 1.00 94.38 1072 THR A O 1
ATOM 8354 N N . PHE A 1 1073 ? -22.595 1.584 22.738 1.00 93.44 1073 PHE A N 1
ATOM 8355 C CA . PHE A 1 1073 ? -23.525 2.637 23.151 1.00 93.44 1073 PHE A CA 1
ATOM 8356 C C . PHE A 1 1073 ? -22.917 3.433 24.297 1.00 93.44 1073 PHE A C 1
ATOM 8358 O O . PHE A 1 1073 ? -22.187 2.869 25.108 1.00 93.44 1073 PHE A O 1
ATOM 8365 N N . ASP A 1 1074 ? -23.228 4.724 24.369 1.00 91.38 1074 ASP A N 1
ATOM 8366 C CA . ASP A 1 1074 ? -22.848 5.544 25.517 1.00 91.38 1074 ASP A CA 1
ATOM 8367 C C . ASP A 1 1074 ? -23.682 5.127 26.749 1.00 91.38 1074 ASP A C 1
ATOM 8369 O O . ASP A 1 1074 ? -24.912 5.226 26.713 1.00 91.38 1074 ASP A O 1
ATOM 8373 N N . PRO A 1 1075 ? -23.055 4.642 27.837 1.00 89.12 1075 PRO A N 1
ATOM 8374 C CA . PRO A 1 1075 ? -23.779 4.268 29.045 1.00 89.12 1075 PRO A CA 1
ATOM 8375 C C . PRO A 1 1075 ? -24.429 5.466 29.753 1.00 89.12 1075 PRO A C 1
ATOM 8377 O O . PRO A 1 1075 ? -25.474 5.286 30.374 1.00 89.12 1075 PRO A O 1
ATOM 8380 N N . ALA A 1 1076 ? -23.869 6.677 29.634 1.00 87.25 1076 ALA A N 1
ATOM 8381 C CA . ALA A 1 1076 ? -24.469 7.894 30.185 1.00 87.25 1076 ALA A CA 1
ATOM 8382 C C . ALA A 1 1076 ? -25.630 8.410 29.316 1.00 87.25 1076 ALA A C 1
ATOM 8384 O O . ALA A 1 1076 ? -26.586 8.996 29.828 1.00 87.25 1076 ALA A O 1
ATOM 8385 N N . HIS A 1 1077 ? -25.567 8.165 28.003 1.00 87.75 1077 HIS A N 1
ATOM 8386 C CA . HIS A 1 1077 ? -26.584 8.577 27.033 1.00 87.75 1077 HIS A CA 1
ATOM 8387 C C . HIS A 1 1077 ? -26.995 7.398 26.133 1.00 87.75 1077 HIS A C 1
ATOM 8389 O O . HIS A 1 1077 ? -26.518 7.298 25.003 1.00 87.75 1077 HIS A O 1
ATOM 8395 N N . PRO A 1 1078 ? -27.925 6.528 26.572 1.00 85.94 1078 PRO A N 1
ATOM 8396 C CA . PRO A 1 1078 ? -28.270 5.284 25.869 1.00 85.94 1078 PRO A CA 1
ATOM 8397 C C . PRO A 1 1078 ? -28.749 5.430 24.414 1.00 85.94 1078 PRO A C 1
ATOM 8399 O O . PRO A 1 1078 ? -28.737 4.454 23.661 1.00 85.94 1078 PRO A O 1
ATOM 8402 N N . ASP A 1 1079 ? -29.168 6.632 24.016 1.00 86.38 1079 ASP A N 1
ATOM 8403 C CA . ASP A 1 1079 ? -29.585 6.967 22.651 1.00 86.38 1079 ASP A CA 1
ATOM 8404 C C . ASP A 1 1079 ? -28.412 7.377 21.741 1.00 86.38 1079 ASP A C 1
ATOM 8406 O O . ASP A 1 1079 ? -28.603 7.647 20.557 1.00 86.38 1079 ASP A O 1
ATOM 8410 N N . VAL A 1 1080 ? -27.185 7.438 22.259 1.00 90.19 1080 VAL A N 1
ATOM 8411 C CA . VAL A 1 1080 ? -25.988 7.773 21.485 1.00 90.19 1080 VAL A CA 1
ATOM 8412 C C . VAL A 1 1080 ? -25.243 6.493 21.117 1.00 90.19 1080 VAL A C 1
ATOM 8414 O O . VAL A 1 1080 ? -24.735 5.758 21.965 1.00 90.19 1080 VAL A O 1
ATOM 8417 N N . LEU A 1 1081 ? -25.159 6.242 19.814 1.00 93.12 1081 LEU A N 1
ATOM 8418 C CA . LEU A 1 1081 ? -24.523 5.074 19.221 1.00 93.12 1081 LEU A CA 1
ATOM 8419 C C . LEU A 1 1081 ? -23.149 5.445 18.663 1.00 93.12 1081 LEU A C 1
ATOM 8421 O O . LEU A 1 1081 ? -23.031 6.301 17.789 1.00 93.12 1081 LEU A O 1
ATOM 8425 N N . TYR A 1 1082 ? -22.112 4.745 19.103 1.00 94.25 1082 TYR A N 1
ATOM 8426 C CA . TYR A 1 1082 ? -20.779 4.833 18.524 1.00 94.25 1082 TYR A CA 1
ATOM 8427 C C . TYR A 1 1082 ? -20.557 3.676 17.551 1.00 94.25 1082 TYR A C 1
ATOM 8429 O O . TYR A 1 1082 ? -20.558 2.512 17.942 1.00 94.25 1082 TYR A O 1
ATOM 8437 N N . LEU A 1 1083 ? -20.320 3.989 16.279 1.00 94.62 1083 LEU A N 1
ATOM 8438 C CA . LEU A 1 1083 ? -19.895 3.036 15.252 1.00 94.62 1083 LEU A CA 1
ATOM 8439 C C . LEU A 1 1083 ? -18.433 3.298 14.923 1.00 94.62 1083 LEU A C 1
ATOM 8441 O O . LEU A 1 1083 ? -18.043 4.443 14.729 1.00 94.62 1083 LEU A O 1
ATOM 8445 N N . TYR A 1 1084 ? -17.602 2.269 14.811 1.00 92.56 1084 TYR A N 1
ATOM 8446 C CA . TYR A 1 1084 ? -16.202 2.463 14.442 1.00 92.56 1084 TYR A CA 1
ATOM 8447 C C . TYR A 1 1084 ? -15.783 1.568 13.287 1.00 92.56 1084 TYR A C 1
ATOM 8449 O O . TYR A 1 1084 ? -16.088 0.378 13.221 1.00 92.56 1084 TYR A O 1
ATOM 8457 N N . SER A 1 1085 ? -15.047 2.175 12.366 1.00 89.81 1085 SER A N 1
ATOM 8458 C CA . SER A 1 1085 ? -14.293 1.516 11.305 1.00 89.81 1085 SER A CA 1
ATOM 8459 C C . SER A 1 1085 ? -12.806 1.505 11.671 1.00 89.81 1085 SER A C 1
ATOM 8461 O O . SER A 1 1085 ? -12.400 2.030 12.704 1.00 89.81 1085 SER A O 1
ATOM 8463 N N . GLN A 1 1086 ? -11.961 0.967 10.796 1.00 82.88 1086 GLN A N 1
ATOM 8464 C CA . GLN A 1 1086 ? -10.505 0.994 10.983 1.00 82.88 1086 GLN A CA 1
ATOM 8465 C C . GLN A 1 1086 ? -9.899 2.411 10.916 1.00 82.88 1086 GLN A C 1
ATOM 8467 O O . GLN A 1 1086 ? -8.771 2.607 11.366 1.00 82.88 1086 GLN A O 1
ATOM 8472 N N . SER A 1 1087 ? -10.599 3.397 10.339 1.00 82.81 1087 SER A N 1
ATOM 8473 C CA . SER A 1 1087 ? -10.067 4.753 10.104 1.00 82.81 1087 SER A CA 1
ATOM 8474 C C . SER A 1 1087 ? -10.832 5.877 10.798 1.00 82.81 1087 SER A C 1
ATOM 8476 O O . SER A 1 1087 ? -10.335 7.006 10.843 1.00 82.81 1087 SER A O 1
ATOM 8478 N N . SER A 1 1088 ? -12.051 5.594 11.251 1.00 88.44 1088 SER A N 1
ATOM 8479 C CA . SER A 1 1088 ? -13.029 6.609 11.636 1.00 88.44 1088 SER A CA 1
ATOM 8480 C C . SER A 1 1088 ? -13.952 6.069 12.719 1.00 88.44 1088 SER A C 1
ATOM 8482 O O . SER A 1 1088 ? -14.426 4.935 12.612 1.00 88.44 1088 SER A O 1
ATOM 8484 N N . LEU A 1 1089 ? -14.217 6.898 13.723 1.00 91.69 1089 LEU A N 1
ATOM 8485 C CA . LEU A 1 1089 ? -15.237 6.703 14.746 1.00 91.69 1089 LEU A CA 1
ATOM 8486 C C . LEU A 1 1089 ? -16.414 7.632 14.422 1.00 91.69 1089 LEU A C 1
ATOM 8488 O O . LEU A 1 1089 ? -16.210 8.804 14.126 1.00 91.69 1089 LEU A O 1
ATOM 8492 N N . TYR A 1 1090 ? -17.627 7.113 14.461 1.00 91.56 1090 TYR A N 1
ATOM 8493 C CA . TYR A 1 1090 ? -18.868 7.814 14.168 1.00 91.56 1090 TYR A CA 1
ATOM 8494 C C . TYR A 1 1090 ? -19.710 7.826 15.436 1.00 91.56 1090 TYR A C 1
ATOM 8496 O O . TYR A 1 1090 ? -19.957 6.770 16.008 1.00 91.56 1090 TYR A O 1
ATOM 8504 N N . GLN A 1 1091 ? -20.144 8.999 15.872 1.00 91.69 1091 GLN A N 1
ATOM 8505 C CA . GLN A 1 1091 ? -21.074 9.166 16.983 1.00 91.69 1091 GLN A CA 1
ATOM 8506 C C . GLN A 1 1091 ? -22.423 9.583 16.401 1.00 91.69 1091 GLN A C 1
ATOM 8508 O O . GLN A 1 1091 ? -22.511 10.628 15.762 1.00 91.69 1091 GLN A O 1
ATOM 8513 N N . ILE A 1 1092 ? -23.449 8.762 16.594 1.00 89.94 1092 ILE A N 1
ATOM 8514 C CA . ILE A 1 1092 ? -24.791 8.937 16.039 1.00 89.94 1092 ILE A CA 1
ATOM 8515 C C . ILE A 1 1092 ? -25.757 9.208 17.186 1.00 89.94 1092 ILE A C 1
ATOM 8517 O O . ILE A 1 1092 ? -25.889 8.386 18.091 1.00 89.94 1092 ILE A O 1
ATOM 8521 N N . ASN A 1 1093 ? -26.439 10.347 17.139 1.00 87.94 1093 ASN A N 1
ATOM 8522 C CA . ASN A 1 1093 ? -27.480 10.695 18.094 1.00 87.94 1093 ASN A CA 1
ATOM 8523 C C . ASN A 1 1093 ? -28.832 10.162 17.601 1.00 87.94 1093 ASN A C 1
ATOM 8525 O O . ASN A 1 1093 ? -29.421 10.700 16.663 1.00 87.94 1093 ASN A O 1
ATOM 8529 N N . MET A 1 1094 ? -29.339 9.106 18.236 1.00 85.06 1094 MET A N 1
ATOM 8530 C CA . MET A 1 1094 ? -30.606 8.480 17.857 1.00 85.06 1094 MET A CA 1
ATOM 8531 C C . MET A 1 1094 ? -31.830 9.299 18.310 1.00 85.06 1094 MET A C 1
ATOM 8533 O O . MET A 1 1094 ? -32.945 8.982 17.904 1.00 85.06 1094 MET A O 1
ATOM 8537 N N . ASN A 1 1095 ? -31.670 10.377 19.085 1.00 81.31 1095 ASN A N 1
ATOM 8538 C CA . ASN A 1 1095 ? -32.783 11.273 19.426 1.00 81.31 1095 ASN A CA 1
ATOM 8539 C C . ASN A 1 1095 ? -33.080 12.318 18.342 1.00 81.31 1095 ASN A C 1
ATOM 8541 O O . ASN A 1 1095 ? -34.177 12.874 18.312 1.00 81.31 1095 ASN A O 1
ATOM 8545 N N . GLU A 1 1096 ? -32.145 12.557 17.424 1.00 73.88 1096 GLU A N 1
ATOM 8546 C CA . GLU A 1 1096 ? -32.312 13.522 16.338 1.00 73.88 1096 GLU A CA 1
ATOM 8547 C C . GLU A 1 1096 ? -32.767 12.849 15.035 1.00 73.88 1096 GLU A C 1
ATOM 8549 O O . GLU A 1 1096 ? -32.444 11.691 14.748 1.00 73.88 1096 GLU A O 1
ATOM 8554 N N . ALA A 1 1097 ? -33.541 13.573 14.222 1.00 69.69 1097 ALA A N 1
ATOM 8555 C CA . ALA A 1 1097 ? -33.957 13.098 12.908 1.00 69.69 1097 ALA A CA 1
ATOM 8556 C C . ALA A 1 1097 ? -32.889 13.417 11.850 1.00 69.69 1097 ALA A C 1
ATOM 8558 O O . ALA A 1 1097 ? -32.508 14.570 11.648 1.00 69.69 1097 ALA A O 1
ATOM 8559 N N . ALA A 1 1098 ? -32.474 12.404 11.089 1.00 65.44 1098 ALA A N 1
ATOM 8560 C CA . ALA A 1 1098 ? -31.485 12.534 10.019 1.00 65.44 1098 ALA A CA 1
ATOM 8561 C C . ALA A 1 1098 ? -31.911 13.550 8.939 1.00 65.44 1098 ALA A C 1
ATOM 8563 O O . ALA A 1 1098 ? -31.076 14.251 8.371 1.00 65.44 1098 ALA A O 1
ATOM 8564 N N . ALA A 1 1099 ? -33.219 13.672 8.681 1.00 61.00 1099 ALA A N 1
ATOM 8565 C CA . ALA A 1 1099 ? -33.775 14.636 7.731 1.00 61.00 1099 ALA A CA 1
ATOM 8566 C C . ALA A 1 1099 ? -33.640 16.096 8.203 1.00 61.00 1099 ALA A C 1
ATOM 8568 O O . ALA A 1 1099 ? -33.346 16.978 7.397 1.00 61.00 1099 ALA A O 1
ATOM 8569 N N . GLU A 1 1100 ? -33.829 16.354 9.500 1.00 63.03 1100 GLU A N 1
ATOM 8570 C CA . GLU A 1 1100 ? -33.705 17.694 10.091 1.00 63.03 1100 GLU A CA 1
ATOM 8571 C C . GLU A 1 1100 ? -32.239 18.143 10.103 1.00 63.03 1100 GLU A C 1
ATOM 8573 O O . GLU A 1 1100 ? -31.932 19.272 9.717 1.00 63.03 1100 GLU A O 1
ATOM 8578 N N . ALA A 1 1101 ? -31.322 17.221 10.412 1.00 60.94 1101 ALA A N 1
ATOM 8579 C CA . ALA A 1 1101 ? -29.881 17.425 10.293 1.00 60.94 1101 ALA A CA 1
ATOM 8580 C C . ALA A 1 1101 ? -29.434 17.684 8.842 1.00 60.94 1101 ALA A C 1
ATOM 8582 O O . ALA A 1 1101 ? -28.678 18.621 8.578 1.00 60.94 1101 ALA A O 1
ATOM 8583 N N . ALA A 1 1102 ? -29.934 16.908 7.873 1.00 60.25 1102 ALA A N 1
ATOM 8584 C CA . ALA A 1 1102 ? -29.643 17.116 6.453 1.00 60.25 1102 ALA A CA 1
ATOM 8585 C C . ALA A 1 1102 ? -30.164 18.475 5.948 1.00 60.25 1102 ALA A C 1
ATOM 8587 O O . ALA A 1 1102 ? -29.479 19.157 5.181 1.00 60.25 1102 ALA A O 1
ATOM 8588 N N . ALA A 1 1103 ? -31.342 18.906 6.410 1.00 60.53 1103 ALA A N 1
ATOM 8589 C CA . ALA A 1 1103 ? -31.891 20.225 6.110 1.00 60.53 1103 ALA A CA 1
ATOM 8590 C C . ALA A 1 1103 ? -31.060 21.355 6.742 1.00 60.53 1103 ALA A C 1
ATOM 8592 O O . ALA A 1 1103 ? -30.788 22.350 6.072 1.00 60.53 1103 ALA A O 1
ATOM 8593 N N . ALA A 1 1104 ? -30.598 21.196 7.987 1.00 61.62 1104 ALA A N 1
ATOM 8594 C CA . ALA A 1 1104 ? -29.714 22.156 8.648 1.00 61.62 1104 ALA A CA 1
ATOM 8595 C C . ALA A 1 1104 ? -28.379 22.311 7.899 1.00 61.62 1104 ALA A C 1
ATOM 8597 O O . ALA A 1 1104 ? -27.959 23.436 7.628 1.00 61.62 1104 ALA A O 1
ATOM 8598 N N . VAL A 1 1105 ? -27.768 21.201 7.463 1.00 64.38 1105 VAL A N 1
ATOM 8599 C CA . VAL A 1 1105 ? -26.554 21.213 6.627 1.00 64.38 1105 VAL A CA 1
ATOM 8600 C C . VAL A 1 1105 ? -26.817 21.855 5.271 1.00 64.38 1105 VAL A C 1
ATOM 8602 O O . VAL A 1 1105 ? -26.002 22.646 4.813 1.00 64.38 1105 VAL A O 1
ATOM 8605 N N . ALA A 1 1106 ? -27.953 21.578 4.627 1.00 62.09 1106 ALA A N 1
ATOM 8606 C CA . ALA A 1 1106 ? -28.311 22.216 3.362 1.00 62.09 1106 ALA A CA 1
ATOM 8607 C C . ALA A 1 1106 ? -28.534 23.730 3.519 1.00 62.09 1106 ALA A C 1
ATOM 8609 O O . ALA A 1 1106 ? -28.138 24.499 2.644 1.00 62.09 1106 ALA A O 1
ATOM 8610 N N . ILE A 1 1107 ? -29.118 24.178 4.636 1.00 62.34 1107 ILE A N 1
ATOM 8611 C CA . ILE A 1 1107 ? -29.292 25.599 4.969 1.00 62.34 1107 ILE A CA 1
ATOM 8612 C C . ILE A 1 1107 ? -27.941 26.261 5.248 1.00 62.34 1107 ILE A C 1
ATOM 8614 O O . ILE A 1 1107 ? -27.711 27.372 4.767 1.00 62.34 1107 ILE A O 1
ATOM 8618 N N . ASP A 1 1108 ? -27.037 25.601 5.974 1.00 60.38 1108 ASP A N 1
ATOM 8619 C CA . ASP A 1 1108 ? -25.698 26.127 6.246 1.00 60.38 1108 ASP A CA 1
ATOM 8620 C C . ASP A 1 1108 ? -24.813 26.115 5.000 1.00 60.38 1108 ASP A C 1
ATOM 8622 O O . ASP A 1 1108 ? -24.151 27.113 4.727 1.00 60.38 1108 ASP A O 1
ATOM 8626 N N . ALA A 1 1109 ? -24.883 25.078 4.166 1.00 59.62 1109 ALA A N 1
ATOM 8627 C CA . ALA A 1 1109 ? -24.240 25.029 2.857 1.00 59.62 1109 ALA A CA 1
ATOM 8628 C C . ALA A 1 1109 ? -24.823 26.088 1.912 1.00 59.62 1109 ALA A C 1
ATOM 8630 O O . ALA A 1 1109 ? -24.071 26.754 1.209 1.00 59.62 1109 ALA A O 1
ATOM 8631 N N . ALA A 1 1110 ? -26.137 26.335 1.934 1.00 56.84 1110 ALA A N 1
ATOM 8632 C CA . ALA A 1 1110 ? -26.766 27.415 1.177 1.00 56.84 1110 ALA A CA 1
ATOM 8633 C C . ALA A 1 1110 ? -26.385 28.802 1.724 1.00 56.84 1110 ALA A C 1
ATOM 8635 O O . ALA A 1 1110 ? -26.166 29.726 0.942 1.00 56.84 1110 ALA A O 1
ATOM 8636 N N . ARG A 1 1111 ? -26.243 28.972 3.047 1.00 59.62 1111 ARG A N 1
ATOM 8637 C CA . ARG A 1 1111 ? -25.722 30.197 3.682 1.00 59.62 1111 ARG A CA 1
ATOM 8638 C C . ARG A 1 1111 ? -24.248 30.416 3.361 1.00 59.62 1111 ARG A C 1
ATOM 8640 O O . ARG A 1 1111 ? -23.871 31.550 3.077 1.00 59.62 1111 ARG A O 1
ATOM 8647 N N . GLN A 1 1112 ? -23.430 29.367 3.372 1.00 55.72 1112 GLN A N 1
ATOM 8648 C CA . GLN A 1 1112 ? -22.019 29.403 2.997 1.00 55.72 1112 GLN A CA 1
ATOM 8649 C C . GLN A 1 1112 ? -21.857 29.649 1.498 1.00 55.72 1112 GLN A C 1
ATOM 8651 O O . GLN A 1 1112 ? -21.055 30.494 1.128 1.00 55.72 1112 GLN A O 1
ATOM 8656 N N . ALA A 1 1113 ? -22.685 29.045 0.643 1.00 50.47 1113 ALA A N 1
ATOM 8657 C CA . ALA A 1 1113 ? -22.734 29.307 -0.793 1.00 50.47 1113 ALA A CA 1
ATOM 8658 C C . ALA A 1 1113 ? -23.234 30.727 -1.101 1.00 50.47 1113 ALA A C 1
ATOM 8660 O O . ALA A 1 1113 ? -22.724 31.370 -2.012 1.00 50.47 1113 ALA A O 1
ATOM 8661 N N . ARG A 1 1114 ? -24.178 31.274 -0.321 1.00 48.81 1114 ARG A N 1
ATOM 8662 C CA . ARG A 1 1114 ? -24.649 32.669 -0.435 1.00 48.81 1114 ARG A CA 1
ATOM 8663 C C . ARG A 1 1114 ? -23.610 33.667 0.093 1.00 48.81 1114 ARG A C 1
ATOM 8665 O O . ARG A 1 1114 ? -23.432 34.721 -0.513 1.00 48.81 1114 ARG A O 1
ATOM 8672 N N . LYS A 1 1115 ? -22.852 33.311 1.140 1.00 43.19 1115 LYS A N 1
ATOM 8673 C CA . LYS A 1 1115 ? -21.642 34.031 1.583 1.00 43.19 1115 LYS A CA 1
ATOM 8674 C C . LYS A 1 1115 ? -20.499 33.913 0.567 1.00 43.19 1115 LYS A C 1
ATOM 8676 O O . LYS A 1 1115 ? -19.788 34.890 0.380 1.00 43.19 1115 LYS A O 1
ATOM 8681 N N . ALA A 1 1116 ? -20.358 32.788 -0.133 1.00 40.47 1116 ALA A N 1
ATOM 8682 C CA . ALA A 1 1116 ? -19.388 32.581 -1.210 1.00 40.47 1116 ALA A CA 1
ATOM 8683 C C . ALA A 1 1116 ? -19.774 33.353 -2.483 1.00 40.47 1116 ALA A C 1
ATOM 8685 O O . ALA A 1 1116 ? -18.909 33.914 -3.141 1.00 40.47 1116 ALA A O 1
ATOM 8686 N N . ARG A 1 1117 ? -21.076 33.495 -2.776 1.00 38.69 1117 ARG A N 1
ATOM 8687 C CA . ARG A 1 1117 ? -21.599 34.345 -3.861 1.00 38.69 1117 ARG A CA 1
ATOM 8688 C C . ARG A 1 1117 ? -21.420 35.841 -3.586 1.00 38.69 1117 ARG A C 1
ATOM 8690 O O . ARG A 1 1117 ? -21.219 36.598 -4.527 1.00 38.69 1117 ARG A O 1
ATOM 8697 N N . HIS A 1 1118 ? -21.441 36.263 -2.317 1.00 38.91 1118 HIS A N 1
ATOM 8698 C CA . HIS A 1 1118 ? -21.036 37.618 -1.910 1.00 38.91 1118 HIS A CA 1
ATOM 8699 C C . HIS A 1 1118 ? -19.516 37.786 -1.722 1.00 38.91 1118 HIS A C 1
ATOM 8701 O O . HIS A 1 1118 ? -19.038 38.914 -1.687 1.00 38.91 1118 HIS A O 1
ATOM 8707 N N . ARG A 1 1119 ? -18.752 36.686 -1.667 1.00 32.28 1119 ARG A N 1
ATOM 8708 C CA . ARG A 1 1119 ? -17.279 36.625 -1.736 1.00 32.28 1119 ARG A CA 1
ATOM 8709 C C . ARG A 1 1119 ? -16.803 36.183 -3.126 1.00 32.28 1119 ARG A C 1
ATOM 8711 O O . ARG A 1 1119 ? -15.837 35.434 -3.261 1.00 32.28 1119 ARG A O 1
ATOM 8718 N N . GLY A 1 1120 ? -17.484 36.636 -4.174 1.00 33.06 1120 GLY A N 1
ATOM 8719 C CA . GLY A 1 1120 ? -17.012 36.464 -5.542 1.00 33.06 1120 GLY A CA 1
ATOM 8720 C C . GLY A 1 1120 ? -15.815 37.373 -5.808 1.00 33.06 1120 GLY A C 1
ATOM 8721 O O . GLY A 1 1120 ? -16.016 38.433 -6.381 1.00 33.06 1120 GLY A O 1
ATOM 8722 N N . ALA A 1 1121 ? -14.627 36.981 -5.324 1.00 31.50 1121 ALA A N 1
ATOM 8723 C CA . ALA A 1 1121 ? -13.280 37.364 -5.786 1.00 31.50 1121 ALA A CA 1
ATOM 8724 C C . ALA A 1 1121 ? -12.222 37.124 -4.683 1.00 31.50 1121 ALA A C 1
ATOM 8726 O O . ALA A 1 1121 ? -11.543 38.045 -4.239 1.00 31.50 1121 ALA A O 1
ATOM 8727 N N . SER A 1 1122 ? -12.061 35.888 -4.209 1.00 26.19 1122 SER A N 1
ATOM 8728 C CA . SER A 1 1122 ? -10.836 35.484 -3.506 1.00 26.19 1122 SER A CA 1
ATOM 8729 C C . SER A 1 1122 ? -10.536 34.032 -3.850 1.00 26.19 1122 SER A C 1
ATOM 8731 O O . SER A 1 1122 ? -11.251 33.123 -3.428 1.00 26.19 1122 SER A O 1
ATOM 8733 N N . VAL A 1 1123 ? -9.514 33.838 -4.677 1.00 30.59 1123 VAL A N 1
ATOM 8734 C CA . VAL A 1 1123 ? -8.984 32.530 -5.057 1.00 30.59 1123 VAL A CA 1
ATOM 8735 C C . VAL A 1 1123 ? -8.299 31.952 -3.821 1.00 30.59 1123 VAL A C 1
ATOM 8737 O O . VAL A 1 1123 ? -7.243 32.428 -3.419 1.00 30.59 1123 VAL A O 1
ATOM 8740 N N . ALA A 1 1124 ? -8.947 30.983 -3.179 1.00 24.03 1124 ALA A N 1
ATOM 8741 C CA . ALA A 1 1124 ? -8.372 30.237 -2.071 1.00 24.03 1124 ALA A CA 1
ATOM 8742 C C . ALA A 1 1124 ? -7.260 29.328 -2.610 1.00 24.03 1124 ALA A C 1
ATOM 8744 O O . ALA A 1 1124 ? -7.507 28.452 -3.440 1.00 24.03 1124 ALA A O 1
ATOM 8745 N N . SER A 1 1125 ? -6.033 29.574 -2.163 1.00 25.34 1125 SER A N 1
ATOM 8746 C CA . SER A 1 1125 ? -4.888 28.688 -2.334 1.00 25.34 1125 SER A CA 1
ATOM 8747 C C . SER A 1 1125 ? -5.031 27.456 -1.433 1.00 25.34 1125 SER A C 1
ATOM 8749 O O . SER A 1 1125 ? -5.469 27.560 -0.290 1.00 25.34 1125 SER A O 1
ATOM 8751 N N . GLU A 1 1126 ? -4.606 26.291 -1.932 1.00 27.86 1126 GLU A N 1
ATOM 8752 C CA . GLU A 1 1126 ? -4.589 24.958 -1.280 1.00 27.86 1126 GLU A CA 1
ATOM 8753 C C . GLU A 1 1126 ? -3.735 24.849 0.005 1.00 27.86 1126 GLU A C 1
ATOM 8755 O O . GLU A 1 1126 ? -3.403 23.768 0.492 1.00 27.86 1126 GLU A O 1
ATOM 8760 N N . SER A 1 1127 ? -3.353 25.974 0.583 1.00 26.30 1127 SER A N 1
ATOM 8761 C CA . SER A 1 1127 ? -2.334 26.096 1.614 1.00 26.30 1127 SER A CA 1
ATOM 8762 C C . SER A 1 1127 ? -2.873 26.629 2.948 1.00 26.30 1127 SER A C 1
ATOM 8764 O O . SER A 1 1127 ? -2.118 26.698 3.916 1.00 26.30 1127 SER A O 1
ATOM 8766 N N . ASP A 1 1128 ? -4.186 26.850 3.051 1.00 25.42 1128 ASP A N 1
ATOM 8767 C CA . ASP A 1 1128 ? -4.889 27.076 4.326 1.00 25.42 1128 ASP A CA 1
ATOM 8768 C C . ASP A 1 1128 ? -5.151 25.777 5.117 1.00 25.42 1128 ASP A C 1
ATOM 8770 O O . ASP A 1 1128 ? -5.649 25.809 6.240 1.00 25.42 1128 ASP A O 1
ATOM 8774 N N . ALA A 1 1129 ? -4.744 24.619 4.585 1.00 29.53 1129 ALA A N 1
ATOM 8775 C CA . ALA A 1 1129 ? -4.827 23.331 5.278 1.00 29.53 1129 ALA A CA 1
ATOM 8776 C C . ALA A 1 1129 ? -3.588 22.991 6.138 1.00 29.53 1129 ALA A C 1
ATOM 8778 O O . ALA A 1 1129 ? -3.511 21.887 6.672 1.00 29.53 1129 ALA A O 1
ATOM 8779 N N . LYS A 1 1130 ? -2.591 23.887 6.261 1.00 26.44 1130 LYS A N 1
ATOM 8780 C CA . LYS A 1 1130 ? -1.297 23.573 6.917 1.00 26.44 1130 LYS A CA 1
ATOM 8781 C C . LYS A 1 1130 ? -0.913 24.424 8.132 1.00 26.44 1130 LYS A C 1
ATOM 8783 O O . LYS A 1 1130 ? 0.204 24.298 8.623 1.00 26.44 1130 LYS A O 1
ATOM 8788 N N . THR A 1 1131 ? -1.822 25.227 8.679 1.00 25.34 1131 THR A N 1
ATOM 8789 C CA . THR A 1 1131 ? -1.626 25.889 9.989 1.00 25.34 1131 THR A CA 1
ATOM 8790 C C . THR A 1 1131 ? -2.677 25.496 11.007 1.00 25.34 1131 THR A C 1
ATOM 8792 O O . THR A 1 1131 ? -3.156 26.314 11.786 1.00 25.34 1131 THR A O 1
ATOM 8795 N N . ALA A 1 1132 ? -2.989 24.213 11.048 1.00 24.17 1132 ALA A N 1
ATOM 8796 C CA . ALA A 1 1132 ? -3.377 23.619 12.303 1.00 24.17 1132 ALA A CA 1
ATOM 8797 C C . ALA A 1 1132 ? -2.312 22.613 12.673 1.00 24.17 1132 ALA A C 1
ATOM 8799 O O . ALA A 1 1132 ? -1.916 21.766 11.873 1.00 24.17 1132 ALA A O 1
ATOM 8800 N N . THR A 1 1133 ? -1.842 22.755 13.900 1.00 25.28 1133 THR A N 1
ATOM 8801 C CA . THR A 1 1133 ? -1.280 21.661 14.676 1.00 25.28 1133 THR A CA 1
ATOM 8802 C C . THR A 1 1133 ? -2.000 20.361 14.303 1.00 25.28 1133 THR A C 1
ATOM 8804 O O . THR A 1 1133 ? -3.228 20.336 14.226 1.00 25.28 1133 THR A O 1
ATOM 8807 N N . GLU A 1 1134 ? -1.255 19.287 14.029 1.00 31.34 1134 GLU A N 1
ATOM 8808 C CA . GLU A 1 1134 ? -1.796 17.999 13.549 1.00 31.34 1134 GLU A CA 1
ATOM 8809 C C . GLU A 1 1134 ? -2.828 17.345 14.506 1.00 31.34 1134 GLU A C 1
ATOM 8811 O O . GLU A 1 1134 ? -3.377 16.291 14.192 1.00 31.34 1134 GLU A O 1
ATOM 8816 N N . ASP A 1 1135 ? -3.158 17.991 15.632 1.00 27.59 1135 ASP A N 1
ATOM 8817 C CA . ASP A 1 1135 ? -4.244 17.635 16.549 1.00 27.59 1135 ASP A CA 1
ATOM 8818 C C . ASP A 1 1135 ? -5.568 18.426 16.361 1.00 27.59 1135 ASP A C 1
ATOM 8820 O O . ASP A 1 1135 ? -6.597 17.957 16.862 1.00 27.59 1135 ASP A O 1
ATOM 8824 N N . ASP A 1 1136 ? -5.607 19.541 15.606 1.00 27.19 1136 ASP A N 1
ATOM 8825 C CA . ASP A 1 1136 ? -6.735 20.508 15.613 1.00 27.19 1136 ASP A CA 1
ATOM 8826 C C . ASP A 1 1136 ? -7.438 20.811 14.261 1.00 27.19 1136 ASP A C 1
ATOM 8828 O O . ASP A 1 1136 ? -8.357 21.626 14.225 1.00 27.19 1136 ASP A O 1
ATOM 8832 N N . THR A 1 1137 ? -7.123 20.132 13.147 1.00 28.27 1137 THR A N 1
ATOM 8833 C CA . THR A 1 1137 ? -7.896 20.246 11.865 1.00 28.27 1137 THR A CA 1
ATOM 8834 C C . THR A 1 1137 ? -8.560 18.960 11.398 1.00 28.27 1137 THR A C 1
ATOM 8836 O O . THR A 1 1137 ? -8.792 18.733 10.210 1.00 28.27 1137 THR A O 1
ATOM 8839 N N . LEU A 1 1138 ? -8.938 18.096 12.328 1.00 32.94 1138 LEU A N 1
ATOM 8840 C CA . LEU A 1 1138 ? -9.774 16.953 11.989 1.00 32.94 1138 LEU A CA 1
ATOM 8841 C C . LEU A 1 1138 ? -11.231 17.361 12.145 1.00 32.94 1138 LEU A C 1
ATOM 8843 O O . LEU A 1 1138 ? -11.790 17.282 13.232 1.00 32.94 1138 LEU A O 1
ATOM 8847 N N . VAL A 1 1139 ? -11.779 17.848 11.031 1.00 37.47 1139 VAL A N 1
ATOM 8848 C CA . VAL A 1 1139 ? -13.194 18.075 10.716 1.00 37.47 1139 VAL A CA 1
ATOM 8849 C C . VAL A 1 1139 ? -14.135 17.373 11.712 1.00 37.47 1139 VAL A C 1
ATOM 8851 O O . VAL A 1 1139 ? -14.471 16.204 11.544 1.00 37.47 1139 VAL A O 1
ATOM 8854 N N . ASN A 1 1140 ? -14.558 18.092 12.759 1.00 36.72 1140 ASN A N 1
ATOM 8855 C CA . ASN A 1 1140 ? -15.795 17.790 13.480 1.00 36.72 1140 ASN A CA 1
ATOM 8856 C C . ASN A 1 1140 ? -16.931 18.306 12.588 1.00 36.72 1140 ASN A C 1
ATOM 8858 O O . ASN A 1 1140 ? -17.499 19.365 12.846 1.00 36.72 1140 ASN A O 1
ATOM 8862 N N . GLU A 1 1141 ? -17.224 17.603 11.495 1.00 46.72 1141 GLU A N 1
ATOM 8863 C CA . GLU A 1 1141 ? -18.493 17.792 10.797 1.00 46.72 1141 GLU A CA 1
ATOM 8864 C C . GLU A 1 1141 ? -19.575 17.295 11.752 1.00 46.72 1141 GLU A C 1
ATOM 8866 O O . GLU A 1 1141 ? -19.726 16.098 11.994 1.00 46.72 1141 GLU A O 1
ATOM 8871 N N . HIS A 1 1142 ? -20.230 18.249 12.407 1.00 51.03 1142 HIS A N 1
ATOM 8872 C CA . HIS A 1 1142 ? -21.314 18.014 13.340 1.00 51.03 1142 HIS A CA 1
ATOM 8873 C C . HIS A 1 1142 ? -22.585 18.549 12.697 1.00 51.03 1142 HIS A C 1
ATOM 8875 O O . HIS A 1 1142 ? -22.828 19.754 12.695 1.00 51.03 1142 HIS A O 1
ATOM 8881 N N . ASN A 1 1143 ? -23.396 17.652 12.148 1.00 54.78 1143 ASN A N 1
ATOM 8882 C CA . ASN A 1 1143 ? -24.724 17.998 11.647 1.00 54.78 1143 ASN A CA 1
ATOM 8883 C C . ASN A 1 1143 ? -25.828 17.795 12.704 1.00 54.78 1143 ASN A C 1
ATOM 8885 O O . ASN A 1 1143 ? -27.000 17.799 12.347 1.00 54.78 1143 ASN A O 1
ATOM 8889 N N . GLY A 1 1144 ? -25.470 17.602 13.983 1.00 62.84 1144 GLY A N 1
ATOM 8890 C CA . GLY A 1 1144 ? -26.398 17.243 15.070 1.00 62.84 1144 GLY A CA 1
ATOM 8891 C C . GLY A 1 1144 ? -26.634 15.734 15.165 1.00 62.84 1144 GLY A C 1
ATOM 8892 O O . GLY A 1 1144 ? -26.449 15.123 16.214 1.00 62.84 1144 GLY A O 1
ATOM 8893 N N . PHE A 1 1145 ? -26.905 15.108 14.021 1.00 76.56 1145 PHE A N 1
ATOM 8894 C CA . PHE A 1 1145 ? -27.231 13.687 13.922 1.00 76.56 1145 PHE A CA 1
ATOM 8895 C C . PHE A 1 1145 ? -26.014 12.752 13.985 1.00 76.56 1145 PHE A C 1
ATOM 8897 O O . PHE A 1 1145 ? -26.056 11.711 14.635 1.00 76.56 1145 PHE A O 1
ATOM 8904 N N . CYS A 1 1146 ? -24.932 13.089 13.286 1.00 82.94 1146 CYS A N 1
ATOM 8905 C CA . CYS A 1 1146 ? -23.734 12.268 13.167 1.00 82.94 1146 CYS A CA 1
ATOM 8906 C C . CYS A 1 1146 ? -22.483 13.136 13.272 1.00 82.94 1146 CYS A C 1
ATOM 8908 O O . CYS A 1 1146 ? -22.317 14.112 12.541 1.00 82.94 1146 CYS A O 1
ATOM 8910 N N . ARG A 1 1147 ? -21.565 12.731 14.147 1.00 84.94 1147 ARG A N 1
ATOM 8911 C CA . ARG A 1 1147 ? -20.245 13.332 14.312 1.00 84.94 1147 ARG A CA 1
ATOM 8912 C C . ARG A 1 1147 ? -19.174 12.336 13.892 1.00 84.94 1147 ARG A C 1
ATOM 8914 O O . ARG A 1 1147 ? -19.101 11.230 14.426 1.00 84.94 1147 ARG A O 1
ATOM 8921 N N . VAL A 1 1148 ? -18.318 12.741 12.958 1.00 86.44 1148 VAL A N 1
ATOM 8922 C CA . VAL A 1 1148 ? -17.204 11.919 12.465 1.00 86.44 1148 VAL A CA 1
ATOM 8923 C C . VAL A 1 1148 ? -15.911 12.310 13.181 1.00 86.44 1148 VAL A C 1
ATOM 8925 O O . VAL A 1 1148 ? -15.515 13.469 13.190 1.00 86.44 1148 VAL A O 1
ATOM 8928 N N . ILE A 1 1149 ? -15.225 11.333 13.771 1.00 86.56 1149 ILE A N 1
ATOM 8929 C CA . ILE A 1 1149 ? -13.979 11.502 14.522 1.00 86.56 1149 ILE A CA 1
ATOM 8930 C C . ILE A 1 1149 ? -12.874 10.703 13.823 1.00 86.56 1149 ILE A C 1
ATOM 8932 O O . ILE A 1 1149 ? -12.859 9.473 13.814 1.00 86.56 1149 ILE A O 1
ATOM 8936 N N . ASN A 1 1150 ? -11.912 11.423 13.246 1.00 82.94 1150 ASN A N 1
ATOM 8937 C CA . ASN A 1 1150 ? -10.847 10.869 12.400 1.00 82.94 1150 ASN A CA 1
ATOM 8938 C C . ASN A 1 1150 ? -9.445 10.895 13.045 1.00 82.94 1150 ASN A C 1
ATOM 8940 O O . ASN A 1 1150 ? -8.454 10.609 12.374 1.00 82.94 1150 ASN A O 1
ATOM 8944 N N . ARG A 1 1151 ? -9.355 11.228 14.341 1.00 81.94 1151 ARG A N 1
ATOM 8945 C CA . ARG A 1 1151 ? -8.095 11.388 15.102 1.00 81.94 1151 ARG A CA 1
ATOM 8946 C C . ARG A 1 1151 ? -7.379 10.077 15.414 1.00 81.94 1151 ARG A C 1
ATOM 8948 O O . ARG A 1 1151 ? -6.165 10.065 15.626 1.00 81.94 1151 ARG A O 1
ATOM 8955 N N . TYR A 1 1152 ? -8.120 8.978 15.447 1.00 80.06 1152 TYR A N 1
ATOM 8956 C CA . TYR A 1 1152 ? -7.609 7.683 15.869 1.00 80.06 1152 TYR A CA 1
ATOM 8957 C C . TYR A 1 1152 ? -7.414 6.778 14.656 1.00 80.06 1152 TYR A C 1
ATOM 8959 O O . TYR A 1 1152 ? -8.387 6.442 13.982 1.00 80.06 1152 TYR A O 1
ATOM 8967 N N . ARG A 1 1153 ? -6.166 6.424 14.321 1.00 72.25 1153 ARG A N 1
ATOM 8968 C CA . ARG A 1 1153 ? -5.859 5.625 13.124 1.00 72.25 1153 ARG A CA 1
ATOM 8969 C C . ARG A 1 1153 ? -4.594 4.779 13.301 1.00 72.25 1153 ARG A C 1
ATOM 8971 O O . ARG A 1 1153 ? -3.547 5.347 13.615 1.00 72.25 1153 ARG A O 1
ATOM 8978 N N . PRO A 1 1154 ? -4.635 3.467 13.000 1.00 81.56 1154 PRO A N 1
ATOM 8979 C CA . PRO A 1 1154 ? -5.804 2.601 12.780 1.00 81.56 1154 PRO A CA 1
ATOM 8980 C C . PRO A 1 1154 ? -6.516 2.217 14.091 1.00 81.56 1154 PRO A C 1
ATOM 8982 O O . PRO A 1 1154 ? -5.848 1.911 15.078 1.00 81.56 1154 PRO A O 1
ATOM 8985 N N . LEU A 1 1155 ? -7.852 2.180 14.075 1.00 87.44 1155 LEU A N 1
ATOM 8986 C CA . LEU A 1 1155 ? -8.708 1.743 15.187 1.00 87.44 1155 LEU A CA 1
ATOM 8987 C C . LEU A 1 1155 ? -8.909 0.224 15.179 1.00 87.44 1155 LEU A C 1
ATOM 8989 O O . LEU A 1 1155 ? -9.303 -0.353 14.163 1.00 87.44 1155 LEU A O 1
ATOM 8993 N N . SER A 1 1156 ? -8.682 -0.421 16.325 1.00 86.25 1156 SER A N 1
ATOM 8994 C CA . SER A 1 1156 ? -8.929 -1.858 16.497 1.00 86.25 1156 SER A CA 1
ATOM 8995 C C . SER A 1 1156 ? -10.186 -2.149 17.315 1.00 86.25 1156 SER A C 1
ATOM 8997 O O . SER A 1 1156 ? -10.948 -3.045 16.948 1.00 86.25 1156 SER A O 1
ATOM 8999 N N . PHE A 1 1157 ? -10.395 -1.402 18.399 1.00 92.06 1157 PHE A N 1
ATOM 9000 C CA . PHE A 1 1157 ? -11.471 -1.618 19.363 1.00 92.06 1157 PHE A CA 1
ATOM 9001 C C . PHE A 1 1157 ? -11.822 -0.302 20.058 1.00 92.06 1157 PHE A C 1
ATOM 9003 O O . PHE A 1 1157 ? -10.927 0.492 20.361 1.00 92.06 1157 PHE A O 1
ATOM 9010 N N . VAL A 1 1158 ? -13.114 -0.089 20.291 1.00 93.94 1158 VAL A N 1
ATOM 9011 C CA . VAL A 1 1158 ? -13.654 1.057 21.025 1.00 93.94 1158 VAL A CA 1
ATOM 9012 C C . VAL A 1 1158 ? -14.793 0.556 21.898 1.00 93.94 1158 VAL A C 1
ATOM 9014 O O . VAL A 1 1158 ? -15.681 -0.126 21.383 1.00 93.94 1158 VAL A O 1
ATOM 9017 N N . ASP A 1 1159 ? -14.748 0.880 23.188 1.00 94.00 1159 ASP A N 1
ATOM 9018 C CA . ASP A 1 1159 ? -15.813 0.554 24.138 1.00 94.00 1159 ASP A CA 1
ATOM 9019 C C . ASP A 1 1159 ? -15.746 1.442 25.388 1.00 94.00 1159 ASP A C 1
ATOM 9021 O O . ASP A 1 1159 ? -14.719 2.081 25.645 1.00 94.00 1159 ASP A O 1
ATOM 9025 N N . PHE A 1 1160 ? -16.827 1.482 26.163 1.00 92.50 1160 PHE A N 1
ATOM 9026 C CA . PHE A 1 1160 ? -16.906 2.252 27.403 1.00 92.50 1160 PHE A CA 1
ATOM 9027 C C . PHE A 1 1160 ? -16.480 1.418 28.611 1.00 92.50 1160 PHE A C 1
ATOM 9029 O O . PHE A 1 1160 ? -16.923 0.288 28.801 1.00 92.50 1160 PHE A O 1
ATOM 9036 N N . LEU A 1 1161 ? -15.622 1.999 29.452 1.00 89.75 1161 LEU A N 1
ATOM 9037 C CA . LEU A 1 1161 ? -15.233 1.410 30.733 1.00 89.75 1161 LEU A CA 1
ATOM 9038 C C . LEU A 1 1161 ? -16.186 1.821 31.860 1.00 89.75 1161 LEU A C 1
ATOM 9040 O O . LEU A 1 1161 ? -16.457 1.026 32.754 1.00 89.75 1161 LEU A O 1
ATOM 9044 N N . ALA A 1 1162 ? -16.680 3.057 31.794 1.00 86.75 1162 ALA A N 1
ATOM 9045 C CA . ALA A 1 1162 ? -17.647 3.662 32.703 1.00 86.75 1162 ALA A CA 1
ATOM 9046 C C . ALA A 1 1162 ? -18.391 4.801 31.974 1.00 86.75 1162 ALA A C 1
ATOM 9048 O O . ALA A 1 1162 ? -18.015 5.161 30.860 1.00 86.75 1162 ALA A O 1
ATOM 9049 N N . GLU A 1 1163 ? -19.393 5.409 32.620 1.00 86.50 1163 GLU A N 1
ATOM 9050 C CA . GLU A 1 1163 ? -20.221 6.511 32.080 1.00 86.50 1163 GLU A CA 1
ATOM 9051 C C . GLU A 1 1163 ? -19.423 7.650 31.424 1.00 86.50 1163 GLU A C 1
ATOM 9053 O O . GLU A 1 1163 ? -19.843 8.178 30.403 1.00 86.50 1163 GLU A O 1
ATOM 9058 N N . ASN A 1 1164 ? -18.241 7.987 31.951 1.00 85.69 1164 ASN A N 1
ATOM 9059 C CA . ASN A 1 1164 ? -17.389 9.060 31.422 1.00 85.69 1164 ASN A CA 1
ATOM 9060 C C . ASN A 1 1164 ? -15.981 8.587 31.024 1.00 85.69 1164 ASN A C 1
ATOM 9062 O O . ASN A 1 1164 ? -15.064 9.405 30.927 1.00 85.69 1164 ASN A O 1
ATOM 9066 N N . GLU A 1 1165 ? -15.783 7.288 30.789 1.00 89.81 1165 GLU A N 1
ATOM 9067 C CA . GLU A 1 1165 ? -14.486 6.725 30.399 1.00 89.81 1165 GLU A CA 1
ATOM 9068 C C . GLU A 1 1165 ? -14.614 5.873 29.129 1.00 89.81 1165 GLU A C 1
ATOM 9070 O O . GLU A 1 1165 ? -15.212 4.798 29.139 1.00 89.81 1165 GLU A O 1
ATOM 9075 N N . LEU A 1 1166 ? -13.995 6.329 28.039 1.00 91.50 1166 LEU A N 1
ATOM 9076 C CA . LEU A 1 1166 ? -13.945 5.630 26.757 1.00 91.50 1166 LEU A CA 1
ATOM 9077 C C . LEU A 1 1166 ? -12.558 5.027 26.527 1.00 91.50 1166 LEU A C 1
ATOM 9079 O O . LEU A 1 1166 ? -11.543 5.708 26.663 1.00 91.50 1166 LEU A O 1
ATOM 9083 N N . ILE A 1 1167 ? -12.495 3.771 26.099 1.00 92.56 1167 ILE A N 1
ATOM 9084 C CA . ILE A 1 1167 ? -11.253 3.123 25.676 1.00 92.56 1167 ILE A CA 1
ATOM 9085 C C . ILE A 1 1167 ? -11.179 3.122 24.158 1.00 92.56 1167 ILE A C 1
ATOM 9087 O O . ILE A 1 1167 ? -12.110 2.711 23.470 1.00 92.56 1167 ILE A O 1
ATOM 9091 N N . VAL A 1 1168 ? -10.030 3.542 23.634 1.00 92.19 1168 VAL A N 1
ATOM 9092 C CA . VAL A 1 1168 ? -9.727 3.535 22.205 1.00 92.19 1168 VAL A CA 1
ATOM 9093 C C . VAL A 1 1168 ? -8.410 2.805 21.982 1.00 92.19 1168 VAL A C 1
ATOM 9095 O O . VAL A 1 1168 ? -7.342 3.297 22.350 1.00 92.19 1168 VAL A O 1
ATOM 9098 N N . VAL A 1 1169 ? -8.479 1.630 21.359 1.00 90.81 1169 VAL A N 1
ATOM 9099 C CA . VAL A 1 1169 ? -7.307 0.809 21.035 1.00 90.81 1169 VAL A CA 1
ATOM 9100 C C . VAL A 1 1169 ? -6.830 1.101 19.617 1.00 90.81 1169 VAL A C 1
ATOM 9102 O O . VAL A 1 1169 ? -7.563 0.899 18.645 1.00 90.81 1169 VAL A O 1
ATOM 9105 N N . GLU A 1 1170 ? -5.565 1.503 19.501 1.00 87.00 1170 GLU A N 1
ATOM 9106 C CA . GLU A 1 1170 ? -4.892 1.787 18.236 1.00 87.00 1170 GLU A CA 1
ATOM 9107 C C . GLU A 1 1170 ? -3.698 0.864 17.994 1.00 87.00 1170 GLU A C 1
ATOM 9109 O O . GLU A 1 1170 ? -2.950 0.524 18.914 1.00 87.00 1170 GLU A O 1
ATOM 9114 N N . THR A 1 1171 ? -3.441 0.566 16.721 1.00 79.38 1171 THR A N 1
ATOM 9115 C CA . THR A 1 1171 ? -2.242 -0.172 16.294 1.00 79.38 1171 THR A CA 1
ATOM 9116 C C . THR A 1 1171 ? -1.486 0.631 15.232 1.00 79.38 1171 THR A C 1
ATOM 9118 O O . THR A 1 1171 ? -1.713 0.437 14.037 1.00 79.38 1171 THR A O 1
ATOM 9121 N N . PRO A 1 1172 ? -0.609 1.578 15.630 1.00 79.00 1172 PRO A N 1
ATOM 9122 C CA . PRO A 1 1172 ? 0.077 2.461 14.689 1.00 79.00 1172 PRO A CA 1
ATOM 9123 C C . PRO A 1 1172 ? 0.870 1.684 13.633 1.00 79.00 1172 PRO A C 1
ATOM 9125 O O . PRO A 1 1172 ? 1.737 0.879 13.970 1.00 79.00 1172 PRO A O 1
ATOM 9128 N N . TRP A 1 1173 ? 0.637 1.981 12.352 1.00 78.81 1173 TRP A N 1
ATOM 9129 C CA . TRP A 1 1173 ? 1.261 1.248 11.243 1.00 78.81 1173 TRP A CA 1
ATOM 9130 C C . TRP A 1 1173 ? 2.798 1.303 11.256 1.00 78.81 1173 TRP A C 1
ATOM 9132 O O . TRP A 1 1173 ? 3.455 0.328 10.909 1.00 78.81 1173 TRP A O 1
ATOM 9142 N N . LEU A 1 1174 ? 3.392 2.405 11.731 1.00 79.38 1174 LEU A N 1
ATOM 9143 C CA . LEU A 1 1174 ? 4.848 2.525 11.894 1.00 79.38 1174 LEU A CA 1
ATOM 9144 C C . LEU A 1 1174 ? 5.437 1.463 12.838 1.00 79.38 1174 LEU A C 1
ATOM 9146 O O . LEU A 1 1174 ? 6.540 0.982 12.588 1.00 79.38 1174 LEU A O 1
ATOM 9150 N N . LYS A 1 1175 ? 4.704 1.060 13.887 1.00 80.31 1175 LYS A N 1
ATOM 9151 C CA . LYS A 1 1175 ? 5.145 -0.019 14.784 1.00 80.31 1175 LYS A CA 1
ATOM 9152 C C . LYS A 1 1175 ? 5.125 -1.371 14.075 1.00 80.31 1175 LYS A C 1
ATOM 9154 O O . LYS A 1 1175 ? 6.056 -2.149 14.254 1.00 80.31 1175 LYS A O 1
ATOM 9159 N N . VAL A 1 1176 ? 4.114 -1.623 13.243 1.00 81.44 1176 VAL A N 1
ATOM 9160 C CA . VAL A 1 1176 ? 4.045 -2.842 12.421 1.00 81.44 1176 VAL A CA 1
ATOM 9161 C C . VAL A 1 1176 ? 5.225 -2.880 11.450 1.00 81.44 1176 VAL A C 1
ATOM 9163 O O . VAL A 1 1176 ? 5.968 -3.855 11.433 1.00 81.44 1176 VAL A O 1
ATOM 9166 N N . LEU A 1 1177 ? 5.476 -1.781 10.727 1.00 82.50 1177 LEU A N 1
ATOM 9167 C CA . LEU A 1 1177 ? 6.600 -1.669 9.789 1.00 82.50 1177 LEU A CA 1
ATOM 9168 C C . LEU A 1 1177 ? 7.961 -1.923 10.450 1.00 82.50 1177 LEU A C 1
ATOM 9170 O O . LEU A 1 1177 ? 8.790 -2.599 9.857 1.00 82.50 1177 LEU A O 1
ATOM 9174 N N . SER A 1 1178 ? 8.189 -1.429 11.672 1.00 82.25 1178 SER A N 1
ATOM 9175 C CA . SER A 1 1178 ? 9.462 -1.646 12.386 1.00 82.25 1178 SER A CA 1
ATOM 9176 C C . SER A 1 1178 ? 9.756 -3.107 12.748 1.00 82.25 1178 SER A C 1
ATOM 9178 O O . SER A 1 1178 ? 10.883 -3.421 13.119 1.00 82.25 1178 SER A O 1
ATOM 9180 N N . ARG A 1 1179 ? 8.749 -3.985 12.675 1.00 83.38 1179 ARG A N 1
ATOM 9181 C CA . ARG A 1 1179 ? 8.849 -5.409 13.025 1.00 83.38 1179 ARG A CA 1
ATOM 9182 C C . ARG A 1 1179 ? 8.893 -6.321 11.806 1.00 83.38 1179 ARG A C 1
ATOM 9184 O O . ARG A 1 1179 ? 9.172 -7.508 11.952 1.00 83.38 1179 ARG A O 1
ATOM 9191 N N . LEU A 1 1180 ? 8.588 -5.786 10.627 1.00 86.88 1180 LEU A N 1
ATOM 9192 C CA . LEU A 1 1180 ? 8.742 -6.514 9.378 1.00 86.88 1180 LEU A CA 1
ATOM 9193 C C . LEU A 1 1180 ? 10.236 -6.694 9.060 1.00 86.88 1180 LEU A C 1
ATOM 9195 O O . LEU A 1 1180 ? 11.064 -5.898 9.515 1.00 86.88 1180 LEU A O 1
ATOM 9199 N N . PRO A 1 1181 ? 10.603 -7.743 8.302 1.00 87.69 1181 PRO A N 1
ATOM 9200 C CA . PRO A 1 1181 ? 11.975 -7.908 7.836 1.00 87.69 1181 PRO A CA 1
ATOM 9201 C C . PRO A 1 1181 ? 12.410 -6.697 7.002 1.00 87.69 1181 PRO A C 1
ATOM 9203 O O . PRO A 1 1181 ? 11.579 -5.993 6.436 1.00 87.69 1181 PRO A O 1
ATOM 9206 N N . GLY A 1 1182 ? 13.718 -6.456 6.905 1.00 83.06 1182 GLY A N 1
ATOM 9207 C CA . GLY A 1 1182 ? 14.237 -5.329 6.130 1.00 83.06 1182 GLY A CA 1
ATOM 9208 C C . GLY A 1 1182 ? 13.736 -5.350 4.682 1.00 83.06 1182 GLY A C 1
ATOM 9209 O O . GLY A 1 1182 ? 13.911 -6.342 3.980 1.00 83.06 1182 GLY A O 1
ATOM 9210 N N . ALA A 1 1183 ? 13.121 -4.254 4.238 1.00 85.44 1183 ALA A N 1
ATOM 9211 C CA . ALA A 1 1183 ? 12.715 -4.077 2.848 1.00 85.44 1183 ALA A CA 1
ATOM 9212 C C . ALA A 1 1183 ? 13.923 -3.797 1.942 1.00 85.44 1183 ALA A C 1
ATOM 9214 O O . ALA A 1 1183 ? 14.923 -3.224 2.388 1.00 85.44 1183 ALA A O 1
ATOM 9215 N N . LEU A 1 1184 ? 13.791 -4.099 0.646 1.00 83.69 1184 LEU A N 1
ATOM 9216 C CA . LEU A 1 1184 ? 14.727 -3.622 -0.370 1.00 83.69 1184 LEU A CA 1
ATOM 9217 C C . LEU A 1 1184 ? 14.745 -2.085 -0.368 1.00 83.69 1184 LEU A C 1
ATOM 9219 O O . LEU A 1 1184 ? 13.798 -1.424 -0.805 1.00 83.69 1184 LEU A O 1
ATOM 9223 N N . GLN A 1 1185 ? 15.828 -1.508 0.149 1.00 71.56 1185 GLN A N 1
ATOM 9224 C CA . GLN A 1 1185 ? 15.980 -0.063 0.238 1.00 71.56 1185 GLN A CA 1
ATOM 9225 C C . GLN A 1 1185 ? 16.369 0.505 -1.122 1.00 71.56 1185 GLN A C 1
ATOM 9227 O O . GLN A 1 1185 ? 17.331 0.074 -1.754 1.00 71.56 1185 GLN A O 1
ATOM 9232 N N . ARG A 1 1186 ? 15.627 1.518 -1.563 1.00 59.69 1186 ARG A N 1
ATOM 9233 C CA . ARG A 1 1186 ? 15.997 2.338 -2.715 1.00 59.69 1186 ARG A CA 1
ATOM 9234 C C . ARG A 1 1186 ? 15.889 3.797 -2.326 1.00 59.69 1186 ARG A C 1
ATOM 9236 O O . ARG A 1 1186 ? 14.971 4.186 -1.602 1.00 59.69 1186 ARG A O 1
ATOM 9243 N N . HIS A 1 1187 ? 16.828 4.595 -2.818 1.00 53.59 1187 HIS A N 1
ATOM 9244 C CA . HIS A 1 1187 ? 16.836 6.031 -2.588 1.00 53.59 1187 HIS A CA 1
ATOM 9245 C C . HIS A 1 1187 ? 15.536 6.645 -3.111 1.00 53.59 1187 HIS A C 1
ATOM 9247 O O . HIS A 1 1187 ? 15.212 6.555 -4.296 1.00 53.59 1187 HIS A O 1
ATOM 9253 N N . LYS A 1 1188 ? 14.775 7.252 -2.202 1.00 42.03 1188 LYS A N 1
ATOM 9254 C CA . LYS A 1 1188 ? 13.641 8.098 -2.550 1.00 42.03 1188 LYS A CA 1
ATOM 9255 C C . LYS A 1 1188 ? 14.185 9.510 -2.718 1.00 42.03 1188 LYS A C 1
ATOM 9257 O O . LYS A 1 1188 ? 14.566 10.129 -1.734 1.00 42.03 1188 LYS A O 1
ATOM 9262 N N . TYR A 1 1189 ? 14.270 9.986 -3.954 1.00 38.81 1189 TYR A N 1
ATOM 9263 C CA . TYR A 1 1189 ? 14.692 11.359 -4.228 1.00 38.81 1189 TYR A CA 1
ATOM 9264 C C . TYR A 1 1189 ? 13.607 12.343 -3.744 1.00 38.81 1189 TYR A C 1
ATOM 9266 O O . TYR A 1 1189 ? 12.426 12.114 -4.014 1.00 38.81 1189 TYR A O 1
ATOM 9274 N N . GLY A 1 1190 ? 14.001 13.402 -3.025 1.00 41.78 1190 GLY A N 1
ATOM 9275 C CA . GLY A 1 1190 ? 13.114 14.491 -2.577 1.00 41.78 1190 GLY A CA 1
ATOM 9276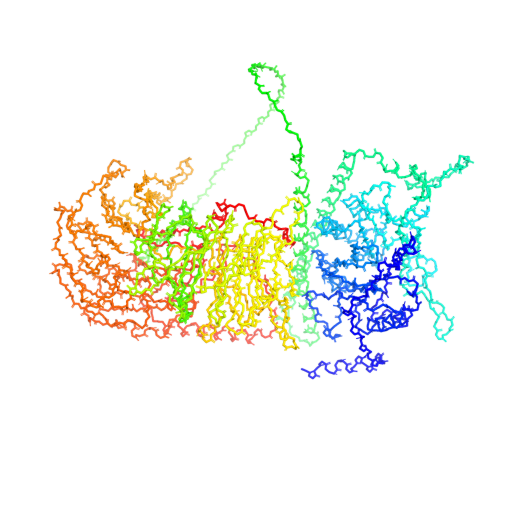 C C . GLY A 1 1190 ? 12.353 14.259 -1.261 1.00 41.78 1190 GLY A C 1
ATOM 9277 O O . GLY A 1 1190 ? 11.131 14.418 -1.235 1.00 41.78 1190 GLY A O 1
ATOM 9278 N N . LYS A 1 1191 ? 13.037 13.842 -0.186 1.00 26.59 1191 LYS A N 1
ATOM 9279 C CA . LYS A 1 1191 ? 12.517 13.905 1.190 1.00 26.59 1191 LYS A CA 1
ATOM 9280 C C . LYS A 1 1191 ? 13.599 14.165 2.233 1.00 26.59 1191 LYS A C 1
ATOM 9282 O O . LYS A 1 1191 ? 14.764 13.770 1.981 1.00 26.59 1191 LYS A O 1
#

Foldseek 3Di:
DVVLVVVVVVCCVVVVDDDADAADAFDPDADPDPPVNLPVDQKDKAKEWAAEQLQDPPDPCNQVLLQCVLVQCLPHFKYKYAQNFDRRSVRNNRRSVVVSQQRHKDDAADPDFDDDSPDRRGAGLRIMMTGSFDFPDKDWDFALDFPAPVPVVQVRNRNRWTKIWTFTQDSLGTETEIEGAARAFQAPVGAHDPRGLCLLVLLSRLLLVLVCCVFPDDDLKYKHWYFSNDACPDLSNLSNCLSNVWDWLAVLADPDQAWFACDPPAPLHHDPDTGDGITIIMHGHDDDLFAWTKDWDDKHWAWDWDADPVRDIHTSHSTTMMMTMIMTRRDDADADDDDDDDDDDDDDDPSRPDPDNHPRHPVVVVPPPPQDVVNSVVSNLVSLVVSLVSLVVQLVVLVVVLVVLVVVLVVLVVVLVVVVVVVVVPDDDDVVVVVSVVSVVVSVVSCCSSPPRSVSSNVSSVVSSVVSVVVSPDDDDDDDDDDDDDDDDDDDDDDDDDDDDDDDDDDDDDDDDDDDDDDDDDDDDDPDDDDDFFAEAAAAPDDAFFFFWAEKEADPQLQWMWTAGQQGKIWIWGNDPFIDTLAIQWGFNVDHRPPQDDDPVDADWQEKDDDPVQQKIWTWHQQQKIWIWHDDPNYTHTDDIADGPRFGFNEKEDQNPPQWIWTWGQQQKIFIARNPPRDGPDIAHDDDDPVDGKGFQYWYADNQRWIWTWIQQQKTWIARNVVSHTDDIDRPGRGGWQEKDAAPVNAWIWTFFFRQKIWIKGDDPVDNRDIDTDDMDNPGPGTWNYWYWRRNDPWIKIWTTGLLQWIWIARRVPRPPDHIDIDDNFDLDQQWEAQLQQQWIWGFHFFKIWIKHDFDDPPDDDDDDDDGDIDTQDIGGHPDSITWLDKYAANNRQKIWTFTSAFIWIWGFDSPVSGDTDTDDADPVHGAGAQDWDAFNVNQWIWGQHPQRKIWIAGPVVSDTPDIDHDDPPFAGWNAWEAANVRQWIWIAGSQQFIWIAGPVVRGTPDTAPGDPADFQYWYAQNVNQWIWTAGQQLQIFIDGVVVSYGDPLCVQARVLDDPCRRVDAGFSYKEAQPLQSQWIWTDDQFKIKIFRSVDHSVQLVVQVVVVVVVVVVVVVVVPDDDDDPPVQPPDDPQPPPDQPCSVGMGMDRSAHRWRDWYASDNSYIYTYHHDSVVNVVPRPDRDDDDDPDD

Organism: NCBI:txid4803

Secondary structure (DSSP, 8-state):
-HHHHHHHHHHHHHHTPPPPPPPPPPP-SPP---TTHHHH-SEEEEEEEEEE----TTSTTHHHHHHHHHHHHTT-SEEEEE---SHHHHHHHHHHHHHTT--EEEE---SS----TT-TTS-----EEEESS-EEEEEEEE-SSPSPTT-GGG-TTTTT-EEEEEEEEETTEEEEEEEEEPPP---TTSSSSTT-TTHHHHHHHHHHHHHHHHHH--SSEEEEEEE-SS-TTSHHHHHHHHHHT-EEHHHHH-SS----BS-TT-SS---SS-B--EEEEEEE----TTS-EEEEEEEEEE--EEE-TTS-EEESSSS-EEEEEEEEE-PPPPP--------------GGG------TT-HHHHS-S----HHHHHHHHHHHHHHHHHHHHHHHHHHHHHHHHHHHHHHHHHHHHHHHHHHHHTS---SHHHHHHHHHHHHHHHHHHIIIIIHHHHHHHHHHHHHHHHHHHT-------------------------------------------------------PPPPPPEEEEE---------EEEEEE-TTSSEEEEEETTS-EEEEEESSSEEEEEEE--BTTB--SSS----SSS-EEEEEEEGGGTEEEEEETTS-EEEEEEETTEEEEEEEPPP-SS-EEEEEEETTTTEEEEEETTSEEEEEETTT--EEEEEEPPPBTTB---EEEEEE-TT-EEEEEETTS-EEEEETTTTEEEEEE---SS-EEEEEE-TTSSEEEEEETTS-EEEEEE-TT-TT-EEEEEEE---SS-EEEEEEE-SSSS-EEEEEETT--EEEEESTTTTTSPPEEEP-S-SS--EEEETTTTEEEEE-SSEEEEEEPPPP--S----S-----EEEEEEE-SSSBPEEEEEE-TTSSEEEEEESSBEEEEEEETTTTTEEEEEPPPGGG-B-EEEEEE-TTSSEEEEEETTS-EEEEETTTTEEEEEEPPPTTPPPEEEEEE-TTS-EEEEEETT--EEEEETTTTEEEEEEPPPSS-EEEEEE-TTSSEEEEEETTS-EEEEETTTTEE-HHHHHHGGG--HHHHTSSPEEEEEE-SSSTTEEEEEESS-EEEEETTS-HHHHHHHHHHHHHHHHHHHHHT-S----TTTTSSS-TTS-S---B-SSEEEE-SS-SEEEEEEEETTEEEEEE--HHHHHTTSPPP-----S--

InterPro domains:
  IPR001680 WD40 repeat [PF00400] (594-629)
  IPR001680 WD40 repeat [PF00400] (649-674)
  IPR001680 WD40 repeat [SM00320] (535-574)
  IPR001680 WD40 repeat [SM00320] (591-630)
  IPR001680 WD40 repeat [SM00320] (639-674)
  IPR001680 WD40 repeat [SM00320] (682-720)
  IPR001680 WD40 repeat [SM00320] (723-762)
  IPR001680 WD40 repeat [SM00320] (770-811)
  IPR001680 WD40 repeat [SM00320] (869-908)
  IPR001680 WD40 repeat [SM00320] (916-955)
  IPR001680 WD40 repeat [SM00320] (958-999)
  IPR001680 WD40 repeat [SM00320] (1002-1041)
  IPR005135 Endonuclease/exonuclease/phosphatase [PF03372] (49-319)
  IPR011047 Quinoprotein alcohol dehydrogenase-like superfamily [SSF50998] (558-1013)
  IPR015943 WD40/YVTN repeat-like-containing domain superfamily [G3DSA:2.130.10.10] (517-635)
  IPR015943 WD40/YVTN repeat-like-containing domain superfamily [G3DSA:2.130.10.10] (644-879)
  IPR015943 WD40/YVTN repeat-like-containing domain superfamily [G3DSA:2.130.10.10] (880-1115)
  IPR036691 Endonuclease/exonuclease/phosphatase superfamily [G3DSA:3.60.10.10] (39-327)
  IPR036691 Endonuclease/exonuclease/phosphatase superfamily [SSF56219] (43-326)
  IPR046351 U3 small nucleolar RNA-associated protein 4 [PTHR44163] (598-1190)

Radius of gyration: 38.68 Å; chains: 1; bounding box: 107×102×95 Å

Sequence (1191 aa):
MGVYSTVERFFREVLDLEPIPEPPAPRSEWPMWSSEETRENNEFKLRILSLNAWGIPTAPKCTERAAEIASAIENYEIVVLQEIWHRRERSLIISRAYDIGFHYYHYFHPAVGFPLPMGPDSFGTGLLVLSKFPLVNVTYHSFSLSGRPYALHEADFVANKGIGLLRVQTPAGQVDLFVTHLLANYNHLGKPGPGDRYLSHRTSQAYELAQFINATSKSNFAVVCGDFNSPSDCLVLRITRDVCQLRDAFTDMNSSDGLTFATEDNKFSHGEHPMRMDYILYKVSKQSSKSPRWQLTKSNVYKQFFTDDKGEKFPISDHFGVFAEFTFGTTRRRPCEQAFGEASKEKMSPLSKRACQTTTCAHCDELEPQTTPAENTVNCIQCLEEVQKSLLSGRQDAMERRAGHLRRSAISFLAVLASLVLRLLLLESNLFWVLILVLTLHAVLEYILSFYFVTLECSSFTELSNQTRNTKQAPARDNDTAMARPATTTNGANAAFNGNGNGSGNGAASKKRKVSTDEAAHAVVPAAAAAAALHVHRCRFIEWMPEAIHAMGFNAAGDQLAVARGNGDLEIWSVDRKWHLKYVISGSAKSKISAHVTDSNGGPIWCMEINNAAESLAVGCEDGRIRIFSFEHDDLYFRKGFVTTGRRIVSLAWHAGSNRMFSGSEDGIIHCWNALNGRNESRITLESLAKQKCIVWSLLVLDDLTIVSGDSHGNLSLWNGRTGTLVQKFSHLTADILALCVDKANTTLFASGVDNQVVELRRVADHESSWAYSYSHRAHSHDVRALALSNAAQRPVLVSGGVDTQLVWYRADSFNVHRPTKIASMPHRKTVSLASEQRVLLVQKSTSLDLWRLAPAAHGATDSNDQAQHKLLVEIQMSDAFNLACSALAPNGAFVACSTAKEVKLFSLDTAAGFLPSKLSLPAAATESARALAFSPDSTRLVIASESHKIRVIDLKRMEVLKTFDAAADAAPIVSLSISVDGQWLGTGDAHNTISIYNLDSMQLYCHLPRPSEMHTSIGFNPSGKLLVVTLVSNSFVCYDIENKGLSAWYRRNHQNFPKELVEGRNIKGMTFDPAHPDVLYLYSQSSLYQINMNEAAAEAAAAVAIDAARQARKARHRGASVASESDAKTATEDDTLVNEHNGFCRVINRYRPLSFVDFLAENELIVVETPWLKVLSRLPGALQRHKYGK